Protein AF-A0A971RPJ4-F1 (afdb_monomer)

pLDDT: mean 82.2, std 15.7, range [26.08, 98.44]

Structure (mmCIF, N/CA/C/O backbone):
data_AF-A0A971RPJ4-F1
#
_entry.id   AF-A0A971RPJ4-F1
#
loop_
_atom_site.group_PDB
_atom_site.id
_atom_site.type_symbol
_atom_site.label_atom_id
_atom_site.label_alt_id
_atom_site.label_comp_id
_atom_site.label_asym_id
_atom_site.label_entity_id
_atom_site.label_seq_id
_atom_site.pdbx_PDB_ins_code
_atom_site.Cartn_x
_atom_site.Cartn_y
_atom_site.Cartn_z
_atom_site.occupancy
_atom_site.B_iso_or_equiv
_atom_site.auth_seq_id
_atom_site.auth_comp_id
_atom_site.auth_asym_id
_atom_site.auth_atom_id
_atom_site.pdbx_PDB_model_num
ATOM 1 N N . MET A 1 1 ? -0.907 33.207 23.573 1.00 28.44 1 MET A N 1
ATOM 2 C CA . MET A 1 1 ? -0.425 33.152 24.976 1.00 28.44 1 MET A CA 1
ATOM 3 C C . MET A 1 1 ? 1.087 32.955 24.969 1.00 28.44 1 MET A C 1
ATOM 5 O O . MET A 1 1 ? 1.552 32.089 24.244 1.00 28.44 1 MET A O 1
ATOM 9 N N . LYS A 1 2 ? 1.856 33.778 25.697 1.00 27.61 2 LYS A N 1
ATOM 10 C CA . LYS A 1 2 ? 3.325 33.663 25.813 1.00 27.61 2 LYS A CA 1
ATOM 11 C C . LYS A 1 2 ? 3.680 32.679 26.936 1.00 27.61 2 LYS A C 1
ATOM 13 O O . LYS A 1 2 ? 3.268 32.917 28.064 1.00 27.61 2 LYS A O 1
ATOM 18 N N . PHE A 1 3 ? 4.485 31.655 26.650 1.00 26.08 3 PHE A N 1
ATOM 19 C CA . PHE A 1 3 ? 5.166 30.840 27.664 1.00 26.08 3 PHE A CA 1
ATOM 20 C C . PHE A 1 3 ? 6.688 31.002 27.537 1.00 26.08 3 PHE A C 1
ATOM 22 O O . PHE A 1 3 ? 7.238 30.974 26.439 1.00 26.08 3 PHE A O 1
ATOM 29 N N . TYR A 1 4 ? 7.354 31.204 28.675 1.00 36.00 4 TYR A N 1
ATOM 30 C CA . TYR A 1 4 ? 8.811 31.255 28.823 1.00 36.00 4 TYR A CA 1
ATOM 31 C C . TYR A 1 4 ? 9.338 29.850 29.165 1.00 36.00 4 TYR A C 1
ATOM 33 O O . TYR A 1 4 ? 8.889 29.264 30.144 1.00 36.00 4 TYR A O 1
ATOM 41 N N . CYS A 1 5 ? 10.332 29.345 28.424 1.00 28.78 5 CYS A N 1
ATOM 42 C CA . CYS A 1 5 ? 11.109 28.150 28.790 1.00 28.78 5 CYS A CA 1
ATOM 43 C C . CYS A 1 5 ? 12.617 28.457 28.752 1.00 28.78 5 CYS A C 1
ATOM 45 O O . CYS A 1 5 ? 13.130 29.016 27.781 1.00 28.78 5 CYS A O 1
ATOM 47 N N . SER A 1 6 ? 13.329 28.095 29.823 1.00 36.81 6 SER A N 1
ATOM 48 C CA . SER A 1 6 ? 14.661 28.599 30.192 1.00 36.81 6 SER A CA 1
ATOM 49 C C . SER A 1 6 ? 15.807 27.588 30.030 1.00 36.81 6 SER A C 1
ATOM 51 O O . SER A 1 6 ? 16.725 27.581 30.848 1.00 36.81 6 SER A O 1
ATOM 53 N N . ASN A 1 7 ? 15.801 26.720 29.010 1.00 42.22 7 ASN A N 1
ATOM 54 C CA . ASN A 1 7 ? 16.909 25.769 28.830 1.00 42.22 7 ASN A CA 1
ATOM 55 C C . ASN A 1 7 ? 17.349 25.576 27.364 1.00 42.22 7 ASN A C 1
ATOM 57 O O . ASN A 1 7 ? 16.535 25.604 26.435 1.00 42.22 7 ASN A O 1
ATOM 61 N N . SER A 1 8 ? 18.656 25.400 27.142 1.00 38.03 8 SER A N 1
ATOM 62 C CA . SER A 1 8 ? 19.286 25.381 25.807 1.00 38.03 8 SER A CA 1
ATOM 63 C C . SER A 1 8 ? 18.983 24.108 25.006 1.00 38.03 8 SER A C 1
ATOM 65 O O . SER A 1 8 ? 18.953 24.156 23.777 1.00 38.03 8 SER A O 1
ATOM 67 N N . LYS A 1 9 ? 18.656 22.996 25.681 1.00 36.50 9 LYS A N 1
ATOM 68 C CA . LYS A 1 9 ? 18.198 21.750 25.037 1.00 36.50 9 LYS A CA 1
ATOM 69 C C . LYS A 1 9 ? 16.793 21.877 24.430 1.00 36.50 9 LYS A C 1
ATOM 71 O O . LYS A 1 9 ? 16.562 21.395 23.326 1.00 36.50 9 LYS A O 1
ATOM 76 N N . SER A 1 10 ? 15.892 22.620 25.074 1.00 38.56 10 SER A N 1
ATOM 77 C CA . SER A 1 10 ? 14.532 22.876 24.573 1.00 38.56 10 SER A CA 1
ATOM 78 C C . SER A 1 10 ? 14.490 23.797 23.346 1.00 38.56 10 SER A C 1
ATOM 80 O O . SER A 1 10 ? 13.602 23.644 22.518 1.00 38.56 10 SER A O 1
ATOM 82 N N . LYS A 1 11 ? 15.471 24.696 23.153 1.00 39.31 11 LYS A N 1
ATOM 83 C CA . LYS A 1 11 ? 15.557 25.530 21.935 1.00 39.31 11 LYS A CA 1
ATOM 84 C C . LYS A 1 11 ? 15.966 24.736 20.690 1.00 39.31 11 LYS A C 1
ATOM 86 O O . LYS A 1 11 ? 15.494 25.050 19.603 1.00 39.31 11 LYS A O 1
ATOM 91 N N . ARG A 1 12 ? 16.791 23.691 20.840 1.00 38.25 12 ARG A N 1
ATOM 92 C CA . ARG A 1 12 ? 17.130 22.782 19.731 1.00 38.25 12 ARG A CA 1
ATOM 93 C C . ARG A 1 12 ? 15.979 21.840 19.392 1.00 38.25 12 ARG A C 1
ATOM 95 O O . ARG A 1 12 ? 15.741 21.619 18.218 1.00 38.25 12 ARG A O 1
ATOM 102 N N . LEU A 1 13 ? 15.219 21.375 20.386 1.00 37.41 13 LEU A N 1
ATOM 103 C CA . LEU A 1 13 ? 14.046 20.527 20.146 1.00 37.41 13 LEU A CA 1
ATOM 104 C C . LEU A 1 13 ? 12.874 21.306 19.518 1.00 37.41 13 LEU A C 1
ATOM 106 O O . LEU A 1 13 ? 12.205 20.782 18.641 1.00 37.41 13 LEU A O 1
ATOM 110 N N . PHE A 1 14 ? 12.671 22.575 19.896 1.00 33.50 14 PHE A N 1
ATOM 111 C CA . PHE A 1 14 ? 11.627 23.431 19.312 1.00 33.50 14 PHE A CA 1
ATOM 112 C C . PHE A 1 14 ? 12.004 23.962 17.918 1.00 33.50 14 PHE A C 1
ATOM 114 O O . PHE A 1 14 ? 11.135 24.118 17.070 1.00 33.50 14 PHE A O 1
ATOM 121 N N . SER A 1 15 ? 13.299 24.179 17.649 1.00 37.91 15 SER A N 1
ATOM 122 C CA . SER A 1 15 ? 13.793 24.467 16.294 1.00 37.91 15 SER A CA 1
ATOM 123 C C . SER A 1 15 ? 13.778 23.230 15.394 1.00 37.91 15 SER A C 1
ATOM 125 O O . SER A 1 15 ? 13.659 23.391 14.191 1.00 37.91 15 SER A O 1
ATOM 127 N N . LEU A 1 16 ? 13.874 22.018 15.951 1.00 36.16 16 LEU A N 1
ATOM 128 C CA . LEU A 1 16 ? 13.724 20.772 15.196 1.00 36.16 16 LEU A CA 1
ATOM 129 C C . LEU A 1 16 ? 12.240 20.478 14.915 1.00 36.16 16 LEU A C 1
ATOM 131 O O . LEU A 1 16 ? 11.902 20.124 13.795 1.00 36.16 16 LEU A O 1
ATOM 135 N N . LEU A 1 17 ? 11.339 20.723 15.879 1.00 32.75 17 LEU A N 1
ATOM 136 C CA . LEU A 1 17 ? 9.891 20.570 15.680 1.00 32.75 17 LEU A CA 1
ATOM 137 C C . LEU A 1 17 ? 9.297 21.615 14.723 1.00 32.75 17 LEU A C 1
ATOM 139 O O . LEU A 1 17 ? 8.397 21.279 13.964 1.00 32.75 17 LEU A O 1
ATOM 143 N N . LEU A 1 18 ? 9.789 22.860 14.717 1.00 29.28 18 LEU A N 1
ATOM 144 C CA . LEU A 1 18 ? 9.293 23.888 13.791 1.00 29.28 18 LEU A CA 1
ATOM 145 C C . LEU A 1 18 ? 9.804 23.670 12.353 1.00 29.28 18 LEU A C 1
ATOM 147 O O . LEU A 1 18 ? 9.088 23.993 11.412 1.00 29.28 18 LEU A O 1
ATOM 151 N N . THR A 1 19 ? 10.979 23.052 12.178 1.00 34.75 19 THR A N 1
ATOM 152 C CA . THR A 1 19 ? 11.459 22.587 10.863 1.00 34.75 19 THR A CA 1
ATOM 153 C C . THR A 1 19 ? 10.729 21.321 10.407 1.00 34.75 19 THR A C 1
ATOM 155 O O . THR A 1 19 ? 10.500 21.158 9.220 1.00 34.75 19 THR A O 1
ATOM 158 N N . ILE A 1 20 ? 10.283 20.458 11.326 1.00 32.78 20 ILE A N 1
ATOM 159 C CA . ILE A 1 20 ? 9.470 19.279 10.986 1.00 32.78 20 ILE A CA 1
ATOM 160 C C . ILE A 1 20 ? 8.031 19.683 10.615 1.00 32.78 20 ILE A C 1
ATOM 162 O O . ILE A 1 20 ? 7.480 19.146 9.666 1.00 32.78 20 ILE A O 1
ATOM 166 N N . VAL A 1 21 ? 7.429 20.682 11.270 1.00 29.05 21 VAL A N 1
ATOM 167 C CA . VAL A 1 21 ? 6.036 21.098 10.990 1.00 29.05 21 VAL A CA 1
ATOM 168 C C . VAL A 1 21 ? 5.900 21.996 9.746 1.00 29.05 21 VAL A C 1
ATOM 170 O O . VAL A 1 21 ? 4.846 21.995 9.122 1.00 29.05 21 VAL A O 1
ATOM 173 N N . LEU A 1 22 ? 6.954 22.700 9.314 1.00 26.70 22 LEU A N 1
ATOM 174 C CA . LEU A 1 22 ? 6.957 23.450 8.041 1.00 26.70 22 LEU A CA 1
ATOM 175 C C . LEU A 1 22 ? 7.343 22.606 6.812 1.00 26.70 22 LEU A C 1
ATOM 177 O O . LEU A 1 22 ? 7.215 23.089 5.692 1.00 26.70 22 LEU A O 1
ATOM 181 N N . VAL A 1 23 ? 7.760 21.350 7.004 1.00 31.16 23 VAL A N 1
ATOM 182 C CA . VAL A 1 23 ? 8.054 20.396 5.915 1.00 31.16 23 VAL A CA 1
ATOM 183 C C . VAL A 1 23 ? 6.842 19.503 5.584 1.00 31.16 23 VAL A C 1
ATOM 185 O O . VAL A 1 23 ? 6.805 18.889 4.527 1.00 31.16 23 VAL A O 1
ATOM 188 N N . PHE A 1 24 ? 5.783 19.506 6.403 1.00 26.84 24 PHE A N 1
ATOM 189 C CA . PHE A 1 24 ? 4.575 18.686 6.196 1.00 26.84 24 PHE A CA 1
ATOM 190 C C . PHE A 1 24 ? 3.399 19.415 5.506 1.00 26.84 24 PHE A C 1
ATOM 192 O O . PHE A 1 24 ? 2.240 19.052 5.689 1.00 26.84 24 PHE A O 1
ATOM 199 N N . SER A 1 25 ? 3.656 20.447 4.693 1.00 27.52 25 SER A N 1
ATOM 200 C CA . SER A 1 25 ? 2.611 21.112 3.878 1.00 27.52 25 SER A CA 1
ATOM 201 C C . SER A 1 25 ? 2.931 21.221 2.383 1.00 27.52 25 SER A C 1
ATOM 203 O O . SER A 1 25 ? 2.268 21.965 1.671 1.00 27.52 25 SER A O 1
ATOM 205 N N . LEU A 1 26 ? 3.893 20.440 1.893 1.00 31.31 26 LEU A N 1
ATOM 206 C CA . LEU A 1 26 ? 4.139 20.209 0.468 1.00 31.31 26 LEU A CA 1
ATOM 207 C C . LEU A 1 26 ? 4.418 18.713 0.293 1.00 31.31 26 LEU A C 1
ATOM 209 O O . LEU A 1 26 ? 5.565 18.292 0.184 1.00 31.31 26 LEU A O 1
ATOM 213 N N . ILE A 1 27 ? 3.365 17.895 0.358 1.00 29.50 27 ILE A N 1
ATOM 214 C CA . ILE A 1 27 ? 3.454 16.506 -0.100 1.00 29.50 27 ILE A CA 1
ATOM 215 C C . ILE A 1 27 ? 3.278 16.567 -1.611 1.00 29.50 27 ILE A C 1
ATOM 217 O O . ILE A 1 27 ? 2.167 16.564 -2.136 1.00 29.50 27 ILE A O 1
ATOM 221 N N . SER A 1 28 ? 4.413 16.733 -2.280 1.00 27.02 28 SER A N 1
ATOM 222 C CA . SER A 1 28 ? 4.563 16.454 -3.695 1.00 27.02 28 SER A CA 1
ATOM 223 C C . SER A 1 28 ? 4.195 14.993 -3.945 1.00 27.02 28 SER A C 1
ATOM 225 O O . SER A 1 28 ? 4.639 14.094 -3.231 1.00 27.02 28 SER A O 1
ATOM 227 N N . ILE A 1 29 ? 3.369 14.789 -4.966 1.00 28.22 29 ILE A N 1
ATOM 228 C CA . ILE A 1 29 ? 3.177 13.522 -5.674 1.00 28.22 29 ILE A CA 1
ATOM 229 C C . ILE A 1 29 ? 4.575 12.935 -5.954 1.00 28.22 29 ILE A C 1
ATOM 231 O O . ILE A 1 29 ? 5.458 13.709 -6.336 1.00 28.22 29 ILE A O 1
ATOM 235 N N . PRO A 1 30 ? 4.826 11.631 -5.737 1.00 26.50 30 PRO A N 1
ATOM 236 C CA . PRO A 1 30 ? 6.131 11.056 -6.029 1.00 26.50 30 PRO A CA 1
ATOM 237 C C . PRO A 1 30 ? 6.413 11.230 -7.523 1.00 26.50 30 PRO A C 1
ATOM 239 O O . PRO A 1 30 ? 5.700 10.697 -8.371 1.00 26.50 30 PRO A O 1
ATOM 242 N N . THR A 1 31 ? 7.424 12.036 -7.839 1.00 28.83 31 THR A N 1
ATOM 243 C CA . THR A 1 31 ? 8.005 12.102 -9.175 1.00 28.83 31 THR A CA 1
ATOM 244 C C . THR A 1 31 ? 8.592 10.736 -9.495 1.00 28.83 31 THR A C 1
ATOM 246 O O . THR A 1 31 ? 9.262 10.131 -8.654 1.00 28.83 31 THR A O 1
ATOM 249 N N . SER A 1 32 ? 8.280 10.270 -10.698 1.00 32.38 32 SER A N 1
ATOM 250 C CA . SER A 1 32 ? 8.810 9.083 -11.352 1.00 32.38 32 SER A CA 1
ATOM 251 C C . SER A 1 32 ? 10.330 8.977 -11.226 1.00 32.38 32 SER A C 1
ATOM 253 O O . SER A 1 32 ? 11.019 9.966 -10.977 1.00 32.38 32 SER A O 1
ATOM 255 N N . ALA A 1 33 ? 10.837 7.761 -11.446 1.00 33.69 33 ALA A N 1
ATOM 256 C CA . ALA A 1 33 ? 12.207 7.504 -11.876 1.00 33.69 33 ALA A CA 1
ATOM 257 C C . ALA A 1 33 ? 12.752 8.654 -12.747 1.00 33.69 33 ALA A C 1
ATOM 259 O O . ALA A 1 33 ? 11.983 9.213 -13.528 1.00 33.69 33 ALA A O 1
ATOM 260 N N . ASP A 1 34 ? 14.039 8.996 -12.588 1.00 40.62 34 ASP A N 1
ATOM 261 C CA . ASP A 1 34 ? 14.761 9.998 -13.391 1.00 40.62 34 ASP A CA 1
ATOM 262 C C . ASP A 1 34 ? 14.646 9.659 -14.891 1.00 40.62 34 ASP A C 1
ATOM 264 O O . ASP A 1 34 ? 15.531 9.040 -15.478 1.00 40.62 34 ASP A O 1
ATOM 268 N N . THR A 1 35 ? 13.531 10.037 -15.509 1.00 48.69 35 THR A N 1
ATOM 269 C CA . THR A 1 35 ? 13.383 10.159 -16.953 1.00 48.69 35 THR A CA 1
ATOM 270 C C . THR A 1 35 ? 14.168 11.396 -17.367 1.00 48.69 35 THR A C 1
ATOM 272 O O . THR A 1 35 ? 14.151 12.406 -16.655 1.00 48.69 35 THR A O 1
ATOM 275 N N . ALA A 1 36 ? 14.839 11.389 -18.522 1.00 63.25 36 ALA A N 1
ATOM 276 C CA . ALA A 1 36 ? 15.576 12.578 -18.981 1.00 63.25 36 ALA A CA 1
ATOM 277 C C . ALA A 1 36 ? 14.676 13.800 -19.276 1.00 63.25 36 ALA A C 1
ATOM 279 O O . ALA A 1 36 ? 15.185 14.867 -19.619 1.00 63.25 36 ALA A O 1
ATOM 280 N N . TYR A 1 37 ? 13.351 13.669 -19.138 1.00 82.25 37 TYR A N 1
ATOM 281 C CA . TYR A 1 37 ? 12.351 14.718 -19.313 1.00 82.25 37 TYR A CA 1
ATOM 282 C C . TYR A 1 37 ? 11.333 14.785 -18.166 1.00 82.25 37 TYR A C 1
ATOM 284 O O . TYR A 1 37 ? 10.965 13.758 -17.596 1.00 82.25 37 TYR A O 1
ATOM 292 N N . PRO A 1 38 ? 10.782 15.981 -17.892 1.00 88.00 38 PRO A N 1
ATOM 293 C CA . PRO A 1 38 ? 9.597 16.143 -17.055 1.00 88.00 38 PRO A CA 1
ATOM 294 C C . PRO A 1 38 ? 8.331 15.565 -17.703 1.00 88.00 38 PRO A C 1
ATOM 296 O O . PRO A 1 38 ? 8.141 15.687 -18.916 1.00 88.00 38 PRO A O 1
ATOM 299 N N . ILE A 1 39 ? 7.431 15.025 -16.876 1.00 89.56 39 ILE A N 1
ATOM 300 C CA . ILE A 1 39 ? 6.096 14.565 -17.280 1.00 89.56 39 ILE A CA 1
ATOM 301 C C . ILE A 1 39 ? 5.025 15.429 -16.600 1.00 89.56 39 ILE A C 1
ATOM 303 O O . ILE A 1 39 ? 4.992 15.570 -15.376 1.00 89.56 39 ILE A O 1
ATOM 307 N N . TYR A 1 40 ? 4.119 15.988 -17.397 1.00 87.50 40 TYR A N 1
ATOM 308 C CA . TYR A 1 40 ? 3.056 16.896 -16.978 1.00 87.50 40 TYR A CA 1
ATOM 309 C C . TYR A 1 40 ? 1.700 16.175 -16.931 1.00 87.50 40 TYR A C 1
ATOM 311 O O . TYR A 1 40 ? 0.840 16.376 -17.786 1.00 87.50 40 TYR A O 1
ATOM 319 N N . ASN A 1 41 ? 1.483 15.361 -15.892 1.00 83.62 41 ASN A N 1
ATOM 320 C CA . ASN A 1 41 ? 0.316 14.468 -15.728 1.00 83.62 41 ASN A CA 1
ATOM 321 C C . ASN A 1 41 ? -1.055 15.156 -15.576 1.00 83.62 41 ASN A C 1
ATOM 323 O O . ASN A 1 41 ? -2.055 14.485 -15.340 1.00 83.62 41 ASN A O 1
ATOM 327 N N . GLN A 1 42 ? -1.132 16.482 -15.704 1.00 84.81 42 GLN A N 1
ATOM 328 C CA . GLN A 1 42 ? -2.379 17.233 -15.543 1.00 84.81 42 GLN A CA 1
ATOM 329 C C . GLN A 1 42 ? -3.487 16.772 -16.509 1.00 84.81 42 GLN A C 1
ATOM 331 O O . GLN A 1 42 ? -4.663 16.944 -16.193 1.00 84.81 42 GLN A O 1
ATOM 336 N N . TYR A 1 43 ? -3.122 16.194 -17.657 1.00 83.12 43 TYR A N 1
ATOM 337 C CA . TYR A 1 43 ? -4.055 15.856 -18.734 1.00 83.12 43 TYR A CA 1
ATOM 338 C C . TYR A 1 43 ? -4.122 14.358 -19.066 1.00 83.12 43 TYR A C 1
ATOM 340 O O . TYR A 1 43 ? -4.785 14.011 -20.036 1.00 83.12 43 TYR A O 1
ATOM 348 N N . ILE A 1 44 ? -3.495 13.484 -18.264 1.00 75.94 44 ILE A N 1
ATOM 349 C CA . ILE A 1 44 ? -3.240 12.071 -18.613 1.00 75.94 44 ILE A CA 1
ATOM 350 C C . ILE A 1 44 ? -4.498 11.276 -19.009 1.00 75.94 44 ILE A C 1
ATOM 352 O O . ILE A 1 44 ? -4.444 10.513 -19.965 1.00 75.94 44 ILE A O 1
ATOM 356 N N . ASP A 1 45 ? -5.640 11.551 -18.370 1.00 69.69 45 ASP A N 1
ATOM 357 C CA . ASP A 1 45 ? -6.936 10.900 -18.644 1.00 69.69 45 ASP A CA 1
ATOM 358 C C . ASP A 1 45 ? -7.924 11.820 -19.391 1.00 69.69 45 ASP A C 1
ATOM 360 O O . ASP A 1 45 ? -9.141 11.656 -19.317 1.00 69.69 45 ASP A O 1
ATOM 364 N N . SER A 1 46 ? -7.434 12.888 -20.026 1.00 76.62 46 SER A N 1
ATOM 365 C CA . SER A 1 46 ? -8.304 13.827 -20.740 1.00 76.62 46 SER A CA 1
ATOM 366 C C . SER A 1 46 ? -8.614 13.312 -22.146 1.00 76.62 46 SER A C 1
ATOM 368 O O . SER A 1 46 ? -7.708 13.227 -22.978 1.00 76.62 46 SER A O 1
ATOM 370 N N . ASP A 1 47 ? -9.899 13.068 -22.423 1.00 85.56 47 ASP A N 1
ATOM 371 C CA . ASP A 1 47 ? -10.448 12.691 -23.738 1.00 85.56 47 ASP A CA 1
ATOM 372 C C . ASP A 1 47 ? -10.416 13.869 -24.737 1.00 85.56 47 ASP A C 1
ATOM 374 O O . ASP A 1 47 ? -11.429 14.472 -25.119 1.00 85.56 47 ASP A O 1
ATOM 378 N N . ILE A 1 48 ? -9.205 14.283 -25.106 1.00 88.75 48 ILE A N 1
ATOM 379 C CA . ILE A 1 48 ? -8.957 15.383 -26.037 1.00 88.75 48 ILE A CA 1
ATOM 380 C C . ILE A 1 48 ? -8.808 14.799 -27.436 1.00 88.75 48 ILE A C 1
ATOM 382 O O . ILE A 1 48 ? -7.982 13.929 -27.679 1.00 88.75 48 ILE A O 1
ATOM 386 N N . THR A 1 49 ? -9.595 15.306 -28.375 1.00 90.62 49 THR A N 1
ATOM 387 C CA . THR A 1 49 ? -9.556 14.938 -29.797 1.00 90.62 49 THR A CA 1
ATOM 388 C C . THR A 1 49 ? -9.490 16.158 -30.710 1.00 90.62 49 THR A C 1
ATOM 390 O O . THR A 1 49 ? -9.122 16.022 -31.872 1.00 90.62 49 THR A O 1
ATOM 393 N N . ARG A 1 50 ? -9.809 17.365 -30.220 1.00 93.19 50 ARG A N 1
ATOM 394 C CA . ARG A 1 50 ? -9.800 18.612 -31.006 1.00 93.19 50 ARG A CA 1
ATOM 395 C C . ARG A 1 50 ? -8.847 19.641 -30.421 1.00 93.19 50 ARG A C 1
ATOM 397 O O . ARG A 1 50 ? -9.020 20.048 -29.272 1.00 93.19 50 ARG A O 1
ATOM 404 N N . ILE A 1 51 ? -7.898 20.120 -31.220 1.00 95.62 51 ILE A N 1
ATOM 405 C CA . ILE A 1 51 ? -6.928 21.136 -30.796 1.00 95.62 51 ILE A CA 1
ATOM 406 C C . ILE A 1 51 ? -6.805 22.276 -31.806 1.00 95.62 51 ILE A C 1
ATOM 408 O O . ILE A 1 51 ? -6.960 22.072 -33.010 1.00 95.62 51 ILE A O 1
ATOM 412 N N . SER A 1 52 ? -6.477 23.470 -31.318 1.00 95.31 52 SER A N 1
ATOM 413 C CA . SER A 1 52 ? -6.115 24.622 -32.154 1.00 95.31 52 SER A CA 1
ATOM 414 C C . SER A 1 52 ? -4.694 25.072 -31.855 1.00 95.31 52 SER A C 1
ATOM 416 O O . SER A 1 52 ? -4.294 25.153 -30.697 1.00 95.31 52 SER A O 1
ATOM 418 N N . VAL A 1 53 ? -3.932 25.398 -32.889 1.00 93.69 53 VAL A N 1
ATOM 419 C CA . VAL A 1 53 ? -2.504 25.694 -32.808 1.00 93.69 53 VAL A CA 1
ATOM 420 C C . VAL A 1 53 ? -2.199 26.974 -33.578 1.00 93.69 53 VAL A C 1
ATOM 422 O O . VAL A 1 53 ? -2.687 27.168 -34.691 1.00 93.69 53 VAL A O 1
ATOM 425 N N . CYS A 1 54 ? -1.386 27.854 -32.998 1.00 91.81 54 CYS A N 1
ATOM 426 C CA . CYS A 1 54 ? -0.743 28.946 -33.730 1.00 91.81 54 CYS A CA 1
ATOM 427 C C . CYS A 1 54 ? 0.586 29.334 -33.069 1.00 91.81 54 CYS A C 1
ATOM 429 O O . CYS A 1 54 ? 0.970 28.777 -32.044 1.00 91.81 54 CYS A O 1
ATOM 431 N N . SER A 1 55 ? 1.304 30.287 -33.648 1.00 91.44 55 SER A N 1
ATOM 432 C CA . SER A 1 55 ? 2.626 30.722 -33.196 1.00 91.44 55 SER A CA 1
ATOM 433 C C . SER A 1 55 ? 2.800 32.234 -33.351 1.00 91.44 55 SER A C 1
ATOM 435 O O . SER A 1 55 ? 1.933 32.908 -33.921 1.00 91.44 55 SER A O 1
ATOM 437 N N . ASP A 1 56 ? 3.917 32.770 -32.856 1.00 89.31 56 ASP A N 1
ATOM 438 C CA . ASP A 1 56 ? 4.425 34.108 -33.178 1.00 89.31 56 ASP A CA 1
ATOM 439 C C . ASP A 1 56 ? 3.346 35.183 -32.985 1.00 89.31 56 ASP A C 1
ATOM 441 O O . ASP A 1 56 ? 2.948 35.907 -33.910 1.00 89.31 56 ASP A O 1
ATOM 445 N N . LEU A 1 57 ? 2.820 35.244 -31.757 1.00 91.44 57 LEU A N 1
ATOM 446 C CA . LEU A 1 57 ? 1.772 36.194 -31.389 1.00 91.44 57 LEU A CA 1
ATOM 447 C C . LEU A 1 57 ? 2.294 37.625 -31.439 1.00 91.44 57 LEU A C 1
ATOM 449 O O . LEU A 1 57 ? 1.616 38.517 -31.956 1.00 91.44 57 LEU A O 1
ATOM 453 N N . HIS A 1 58 ? 3.498 37.824 -30.892 1.00 89.00 58 HIS A N 1
ATOM 454 C CA . HIS A 1 58 ? 4.208 39.100 -30.864 1.00 89.00 58 HIS A CA 1
ATOM 455 C C . HIS A 1 58 ? 3.283 40.241 -30.412 1.00 89.00 58 HIS A C 1
ATOM 457 O O . HIS A 1 58 ? 3.170 41.275 -31.079 1.00 89.00 58 HIS A O 1
ATOM 463 N N . LEU A 1 59 ? 2.544 40.030 -29.316 1.00 88.06 59 LEU A N 1
ATOM 464 C CA . LEU A 1 59 ? 1.444 40.921 -28.914 1.00 88.06 59 LEU A CA 1
ATOM 465 C C . LEU A 1 59 ? 1.911 42.357 -28.620 1.00 88.06 59 LEU A C 1
ATOM 467 O O . LEU A 1 59 ? 1.107 43.289 -28.661 1.00 88.06 59 LEU A O 1
ATOM 471 N N . ASP A 1 60 ? 3.198 42.538 -28.326 1.00 82.50 60 ASP A N 1
ATOM 472 C CA . ASP A 1 60 ? 3.863 43.813 -28.055 1.00 82.50 60 ASP A CA 1
ATOM 473 C C . ASP A 1 60 ? 4.457 44.496 -29.299 1.00 82.50 60 ASP A C 1
ATOM 475 O O . ASP A 1 60 ? 4.736 45.692 -29.234 1.00 82.50 60 ASP A O 1
ATOM 479 N N . GLU A 1 61 ? 4.644 43.784 -30.416 1.00 80.38 61 GLU A N 1
ATOM 480 C CA . GLU A 1 61 ? 5.379 44.313 -31.575 1.00 80.38 61 GLU A CA 1
ATOM 481 C C . GLU A 1 61 ? 4.591 45.409 -32.311 1.00 80.38 61 GLU A C 1
ATOM 483 O O . GLU A 1 61 ? 5.145 46.457 -32.645 1.00 80.38 61 GLU A O 1
ATOM 488 N N . VAL A 1 62 ? 3.285 45.205 -32.531 1.00 77.94 62 VAL A N 1
ATOM 489 C CA . VAL A 1 62 ? 2.377 46.219 -33.095 1.00 77.94 62 VAL A CA 1
ATOM 490 C C . VAL A 1 62 ? 0.986 46.145 -32.456 1.00 77.94 62 VAL A C 1
ATOM 492 O O . VAL A 1 62 ? 0.477 45.063 -32.164 1.00 77.94 62 VAL A O 1
ATOM 495 N N . ALA A 1 63 ? 0.328 47.299 -32.281 1.00 72.31 63 ALA A N 1
ATOM 496 C CA . ALA A 1 63 ? -0.967 47.411 -31.588 1.00 72.31 63 ALA A CA 1
ATOM 497 C C . ALA A 1 63 ? -2.087 46.546 -32.209 1.00 72.31 63 ALA A C 1
ATOM 499 O O . ALA A 1 63 ? -3.020 46.130 -31.530 1.00 72.31 63 ALA A O 1
ATOM 500 N N . GLN A 1 64 ? -1.988 46.234 -33.503 1.00 80.50 64 GLN A N 1
ATOM 501 C CA . GLN A 1 64 ? -2.970 45.429 -34.227 1.00 80.50 64 GLN A CA 1
ATOM 502 C C . GLN A 1 64 ? -2.930 43.933 -33.867 1.00 80.50 64 GLN A C 1
ATOM 504 O O . GLN A 1 64 ? -3.923 43.245 -34.100 1.00 80.50 64 GLN A O 1
ATOM 509 N N . ASN A 1 65 ? -1.832 43.408 -33.305 1.00 86.25 65 ASN A N 1
ATOM 510 C CA . ASN A 1 65 ? -1.661 41.961 -33.102 1.00 86.25 65 ASN A CA 1
ATOM 511 C C . ASN A 1 65 ? -2.654 41.370 -32.101 1.00 86.25 65 ASN A C 1
ATOM 513 O O . ASN A 1 65 ? -3.163 40.276 -32.318 1.00 86.25 65 ASN A O 1
ATOM 517 N N . ARG A 1 66 ? -3.026 42.124 -31.069 1.00 88.50 66 ARG A N 1
ATOM 518 C CA . ARG A 1 66 ? -4.089 41.738 -30.128 1.00 88.50 66 ARG A CA 1
ATOM 519 C C . ARG A 1 66 ? -5.463 41.646 -30.792 1.00 88.50 66 ARG A C 1
ATOM 521 O O . ARG A 1 66 ? -6.202 40.697 -30.550 1.00 88.50 66 ARG A O 1
ATOM 528 N N . GLY A 1 67 ? -5.769 42.565 -31.709 1.00 85.44 67 GLY A N 1
ATOM 529 C CA . GLY A 1 67 ? -6.996 42.519 -32.508 1.00 85.44 67 GLY A CA 1
ATOM 530 C C . GLY A 1 67 ? -7.015 41.347 -33.496 1.00 85.44 67 GLY A C 1
ATOM 531 O O . GLY A 1 67 ? -8.051 40.702 -33.685 1.00 85.44 67 GLY A O 1
ATOM 532 N N . LYS A 1 68 ? -5.861 41.013 -34.089 1.00 87.00 68 LYS A N 1
ATOM 533 C CA . LYS A 1 68 ? -5.699 39.799 -34.905 1.00 87.00 68 LYS A CA 1
ATOM 534 C C . LYS A 1 68 ? -5.872 38.539 -34.065 1.00 87.00 68 LYS A C 1
ATOM 536 O O . LYS A 1 68 ? -6.587 37.637 -34.481 1.00 87.00 68 LYS A O 1
ATOM 541 N N . PHE A 1 69 ? -5.284 38.503 -32.873 1.00 91.06 69 PHE A N 1
ATOM 542 C CA . PHE A 1 69 ? -5.406 37.379 -31.956 1.00 91.06 69 PHE A CA 1
ATOM 543 C C . PHE A 1 69 ? -6.855 37.179 -31.494 1.00 91.06 69 PHE A C 1
ATOM 545 O O . PHE A 1 69 ? -7.363 36.067 -31.552 1.00 91.06 69 PHE A O 1
ATOM 552 N N . ALA A 1 70 ? -7.577 38.254 -31.164 1.00 89.62 70 ALA A N 1
ATOM 553 C CA . ALA A 1 70 ? -9.015 38.199 -30.884 1.00 89.62 70 ALA A CA 1
ATOM 554 C C . ALA A 1 70 ? -9.824 37.632 -32.065 1.00 89.62 70 ALA A C 1
ATOM 556 O O . ALA A 1 70 ? -10.735 36.823 -31.883 1.00 89.62 70 ALA A O 1
ATOM 557 N N . SER A 1 71 ? -9.465 38.033 -33.289 1.00 87.06 71 SER A N 1
ATOM 558 C CA . SER A 1 71 ? -10.097 37.534 -34.515 1.00 87.06 71 SER A CA 1
ATOM 559 C C . SER A 1 71 ? -9.798 36.050 -34.751 1.00 87.06 71 SER A C 1
ATOM 561 O O . SER A 1 71 ? -10.694 35.312 -35.152 1.00 87.06 71 SER A O 1
ATOM 563 N N . TYR A 1 72 ? -8.570 35.607 -34.469 1.00 90.44 72 TYR A N 1
ATOM 564 C CA . TYR A 1 72 ? -8.183 34.197 -34.481 1.00 90.44 72 TYR A CA 1
ATOM 565 C C . TYR A 1 72 ? -8.979 33.395 -33.450 1.00 90.44 72 TYR A C 1
ATOM 567 O O . TYR A 1 72 ? -9.590 32.400 -33.819 1.00 90.44 72 TYR A O 1
ATOM 575 N N . LEU A 1 73 ? -9.052 33.857 -32.197 1.00 93.31 73 LEU A N 1
ATOM 576 C CA . LEU A 1 73 ? -9.796 33.181 -31.129 1.00 93.31 73 LEU A CA 1
ATOM 577 C C . LEU A 1 73 ? -11.286 33.033 -31.463 1.00 93.31 73 LEU A C 1
ATOM 579 O O . LEU A 1 73 ? -11.843 31.951 -31.325 1.00 93.31 73 LEU A O 1
ATOM 583 N N . THR A 1 74 ? -11.901 34.091 -31.998 1.00 90.06 74 THR A N 1
ATOM 584 C CA . THR A 1 74 ? -13.298 34.055 -32.472 1.00 90.06 74 THR A CA 1
ATOM 585 C C . THR A 1 74 ? -13.493 33.038 -33.600 1.00 90.06 74 THR A C 1
ATOM 587 O O . THR A 1 74 ? -14.540 32.407 -33.711 1.00 90.06 74 THR A O 1
ATOM 590 N N . ALA A 1 75 ? -12.493 32.880 -34.466 1.00 87.56 75 ALA A N 1
ATOM 591 C CA . ALA A 1 75 ? -12.544 31.925 -35.559 1.00 87.56 75 ALA A CA 1
ATOM 592 C C . ALA A 1 75 ? -12.339 30.477 -35.091 1.00 87.56 75 ALA A C 1
ATOM 594 O O . ALA A 1 75 ? -13.053 29.591 -35.562 1.00 87.56 75 ALA A O 1
ATOM 595 N N . VAL A 1 76 ? -11.395 30.215 -34.182 1.00 91.00 76 VAL A N 1
ATOM 596 C CA . VAL A 1 76 ? -11.160 28.851 -33.674 1.00 91.00 76 VAL A CA 1
ATOM 597 C C . VAL A 1 76 ? -12.281 28.356 -32.777 1.00 91.00 76 VAL A C 1
ATOM 599 O O . VAL A 1 76 ? -12.544 27.162 -32.800 1.00 91.00 76 VAL A O 1
ATOM 602 N N . ASP A 1 77 ? -13.001 29.239 -32.082 1.00 92.12 77 ASP A N 1
ATOM 603 C CA . ASP A 1 77 ? -14.187 28.870 -31.294 1.00 92.12 77 ASP A CA 1
ATOM 604 C C . ASP A 1 77 ? -15.222 28.084 -32.124 1.00 92.12 77 ASP A C 1
ATOM 606 O O . ASP A 1 77 ? -15.829 27.128 -31.649 1.00 92.12 77 ASP A O 1
ATOM 610 N N . THR A 1 78 ? -15.330 28.379 -33.426 1.00 89.44 78 THR A N 1
ATOM 611 C CA . THR A 1 78 ? -16.231 27.652 -34.341 1.00 89.44 78 THR A CA 1
ATOM 612 C C . THR A 1 78 ? -15.878 26.173 -34.547 1.00 89.44 78 THR A C 1
ATOM 614 O O . THR A 1 78 ? -16.715 25.416 -35.040 1.00 89.44 78 THR A O 1
ATOM 617 N N . TYR A 1 79 ? -14.669 25.754 -34.165 1.00 88.00 79 TYR A N 1
ATOM 618 C CA . TYR A 1 79 ? -14.202 24.366 -34.222 1.00 88.00 79 TYR A CA 1
ATOM 619 C C . TYR A 1 79 ? -14.322 23.639 -32.876 1.00 88.00 79 TYR A C 1
ATOM 621 O O . TYR A 1 79 ? -13.953 22.469 -32.804 1.00 88.00 79 TYR A O 1
ATOM 629 N N . ASP A 1 80 ? -14.822 24.312 -31.830 1.00 91.69 80 ASP A N 1
ATOM 630 C CA . ASP A 1 80 ? -14.900 23.803 -30.454 1.00 91.69 80 ASP A CA 1
ATOM 631 C C . ASP A 1 80 ? -13.622 23.050 -30.030 1.00 91.69 80 ASP A C 1
ATOM 633 O O . ASP A 1 80 ? -13.649 21.837 -29.772 1.00 91.69 80 ASP A O 1
ATOM 637 N N . PRO A 1 81 ? -12.464 23.735 -30.005 1.00 94.12 81 PRO A N 1
ATOM 638 C CA . PRO A 1 81 ? -11.237 23.107 -29.561 1.00 94.12 81 PRO A CA 1
ATOM 639 C C . PRO A 1 81 ? -11.363 22.717 -28.091 1.00 94.12 81 PRO A C 1
ATOM 641 O O . PRO A 1 81 ? -11.918 23.448 -27.266 1.00 94.12 81 PRO A O 1
ATOM 644 N N . GLN A 1 82 ? -10.828 21.552 -27.754 1.00 95.38 82 GLN A N 1
ATOM 645 C CA . GLN A 1 82 ? -10.704 21.076 -26.381 1.00 95.38 82 GLN A CA 1
ATOM 646 C C . GLN A 1 82 ? -9.378 21.508 -25.753 1.00 95.38 82 GLN A C 1
ATOM 648 O O . GLN A 1 82 ? -9.274 21.460 -24.538 1.00 95.38 82 GLN A O 1
ATOM 653 N N . MET A 1 83 ? -8.394 21.952 -26.545 1.00 95.88 83 MET A N 1
ATOM 654 C CA . MET A 1 83 ? -7.114 22.501 -26.083 1.00 95.88 83 MET A CA 1
ATOM 655 C C . MET A 1 83 ? -6.520 23.455 -27.129 1.00 95.88 83 MET A C 1
ATOM 657 O O . MET A 1 83 ? -6.699 23.259 -28.332 1.00 95.88 83 MET A O 1
ATOM 661 N N . LEU A 1 84 ? -5.798 24.484 -26.674 1.00 97.00 84 LEU A N 1
ATOM 662 C CA . LEU A 1 84 ? -5.028 25.379 -27.540 1.00 97.00 84 LEU A CA 1
ATOM 663 C C . LEU A 1 84 ? -3.524 25.240 -27.277 1.00 97.00 84 LEU A C 1
ATOM 665 O O . LEU A 1 84 ? -3.106 25.198 -26.121 1.00 97.00 84 LEU A O 1
ATOM 669 N N . ILE A 1 85 ? -2.714 25.215 -28.338 1.00 96.38 85 ILE A N 1
ATOM 670 C CA . ILE A 1 85 ? -1.249 25.125 -28.273 1.00 96.38 85 ILE A CA 1
ATOM 671 C C . ILE A 1 85 ? -0.624 26.347 -28.957 1.00 96.38 85 ILE A C 1
ATOM 673 O O . ILE A 1 85 ? -0.956 26.674 -30.095 1.00 96.38 85 ILE A O 1
ATOM 677 N N . PHE A 1 86 ? 0.306 27.016 -28.277 1.00 95.62 86 PHE A N 1
ATOM 678 C CA . PHE A 1 86 ? 1.037 28.163 -28.816 1.00 95.62 86 PHE A CA 1
ATOM 679 C C . PHE A 1 86 ? 2.521 27.833 -29.001 1.00 95.62 86 PHE A C 1
ATOM 681 O O . PHE A 1 86 ? 3.248 27.681 -28.019 1.00 95.62 86 PHE A O 1
ATOM 688 N N . CYS A 1 87 ? 2.975 27.753 -30.255 1.00 93.19 87 CYS A N 1
ATOM 689 C CA . CYS A 1 87 ? 4.324 27.335 -30.664 1.00 93.19 87 CYS A CA 1
ATOM 690 C C . CYS A 1 87 ? 5.412 28.424 -30.494 1.00 93.19 87 CYS A C 1
ATOM 692 O O . CYS A 1 87 ? 6.311 28.541 -31.322 1.00 93.19 87 CYS A O 1
ATOM 694 N N . GLY A 1 88 ? 5.363 29.208 -29.415 1.00 88.69 88 GLY A N 1
ATOM 695 C CA . GLY A 1 88 ? 6.408 30.175 -29.052 1.00 88.69 88 GLY A CA 1
ATOM 696 C C . GLY A 1 88 ? 6.224 31.601 -29.562 1.00 88.69 88 GLY A C 1
ATOM 697 O O . GLY A 1 88 ? 5.299 31.918 -30.312 1.00 88.69 88 GLY A O 1
ATOM 698 N N . ASP A 1 89 ? 7.107 32.467 -29.065 1.00 89.75 89 ASP A N 1
ATOM 699 C CA . ASP A 1 89 ? 7.159 33.915 -29.284 1.00 89.75 89 ASP A CA 1
ATOM 700 C C . ASP A 1 89 ? 5.822 34.645 -29.000 1.00 89.75 89 ASP A C 1
ATOM 702 O O . ASP A 1 89 ? 5.182 35.236 -29.879 1.00 89.75 89 ASP A O 1
ATOM 706 N N . PRO A 1 90 ? 5.357 34.652 -27.737 1.00 90.19 90 PRO A N 1
ATOM 707 C CA . PRO A 1 90 ? 4.173 35.413 -27.347 1.00 90.19 90 PRO A CA 1
ATOM 708 C C . PRO A 1 90 ? 4.396 36.942 -27.395 1.00 90.19 90 PRO A C 1
ATOM 710 O O . PRO A 1 90 ? 3.454 37.705 -27.637 1.00 90.19 90 PRO A O 1
ATOM 713 N N . CYS A 1 91 ? 5.633 37.403 -27.186 1.00 87.00 91 CYS A N 1
ATOM 714 C CA . CYS A 1 91 ? 6.085 38.800 -27.253 1.00 87.00 91 CYS A CA 1
ATOM 715 C C . CYS A 1 91 ? 7.527 38.880 -27.795 1.00 87.00 91 CYS A C 1
ATOM 717 O O . CYS A 1 91 ? 8.138 37.838 -27.980 1.00 87.00 91 CYS A O 1
ATOM 719 N N . THR A 1 92 ? 8.066 40.077 -28.068 1.00 81.81 92 THR A N 1
ATOM 720 C CA . THR A 1 92 ? 9.357 40.275 -28.774 1.00 81.81 92 THR A CA 1
ATOM 721 C C . THR A 1 92 ? 10.426 41.054 -28.019 1.00 81.81 92 THR A C 1
ATOM 723 O O . THR A 1 92 ? 11.612 40.818 -28.225 1.00 81.81 92 THR A O 1
ATOM 726 N N . SER A 1 93 ? 10.055 42.033 -27.193 1.00 68.06 93 SER A N 1
ATOM 727 C CA . SER A 1 93 ? 11.033 42.918 -26.529 1.00 68.06 93 SER A CA 1
ATOM 728 C C . SER A 1 93 ? 10.614 43.377 -25.130 1.00 68.06 93 SER A C 1
ATOM 730 O O . SER A 1 93 ? 11.401 44.006 -24.419 1.00 68.06 93 SER A O 1
ATOM 732 N N . GLY A 1 94 ? 9.399 43.025 -24.699 1.00 69.88 94 GLY A N 1
ATOM 733 C CA . GLY A 1 94 ? 8.903 43.247 -23.344 1.00 69.88 94 GLY A CA 1
ATOM 734 C C . GLY A 1 94 ? 7.379 43.212 -23.281 1.00 69.88 94 GLY A C 1
ATOM 735 O O . GLY A 1 94 ? 6.690 43.637 -24.202 1.00 69.88 94 GLY A O 1
ATOM 736 N N . TYR A 1 95 ? 6.821 42.730 -22.171 1.00 80.94 95 TYR A N 1
ATOM 737 C CA . TYR A 1 95 ? 5.372 42.729 -21.988 1.00 80.94 95 TYR A CA 1
ATOM 738 C C . TYR A 1 95 ? 4.857 44.117 -21.576 1.00 80.94 95 TYR A C 1
ATOM 740 O O . TYR A 1 95 ? 5.242 44.648 -20.534 1.00 80.94 95 TYR A O 1
ATOM 748 N N . ASN A 1 96 ? 3.935 44.668 -22.367 1.00 76.50 96 ASN A N 1
ATOM 749 C CA . ASN A 1 96 ? 3.159 45.857 -22.020 1.00 76.50 96 ASN A CA 1
ATOM 750 C C . ASN A 1 96 ? 1.684 45.488 -21.889 1.00 76.50 96 ASN A C 1
ATOM 752 O O . ASN A 1 96 ? 1.146 44.824 -22.773 1.00 76.50 96 ASN A O 1
ATOM 756 N N . ALA A 1 97 ? 1.028 45.961 -20.827 1.00 75.00 97 ALA A N 1
ATOM 757 C CA . ALA A 1 97 ? -0.390 45.700 -20.607 1.00 75.00 97 ALA A CA 1
ATOM 758 C C . ALA A 1 97 ? -1.269 46.253 -21.754 1.00 75.00 97 ALA A C 1
ATOM 760 O O . ALA A 1 97 ? -0.984 47.344 -22.270 1.00 75.00 97 ALA A O 1
ATOM 761 N N . PRO A 1 98 ? -2.339 45.527 -22.138 1.00 75.38 98 PRO A N 1
ATOM 762 C CA . PRO A 1 98 ? -3.179 45.881 -23.278 1.00 75.38 98 PRO A CA 1
ATOM 763 C C . PRO A 1 98 ? -3.862 47.239 -23.083 1.00 75.38 98 PRO A C 1
ATOM 765 O O . PRO A 1 98 ? -4.348 47.558 -21.995 1.00 75.38 98 PRO A O 1
ATOM 768 N N . GLN A 1 99 ? -3.922 48.041 -24.150 1.00 69.25 99 GLN A N 1
ATOM 769 C CA . GLN A 1 99 ? -4.639 49.318 -24.148 1.00 69.25 99 GLN A CA 1
ATOM 770 C C . GLN A 1 99 ? -6.124 49.110 -24.486 1.00 69.25 99 GLN A C 1
ATOM 772 O O . GLN A 1 99 ? -6.537 48.071 -25.004 1.00 69.25 99 GLN A O 1
ATOM 777 N N . THR A 1 100 ? -6.962 50.113 -24.206 1.00 66.44 100 THR A N 1
ATOM 778 C CA . THR A 1 100 ? -8.430 50.015 -24.334 1.00 66.44 100 THR A CA 1
ATOM 779 C C . THR A 1 100 ? -8.929 49.695 -25.750 1.00 66.44 100 THR A C 1
ATOM 781 O O . THR A 1 100 ? -10.060 49.242 -25.904 1.00 66.44 100 THR A O 1
ATOM 784 N N . THR A 1 101 ? -8.108 49.884 -26.783 1.00 66.31 101 THR A N 1
ATOM 785 C CA . THR A 1 101 ? -8.460 49.663 -28.194 1.00 66.31 101 THR A CA 1
ATOM 786 C C . THR A 1 101 ? -8.117 48.272 -28.731 1.00 66.31 101 THR A C 1
ATOM 788 O O . THR A 1 101 ? -8.594 47.918 -29.805 1.00 66.31 101 THR A O 1
ATOM 791 N N . ASP A 1 102 ? -7.342 47.470 -28.000 1.00 73.81 102 ASP A N 1
ATOM 792 C CA . ASP A 1 102 ? -6.642 46.307 -28.570 1.00 73.81 102 ASP A CA 1
ATOM 793 C C . ASP A 1 102 ? -7.488 45.016 -28.586 1.00 73.81 102 ASP A C 1
ATOM 795 O O . ASP A 1 102 ? -7.328 44.178 -29.469 1.00 73.81 102 ASP A O 1
ATOM 799 N N . TYR A 1 103 ? -8.440 44.892 -27.652 1.00 83.81 103 TYR A N 1
ATOM 800 C CA . TYR A 1 103 ? -9.453 43.819 -27.582 1.00 83.81 103 TYR A CA 1
ATOM 801 C C . TYR A 1 103 ? -10.877 44.394 -27.528 1.00 83.81 103 TYR A C 1
ATOM 803 O O . TYR A 1 103 ? -11.707 43.950 -26.737 1.00 83.81 103 TYR A O 1
ATOM 811 N N . GLY A 1 104 ? -11.147 45.479 -28.260 1.00 74.62 104 GLY A N 1
ATOM 812 C CA . GLY A 1 104 ? -12.472 46.121 -28.256 1.00 74.62 104 GLY A CA 1
ATOM 813 C C . GLY A 1 104 ? -12.939 46.621 -26.877 1.00 74.62 104 GLY A C 1
ATOM 814 O O . GLY A 1 104 ? -14.138 46.719 -26.633 1.00 74.62 104 GLY A O 1
ATOM 815 N N . GLY A 1 105 ? -12.010 46.910 -25.960 1.00 74.62 105 GLY A N 1
ATOM 816 C CA . GLY A 1 105 ? -12.298 47.360 -24.594 1.00 74.62 105 GLY A CA 1
ATOM 817 C C . GLY A 1 105 ? -12.510 46.254 -23.554 1.00 74.62 105 GLY A C 1
ATOM 818 O O . GLY A 1 105 ? -12.630 46.574 -22.376 1.00 74.62 105 GLY A O 1
ATOM 819 N N . ILE A 1 106 ? -12.494 44.969 -23.927 1.00 81.75 106 ILE A N 1
ATOM 820 C CA . ILE A 1 106 ? -12.820 43.845 -23.022 1.00 81.75 106 ILE A CA 1
ATOM 821 C C . ILE A 1 106 ? -11.905 43.778 -21.786 1.00 81.75 106 ILE A C 1
ATOM 823 O O . ILE A 1 106 ? -12.362 43.473 -20.683 1.00 81.75 106 ILE A O 1
ATOM 827 N N . PHE A 1 107 ? -10.624 44.119 -21.939 1.00 84.38 107 PHE A N 1
ATOM 828 C CA . PHE A 1 107 ? -9.641 44.096 -20.850 1.00 84.38 107 PHE A CA 1
ATOM 829 C C . PHE A 1 107 ? -9.255 45.488 -20.334 1.00 84.38 107 PHE A C 1
ATOM 831 O O . PHE A 1 107 ? -8.272 45.617 -19.612 1.00 84.38 107 PHE A O 1
ATOM 838 N N . SER A 1 108 ? -10.041 46.534 -20.624 1.00 70.19 108 SER A N 1
ATOM 839 C CA . SER A 1 108 ? -9.696 47.931 -20.296 1.00 70.19 108 SER A CA 1
ATOM 840 C C . SER A 1 108 ? -9.488 48.225 -18.803 1.00 70.19 108 SER A C 1
ATOM 842 O O . SER A 1 108 ? -8.933 49.265 -18.460 1.00 70.19 108 SER A O 1
ATOM 844 N N . SER A 1 109 ? -9.960 47.350 -17.909 1.00 71.12 109 SER A N 1
ATOM 845 C CA . SER A 1 109 ? -9.801 47.463 -16.452 1.00 71.12 109 SER A CA 1
ATOM 846 C C . SER A 1 109 ? -8.960 46.342 -15.829 1.00 71.12 109 SER A C 1
ATOM 848 O O . SER A 1 109 ? -8.873 46.270 -14.603 1.00 71.12 109 SER A O 1
ATOM 850 N N . ARG A 1 110 ? -8.398 45.429 -16.634 1.00 77.69 110 ARG A N 1
ATOM 851 C CA . ARG A 1 110 ? -7.571 44.313 -16.156 1.00 77.69 110 ARG A CA 1
ATOM 852 C C . ARG A 1 110 ? -6.104 44.592 -16.466 1.00 77.69 110 ARG A C 1
ATOM 854 O O . ARG A 1 110 ? -5.755 44.953 -17.581 1.00 77.69 110 ARG A O 1
ATOM 861 N N . SER A 1 111 ? -5.254 44.400 -15.465 1.00 79.56 111 SER A N 1
ATOM 862 C CA . SER A 1 111 ? -3.801 44.366 -15.625 1.00 79.56 111 SER A CA 1
ATOM 863 C C . SER A 1 111 ? -3.357 42.915 -15.489 1.00 79.56 111 SER A C 1
ATOM 865 O O . SER A 1 111 ? -3.760 42.259 -14.528 1.00 79.56 111 SER A O 1
ATOM 867 N N . PHE A 1 112 ? -2.545 42.422 -16.422 1.00 85.88 112 PHE A N 1
ATOM 868 C CA . PHE A 1 112 ? -1.936 41.092 -16.321 1.00 85.88 112 PHE A CA 1
ATOM 869 C C . PHE A 1 112 ? -0.481 41.216 -15.881 1.00 85.88 112 PHE A C 1
ATOM 871 O O . PHE A 1 112 ? 0.177 42.209 -16.193 1.00 85.88 112 PHE A O 1
ATOM 878 N N . ALA A 1 113 ? 0.009 40.225 -15.138 1.00 82.69 113 ALA A N 1
ATOM 879 C CA . ALA A 1 113 ? 1.378 40.222 -14.633 1.00 82.69 113 ALA A CA 1
ATOM 880 C C . ALA A 1 113 ? 2.406 39.915 -15.735 1.00 82.69 113 ALA A C 1
ATOM 882 O O . ALA A 1 113 ? 3.548 40.363 -15.655 1.00 82.69 113 ALA A O 1
ATOM 883 N N . ASN A 1 114 ? 1.999 39.165 -16.758 1.00 86.56 114 ASN A N 1
ATOM 884 C CA . ASN A 1 114 ? 2.822 38.747 -17.886 1.00 86.56 114 ASN A CA 1
ATOM 885 C C . ASN A 1 114 ? 1.930 38.450 -19.112 1.00 86.56 114 ASN A C 1
ATOM 887 O O . ASN A 1 114 ? 0.700 38.467 -19.025 1.00 86.56 114 ASN A O 1
ATOM 891 N N . VAL A 1 115 ? 2.567 38.159 -20.249 1.00 88.00 115 VAL A N 1
ATOM 892 C CA . VAL A 1 115 ? 1.888 37.889 -21.525 1.00 88.00 115 VAL A CA 1
ATOM 893 C C . VAL A 1 115 ? 1.090 36.576 -21.529 1.00 88.00 115 VAL A C 1
ATOM 895 O O . VAL A 1 115 ? 0.036 36.511 -22.153 1.00 88.00 115 VAL A O 1
ATOM 898 N N . TYR A 1 116 ? 1.528 35.551 -20.794 1.00 91.50 116 TYR A N 1
ATOM 899 C CA . TYR A 1 116 ? 0.843 34.255 -20.715 1.00 91.50 116 TYR A CA 1
ATOM 900 C C . TYR A 1 116 ? -0.511 34.371 -20.013 1.00 91.50 116 TYR A C 1
ATOM 902 O O . TYR A 1 116 ? -1.496 33.786 -20.464 1.00 91.50 116 TYR A O 1
ATOM 910 N N . ASP A 1 117 ? -0.586 35.175 -18.952 1.00 90.81 117 ASP A N 1
ATOM 911 C CA . ASP A 1 117 ? -1.839 35.476 -18.254 1.00 90.81 117 ASP A CA 1
ATOM 912 C C . ASP A 1 117 ? -2.816 36.255 -19.147 1.00 90.81 117 ASP A C 1
ATOM 914 O O . ASP A 1 117 ? -4.020 35.986 -19.118 1.00 90.81 117 ASP A O 1
ATOM 918 N N . GLU A 1 118 ? -2.311 37.192 -19.964 1.00 91.44 118 GLU A N 1
ATOM 919 C CA . GLU A 1 118 ? -3.122 37.886 -20.975 1.00 91.44 118 GLU A CA 1
ATOM 920 C C . GLU A 1 118 ? -3.698 36.879 -21.981 1.00 91.44 118 GLU A C 1
ATOM 922 O O . GLU A 1 118 ? -4.902 36.894 -22.244 1.00 91.44 118 GLU A O 1
ATOM 927 N N . ILE A 1 119 ? -2.865 35.970 -22.497 1.00 93.31 119 ILE A N 1
ATOM 928 C CA . ILE A 1 119 ? -3.277 34.956 -23.475 1.00 93.31 119 ILE A CA 1
ATOM 929 C C . ILE A 1 119 ? -4.334 34.022 -22.883 1.00 93.31 119 ILE A C 1
ATOM 931 O O . ILE A 1 119 ? -5.386 33.838 -23.494 1.00 93.31 119 ILE A O 1
ATOM 935 N N . ARG A 1 120 ? -4.118 33.481 -21.676 1.00 94.19 120 ARG A N 1
ATOM 936 C CA . ARG A 1 120 ? -5.115 32.629 -21.000 1.00 94.19 120 ARG A CA 1
ATOM 937 C C . ARG A 1 120 ? -6.428 33.372 -20.775 1.00 94.19 120 ARG A C 1
ATOM 939 O O . ARG A 1 120 ? -7.491 32.799 -20.986 1.00 94.19 120 ARG A O 1
ATOM 946 N N . ALA A 1 121 ? -6.380 34.646 -20.388 1.00 91.94 121 ALA A N 1
ATOM 947 C CA . ALA A 1 121 ? -7.584 35.450 -20.203 1.00 91.94 121 ALA A CA 1
ATOM 948 C C . ALA A 1 121 ? -8.320 35.736 -21.520 1.00 91.94 121 ALA A C 1
ATOM 950 O O . ALA A 1 121 ? -9.552 35.760 -21.531 1.00 91.94 121 ALA A O 1
ATOM 951 N N . ALA A 1 122 ? -7.589 35.932 -22.619 1.00 92.62 122 ALA A N 1
ATOM 952 C CA . ALA A 1 122 ? -8.166 36.064 -23.951 1.00 92.62 122 ALA A CA 1
ATOM 953 C C . ALA A 1 122 ? -8.834 34.754 -24.396 1.00 92.62 122 ALA A C 1
ATOM 955 O O . ALA A 1 122 ? -10.006 34.781 -24.769 1.00 92.62 122 ALA A O 1
ATOM 956 N N . VAL A 1 123 ? -8.158 33.607 -24.272 1.00 95.94 123 VAL A N 1
ATOM 957 C CA . VAL A 1 123 ? -8.743 32.283 -24.571 1.00 95.94 123 VAL A CA 1
ATOM 958 C C . VAL A 1 123 ? -9.991 32.033 -23.722 1.00 95.94 123 VAL A C 1
ATOM 960 O O . VAL A 1 123 ? -11.044 31.695 -24.259 1.00 95.94 123 VAL A O 1
ATOM 963 N N . ALA A 1 124 ? -9.914 32.306 -22.417 1.00 94.38 124 ALA A N 1
ATOM 964 C CA . ALA A 1 124 ? -11.036 32.149 -21.496 1.00 94.38 124 ALA A CA 1
ATOM 965 C C . ALA A 1 124 ? -12.263 32.989 -21.877 1.00 94.38 124 ALA A C 1
ATOM 967 O O . ALA A 1 124 ? -13.392 32.605 -21.578 1.00 94.38 124 ALA A O 1
ATOM 968 N N . HIS A 1 125 ? -12.047 34.146 -22.506 1.00 93.69 125 HIS A N 1
ATOM 969 C CA . HIS A 1 125 ? -13.119 35.034 -22.933 1.00 93.69 125 HIS A CA 1
ATOM 970 C C . HIS A 1 125 ? -13.729 34.635 -24.280 1.00 93.69 125 HIS A C 1
ATOM 972 O O . HIS A 1 125 ? -14.950 34.634 -24.406 1.00 93.69 125 HIS A O 1
ATOM 978 N N . TYR A 1 126 ? -12.888 34.358 -25.279 1.00 93.00 126 TYR A N 1
ATOM 979 C CA . TYR A 1 126 ? -13.328 34.164 -26.663 1.00 93.00 126 TYR A CA 1
ATOM 980 C C . TYR A 1 126 ? -13.649 32.710 -27.020 1.00 93.00 126 TYR A C 1
ATOM 982 O O . TYR A 1 126 ? -14.364 32.505 -27.990 1.00 93.00 126 TYR A O 1
ATOM 990 N N . VAL A 1 127 ? -13.122 31.734 -26.272 1.00 94.38 127 VAL A N 1
ATOM 991 C CA . VAL A 1 127 ? -13.284 30.295 -26.558 1.00 94.38 127 VAL A CA 1
ATOM 992 C C . VAL A 1 127 ? -13.897 29.551 -25.367 1.00 94.38 127 VAL A C 1
ATOM 994 O O . VAL A 1 127 ? -14.806 28.746 -25.524 1.00 94.38 127 VAL A O 1
ATOM 997 N N . GLY A 1 128 ? -13.433 29.822 -24.143 1.00 91.50 128 GLY A N 1
ATOM 998 C CA . GLY A 1 128 ? -14.011 29.227 -22.933 1.00 91.50 128 GLY A CA 1
ATOM 999 C C . GLY A 1 128 ? -13.026 29.135 -21.773 1.00 91.50 128 GLY A C 1
ATOM 1000 O O . GLY A 1 128 ? -11.841 28.872 -21.962 1.00 91.50 128 GLY A O 1
ATOM 1001 N N . ALA A 1 129 ? -13.510 29.378 -20.552 1.00 84.25 129 ALA A N 1
ATOM 1002 C CA . ALA A 1 129 ? -12.674 29.451 -19.349 1.00 84.25 129 ALA A CA 1
ATOM 1003 C C . ALA A 1 129 ? -12.112 28.095 -18.882 1.00 84.25 129 ALA A C 1
ATOM 1005 O O . ALA A 1 129 ? -11.186 28.066 -18.076 1.00 84.25 129 ALA A O 1
ATOM 1006 N N . ASP A 1 130 ? -12.682 26.998 -19.368 1.00 85.12 130 ASP A N 1
ATOM 1007 C CA . ASP A 1 130 ? -12.309 25.612 -19.093 1.00 85.12 130 ASP A CA 1
ATOM 1008 C C . ASP A 1 130 ? -11.316 25.036 -20.114 1.00 85.12 130 ASP A C 1
ATOM 1010 O O . ASP A 1 130 ? -10.817 23.932 -19.916 1.00 85.12 130 ASP A O 1
ATOM 1014 N N . LYS A 1 131 ? -11.001 25.774 -21.188 1.00 89.06 131 LYS A N 1
ATOM 1015 C CA . LYS A 1 131 ? -10.123 25.304 -22.264 1.00 89.06 131 LYS A CA 1
ATOM 1016 C C . LYS A 1 131 ? -8.642 25.383 -21.840 1.00 89.06 131 LYS A C 1
ATOM 1018 O O . LYS A 1 131 ? -8.143 26.487 -21.594 1.00 89.06 131 LYS A O 1
ATOM 1023 N N . PRO A 1 132 ? -7.908 24.255 -21.768 1.00 92.44 132 PRO A N 1
ATOM 1024 C CA . PRO A 1 132 ? -6.477 24.238 -21.488 1.00 92.44 132 PRO A CA 1
ATOM 1025 C C . PRO A 1 132 ? -5.657 24.977 -22.548 1.00 92.44 132 PRO A C 1
ATOM 1027 O O . PRO A 1 132 ? -5.962 24.931 -23.743 1.00 92.44 132 PRO A O 1
ATOM 1030 N N . VAL A 1 133 ? -4.575 25.615 -22.095 1.00 94.25 133 VAL A N 1
ATOM 1031 C CA . VAL A 1 133 ? -3.624 26.330 -22.952 1.00 94.25 133 VAL A CA 1
ATOM 1032 C C . VAL A 1 133 ? -2.209 25.832 -22.684 1.00 94.25 133 VAL A C 1
ATOM 1034 O O . VAL A 1 133 ? -1.681 26.023 -21.584 1.00 94.25 133 VAL A O 1
ATOM 1037 N N . VAL A 1 134 ? -1.601 25.235 -23.705 1.00 94.69 134 VAL A N 1
ATOM 1038 C CA . VAL A 1 134 ? -0.222 24.738 -23.709 1.00 94.69 134 VAL A CA 1
ATOM 1039 C C . VAL A 1 134 ? 0.666 25.743 -24.436 1.00 94.69 134 VAL A C 1
ATOM 1041 O O . VAL A 1 134 ? 0.321 26.246 -25.505 1.00 94.69 134 VAL A O 1
ATOM 1044 N N . PHE A 1 135 ? 1.824 26.035 -23.857 1.00 93.69 135 PHE A N 1
ATOM 1045 C CA . PHE A 1 135 ? 2.809 26.947 -24.424 1.00 93.69 135 PHE A CA 1
ATOM 1046 C C . PHE A 1 135 ? 4.080 26.177 -24.759 1.00 93.69 135 PHE A C 1
ATOM 1048 O O . PHE A 1 135 ? 4.455 25.261 -24.035 1.00 93.69 135 PHE A O 1
ATOM 1055 N N . VAL A 1 136 ? 4.737 26.575 -25.840 1.00 93.75 136 VAL A N 1
ATOM 1056 C CA . VAL A 1 136 ? 6.086 26.147 -26.213 1.00 93.75 136 VAL A CA 1
ATOM 1057 C C . VAL A 1 136 ? 6.988 27.370 -26.170 1.00 93.75 136 VAL A C 1
ATOM 1059 O O . VAL A 1 136 ? 6.553 28.452 -26.548 1.00 93.75 136 VAL A O 1
ATOM 1062 N N . ALA A 1 137 ? 8.222 27.224 -25.691 1.00 90.56 137 ALA A N 1
ATOM 1063 C CA . ALA A 1 137 ? 9.152 28.348 -25.614 1.00 90.56 137 ALA A CA 1
ATOM 1064 C C . ALA A 1 137 ? 9.622 28.752 -27.018 1.00 90.56 137 ALA A C 1
ATOM 1066 O O . ALA A 1 137 ? 10.053 27.891 -27.786 1.00 90.56 137 ALA A O 1
ATOM 1067 N N . GLY A 1 138 ? 9.582 30.039 -27.345 1.00 89.75 138 GLY A N 1
ATOM 1068 C CA . GLY A 1 138 ? 10.269 30.623 -28.495 1.00 89.75 138 GLY A CA 1
ATOM 1069 C C . GLY A 1 138 ? 11.541 31.370 -28.091 1.00 89.75 138 GLY A C 1
ATOM 1070 O O . GLY A 1 138 ? 11.870 31.482 -26.909 1.00 89.75 138 GLY A O 1
ATOM 1071 N N . ASN A 1 139 ? 12.322 31.851 -29.059 1.00 86.06 139 ASN A N 1
ATOM 1072 C CA . ASN A 1 139 ? 13.557 32.582 -28.743 1.00 86.06 139 ASN A CA 1
ATOM 1073 C C . ASN A 1 139 ? 13.275 33.913 -28.036 1.00 86.06 139 ASN A C 1
ATOM 1075 O O . ASN A 1 139 ? 14.044 34.301 -27.155 1.00 86.06 139 ASN A O 1
ATOM 1079 N N . HIS A 1 140 ? 12.185 34.603 -28.378 1.00 86.00 140 HIS A N 1
ATOM 1080 C CA . HIS A 1 140 ? 11.844 35.886 -27.768 1.00 86.00 140 HIS A CA 1
ATOM 1081 C C . HIS A 1 140 ? 11.401 35.743 -26.302 1.00 86.00 140 HIS A C 1
ATOM 1083 O O . HIS A 1 140 ? 11.507 36.701 -25.532 1.00 86.00 140 HIS A O 1
ATOM 1089 N N . ASP A 1 141 ? 11.031 34.535 -25.861 1.00 85.94 141 ASP A N 1
ATOM 1090 C CA . ASP A 1 141 ? 10.813 34.240 -24.441 1.00 85.94 141 ASP A CA 1
ATOM 1091 C C . ASP A 1 141 ? 12.081 34.409 -23.590 1.00 85.94 141 ASP A C 1
ATOM 1093 O O . ASP A 1 141 ? 11.981 34.531 -22.371 1.00 85.94 141 ASP A O 1
ATOM 1097 N N . TYR A 1 142 ? 13.263 34.475 -24.213 1.00 81.88 142 TYR A N 1
ATOM 1098 C CA . TYR A 1 142 ? 14.554 34.670 -23.546 1.00 81.88 142 TYR A CA 1
ATOM 1099 C C . TYR A 1 142 ? 15.157 36.074 -23.751 1.00 81.88 142 TYR A C 1
ATOM 1101 O O . TYR A 1 142 ? 16.199 36.376 -23.166 1.00 81.88 142 TYR A O 1
ATOM 1109 N N . ASP A 1 143 ? 14.508 36.961 -24.519 1.00 74.62 143 ASP A N 1
ATOM 1110 C CA . ASP A 1 143 ? 15.033 38.302 -24.842 1.00 74.62 143 ASP A CA 1
ATOM 1111 C C . ASP A 1 143 ? 14.867 39.328 -23.712 1.00 74.62 143 ASP A C 1
ATOM 1113 O O . ASP A 1 143 ? 15.642 40.280 -23.606 1.00 74.62 143 ASP A O 1
ATOM 1117 N N . VAL A 1 144 ? 13.878 39.134 -22.835 1.00 61.00 144 VAL A N 1
ATOM 1118 C CA . VAL A 1 144 ? 13.544 40.081 -21.753 1.00 61.00 144 VAL A CA 1
ATOM 1119 C C . VAL A 1 144 ? 14.289 39.736 -20.448 1.00 61.00 144 VAL A C 1
ATOM 1121 O O . VAL A 1 144 ? 14.582 40.622 -19.644 1.00 61.00 144 VAL A O 1
ATOM 1124 N N . ASN A 1 145 ? 14.610 38.451 -20.239 1.00 62.34 145 ASN A N 1
ATOM 1125 C CA . ASN A 1 145 ? 15.398 37.840 -19.149 1.00 62.34 145 ASN A CA 1
ATOM 1126 C C . ASN A 1 145 ? 15.541 36.333 -19.496 1.00 62.34 145 ASN A C 1
ATOM 1128 O O . ASN A 1 145 ? 14.605 35.818 -20.085 1.00 62.34 145 ASN A O 1
ATOM 1132 N N . PRO A 1 146 ? 16.611 35.587 -19.162 1.00 57.22 146 PRO A N 1
ATOM 1133 C CA . PRO A 1 146 ? 16.711 34.142 -19.448 1.00 57.22 146 PRO A CA 1
ATOM 1134 C C . PRO A 1 146 ? 15.777 33.195 -18.651 1.00 57.22 146 PRO A C 1
ATOM 1136 O O . PRO A 1 146 ? 15.802 31.993 -18.899 1.00 57.22 146 PRO A O 1
ATOM 1139 N N . SER A 1 147 ? 14.959 33.688 -17.706 1.00 59.16 147 SER A N 1
ATOM 1140 C CA . SER A 1 147 ? 14.083 32.859 -16.844 1.00 59.16 147 SER A CA 1
ATOM 1141 C C . SER A 1 147 ? 12.535 32.965 -17.000 1.00 59.16 147 SER A C 1
ATOM 1143 O O . SER A 1 147 ? 11.839 32.471 -16.105 1.00 59.16 147 SER A O 1
ATOM 1145 N N . PRO A 1 148 ? 11.901 33.587 -18.019 1.00 62.41 148 PRO A N 1
ATOM 1146 C CA . PRO A 1 148 ? 10.487 33.960 -17.945 1.00 62.41 148 PRO A CA 1
ATOM 1147 C C . PRO A 1 148 ? 9.581 32.785 -18.318 1.00 62.41 148 PRO A C 1
ATOM 1149 O O . PRO A 1 148 ? 8.527 32.627 -17.709 1.00 62.41 148 PRO A O 1
ATOM 1152 N N . TYR A 1 149 ? 10.009 31.939 -19.261 1.00 78.75 149 TYR A N 1
ATOM 1153 C CA . TYR A 1 149 ? 9.214 30.821 -19.751 1.00 78.75 149 TYR A CA 1
ATOM 1154 C C . TYR A 1 149 ? 8.848 29.836 -18.629 1.00 78.75 149 TYR A C 1
ATOM 1156 O O . TYR A 1 149 ? 7.649 29.691 -18.380 1.00 78.75 149 TYR A O 1
ATOM 1164 N N . PRO A 1 150 ? 9.788 29.241 -17.856 1.00 77.44 150 PRO A N 1
ATOM 1165 C CA . PRO A 1 150 ? 9.388 28.303 -16.806 1.00 77.44 150 PRO A CA 1
ATOM 1166 C C . PRO A 1 150 ? 8.555 28.948 -15.692 1.00 77.44 150 PRO A C 1
ATOM 1168 O O . PRO A 1 150 ? 7.731 28.311 -15.052 1.00 77.44 150 PRO A O 1
ATOM 1171 N N . THR A 1 151 ? 8.737 30.254 -15.479 1.00 80.94 151 THR A N 1
ATOM 1172 C CA . THR A 1 151 ? 8.063 30.984 -14.399 1.00 80.94 151 THR A CA 1
ATOM 1173 C C . THR A 1 151 ? 6.579 31.239 -14.696 1.00 80.94 151 THR A C 1
ATOM 1175 O O . THR A 1 151 ? 5.773 31.274 -13.769 1.00 80.94 151 THR A O 1
ATOM 1178 N N . TYR A 1 152 ? 6.205 31.448 -15.965 1.00 81.25 152 TYR A N 1
ATOM 1179 C CA . TYR A 1 152 ? 4.868 31.946 -16.337 1.00 81.25 152 TYR A CA 1
ATOM 1180 C C . TYR A 1 152 ? 4.098 31.048 -17.320 1.00 81.25 152 TYR A C 1
ATOM 1182 O O . TYR A 1 152 ? 2.870 31.150 -17.417 1.00 81.25 152 TYR A O 1
ATOM 1190 N N . SER A 1 153 ? 4.780 30.140 -18.027 1.00 83.25 153 SER A N 1
ATOM 1191 C CA . SER A 1 153 ? 4.149 29.214 -18.981 1.00 83.25 153 SER A CA 1
ATOM 1192 C C . SER A 1 153 ? 3.289 28.143 -18.300 1.00 83.25 153 SER A C 1
ATOM 1194 O O . SER A 1 153 ? 2.353 27.632 -18.917 1.00 83.25 153 SER A O 1
ATOM 1196 N N . GLY A 1 154 ? 3.532 27.865 -17.015 1.00 82.31 154 GLY A N 1
ATOM 1197 C CA . GLY A 1 154 ? 2.922 26.748 -16.286 1.00 82.31 154 GLY A CA 1
ATOM 1198 C C . GLY A 1 154 ? 3.674 25.422 -16.454 1.00 82.31 154 GLY A C 1
ATOM 1199 O O . GLY A 1 154 ? 3.195 24.406 -15.964 1.00 82.31 154 GLY A O 1
ATOM 1200 N N . PHE A 1 155 ? 4.834 25.439 -17.119 1.00 86.06 155 PHE A N 1
ATOM 1201 C CA . PHE A 1 155 ? 5.722 24.293 -17.301 1.00 86.06 155 PHE A CA 1
ATOM 1202 C C . PHE A 1 155 ? 7.087 24.591 -16.684 1.00 86.06 155 PHE A C 1
ATOM 1204 O O . PHE A 1 155 ? 7.670 25.629 -16.966 1.00 86.06 155 PHE A O 1
ATOM 1211 N N . ASP A 1 156 ? 7.643 23.663 -15.907 1.00 86.50 156 ASP A N 1
ATOM 1212 C CA . ASP A 1 156 ? 8.946 23.863 -15.250 1.00 86.50 156 ASP A CA 1
ATOM 1213 C C . ASP A 1 156 ? 10.157 23.711 -16.199 1.00 86.50 156 ASP A C 1
ATOM 1215 O O . ASP A 1 156 ? 11.303 23.924 -15.801 1.00 86.50 156 ASP A O 1
ATOM 1219 N N . SER A 1 157 ? 9.924 23.349 -17.466 1.00 88.88 157 SER A N 1
ATOM 1220 C CA . SER A 1 157 ? 10.952 23.112 -18.482 1.00 88.88 157 SER A CA 1
ATOM 1221 C C . SER A 1 157 ? 10.455 23.499 -19.874 1.00 88.88 157 SER A C 1
ATOM 1223 O O . SER A 1 157 ? 9.264 23.427 -20.168 1.00 88.88 157 SER A O 1
ATOM 1225 N N . TYR A 1 158 ? 11.384 23.878 -20.755 1.00 87.94 158 TYR A N 1
ATOM 1226 C CA . TYR A 1 158 ? 11.132 24.167 -22.175 1.00 87.94 158 TYR A CA 1
ATOM 1227 C C . TYR A 1 158 ? 10.941 22.898 -23.029 1.00 87.94 158 TYR A C 1
ATOM 1229 O O . TYR A 1 158 ? 10.716 22.991 -24.234 1.00 87.94 158 TYR A O 1
ATOM 1237 N N . TYR A 1 159 ? 11.021 21.716 -22.415 1.00 93.19 159 TYR A N 1
ATOM 1238 C CA . TYR A 1 159 ? 10.705 20.424 -23.017 1.00 93.19 159 TYR A CA 1
ATOM 1239 C C . TYR A 1 159 ? 10.122 19.465 -21.980 1.00 93.19 159 TYR A C 1
ATOM 1241 O O . TYR A 1 159 ? 10.401 19.603 -20.787 1.00 93.19 159 TYR A O 1
ATOM 1249 N N . GLY A 1 160 ? 9.345 18.489 -22.439 1.00 92.75 160 GLY A N 1
ATOM 1250 C CA . GLY A 1 160 ? 8.744 17.464 -21.590 1.00 92.75 160 GLY A CA 1
ATOM 1251 C C . GLY A 1 160 ? 7.470 16.875 -22.186 1.00 92.75 160 GLY A C 1
ATOM 1252 O O . GLY A 1 160 ? 6.961 17.367 -23.196 1.00 92.75 160 GLY A O 1
ATOM 1253 N N . LEU A 1 161 ? 6.968 15.822 -21.548 1.00 94.25 161 LEU A N 1
ATOM 1254 C CA . LEU A 1 161 ? 5.803 15.063 -21.993 1.00 94.25 161 LEU A CA 1
ATOM 1255 C C . LEU A 1 161 ? 4.523 15.611 -21.359 1.00 94.25 161 LEU A C 1
ATOM 1257 O O . LEU A 1 161 ? 4.433 15.742 -20.141 1.00 94.25 161 LEU A O 1
ATOM 1261 N N . VAL A 1 162 ? 3.509 15.875 -22.173 1.00 94.06 162 VAL A N 1
ATOM 1262 C CA . VAL A 1 162 ? 2.139 16.171 -21.749 1.00 94.06 162 VAL A CA 1
ATOM 1263 C C . VAL A 1 162 ? 1.247 15.035 -22.276 1.00 94.06 162 VAL A C 1
ATOM 1265 O O . VAL A 1 162 ? 0.843 15.076 -23.442 1.00 94.06 162 VAL A O 1
ATOM 1268 N N . PRO A 1 163 ? 0.985 13.992 -21.469 1.00 89.94 163 PRO A N 1
ATOM 1269 C CA . PRO A 1 163 ? 0.174 12.860 -21.904 1.00 89.94 163 PRO A CA 1
ATOM 1270 C C . PRO A 1 163 ? -1.319 13.221 -21.914 1.00 89.94 163 PRO A C 1
ATOM 1272 O O . PRO A 1 163 ? -1.777 13.973 -21.049 1.00 89.94 163 PRO A O 1
ATOM 1275 N N . THR A 1 164 ? -2.074 12.672 -22.870 1.00 87.38 164 THR A N 1
ATOM 1276 C CA . THR A 1 164 ? -3.555 12.703 -22.897 1.00 87.38 164 THR A CA 1
ATOM 1277 C C . THR A 1 164 ? -4.115 11.314 -23.192 1.00 87.38 164 THR A C 1
ATOM 1279 O O . THR A 1 164 ? -3.337 10.407 -23.466 1.00 87.38 164 THR A O 1
ATOM 1282 N N . GLU A 1 165 ? -5.433 11.110 -23.182 1.00 83.81 165 GLU A N 1
ATOM 1283 C CA . GLU A 1 165 ? -6.004 9.788 -23.483 1.00 83.81 165 GLU A CA 1
ATOM 1284 C C . GLU A 1 165 ? -5.730 9.358 -24.939 1.00 83.81 165 GLU A C 1
ATOM 1286 O O . GLU A 1 165 ? -5.279 8.241 -25.185 1.00 83.81 165 GLU A O 1
ATOM 1291 N N . ASN A 1 166 ? -5.917 10.261 -25.910 1.00 84.06 166 ASN A N 1
ATOM 1292 C CA . ASN A 1 166 ? -5.957 9.898 -27.337 1.00 84.06 166 ASN A CA 1
ATOM 1293 C C . ASN A 1 166 ? -4.658 10.166 -28.111 1.00 84.06 166 ASN A C 1
ATOM 1295 O O . ASN A 1 166 ? -4.433 9.589 -29.175 1.00 84.06 166 ASN A O 1
ATOM 1299 N N . PHE A 1 167 ? -3.810 11.065 -27.617 1.00 89.69 167 PHE A N 1
ATOM 1300 C CA . PHE A 1 167 ? -2.510 11.383 -28.208 1.00 89.69 167 PHE A CA 1
ATOM 1301 C C . PHE A 1 167 ? -1.552 11.901 -27.136 1.00 89.69 167 PHE A C 1
ATOM 1303 O O . PHE A 1 167 ? -1.979 12.390 -26.093 1.00 89.69 167 PHE A O 1
ATOM 1310 N N . ASP A 1 168 ? -0.256 11.836 -27.394 1.00 92.19 168 ASP A N 1
ATOM 1311 C CA . ASP A 1 168 ? 0.740 12.442 -26.514 1.00 92.19 168 ASP A CA 1
ATOM 1312 C C . ASP A 1 168 ? 1.290 13.722 -27.141 1.00 92.19 168 ASP A C 1
ATOM 1314 O O . ASP A 1 168 ? 1.383 13.839 -28.364 1.00 92.19 168 ASP A O 1
ATOM 1318 N N . ILE A 1 169 ? 1.644 14.703 -26.310 1.00 95.50 169 ILE A N 1
ATOM 1319 C CA . ILE A 1 169 ? 2.333 15.918 -26.746 1.00 95.50 169 ILE A CA 1
ATOM 1320 C C . ILE A 1 169 ? 3.735 15.924 -26.138 1.00 95.50 169 ILE A C 1
ATOM 1322 O O . ILE A 1 169 ? 3.877 15.901 -24.918 1.00 95.50 169 ILE A O 1
ATOM 1326 N N . PHE A 1 170 ? 4.772 16.046 -26.962 1.00 96.06 170 PHE A N 1
ATOM 1327 C CA . PHE A 1 170 ? 6.144 16.237 -26.493 1.00 96.06 170 PHE A CA 1
ATOM 1328 C C . PHE A 1 170 ? 6.641 17.639 -26.847 1.00 96.06 170 PHE A C 1
ATOM 1330 O O . PHE A 1 170 ? 6.848 17.970 -28.015 1.00 96.06 170 PHE A O 1
ATOM 1337 N N . LEU A 1 171 ? 6.819 18.488 -25.835 1.00 95.38 171 LEU A N 1
ATOM 1338 C CA . LEU A 1 171 ? 7.202 19.887 -26.022 1.00 95.38 171 LEU A CA 1
ATOM 1339 C C . LEU A 1 171 ? 8.665 19.992 -26.469 1.00 95.38 171 LEU A C 1
ATOM 1341 O O . LEU A 1 171 ? 9.559 19.457 -25.813 1.00 95.38 171 LEU A O 1
ATOM 1345 N N . MET A 1 172 ? 8.924 20.746 -27.539 1.00 93.56 172 MET A N 1
ATOM 1346 C CA . MET A 1 172 ? 10.277 21.066 -28.006 1.00 93.56 172 MET A CA 1
ATOM 1347 C C . MET A 1 172 ? 10.470 22.580 -28.159 1.00 93.56 172 MET A C 1
ATOM 1349 O O . MET A 1 172 ? 10.532 23.124 -29.261 1.00 93.56 172 MET A O 1
ATOM 1353 N N . GLY A 1 173 ? 10.562 23.288 -27.035 1.00 90.25 173 GLY A N 1
ATOM 1354 C CA . GLY A 1 173 ? 10.782 24.733 -27.013 1.00 90.25 173 GLY A CA 1
ATOM 1355 C C . GLY A 1 173 ? 12.219 25.158 -27.311 1.00 90.25 173 GLY A C 1
ATOM 1356 O O . GLY A 1 173 ? 13.166 24.383 -27.179 1.00 90.25 173 GLY A O 1
ATOM 1357 N N . ALA A 1 174 ? 12.396 26.420 -27.686 1.00 88.56 174 ALA A N 1
ATOM 1358 C CA . ALA A 1 174 ? 13.695 27.072 -27.701 1.00 88.56 174 ALA A CA 1
ATOM 1359 C C . ALA A 1 174 ? 14.311 27.041 -26.296 1.00 88.56 174 ALA A C 1
ATOM 1361 O O . ALA A 1 174 ? 13.616 27.201 -25.300 1.00 88.56 174 ALA A O 1
ATOM 1362 N N . HIS A 1 175 ? 15.624 26.847 -26.216 1.00 85.88 175 HIS A N 1
ATOM 1363 C CA . HIS A 1 175 ? 16.345 26.775 -24.942 1.00 85.88 175 HIS A CA 1
ATOM 1364 C C . HIS A 1 175 ? 17.171 28.040 -24.649 1.00 85.88 175 HIS A C 1
ATOM 1366 O O . HIS A 1 175 ? 17.755 28.166 -23.573 1.00 85.88 175 HIS A O 1
ATOM 1372 N N . ASN A 1 176 ? 17.262 28.955 -25.621 1.00 81.88 176 ASN A N 1
ATOM 1373 C CA . ASN A 1 176 ? 17.894 30.271 -25.524 1.00 81.88 176 ASN A CA 1
ATOM 1374 C C . ASN A 1 176 ? 17.488 31.157 -26.725 1.00 81.88 176 ASN A C 1
ATOM 1376 O O . ASN A 1 176 ? 16.741 30.721 -27.602 1.00 81.88 176 ASN A O 1
ATOM 1380 N N . ASN A 1 177 ? 18.021 32.384 -26.776 1.00 76.56 177 ASN A N 1
ATOM 1381 C CA . ASN A 1 177 ? 17.808 33.353 -27.859 1.00 76.56 177 ASN A CA 1
ATOM 1382 C C . ASN A 1 177 ? 18.968 33.490 -28.867 1.00 76.56 177 ASN A C 1
ATOM 1384 O O . ASN A 1 177 ? 18.875 34.299 -29.789 1.00 76.56 177 ASN A O 1
ATOM 1388 N N . THR A 1 178 ? 20.073 32.754 -28.712 1.00 69.69 178 THR A N 1
ATOM 1389 C CA . THR A 1 178 ? 21.295 32.942 -29.524 1.00 69.69 178 THR A CA 1
ATOM 1390 C C . THR A 1 178 ? 21.581 31.805 -30.501 1.00 69.69 178 THR A C 1
ATOM 1392 O O . THR A 1 178 ? 22.242 32.039 -31.512 1.00 69.69 178 THR A O 1
ATOM 1395 N N . ASN A 1 179 ? 21.066 30.603 -30.238 1.00 69.56 179 ASN A N 1
ATOM 1396 C CA . ASN A 1 179 ? 21.271 29.399 -31.034 1.00 69.56 179 ASN A CA 1
ATOM 1397 C C . ASN A 1 179 ? 19.912 28.832 -31.452 1.00 69.56 179 ASN A C 1
ATOM 1399 O O . ASN A 1 179 ? 19.190 28.268 -30.632 1.00 69.56 179 ASN A O 1
ATOM 1403 N N . TRP A 1 180 ? 19.570 28.956 -32.736 1.00 84.44 180 TRP A N 1
ATOM 1404 C CA . TRP A 1 180 ? 18.370 28.344 -33.317 1.00 84.44 180 TRP A CA 1
ATOM 1405 C C . TRP A 1 180 ? 18.574 26.829 -33.412 1.00 84.44 180 TRP A C 1
ATOM 1407 O O . TRP A 1 180 ? 18.943 26.307 -34.460 1.00 84.44 180 TRP A O 1
ATOM 1417 N N . SER A 1 181 ? 18.480 26.123 -32.287 1.00 88.12 181 SER A N 1
ATOM 1418 C CA . SER A 1 181 ? 18.724 24.682 -32.184 1.00 88.12 181 SER A CA 1
ATOM 1419 C C . SER A 1 181 ? 17.969 24.069 -31.007 1.00 88.12 181 SER A C 1
ATOM 1421 O O . SER A 1 181 ? 17.585 24.764 -30.061 1.00 88.12 181 SER A O 1
ATOM 1423 N N . PHE A 1 182 ? 17.819 22.748 -31.036 1.00 91.38 182 PHE A N 1
ATOM 1424 C CA . PHE A 1 182 ? 17.369 21.964 -29.884 1.00 91.38 182 PHE A CA 1
ATOM 1425 C C . PHE A 1 182 ? 18.574 21.515 -29.058 1.00 91.38 182 PHE A C 1
ATOM 1427 O O . PHE A 1 182 ? 19.624 21.190 -29.619 1.00 91.38 182 PHE A O 1
ATOM 1434 N N . SER A 1 183 ? 18.469 21.546 -27.731 1.00 90.69 183 SER A N 1
ATOM 1435 C CA . SER A 1 183 ? 19.575 21.159 -26.851 1.00 90.69 183 SER A CA 1
ATOM 1436 C C . SER A 1 183 ? 19.781 19.635 -26.860 1.00 90.69 183 SER A C 1
ATOM 1438 O O . SER A 1 183 ? 18.825 18.895 -27.098 1.00 90.69 183 SER A O 1
ATOM 1440 N N . PRO A 1 184 ? 20.992 19.126 -26.557 1.00 88.25 184 PRO A N 1
ATOM 1441 C CA . PRO A 1 184 ? 21.220 17.684 -26.445 1.00 88.25 184 PRO A CA 1
ATOM 1442 C C . PRO A 1 184 ? 20.267 17.000 -25.459 1.00 88.25 184 PRO A C 1
ATOM 1444 O O . PRO A 1 184 ? 19.801 15.905 -25.735 1.00 88.25 184 PRO A O 1
ATOM 1447 N N . ALA A 1 185 ? 19.912 17.675 -24.359 1.00 86.88 185 ALA A N 1
ATOM 1448 C CA . ALA A 1 185 ? 18.960 17.150 -23.384 1.00 86.88 185 ALA A CA 1
ATOM 1449 C C . ALA A 1 185 ? 17.558 16.959 -23.984 1.00 86.88 185 ALA A C 1
ATOM 1451 O O . ALA A 1 185 ? 16.939 15.936 -23.733 1.00 86.88 185 ALA A O 1
ATOM 1452 N N . GLN A 1 186 ? 17.082 17.887 -24.825 1.00 92.62 186 GLN A N 1
ATOM 1453 C CA . GLN A 1 186 ? 15.798 17.729 -25.526 1.00 92.62 186 GLN A CA 1
ATOM 1454 C C . GLN A 1 186 ? 15.822 16.559 -26.504 1.00 92.62 186 GLN A C 1
ATOM 1456 O O . GLN A 1 186 ? 14.844 15.828 -26.607 1.00 92.62 186 GLN A O 1
ATOM 1461 N N . MET A 1 187 ? 16.935 16.407 -27.225 1.00 92.94 187 MET A N 1
ATOM 1462 C CA . MET A 1 187 ? 17.116 15.343 -28.209 1.00 92.94 187 MET A CA 1
ATOM 1463 C C . MET A 1 187 ? 17.138 13.970 -27.532 1.00 92.94 187 MET A C 1
ATOM 1465 O O . MET A 1 187 ? 16.362 13.104 -27.916 1.00 92.94 187 MET A O 1
ATOM 1469 N N . THR A 1 188 ? 17.952 13.809 -26.483 1.00 91.00 188 THR A N 1
ATOM 1470 C CA . THR A 1 188 ? 18.019 12.577 -25.682 1.00 91.00 188 THR A CA 1
ATOM 1471 C C . THR A 1 188 ? 16.690 12.270 -25.012 1.00 91.00 188 THR A C 1
ATOM 1473 O O . THR A 1 188 ? 16.265 11.127 -24.997 1.00 91.00 188 THR A O 1
ATOM 1476 N N . ALA A 1 189 ? 16.008 13.283 -24.487 1.00 91.69 189 ALA A N 1
ATOM 1477 C CA . ALA A 1 189 ? 14.727 13.085 -23.839 1.00 91.69 189 ALA A CA 1
ATOM 1478 C C . ALA A 1 189 ? 13.625 12.627 -24.803 1.00 91.69 189 ALA A C 1
ATOM 1480 O O . ALA A 1 189 ? 12.828 11.760 -24.455 1.00 91.69 189 ALA A O 1
ATOM 1481 N N . LEU A 1 190 ? 13.569 13.207 -26.006 1.00 93.69 190 LEU A N 1
ATOM 1482 C CA . LEU A 1 190 ? 12.630 12.766 -27.033 1.00 93.69 190 LEU A CA 1
ATOM 1483 C C . LEU A 1 190 ? 12.957 11.342 -27.497 1.00 93.69 190 LEU A C 1
ATOM 1485 O O . LEU A 1 190 ? 12.045 10.540 -27.642 1.00 93.69 190 LEU A O 1
ATOM 1489 N N . GLU A 1 191 ? 14.236 11.024 -27.700 1.00 92.75 191 GLU A N 1
ATOM 1490 C CA . GLU A 1 191 ? 14.700 9.674 -28.044 1.00 92.75 191 GLU A CA 1
ATOM 1491 C C . GLU A 1 191 ? 14.320 8.654 -26.962 1.00 92.75 191 GLU A C 1
ATOM 1493 O O . GLU A 1 191 ? 13.661 7.667 -27.260 1.00 92.75 191 GLU A O 1
ATOM 1498 N N . GLU A 1 192 ? 14.606 8.947 -25.692 1.00 88.56 192 GLU A N 1
ATOM 1499 C CA . GLU A 1 192 ? 14.248 8.094 -24.555 1.00 88.56 192 GLU A CA 1
ATOM 1500 C C . GLU A 1 192 ? 12.735 7.871 -24.454 1.00 88.56 192 GLU A C 1
ATOM 1502 O O . GLU A 1 192 ? 12.288 6.759 -24.179 1.00 88.56 192 GLU A O 1
ATOM 1507 N N . TYR A 1 193 ? 11.922 8.902 -24.696 1.00 90.81 193 TYR A N 1
ATOM 1508 C CA . TYR A 1 193 ? 10.469 8.750 -24.751 1.00 90.81 193 TYR A CA 1
ATOM 1509 C C . TYR A 1 193 ? 10.019 7.877 -25.933 1.00 90.81 193 TYR A C 1
ATOM 1511 O O . TYR A 1 193 ? 9.172 7.003 -25.757 1.00 90.81 193 TYR A O 1
ATOM 1519 N N . LEU A 1 194 ? 10.587 8.081 -27.125 1.00 86.69 194 LEU A N 1
ATOM 1520 C CA . LEU A 1 194 ? 10.267 7.283 -28.311 1.00 86.69 194 LEU A CA 1
ATOM 1521 C C . LEU A 1 194 ? 10.659 5.804 -28.143 1.00 86.69 194 LEU A C 1
ATOM 1523 O O . LEU A 1 194 ? 9.919 4.945 -28.617 1.00 86.69 194 LEU A O 1
ATOM 1527 N N . ASP A 1 195 ? 11.747 5.511 -27.427 1.00 81.94 195 ASP A N 1
ATOM 1528 C CA . ASP A 1 195 ? 12.198 4.149 -27.107 1.00 81.94 195 ASP A CA 1
ATOM 1529 C C . ASP A 1 195 ? 11.356 3.463 -26.018 1.00 81.94 195 ASP A C 1
ATOM 1531 O O . ASP A 1 195 ? 11.138 2.252 -26.060 1.00 81.94 195 ASP A O 1
ATOM 1535 N N . SER A 1 196 ? 10.910 4.219 -25.008 1.00 70.75 196 SER A N 1
ATOM 1536 C CA . SER A 1 196 ? 10.285 3.671 -23.790 1.00 70.75 196 SER A CA 1
ATOM 1537 C C . SER A 1 196 ? 8.756 3.698 -23.777 1.00 70.75 196 SER A C 1
ATOM 1539 O O . SER A 1 196 ? 8.141 3.107 -22.884 1.00 70.75 196 SER A O 1
ATOM 1541 N N . ARG A 1 197 ? 8.117 4.382 -24.732 1.00 71.94 197 ARG A N 1
ATOM 1542 C CA . ARG A 1 197 ? 6.654 4.500 -24.781 1.00 71.94 197 ARG A CA 1
ATOM 1543 C C . ARG A 1 197 ? 5.975 3.137 -24.964 1.00 71.94 197 ARG A C 1
ATOM 1545 O O . ARG A 1 197 ? 6.273 2.395 -25.894 1.00 71.94 197 ARG A O 1
ATOM 1552 N N . ALA A 1 198 ? 5.010 2.843 -24.093 1.00 56.38 198 ALA A N 1
ATOM 1553 C CA . ALA A 1 198 ? 4.251 1.590 -24.115 1.00 56.38 198 ALA A CA 1
ATOM 1554 C C . ALA A 1 198 ? 3.245 1.509 -25.283 1.00 56.38 198 ALA A C 1
ATOM 1556 O O . ALA A 1 198 ? 2.993 0.424 -25.802 1.00 56.38 198 ALA A O 1
ATOM 1557 N N . ASP A 1 199 ? 2.714 2.658 -25.717 1.00 66.81 199 ASP A N 1
ATOM 1558 C CA . ASP A 1 199 ? 1.710 2.764 -26.781 1.00 66.81 199 ASP A CA 1
ATOM 1559 C C . ASP A 1 199 ? 2.363 3.260 -28.079 1.00 66.81 199 ASP A C 1
ATOM 1561 O O . ASP A 1 199 ? 2.263 4.444 -28.420 1.00 66.81 199 ASP A O 1
ATOM 1565 N N . SER A 1 200 ? 3.073 2.390 -28.802 1.00 63.50 200 SER A N 1
ATOM 1566 C CA . SER A 1 200 ? 3.769 2.755 -30.051 1.00 63.50 200 SER A CA 1
ATOM 1567 C C . SER A 1 200 ? 2.833 3.396 -31.088 1.00 63.50 200 SER A C 1
ATOM 1569 O O . SER A 1 200 ? 3.196 4.355 -31.765 1.00 63.50 200 SER A O 1
ATOM 1571 N N . ASP A 1 201 ? 1.582 2.948 -31.147 1.00 67.88 201 ASP A N 1
ATOM 1572 C CA . ASP A 1 201 ? 0.645 3.340 -32.207 1.00 67.88 201 ASP A CA 1
ATOM 1573 C C . ASP A 1 201 ? -0.133 4.627 -31.886 1.00 67.88 201 ASP A C 1
ATOM 1575 O O . ASP A 1 201 ? -0.859 5.158 -32.729 1.00 67.88 201 ASP A O 1
ATOM 1579 N N . LYS A 1 202 ? 0.014 5.158 -30.667 1.00 81.88 202 LYS A N 1
ATOM 1580 C CA . LYS A 1 202 ? -0.654 6.391 -30.244 1.00 81.88 202 LYS A CA 1
ATOM 1581 C C . LYS A 1 202 ? -0.056 7.597 -30.977 1.00 81.88 202 LYS A C 1
ATOM 1583 O O . LYS A 1 202 ? 1.162 7.727 -31.103 1.00 81.88 202 LYS A O 1
ATOM 1588 N N . LEU A 1 203 ? -0.899 8.510 -31.454 1.00 86.56 203 LEU A N 1
ATOM 1589 C CA . LEU A 1 203 ? -0.443 9.722 -32.141 1.00 86.56 203 LEU A CA 1
ATOM 1590 C C . LEU A 1 203 ? 0.477 10.549 -31.228 1.00 86.56 203 LEU A C 1
ATOM 1592 O O . LEU A 1 203 ? 0.120 10.837 -30.087 1.00 86.56 203 LEU A O 1
ATOM 1596 N N . LEU A 1 204 ? 1.637 10.959 -31.744 1.00 91.94 204 LEU A N 1
ATOM 1597 C CA . LEU A 1 204 ? 2.550 11.875 -31.064 1.00 91.94 204 LEU A CA 1
ATOM 1598 C C . LEU A 1 204 ? 2.556 13.240 -31.748 1.00 91.94 204 LEU A C 1
ATOM 1600 O O . LEU A 1 204 ? 2.924 13.376 -32.914 1.00 91.94 204 LEU A O 1
ATOM 1604 N N . LEU A 1 205 ? 2.211 14.271 -30.991 1.00 94.06 205 LEU A N 1
ATOM 1605 C CA . LEU A 1 205 ? 2.309 15.665 -31.386 1.00 94.06 205 LEU A CA 1
ATOM 1606 C C . LEU A 1 205 ? 3.598 16.269 -30.827 1.00 94.06 205 LEU A C 1
ATOM 1608 O O . LEU A 1 205 ? 3.827 16.258 -29.623 1.00 94.06 205 LEU A O 1
ATOM 1612 N N . VAL A 1 206 ? 4.428 16.853 -31.684 1.00 96.06 206 VAL A N 1
ATOM 1613 C CA . VAL A 1 206 ? 5.699 17.476 -31.288 1.00 96.06 206 VAL A CA 1
ATOM 1614 C C . VAL A 1 206 ? 5.653 18.965 -31.633 1.00 96.06 206 VAL A C 1
ATOM 1616 O O . VAL A 1 206 ? 6.135 19.369 -32.695 1.00 96.06 206 VAL A O 1
ATOM 1619 N N . PRO A 1 207 ? 5.007 19.807 -30.802 1.00 95.62 207 PRO A N 1
ATOM 1620 C CA . PRO A 1 207 ? 5.011 21.244 -31.008 1.00 95.62 207 PRO A CA 1
ATOM 1621 C C . PRO A 1 207 ? 6.376 21.830 -30.634 1.00 95.62 207 PRO A C 1
ATOM 1623 O O . PRO A 1 207 ? 6.913 21.614 -29.543 1.00 95.62 207 PRO A O 1
ATOM 1626 N N . ALA A 1 208 ? 6.917 22.613 -31.554 1.00 94.38 208 ALA A N 1
ATOM 1627 C CA . ALA A 1 208 ? 8.212 23.251 -31.470 1.00 94.38 208 ALA A CA 1
ATOM 1628 C C . ALA A 1 208 ? 8.141 24.694 -31.969 1.00 94.38 208 ALA A C 1
ATOM 1630 O O . ALA A 1 208 ? 7.226 25.070 -32.702 1.00 94.38 208 ALA A O 1
ATOM 1631 N N . HIS A 1 209 ? 9.124 25.510 -31.595 1.00 90.81 209 HIS A N 1
ATOM 1632 C CA . HIS A 1 209 ? 9.219 26.861 -32.143 1.00 90.81 209 HIS A CA 1
ATOM 1633 C C . HIS A 1 209 ? 9.992 26.892 -33.469 1.00 90.81 209 HIS A C 1
ATOM 1635 O O . HIS A 1 209 ? 9.504 27.449 -34.449 1.00 90.81 209 HIS A O 1
ATOM 1641 N N . PHE A 1 210 ? 11.167 26.257 -33.539 1.00 90.31 210 PHE A N 1
ATOM 1642 C CA . PHE A 1 210 ? 12.022 26.334 -34.725 1.00 90.31 210 PHE A CA 1
ATOM 1643 C C . PHE A 1 210 ? 11.559 25.407 -35.862 1.00 90.31 210 PHE A C 1
ATOM 1645 O O . PHE A 1 210 ? 11.196 24.261 -35.598 1.00 90.31 210 PHE A O 1
ATOM 1652 N N . PRO A 1 211 ? 11.624 25.844 -37.134 1.00 89.25 211 PRO A N 1
ATOM 1653 C CA . PRO A 1 211 ? 11.349 24.979 -38.271 1.00 89.25 211 PRO A CA 1
ATOM 1654 C C . PRO A 1 211 ? 12.441 23.923 -38.432 1.00 89.25 211 PRO A C 1
ATOM 1656 O O . PRO A 1 211 ? 13.613 24.190 -38.169 1.00 89.25 211 PRO A O 1
ATOM 1659 N N . ILE A 1 212 ? 12.074 22.752 -38.948 1.00 87.88 212 ILE A N 1
ATOM 1660 C CA . ILE A 1 212 ? 13.049 21.778 -39.454 1.00 87.88 212 ILE A CA 1
ATOM 1661 C C . ILE A 1 212 ? 12.986 21.619 -40.968 1.00 87.88 212 ILE A C 1
ATOM 1663 O O . ILE A 1 212 ? 13.897 21.026 -41.514 1.00 87.88 212 ILE A O 1
ATOM 1667 N N . ASP A 1 213 ? 11.959 22.123 -41.655 1.00 77.94 213 ASP A N 1
ATOM 1668 C CA . ASP A 1 213 ? 11.772 21.955 -43.105 1.00 77.94 213 ASP A CA 1
ATOM 1669 C C . ASP A 1 213 ? 11.143 23.184 -43.778 1.00 77.94 213 ASP A C 1
ATOM 1671 O O . ASP A 1 213 ? 10.195 23.086 -44.564 1.00 77.94 213 ASP A O 1
ATOM 1675 N N . ASP A 1 214 ? 11.662 24.368 -43.475 1.00 72.75 214 ASP A N 1
ATOM 1676 C CA . ASP A 1 214 ? 11.186 25.617 -44.054 1.00 72.75 214 ASP A CA 1
ATOM 1677 C C . ASP A 1 214 ? 11.832 25.902 -45.421 1.00 72.75 214 ASP A C 1
ATOM 1679 O O . ASP A 1 214 ? 12.964 26.373 -45.539 1.00 72.75 214 ASP A O 1
ATOM 1683 N N . ALA A 1 215 ? 11.070 25.693 -46.497 1.00 57.62 215 ALA A N 1
ATOM 1684 C CA . ALA A 1 215 ? 11.485 26.047 -47.858 1.00 57.62 215 ALA A CA 1
ATOM 1685 C C . ALA A 1 215 ? 11.515 27.577 -48.128 1.00 57.62 215 ALA A C 1
ATOM 1687 O O . ALA A 1 215 ? 11.871 27.990 -49.237 1.00 57.62 215 ALA A O 1
ATOM 1688 N N . GLY A 1 216 ? 11.117 28.413 -47.155 1.00 53.47 216 GLY A N 1
ATOM 1689 C CA . GLY A 1 216 ? 10.838 29.849 -47.297 1.00 53.47 216 GLY A CA 1
ATOM 1690 C C . GLY A 1 216 ? 11.982 30.827 -46.993 1.00 53.47 216 GLY A C 1
ATOM 1691 O O . GLY A 1 216 ? 11.879 31.991 -47.363 1.00 53.47 216 GLY A O 1
ATOM 1692 N N . GLY A 1 217 ? 13.109 30.399 -46.415 1.00 54.12 217 GLY A N 1
ATOM 1693 C CA . GLY A 1 217 ? 14.353 31.190 -46.457 1.00 54.12 217 GLY A CA 1
ATOM 1694 C C . GLY A 1 217 ? 14.765 31.993 -45.214 1.00 54.12 217 GLY A C 1
ATOM 1695 O O . GLY A 1 217 ? 15.645 32.845 -45.354 1.00 54.12 217 GLY A O 1
ATOM 1696 N N . ARG A 1 218 ? 14.236 31.719 -44.006 1.00 57.34 218 ARG A N 1
ATOM 1697 C CA . ARG A 1 218 ? 14.929 32.109 -42.750 1.00 57.34 218 ARG A CA 1
ATOM 1698 C C . ARG A 1 218 ? 15.841 31.021 -42.170 1.00 57.34 218 ARG A C 1
ATOM 1700 O O . ARG A 1 218 ? 16.727 31.365 -41.402 1.00 57.34 218 ARG A O 1
ATOM 1707 N N . GLY A 1 219 ? 15.742 29.785 -42.657 1.00 67.00 219 GLY A N 1
ATOM 1708 C CA . GLY A 1 219 ? 16.641 28.681 -42.311 1.00 67.00 219 GLY A CA 1
ATOM 1709 C C . GLY A 1 219 ? 16.107 27.828 -41.161 1.00 67.00 219 GLY A C 1
ATOM 1710 O O . GLY A 1 219 ? 15.518 28.349 -40.218 1.00 67.00 219 GLY A O 1
ATOM 1711 N N . ASP A 1 220 ? 16.304 26.517 -41.277 1.00 82.75 220 ASP A N 1
ATOM 1712 C CA . ASP A 1 220 ? 15.910 25.527 -40.273 1.00 82.75 220 ASP A CA 1
ATOM 1713 C C . ASP A 1 220 ? 16.732 25.667 -38.982 1.00 82.75 220 ASP A C 1
ATOM 1715 O O . ASP A 1 220 ? 17.800 26.293 -38.962 1.00 82.75 220 ASP A O 1
ATOM 1719 N N . ALA A 1 221 ? 16.278 25.010 -37.911 1.00 87.38 221 ALA A N 1
ATOM 1720 C CA . ALA A 1 221 ? 17.103 24.751 -36.742 1.00 87.38 221 ALA A CA 1
ATOM 1721 C C . ALA A 1 221 ? 18.468 24.187 -37.179 1.00 87.38 221 ALA A C 1
ATOM 1723 O O . ALA A 1 221 ? 18.567 23.326 -38.054 1.00 87.38 221 ALA A O 1
ATOM 1724 N N . THR A 1 222 ? 19.547 24.650 -36.558 1.00 87.62 222 THR A N 1
ATOM 1725 C CA . THR A 1 222 ? 20.920 24.305 -36.957 1.00 87.62 222 THR A CA 1
ATOM 1726 C C . THR A 1 222 ? 21.220 22.807 -36.834 1.00 87.62 222 THR A C 1
ATOM 1728 O O . THR A 1 222 ? 22.064 22.303 -37.570 1.00 87.62 222 THR A O 1
ATOM 1731 N N . ASN A 1 223 ? 20.490 22.086 -35.974 1.00 89.94 223 ASN A N 1
ATOM 1732 C CA . ASN A 1 223 ? 20.507 20.626 -35.841 1.00 89.94 223 ASN A CA 1
ATOM 1733 C C . ASN A 1 223 ? 19.234 19.940 -36.381 1.00 89.94 223 ASN A C 1
ATOM 1735 O O . ASN A 1 223 ? 18.889 18.838 -35.960 1.00 89.94 223 ASN A O 1
ATOM 1739 N N . ALA A 1 224 ? 18.532 20.556 -37.338 1.00 88.81 224 ALA A N 1
ATOM 1740 C CA . ALA A 1 224 ? 17.341 19.973 -37.962 1.00 88.81 224 ALA A CA 1
ATOM 1741 C C . ALA A 1 224 ? 17.614 18.622 -38.638 1.00 88.81 224 ALA A C 1
ATOM 1743 O O . ALA A 1 224 ? 16.729 17.774 -38.680 1.00 88.81 224 ALA A O 1
ATOM 1744 N N . ALA A 1 225 ? 18.827 18.398 -39.156 1.00 88.31 225 ALA A N 1
ATOM 1745 C CA . ALA A 1 225 ? 19.209 17.111 -39.737 1.00 88.31 225 ALA A CA 1
ATOM 1746 C C . ALA A 1 225 ? 19.180 15.977 -38.697 1.00 88.31 225 ALA A C 1
ATOM 1748 O O . ALA A 1 225 ? 18.669 14.899 -38.995 1.00 88.31 225 ALA A O 1
ATOM 1749 N N . ASP A 1 226 ? 19.654 16.246 -37.477 1.00 90.25 226 ASP A N 1
ATOM 1750 C CA . ASP A 1 226 ? 19.680 15.269 -36.387 1.00 90.25 226 ASP A CA 1
ATOM 1751 C C . ASP A 1 226 ? 18.258 14.946 -35.919 1.00 90.25 226 ASP A C 1
ATOM 1753 O O . ASP A 1 226 ? 17.910 13.780 -35.755 1.00 90.25 226 ASP A O 1
ATOM 1757 N N . LEU A 1 227 ? 17.396 15.964 -35.794 1.00 91.62 227 LEU A N 1
ATOM 1758 C CA . LEU A 1 227 ? 15.992 15.761 -35.431 1.00 91.62 227 LEU A CA 1
ATOM 1759 C C . LEU A 1 227 ? 15.204 15.031 -36.516 1.00 91.62 227 LEU A C 1
ATOM 1761 O O . LEU A 1 227 ? 14.459 14.113 -36.196 1.00 91.62 227 LEU A O 1
ATOM 1765 N N . LYS A 1 228 ? 15.408 15.343 -37.799 1.00 89.44 228 LYS A N 1
ATOM 1766 C CA . LYS A 1 228 ? 14.808 14.553 -38.887 1.00 89.44 228 LYS A CA 1
ATOM 1767 C C . LYS A 1 228 ? 15.260 13.104 -38.844 1.00 89.44 228 LYS A C 1
ATOM 1769 O O . LYS A 1 228 ? 14.431 12.222 -39.030 1.00 89.44 228 LYS A O 1
ATOM 1774 N N . SER A 1 229 ? 16.553 12.868 -38.609 1.00 88.69 229 SER A N 1
ATOM 1775 C CA . SER A 1 229 ? 17.099 11.517 -38.498 1.00 88.69 229 SER A CA 1
ATOM 1776 C C . SER A 1 229 ? 16.447 10.764 -37.342 1.00 88.69 229 SER A C 1
ATOM 1778 O O . SER A 1 229 ? 16.002 9.639 -37.551 1.00 88.69 229 SER A O 1
ATOM 1780 N N . LEU A 1 230 ? 16.330 11.402 -36.172 1.00 90.00 230 LEU A N 1
ATOM 1781 C CA . LEU A 1 230 ? 15.672 10.837 -34.997 1.00 90.00 230 LEU A CA 1
ATOM 1782 C C . LEU A 1 230 ? 14.205 10.507 -35.287 1.00 90.00 230 LEU A C 1
ATOM 1784 O O . LEU A 1 230 ? 13.811 9.361 -35.142 1.00 90.00 230 LEU A O 1
ATOM 1788 N N . LEU A 1 231 ? 13.413 11.467 -35.773 1.00 89.12 231 LEU A N 1
ATOM 1789 C CA . LEU A 1 231 ? 11.991 11.248 -36.069 1.00 89.12 231 LEU A CA 1
ATOM 1790 C C . LEU A 1 231 ? 11.775 10.171 -37.141 1.00 89.12 231 LEU A C 1
ATOM 1792 O O . LEU A 1 231 ? 10.826 9.402 -37.058 1.00 89.12 231 LEU A O 1
ATOM 1796 N N . SER A 1 232 ? 12.668 10.085 -38.130 1.00 85.00 232 SER A N 1
ATOM 1797 C CA . SER A 1 232 ? 12.605 9.068 -39.186 1.00 85.00 232 SER A CA 1
ATOM 1798 C C . SER A 1 232 ? 13.062 7.673 -38.755 1.00 85.00 232 SER A C 1
ATOM 1800 O O . SER A 1 232 ? 12.892 6.730 -39.520 1.00 85.00 232 SER A O 1
ATOM 1802 N N . ALA A 1 233 ? 13.677 7.524 -37.580 1.00 83.25 233 ALA A N 1
ATOM 1803 C CA . ALA A 1 233 ? 14.130 6.222 -37.092 1.00 83.25 233 ALA A CA 1
ATOM 1804 C C . ALA A 1 233 ? 12.976 5.361 -36.551 1.00 83.25 233 ALA A C 1
ATOM 1806 O O . ALA A 1 233 ? 13.138 4.150 -36.410 1.00 83.25 233 ALA A O 1
ATOM 1807 N N . TYR A 1 234 ? 11.818 5.974 -36.288 1.00 79.31 234 TYR A N 1
ATOM 1808 C CA . TYR A 1 234 ? 10.669 5.331 -35.666 1.00 79.31 234 TYR A CA 1
ATOM 1809 C C . TYR A 1 234 ? 9.492 5.252 -36.639 1.00 79.31 234 TYR A C 1
ATOM 1811 O O . TYR A 1 234 ? 9.083 6.252 -37.230 1.00 79.31 234 TYR A O 1
ATOM 1819 N N . ASP A 1 235 ? 8.915 4.059 -36.774 1.00 77.00 235 ASP A N 1
ATOM 1820 C CA . ASP A 1 235 ? 7.712 3.817 -37.575 1.00 77.00 235 ASP A CA 1
ATOM 1821 C C . ASP A 1 235 ? 6.442 4.129 -36.758 1.00 77.00 235 ASP A C 1
ATOM 1823 O O . ASP A 1 235 ? 5.655 3.245 -36.439 1.00 77.00 235 ASP A O 1
ATOM 1827 N N . LEU A 1 236 ? 6.290 5.389 -36.333 1.00 75.50 236 LEU A N 1
ATOM 1828 C CA . LEU A 1 236 ? 5.218 5.844 -35.434 1.00 75.50 236 LEU A CA 1
ATOM 1829 C C . LEU A 1 236 ? 4.477 7.047 -36.033 1.00 75.50 236 LEU A C 1
ATOM 1831 O O . LEU A 1 236 ? 5.109 7.841 -36.729 1.00 75.50 236 LEU A O 1
ATOM 1835 N N . PRO A 1 237 ? 3.179 7.255 -35.733 1.00 80.06 237 PRO A N 1
ATOM 1836 C CA . PRO A 1 237 ? 2.437 8.422 -36.206 1.00 80.06 237 PRO A CA 1
ATOM 1837 C C . PRO A 1 237 ? 2.884 9.692 -35.469 1.00 80.06 237 PRO A C 1
ATOM 1839 O O . PRO A 1 237 ? 2.422 9.976 -34.362 1.00 80.06 237 PRO A O 1
ATOM 1842 N N . ILE A 1 238 ? 3.783 10.468 -36.083 1.00 89.69 238 ILE A N 1
ATOM 1843 C CA . ILE A 1 238 ? 4.356 11.684 -35.481 1.00 89.69 238 ILE A CA 1
ATOM 1844 C C . ILE A 1 238 ? 3.972 12.932 -36.285 1.00 89.69 238 ILE A C 1
ATOM 1846 O O . ILE A 1 238 ? 4.145 12.985 -37.502 1.00 89.69 238 ILE A O 1
ATOM 1850 N N . VAL A 1 239 ? 3.520 13.987 -35.604 1.00 91.06 239 VAL A N 1
ATOM 1851 C CA . VAL A 1 239 ? 3.223 15.294 -36.209 1.00 91.06 239 VAL A CA 1
ATOM 1852 C C . VAL A 1 239 ? 4.058 16.380 -35.547 1.00 91.06 239 VAL A C 1
ATOM 1854 O O . VAL A 1 239 ? 3.803 16.789 -34.416 1.00 91.06 239 VAL A O 1
ATOM 1857 N N . TYR A 1 240 ? 5.045 16.884 -36.279 1.00 93.06 240 TYR A N 1
ATOM 1858 C CA . TYR A 1 240 ? 5.921 17.966 -35.854 1.00 93.06 240 TYR A CA 1
ATOM 1859 C C . TYR A 1 240 ? 5.354 19.327 -36.276 1.00 93.06 240 TYR A C 1
ATOM 1861 O O . TYR A 1 240 ? 5.261 19.631 -37.470 1.00 93.06 240 TYR A O 1
ATOM 1869 N N . MET A 1 241 ? 4.979 20.157 -35.302 1.00 92.00 241 MET A N 1
ATOM 1870 C CA . MET A 1 241 ? 4.327 21.453 -35.529 1.00 92.00 241 MET A CA 1
ATOM 1871 C C . MET A 1 241 ? 5.284 22.589 -35.196 1.00 92.00 241 MET A C 1
ATOM 1873 O O . MET A 1 241 ? 5.797 22.627 -34.084 1.00 92.00 241 MET A O 1
ATOM 1877 N N . TRP A 1 242 ? 5.505 23.528 -36.114 1.00 90.44 242 TRP A N 1
ATOM 1878 C CA . TRP A 1 242 ? 6.547 24.549 -35.945 1.00 90.44 242 TRP A CA 1
ATOM 1879 C C . TRP A 1 242 ? 6.097 25.982 -36.253 1.00 90.44 242 TRP A C 1
ATOM 1881 O O . TRP A 1 242 ? 5.141 26.201 -37.002 1.00 90.44 242 TRP A O 1
ATOM 1891 N N . GLY A 1 243 ? 6.802 26.952 -35.659 1.00 85.69 243 GLY A N 1
ATOM 1892 C CA . GLY A 1 243 ? 6.565 28.397 -35.743 1.00 85.69 243 GLY A CA 1
ATOM 1893 C C . GLY A 1 243 ? 7.751 29.180 -36.324 1.00 85.69 243 GLY A C 1
ATOM 1894 O O . GLY A 1 243 ? 8.367 28.747 -37.297 1.00 85.69 243 GLY A O 1
ATOM 1895 N N . HIS A 1 244 ? 8.069 30.344 -35.748 1.00 85.19 244 HIS A N 1
ATOM 1896 C CA . HIS A 1 244 ? 9.237 31.207 -36.008 1.00 85.19 244 HIS A CA 1
ATOM 1897 C C . HIS A 1 244 ? 9.280 31.893 -37.390 1.00 85.19 244 HIS A C 1
ATOM 1899 O O . HIS A 1 244 ? 9.705 33.047 -37.531 1.00 85.19 244 HIS A O 1
ATOM 1905 N N . ASN A 1 245 ? 8.828 31.227 -38.459 1.00 78.44 245 ASN A N 1
ATOM 1906 C CA . ASN A 1 245 ? 8.754 31.838 -39.784 1.00 78.44 245 ASN A CA 1
ATOM 1907 C C . ASN A 1 245 ? 7.448 32.619 -39.985 1.00 78.44 245 ASN A C 1
ATOM 1909 O O . ASN A 1 245 ? 6.465 32.149 -40.560 1.00 78.44 245 ASN A O 1
ATOM 1913 N N . HIS A 1 246 ? 7.505 33.885 -39.596 1.00 77.56 246 HIS A N 1
ATOM 1914 C CA . HIS A 1 246 ? 6.452 34.875 -39.797 1.00 77.56 246 HIS A CA 1
ATOM 1915 C C . HIS A 1 246 ? 6.752 35.878 -40.942 1.00 77.56 246 HIS A C 1
ATOM 1917 O O . HIS A 1 246 ? 6.270 37.009 -40.941 1.00 77.56 246 HIS A O 1
ATOM 1923 N N . SER A 1 247 ? 7.605 35.545 -41.921 1.00 63.81 247 SER A N 1
ATOM 1924 C CA . SER A 1 247 ? 8.120 36.540 -42.893 1.00 63.81 247 SER A CA 1
ATOM 1925 C C . SER A 1 247 ? 7.275 36.744 -44.148 1.00 63.81 247 SER A C 1
ATOM 1927 O O . SER A 1 247 ? 7.566 37.658 -44.913 1.00 63.81 247 SER A O 1
ATOM 1929 N N . GLU A 1 248 ? 6.275 35.898 -44.404 1.00 57.38 248 GLU A N 1
ATOM 1930 C CA . GLU A 1 248 ? 5.776 35.705 -45.775 1.00 57.38 248 GLU A CA 1
ATOM 1931 C C . GLU A 1 248 ? 4.240 35.688 -45.899 1.00 57.38 248 GLU A C 1
ATOM 1933 O O . GLU A 1 248 ? 3.661 34.770 -46.479 1.00 57.38 248 GLU A O 1
ATOM 1938 N N . ALA A 1 249 ? 3.553 36.710 -45.374 1.00 52.12 249 ALA A N 1
ATOM 1939 C CA . ALA A 1 249 ? 2.092 36.835 -45.519 1.00 52.12 249 ALA A CA 1
ATOM 1940 C C . ALA A 1 249 ? 1.606 37.017 -46.973 1.00 52.12 249 ALA A C 1
ATOM 1942 O O . ALA A 1 249 ? 0.454 36.703 -47.270 1.00 52.12 249 ALA A O 1
ATOM 1943 N N . ASP A 1 250 ? 2.455 37.527 -47.868 1.00 48.44 250 ASP A N 1
ATOM 1944 C CA . ASP A 1 250 ? 2.130 37.973 -49.230 1.00 48.44 250 ASP A CA 1
ATOM 1945 C C . ASP A 1 250 ? 2.500 36.970 -50.340 1.00 48.44 250 ASP A C 1
ATOM 1947 O O . ASP A 1 250 ? 2.120 37.156 -51.499 1.00 48.44 250 ASP A O 1
ATOM 1951 N N . LYS A 1 251 ? 3.199 35.875 -50.013 1.00 53.16 251 LYS A N 1
ATOM 1952 C CA . LYS A 1 251 ? 3.452 34.770 -50.953 1.00 53.16 251 LYS A CA 1
ATOM 1953 C C . LYS A 1 251 ? 2.300 33.754 -50.921 1.00 53.16 251 LYS A C 1
ATOM 1955 O O . LYS A 1 251 ? 1.653 33.590 -49.886 1.00 53.16 251 LYS A O 1
ATOM 1960 N N . PRO A 1 252 ? 2.028 33.018 -52.019 1.00 52.25 252 PRO A N 1
ATOM 1961 C CA . PRO A 1 252 ? 0.971 32.010 -52.059 1.00 52.25 252 PRO A CA 1
ATOM 1962 C C . PRO A 1 252 ? 1.349 30.778 -51.214 1.00 52.25 252 PRO A C 1
ATOM 1964 O O . PRO A 1 252 ? 1.777 29.748 -51.732 1.00 52.25 252 PRO A O 1
ATOM 1967 N N . TYR A 1 253 ? 1.170 30.898 -49.897 1.00 53.50 253 TYR A N 1
ATOM 1968 C CA . TYR A 1 253 ? 1.000 29.796 -48.943 1.00 53.50 253 TYR A CA 1
ATOM 1969 C C . TYR A 1 253 ? -0.482 29.427 -48.805 1.00 53.50 253 TYR A C 1
ATOM 1971 O O . TYR A 1 253 ? -0.902 28.841 -47.820 1.00 53.50 253 TYR A O 1
ATOM 1979 N N . SER A 1 254 ? -1.332 29.814 -49.757 1.00 54.84 254 SER A N 1
ATOM 1980 C CA . SER A 1 254 ? -2.682 29.248 -49.890 1.00 54.84 254 SER A CA 1
ATOM 1981 C C . SER A 1 254 ? -2.661 27.763 -50.270 1.00 54.84 254 SER A C 1
ATOM 1983 O O . SER A 1 254 ? -3.704 27.127 -50.314 1.00 54.84 254 SER A O 1
ATOM 1985 N N . ASP A 1 255 ? -1.482 27.234 -50.588 1.00 62.78 255 ASP A N 1
ATOM 1986 C CA . ASP A 1 255 ? -1.268 25.849 -50.961 1.00 62.78 255 ASP A CA 1
ATOM 1987 C C . ASP A 1 255 ? -0.899 25.020 -49.724 1.00 62.78 255 ASP A C 1
ATOM 1989 O O . ASP A 1 255 ? 0.203 25.148 -49.182 1.00 62.78 255 ASP A O 1
ATOM 1993 N N . MET A 1 256 ? -1.837 24.178 -49.282 1.00 70.44 256 MET A N 1
ATOM 1994 C CA . MET A 1 256 ? -1.660 23.262 -48.152 1.00 70.44 256 MET A CA 1
ATOM 1995 C C . MET A 1 256 ? -0.409 22.384 -48.314 1.00 70.44 256 MET A C 1
ATOM 1997 O O . MET A 1 256 ? 0.272 22.124 -47.328 1.00 70.44 256 MET A O 1
ATOM 2001 N N . ALA A 1 257 ? -0.034 22.018 -49.546 1.00 66.81 257 ALA A N 1
ATOM 2002 C CA . ALA A 1 257 ? 1.140 21.184 -49.823 1.00 66.81 257 ALA A CA 1
ATOM 2003 C C . ALA A 1 257 ? 2.486 21.874 -49.524 1.00 66.81 257 ALA A C 1
ATOM 2005 O O . ALA A 1 257 ? 3.531 21.229 -49.513 1.00 66.81 257 ALA A O 1
ATOM 2006 N N . ARG A 1 258 ? 2.487 23.197 -49.309 1.00 68.94 258 ARG A N 1
ATOM 2007 C CA . ARG A 1 258 ? 3.669 23.955 -48.862 1.00 68.94 258 ARG A CA 1
ATOM 2008 C C . ARG A 1 258 ? 3.734 24.120 -47.346 1.00 68.94 258 ARG A C 1
ATOM 2010 O O . ARG A 1 258 ? 4.794 24.456 -46.832 1.00 68.94 258 ARG A O 1
ATOM 2017 N N . ILE A 1 259 ? 2.603 23.949 -46.664 1.00 74.62 259 ILE A N 1
ATOM 2018 C CA . ILE A 1 259 ? 2.454 24.099 -45.209 1.00 74.62 259 ILE A CA 1
ATOM 2019 C C . ILE A 1 259 ? 2.648 22.756 -44.516 1.00 74.62 259 ILE A C 1
ATOM 2021 O O . ILE A 1 259 ? 3.252 22.712 -43.448 1.00 74.62 259 ILE A O 1
ATOM 2025 N N . LEU A 1 260 ? 2.129 21.694 -45.129 1.00 80.31 260 LEU A N 1
ATOM 2026 C CA . LEU A 1 260 ? 2.201 20.323 -44.660 1.00 80.31 260 LEU A CA 1
ATOM 2027 C C . LEU A 1 260 ? 3.116 19.525 -45.585 1.00 80.31 260 LEU A C 1
ATOM 2029 O O . LEU A 1 260 ? 2.939 19.535 -46.805 1.00 80.31 260 LEU A O 1
ATOM 2033 N N . LYS A 1 261 ? 4.081 18.821 -44.997 1.00 82.69 261 LYS A N 1
ATOM 2034 C CA . LYS A 1 261 ? 4.997 17.936 -45.712 1.00 82.69 261 LYS A CA 1
ATOM 2035 C C . LYS A 1 261 ? 4.974 16.556 -45.074 1.00 82.69 261 LYS A C 1
ATOM 2037 O O . LYS A 1 261 ? 5.302 16.395 -43.901 1.00 82.69 261 LYS A O 1
ATOM 2042 N N . GLU A 1 262 ? 4.592 15.571 -45.874 1.00 79.69 262 GLU A N 1
ATOM 2043 C CA . GLU A 1 262 ? 4.607 14.163 -45.486 1.00 79.69 262 GLU A CA 1
ATOM 2044 C C . GLU A 1 262 ? 5.929 13.528 -45.904 1.00 79.69 262 GLU A C 1
ATOM 2046 O O . GLU A 1 262 ? 6.441 13.788 -47.002 1.00 79.69 262 GLU A O 1
ATOM 2051 N N . TYR A 1 263 ? 6.470 12.681 -45.036 1.00 77.25 263 TYR A N 1
ATOM 2052 C CA . TYR A 1 263 ? 7.667 11.910 -45.324 1.00 77.25 263 TYR A CA 1
ATOM 2053 C C . TYR A 1 263 ? 7.346 10.426 -45.512 1.00 77.25 263 TYR A C 1
ATOM 2055 O O . TYR A 1 263 ? 6.408 9.920 -44.905 1.00 77.25 263 TYR A O 1
ATOM 2063 N N . PRO A 1 264 ? 8.138 9.696 -46.326 1.00 55.16 264 PRO A N 1
ATOM 2064 C CA . PRO A 1 264 ? 7.950 8.258 -46.547 1.00 55.16 264 PRO A CA 1
ATOM 2065 C C . PRO A 1 264 ? 8.119 7.388 -45.292 1.00 55.16 264 PRO A C 1
ATOM 2067 O O . PRO A 1 264 ? 7.868 6.191 -45.361 1.00 55.16 264 PRO A O 1
ATOM 2070 N N . ILE A 1 265 ? 8.593 7.978 -44.192 1.00 54.09 265 ILE A N 1
ATOM 2071 C CA . ILE A 1 265 ? 8.856 7.332 -42.912 1.00 54.09 265 ILE A CA 1
ATOM 2072 C C . ILE A 1 265 ? 8.080 8.143 -41.868 1.00 54.09 265 ILE A C 1
ATOM 2074 O O . ILE A 1 265 ? 8.549 9.192 -41.449 1.00 54.09 265 ILE A O 1
ATOM 2078 N N . SER A 1 266 ? 6.842 7.721 -41.625 1.00 68.19 266 SER A N 1
ATOM 2079 C CA . SER A 1 266 ? 5.932 7.869 -40.465 1.00 68.19 266 SER A CA 1
ATOM 2080 C C . SER A 1 266 ? 5.721 9.226 -39.756 1.00 68.19 266 SER A C 1
ATOM 2082 O O . SER A 1 266 ? 4.746 9.365 -39.019 1.00 68.19 266 SER A O 1
ATOM 2084 N N . TYR A 1 267 ? 6.497 10.279 -40.042 1.00 85.69 267 TYR A N 1
ATOM 2085 C CA . TYR A 1 267 ? 6.290 11.625 -39.497 1.00 85.69 267 TYR A CA 1
ATOM 2086 C C . TYR A 1 267 ? 5.837 12.657 -40.542 1.00 85.69 267 TYR A C 1
ATOM 2088 O O . TYR A 1 267 ? 6.168 12.605 -41.730 1.00 85.69 267 TYR A O 1
ATOM 2096 N N . THR A 1 268 ? 5.075 13.641 -40.069 1.00 87.19 268 THR A N 1
ATOM 2097 C CA . THR A 1 268 ? 4.547 14.773 -40.842 1.00 87.19 268 THR A CA 1
ATOM 2098 C C . THR A 1 268 ? 5.016 16.072 -40.216 1.00 87.19 268 THR A C 1
ATOM 2100 O O . THR A 1 268 ? 4.985 16.214 -38.995 1.00 87.19 268 THR A O 1
ATOM 2103 N N . THR A 1 269 ? 5.432 17.041 -41.028 1.00 88.56 269 THR A N 1
ATOM 2104 C CA . THR A 1 269 ? 5.753 18.387 -40.540 1.00 88.56 269 THR A CA 1
ATOM 2105 C C . THR A 1 269 ? 4.694 19.380 -41.000 1.00 88.56 269 THR A C 1
ATOM 2107 O O . THR A 1 269 ? 4.230 19.322 -42.141 1.00 88.56 269 THR A O 1
ATOM 2110 N N . VAL A 1 270 ? 4.286 20.288 -40.111 1.00 87.50 270 VAL A N 1
ATOM 2111 C CA . VAL A 1 270 ? 3.260 21.295 -40.405 1.00 87.50 270 VAL A CA 1
ATOM 2112 C C . VAL A 1 270 ? 3.583 22.639 -39.752 1.00 87.50 270 VAL A C 1
ATOM 2114 O O . VAL A 1 270 ? 3.964 22.710 -38.585 1.00 87.50 270 VAL A O 1
ATOM 2117 N N . ASN A 1 271 ? 3.427 23.730 -40.501 1.00 86.19 271 ASN A N 1
ATOM 2118 C CA . ASN A 1 271 ? 3.548 25.080 -39.946 1.00 86.19 271 ASN A CA 1
ATOM 2119 C C . ASN A 1 271 ? 2.277 25.439 -39.152 1.00 86.19 271 ASN A C 1
ATOM 2121 O O . ASN A 1 271 ? 1.165 25.370 -39.682 1.00 86.19 271 ASN A O 1
ATOM 2125 N N . ALA A 1 272 ? 2.448 25.851 -37.895 1.00 87.88 272 ALA A N 1
ATOM 2126 C CA . ALA A 1 272 ? 1.366 26.212 -36.976 1.00 87.88 272 ALA A CA 1
ATOM 2127 C C . ALA A 1 272 ? 0.600 27.487 -37.387 1.00 87.88 272 ALA A C 1
ATOM 2129 O O . ALA A 1 272 ? -0.516 27.718 -36.931 1.00 87.88 272 ALA A O 1
ATOM 2130 N N . GLY A 1 273 ? 1.172 28.316 -38.260 1.00 84.00 273 GLY A N 1
ATOM 2131 C CA . GLY A 1 273 ? 0.672 29.641 -38.612 1.00 84.00 273 GLY A CA 1
ATOM 2132 C C . GLY A 1 273 ? 1.098 30.708 -37.602 1.00 84.00 273 GLY A C 1
ATOM 2133 O O . GLY A 1 273 ? 1.364 30.411 -36.441 1.00 84.00 273 GLY A O 1
ATOM 2134 N N . ALA A 1 274 ? 1.159 31.964 -38.050 1.00 86.56 274 ALA A N 1
ATOM 2135 C CA . ALA A 1 274 ? 1.538 33.100 -37.214 1.00 86.56 274 ALA A CA 1
ATOM 2136 C C . ALA A 1 274 ? 0.415 34.139 -37.100 1.00 86.56 274 ALA A C 1
ATOM 2138 O O . ALA A 1 274 ? -0.337 34.377 -38.055 1.00 86.56 274 ALA A O 1
ATOM 2139 N N . ILE A 1 275 ? 0.340 34.825 -35.959 1.00 87.12 275 ILE A N 1
ATOM 2140 C CA . ILE A 1 275 ? -0.510 36.019 -35.821 1.00 87.12 275 ILE A CA 1
ATOM 2141 C C . ILE A 1 275 ? 0.207 37.262 -36.361 1.00 87.12 275 ILE A C 1
ATOM 2143 O O . ILE A 1 275 ? -0.423 38.110 -37.000 1.00 87.12 275 ILE A O 1
ATOM 2147 N N . ASN A 1 276 ? 1.521 37.375 -36.158 1.00 82.56 276 ASN A N 1
ATOM 2148 C CA . ASN A 1 276 ? 2.287 38.552 -36.556 1.00 82.56 276 ASN A CA 1
ATOM 2149 C C . ASN A 1 276 ? 3.211 38.327 -37.763 1.00 82.56 276 ASN A C 1
ATOM 2151 O O . ASN A 1 276 ? 4.422 38.195 -37.613 1.00 82.56 276 ASN A O 1
ATOM 2155 N N . TYR A 1 277 ? 2.665 38.364 -38.979 1.00 75.00 277 TYR A N 1
ATOM 2156 C CA . TYR A 1 277 ? 3.493 38.353 -40.189 1.00 75.00 277 TYR A CA 1
ATOM 2157 C C . TYR A 1 277 ? 4.160 39.721 -40.484 1.00 75.00 277 TYR A C 1
ATOM 2159 O O . TYR A 1 277 ? 3.490 40.753 -40.460 1.00 75.00 277 TYR A O 1
ATOM 2167 N N . ARG A 1 278 ? 5.465 39.735 -40.819 1.00 61.62 278 ARG A N 1
ATOM 2168 C CA . ARG A 1 278 ? 6.325 40.945 -40.918 1.00 61.62 278 ARG A CA 1
ATOM 2169 C C . ARG A 1 278 ? 6.398 41.668 -42.291 1.00 61.62 278 ARG A C 1
ATOM 2171 O O . ARG A 1 278 ? 7.089 42.680 -42.380 1.00 61.62 278 ARG A O 1
ATOM 2178 N N . ALA A 1 279 ? 5.724 41.218 -43.360 1.00 56.31 279 ALA A N 1
ATOM 2179 C CA . ALA A 1 279 ? 5.826 41.822 -44.713 1.00 56.31 279 ALA A CA 1
ATOM 2180 C C . ALA A 1 279 ? 4.693 42.838 -45.066 1.00 56.31 279 ALA A C 1
ATOM 2182 O O . ALA A 1 279 ? 3.555 42.656 -44.636 1.00 56.31 279 ALA A O 1
ATOM 2183 N N . PRO A 1 280 ? 4.952 43.912 -45.855 1.00 47.28 280 PRO A N 1
ATOM 2184 C CA . PRO A 1 280 ? 4.312 45.230 -45.672 1.00 47.28 280 PRO A CA 1
ATOM 2185 C C . PRO A 1 280 ? 3.049 45.563 -46.505 1.00 47.28 280 PRO A C 1
ATOM 2187 O O . PRO A 1 280 ? 2.760 46.744 -46.693 1.00 47.28 280 PRO A O 1
ATOM 2190 N N . ALA A 1 281 ? 2.268 44.595 -46.997 1.00 51.88 281 ALA A N 1
ATOM 2191 C CA . ALA A 1 281 ? 1.033 44.900 -47.751 1.00 51.88 281 ALA A CA 1
ATOM 2192 C C . ALA A 1 281 ? -0.274 44.658 -46.971 1.00 51.88 281 ALA A C 1
ATOM 2194 O O . ALA A 1 281 ? -1.278 45.308 -47.260 1.00 51.88 281 ALA A O 1
ATOM 2195 N N . ASP A 1 282 ? -0.270 43.769 -45.973 1.00 60.00 282 ASP A N 1
ATOM 2196 C CA . ASP A 1 282 ? -1.489 43.341 -45.281 1.00 60.00 282 ASP A CA 1
ATOM 2197 C C . ASP A 1 282 ? -1.303 43.309 -43.761 1.00 60.00 282 ASP A C 1
ATOM 2199 O O . ASP A 1 282 ? -0.828 42.341 -43.169 1.00 60.00 282 ASP A O 1
ATOM 2203 N N . THR A 1 283 ? -1.716 44.391 -43.109 1.00 63.75 283 THR A N 1
ATOM 2204 C CA . THR A 1 283 ? -1.630 44.550 -41.653 1.00 63.75 283 THR A CA 1
ATOM 2205 C C . THR A 1 283 ? -2.719 43.788 -40.892 1.00 63.75 283 THR A C 1
ATOM 2207 O O . THR A 1 283 ? -2.778 43.900 -39.668 1.00 63.75 283 THR A O 1
ATOM 2210 N N . THR A 1 284 ? -3.569 43.011 -41.575 1.00 69.81 284 THR A N 1
ATOM 2211 C CA . THR A 1 284 ? -4.719 42.296 -40.989 1.00 69.81 284 THR A CA 1
ATOM 2212 C C . THR A 1 284 ? -4.608 40.772 -41.052 1.00 69.81 284 THR A C 1
ATOM 2214 O O . THR A 1 284 ? -5.393 40.080 -40.400 1.00 69.81 284 THR A O 1
ATOM 2217 N N . ALA A 1 285 ? -3.620 40.249 -41.782 1.00 76.62 285 ALA A N 1
ATOM 2218 C CA . ALA A 1 285 ? -3.420 38.818 -41.958 1.00 76.62 285 ALA A CA 1
ATOM 2219 C C . ALA A 1 285 ? -2.954 38.114 -40.673 1.00 76.62 285 ALA A C 1
ATOM 2221 O O . ALA A 1 285 ? -2.085 38.609 -39.951 1.00 76.62 285 ALA A O 1
ATOM 2222 N N . TRP A 1 286 ? -3.521 36.932 -40.439 1.00 82.88 286 TRP A N 1
ATOM 2223 C CA . TRP A 1 286 ? -3.129 35.962 -39.415 1.00 82.88 286 TRP A CA 1
ATOM 2224 C C . TRP A 1 286 ? -3.479 34.553 -39.900 1.00 82.88 286 TRP A C 1
ATOM 2226 O O . TRP A 1 286 ? -4.350 34.392 -40.765 1.00 82.88 286 TRP A O 1
ATOM 2236 N N . ARG A 1 287 ? -2.809 33.536 -39.355 1.00 82.88 287 ARG A N 1
ATOM 2237 C CA . ARG A 1 287 ? -3.085 32.122 -39.633 1.00 82.88 287 ARG A CA 1
ATOM 2238 C C . ARG A 1 287 ? -3.053 31.283 -38.365 1.00 82.88 287 ARG A C 1
ATOM 2240 O O . ARG A 1 287 ? -2.385 31.643 -37.402 1.00 82.88 287 ARG A O 1
ATOM 2247 N N . GLY A 1 288 ? -3.742 30.154 -38.420 1.00 85.81 288 GLY A N 1
ATOM 2248 C CA . GLY A 1 288 ? -3.642 29.096 -37.428 1.00 85.81 288 GLY A CA 1
ATOM 2249 C C . GLY A 1 288 ? -4.080 27.755 -37.999 1.00 85.81 288 GLY A C 1
ATOM 2250 O O . GLY A 1 288 ? -4.538 27.663 -39.144 1.00 85.81 288 GLY A O 1
ATOM 2251 N N . LEU A 1 289 ? -3.939 26.721 -37.190 1.00 88.12 289 LEU A N 1
ATOM 2252 C CA . LEU A 1 289 ? -4.188 25.334 -37.541 1.00 88.12 289 LEU A CA 1
ATOM 2253 C C . LEU A 1 289 ? -5.180 24.728 -36.548 1.00 88.12 289 LEU A C 1
ATOM 2255 O O . LEU A 1 289 ? -4.987 24.831 -35.346 1.00 88.12 289 LEU A O 1
ATOM 2259 N N . ASN A 1 290 ? -6.219 24.060 -37.036 1.00 90.38 290 ASN A N 1
ATOM 2260 C CA . ASN A 1 290 ? -7.083 23.215 -36.214 1.00 90.38 290 ASN A CA 1
ATOM 2261 C C . ASN A 1 290 ? -6.835 21.755 -36.565 1.00 90.38 290 ASN A C 1
ATOM 2263 O O . ASN A 1 290 ? -6.800 21.415 -37.748 1.00 90.38 290 ASN A O 1
ATOM 2267 N N . LEU A 1 291 ? -6.694 20.904 -35.554 1.00 90.69 291 LEU A N 1
ATOM 2268 C CA . LEU A 1 291 ? -6.559 19.466 -35.721 1.00 90.69 291 LEU A CA 1
ATOM 2269 C C . LEU A 1 291 ? -7.716 18.741 -35.036 1.00 90.69 291 LEU A C 1
ATOM 2271 O O . LEU A 1 291 ? -8.154 19.120 -33.949 1.00 90.69 291 LEU A O 1
ATOM 2275 N N . THR A 1 292 ? -8.218 17.690 -35.674 1.00 90.75 292 THR A N 1
ATOM 2276 C CA . THR A 1 292 ? -9.215 16.786 -35.096 1.00 90.75 292 THR A CA 1
ATOM 2277 C C . THR A 1 292 ? -8.796 15.342 -35.317 1.00 90.75 292 THR A C 1
ATOM 2279 O O . THR A 1 292 ? -8.674 14.905 -36.462 1.00 90.75 292 THR A O 1
ATOM 2282 N N . VAL A 1 293 ? -8.602 14.618 -34.219 1.00 86.12 293 VAL A N 1
ATOM 2283 C CA . VAL A 1 293 ? -8.406 13.170 -34.177 1.00 86.12 293 VAL A CA 1
ATOM 2284 C C . VAL A 1 293 ? -9.782 12.514 -34.288 1.00 86.12 293 VAL A C 1
ATOM 2286 O O . VAL A 1 293 ? -10.570 12.508 -33.345 1.00 86.12 293 VAL A O 1
ATOM 2289 N N . ASP A 1 294 ? -10.099 12.005 -35.470 1.00 82.31 294 ASP A N 1
ATOM 2290 C CA . ASP A 1 294 ? -11.301 11.228 -35.742 1.00 82.31 294 ASP A CA 1
ATOM 2291 C C . ASP A 1 294 ? -11.005 9.748 -35.484 1.00 82.31 294 ASP A C 1
ATOM 2293 O O . ASP A 1 294 ? -10.578 9.006 -36.370 1.00 82.31 294 ASP A O 1
ATOM 2297 N N . LEU A 1 295 ? -11.234 9.333 -34.239 1.00 73.44 295 LEU A N 1
ATOM 2298 C CA . LEU A 1 295 ? -11.049 7.952 -33.793 1.00 73.44 295 LEU A CA 1
ATOM 2299 C C . LEU A 1 295 ? -12.005 6.975 -34.496 1.00 73.44 295 LEU A C 1
ATOM 2301 O O . LEU A 1 295 ? -11.699 5.793 -34.609 1.00 73.44 295 LEU A O 1
ATOM 2305 N N . VAL A 1 296 ? -13.153 7.450 -35.000 1.00 75.25 296 VAL A N 1
ATOM 2306 C CA . VAL A 1 296 ? -14.155 6.603 -35.669 1.00 75.25 296 VAL A CA 1
ATOM 2307 C C . VAL A 1 296 ? -13.670 6.183 -37.051 1.00 75.25 296 VAL A C 1
ATOM 2309 O O . VAL A 1 296 ? -13.851 5.034 -37.449 1.00 75.25 296 VAL A O 1
ATOM 2312 N N . ASN A 1 297 ? -13.055 7.109 -37.785 1.00 75.62 297 ASN A N 1
ATOM 2313 C CA . ASN A 1 297 ? -12.540 6.856 -39.131 1.00 75.62 297 ASN A CA 1
ATOM 2314 C C . ASN A 1 297 ? -11.023 6.615 -39.164 1.00 75.62 297 ASN A C 1
ATOM 2316 O O . ASN A 1 297 ? -10.467 6.447 -40.249 1.00 75.62 297 ASN A O 1
ATOM 2320 N N . ASN A 1 298 ? -10.374 6.589 -37.995 1.00 75.25 298 ASN A N 1
ATOM 2321 C CA . ASN A 1 298 ? -8.926 6.494 -37.809 1.00 75.25 298 ASN A CA 1
ATOM 2322 C C . ASN A 1 298 ? -8.159 7.539 -38.633 1.00 75.25 298 ASN A C 1
ATOM 2324 O O . ASN A 1 298 ? -7.287 7.227 -39.447 1.00 75.25 298 ASN A O 1
ATOM 2328 N N . GLN A 1 299 ? -8.559 8.798 -38.483 1.00 85.44 299 GLN A N 1
ATOM 2329 C CA . GLN A 1 299 ? -8.092 9.906 -39.307 1.00 85.44 299 GLN A CA 1
ATOM 2330 C C . GLN A 1 299 ? -7.656 11.092 -38.458 1.00 85.44 299 GLN A C 1
ATOM 2332 O O . GLN A 1 299 ? -8.262 11.411 -37.442 1.00 85.44 299 GLN A O 1
ATOM 2337 N N . LEU A 1 300 ? -6.641 11.804 -38.930 1.00 86.88 300 LEU A N 1
ATOM 2338 C CA . LEU A 1 300 ? -6.261 13.112 -38.428 1.00 86.88 300 LEU A CA 1
ATOM 2339 C C . LEU A 1 300 ? -6.615 14.171 -39.469 1.00 86.88 300 LEU A C 1
ATOM 2341 O O . LEU A 1 300 ? -6.110 14.162 -40.593 1.00 86.88 300 LEU A O 1
ATOM 2345 N N . ASN A 1 301 ? -7.510 15.077 -39.090 1.00 88.56 301 ASN A N 1
ATOM 2346 C CA . ASN A 1 301 ? -7.996 16.150 -39.945 1.00 88.56 301 ASN A CA 1
ATOM 2347 C C . ASN A 1 301 ? -7.315 17.466 -39.580 1.00 88.56 301 ASN A C 1
ATOM 2349 O O . ASN A 1 301 ? -7.438 17.932 -38.452 1.00 88.56 301 ASN A O 1
ATOM 2353 N N . TYR A 1 302 ? -6.657 18.087 -40.551 1.00 86.81 302 TYR A N 1
ATOM 2354 C CA . TYR A 1 302 ? -5.978 19.371 -40.434 1.00 86.81 302 TYR A CA 1
ATOM 2355 C C . TYR A 1 302 ? -6.781 20.429 -41.174 1.00 86.81 302 TYR A C 1
ATOM 2357 O O . TYR A 1 302 ? -7.032 20.293 -42.369 1.00 86.81 302 TYR A O 1
ATOM 2365 N N . THR A 1 303 ? -7.146 21.513 -40.502 1.00 87.38 303 THR A N 1
ATOM 2366 C CA . THR A 1 303 ? -7.785 22.670 -41.129 1.00 87.38 303 THR A CA 1
ATOM 2367 C C . THR A 1 303 ? -6.924 23.895 -40.903 1.00 87.38 303 THR A C 1
ATOM 2369 O O . THR A 1 303 ? -6.837 24.407 -39.788 1.00 87.38 303 THR A O 1
ATOM 2372 N N . VAL A 1 304 ? -6.296 24.389 -41.968 1.00 84.31 304 VAL A N 1
ATOM 2373 C CA . VAL A 1 304 ? -5.557 25.652 -41.907 1.00 84.31 304 VAL A CA 1
ATOM 2374 C C . VAL A 1 304 ? -6.546 26.782 -42.121 1.00 84.31 304 VAL A C 1
ATOM 2376 O O . VAL A 1 304 ? -7.251 26.842 -43.134 1.00 84.31 304 VAL A O 1
ATOM 2379 N N . ILE A 1 305 ? -6.577 27.698 -41.166 1.00 84.50 305 ILE A N 1
ATOM 2380 C CA . ILE A 1 305 ? -7.454 28.858 -41.168 1.00 84.50 305 ILE A CA 1
ATOM 2381 C C . ILE A 1 305 ? -6.639 30.138 -41.230 1.00 84.50 305 ILE A C 1
ATOM 2383 O O . ILE A 1 305 ? -5.494 30.205 -40.782 1.00 84.50 305 ILE A O 1
ATOM 2387 N N . GLY A 1 306 ? -7.237 31.188 -41.774 1.00 79.94 306 GLY A N 1
ATOM 2388 C CA . GLY A 1 306 ? -6.617 32.495 -41.709 1.00 79.94 306 GLY A CA 1
ATOM 2389 C C . GLY A 1 306 ? -7.450 33.596 -42.321 1.00 79.94 306 GLY A C 1
ATOM 2390 O O . GLY A 1 306 ? -8.524 33.379 -42.890 1.00 79.94 306 GLY A O 1
ATOM 2391 N N . ASN A 1 307 ? -6.911 34.798 -42.197 1.00 74.75 307 ASN A N 1
ATOM 2392 C CA . ASN A 1 307 ? -7.484 36.014 -42.739 1.00 74.75 307 ASN A CA 1
ATOM 2393 C C . ASN A 1 307 ? -6.501 36.685 -43.711 1.00 74.75 307 ASN A C 1
ATOM 2395 O O . ASN A 1 307 ? -5.286 36.549 -43.559 1.00 74.75 307 ASN A O 1
ATOM 2399 N N . SER A 1 308 ? -7.022 37.404 -44.705 1.00 63.44 308 SER A N 1
ATOM 2400 C CA . SER A 1 308 ? -6.238 38.244 -45.621 1.00 63.44 308 SER A CA 1
ATOM 2401 C C . SER A 1 308 ? -7.048 39.468 -46.049 1.00 63.44 308 SER A C 1
ATOM 2403 O O . SER A 1 308 ? -8.270 39.479 -45.920 1.00 63.44 308 SER A O 1
ATOM 2405 N N . SER A 1 309 ? -6.387 40.435 -46.671 1.00 53.94 309 SER A N 1
ATOM 2406 C CA . SER A 1 309 ? -6.927 41.677 -47.241 1.00 53.94 309 SER A CA 1
ATOM 2407 C C . SER A 1 309 ? -8.103 41.513 -48.223 1.00 53.94 309 SER A C 1
ATOM 2409 O O . SER A 1 309 ? -8.734 42.509 -48.572 1.00 53.94 309 SER A O 1
ATOM 2411 N N . GLU A 1 310 ? -8.447 40.288 -48.638 1.00 43.47 310 GLU A N 1
ATOM 2412 C CA . GLU A 1 310 ? -9.549 39.979 -49.562 1.00 43.47 310 GLU A CA 1
ATOM 2413 C C . GLU A 1 310 ? -10.916 39.653 -48.907 1.00 43.47 310 GLU A C 1
ATOM 2415 O O . GLU A 1 310 ? -11.895 39.484 -49.634 1.00 43.47 310 GLU A O 1
ATOM 2420 N N . GLY A 1 311 ? -11.051 39.576 -47.573 1.00 52.72 311 GLY A N 1
ATOM 2421 C CA . GLY A 1 311 ? -12.355 39.353 -46.909 1.00 52.72 311 GLY A CA 1
ATOM 2422 C C . GLY A 1 311 ? -12.268 38.642 -45.550 1.00 52.72 311 GLY A C 1
ATOM 2423 O O . GLY A 1 311 ? -11.176 38.237 -45.176 1.00 52.72 311 GLY A O 1
ATOM 2424 N N . PRO A 1 312 ? -13.384 38.490 -44.796 1.00 61.00 312 PRO A N 1
ATOM 2425 C CA . PRO A 1 312 ? -13.377 37.875 -43.461 1.00 61.00 312 PRO A CA 1
ATOM 2426 C C . PRO A 1 312 ? -12.944 36.397 -43.492 1.00 61.00 312 PRO A C 1
ATOM 2428 O O . PRO A 1 312 ? -12.908 35.789 -44.559 1.00 61.00 312 PRO A O 1
ATOM 2431 N N . PHE A 1 313 ? -12.634 35.852 -42.305 1.00 66.19 313 PHE A N 1
ATOM 2432 C CA . PHE A 1 313 ? -12.251 34.459 -42.010 1.00 66.19 313 PHE A CA 1
ATOM 2433 C C . PHE A 1 313 ? -12.555 33.438 -43.125 1.00 66.19 313 PHE A C 1
ATOM 2435 O O . PHE A 1 313 ? -13.713 33.249 -43.504 1.00 66.19 313 PHE A O 1
ATOM 2442 N N . ARG A 1 314 ? -11.521 32.721 -43.591 1.00 70.56 314 ARG A N 1
ATOM 2443 C CA . ARG A 1 314 ? -11.668 31.624 -44.558 1.00 70.56 314 ARG A CA 1
ATOM 2444 C C . ARG A 1 314 ? -10.854 30.390 -44.173 1.00 70.56 314 ARG A C 1
ATOM 2446 O O . ARG A 1 314 ? -9.760 30.495 -43.617 1.00 70.56 314 ARG A O 1
ATOM 2453 N N . VAL A 1 315 ? -11.368 29.221 -44.550 1.00 77.19 315 VAL A N 1
ATOM 2454 C CA . VAL A 1 315 ? -10.600 27.971 -44.591 1.00 77.19 315 VAL A CA 1
ATOM 2455 C C . VAL A 1 315 ? -9.635 28.055 -45.771 1.00 77.19 315 VAL A C 1
ATOM 2457 O O . VAL A 1 315 ? -10.059 28.239 -46.911 1.00 77.19 315 VAL A O 1
ATOM 2460 N N . ILE A 1 316 ? -8.336 27.976 -45.491 1.00 71.06 316 ILE A N 1
ATOM 2461 C CA . ILE A 1 316 ? -7.268 28.034 -46.499 1.00 71.06 316 ILE A CA 1
ATOM 2462 C C . ILE A 1 316 ? -7.086 26.654 -47.144 1.00 71.06 316 ILE A C 1
ATOM 2464 O O . ILE A 1 316 ? -6.838 26.567 -48.343 1.00 71.06 316 ILE A O 1
ATOM 2468 N N . GLY A 1 317 ? -7.284 25.585 -46.373 1.00 73.88 317 GLY A N 1
ATOM 2469 C CA . GLY A 1 317 ? -7.388 24.223 -46.881 1.00 73.88 317 GLY A CA 1
ATOM 2470 C C . GLY A 1 317 ? -7.687 23.223 -45.769 1.00 73.88 317 GLY A C 1
ATOM 2471 O O . GLY A 1 317 ? -7.560 23.542 -44.584 1.00 73.88 317 GLY A O 1
ATOM 2472 N N . THR A 1 318 ? -8.042 22.008 -46.173 1.00 81.06 318 THR A N 1
ATOM 2473 C CA . THR A 1 318 ? -8.225 20.855 -45.288 1.00 81.06 318 THR A CA 1
ATOM 2474 C C . THR A 1 318 ? -7.402 19.684 -45.798 1.00 81.06 318 THR A C 1
ATOM 2476 O O . THR A 1 318 ? -7.403 19.421 -47.001 1.00 81.06 318 THR A O 1
ATOM 2479 N N . HIS A 1 319 ? -6.733 18.978 -44.897 1.00 82.62 319 HIS A N 1
ATOM 2480 C CA . HIS A 1 319 ? -6.033 17.732 -45.190 1.00 82.62 319 HIS A CA 1
ATOM 2481 C C . HIS A 1 319 ? -6.527 16.644 -44.248 1.00 82.62 319 HIS A C 1
ATOM 2483 O O . HIS A 1 319 ? -6.795 16.921 -43.082 1.00 82.62 319 HIS A O 1
ATOM 2489 N N . THR A 1 320 ? -6.625 15.419 -44.746 1.00 84.38 320 THR A N 1
ATOM 2490 C CA . THR A 1 320 ? -6.992 14.254 -43.945 1.00 84.38 320 THR A CA 1
ATOM 2491 C C . THR A 1 320 ? -5.899 13.220 -44.115 1.00 84.38 320 THR A C 1
ATOM 2493 O O . THR A 1 320 ? -5.638 12.768 -45.229 1.00 84.38 320 THR A O 1
ATOM 2496 N N . GLN A 1 321 ? -5.279 12.844 -43.007 1.00 78.12 321 GLN A N 1
ATOM 2497 C CA . GLN A 1 321 ? -4.277 11.793 -42.952 1.00 78.12 321 GLN A CA 1
ATOM 2498 C C . GLN A 1 321 ? -4.886 10.565 -42.286 1.00 78.12 321 GLN A C 1
ATOM 2500 O O . GLN A 1 321 ? -5.501 10.677 -41.229 1.00 78.12 321 GLN A O 1
ATOM 2505 N N . ALA A 1 322 ? -4.725 9.394 -42.899 1.00 75.69 322 ALA A N 1
ATOM 2506 C CA . ALA A 1 322 ? -5.044 8.142 -42.227 1.00 75.69 322 ALA A CA 1
ATOM 2507 C C . ALA A 1 322 ? -4.019 7.904 -41.114 1.00 75.69 322 ALA A C 1
ATOM 2509 O O . ALA A 1 322 ? -2.815 7.996 -41.356 1.00 75.69 322 ALA A O 1
ATOM 2510 N N . LEU A 1 323 ? -4.495 7.603 -39.912 1.00 71.75 323 LEU A N 1
ATOM 2511 C CA . LEU A 1 323 ? -3.645 7.090 -38.848 1.00 71.75 323 LEU A CA 1
ATOM 2512 C C . LEU A 1 323 ? -3.368 5.595 -39.119 1.00 71.75 323 LEU A C 1
ATOM 2514 O O . LEU A 1 323 ? -4.172 4.937 -39.793 1.00 71.75 323 LEU A O 1
ATOM 2518 N N . PRO A 1 324 ? -2.231 5.043 -38.661 1.00 60.53 324 PRO A N 1
ATOM 2519 C CA . PRO A 1 324 ? -1.949 3.613 -38.770 1.00 60.53 324 PRO A CA 1
ATOM 2520 C C . PRO A 1 324 ? -3.106 2.789 -38.188 1.00 60.53 324 PRO A C 1
ATOM 2522 O O . PRO A 1 324 ? -3.662 3.144 -37.151 1.00 60.53 324 PRO A O 1
ATOM 2525 N N . THR A 1 325 ? -3.524 1.718 -38.866 1.00 49.75 325 THR A N 1
ATOM 2526 C CA . THR A 1 325 ? -4.594 0.839 -38.372 1.00 49.75 325 THR A CA 1
ATOM 2527 C C . THR A 1 325 ? -4.035 -0.135 -37.340 1.00 49.75 325 THR A C 1
ATOM 2529 O O . THR A 1 325 ? -3.437 -1.140 -37.726 1.00 49.75 325 THR A O 1
ATOM 2532 N N . SER A 1 326 ? -4.269 0.122 -36.057 1.00 45.12 326 SER A N 1
ATOM 2533 C CA . SER A 1 326 ? -4.321 -0.926 -35.038 1.00 45.12 326 SER A CA 1
ATOM 2534 C C . SER A 1 326 ? -5.784 -1.337 -34.816 1.00 45.12 326 SER A C 1
ATOM 2536 O O . SER A 1 326 ? -6.706 -0.542 -35.015 1.00 45.12 326 SER A O 1
ATOM 2538 N N . GLU A 1 327 ? -6.018 -2.616 -34.501 1.00 42.78 327 GLU A N 1
ATOM 2539 C CA . GLU A 1 327 ? -7.330 -3.110 -34.051 1.00 42.78 327 GLU A CA 1
ATOM 2540 C C . GLU A 1 327 ? -7.857 -2.206 -32.918 1.00 42.78 327 GLU A C 1
ATOM 2542 O O . GLU A 1 327 ? -7.051 -1.755 -32.099 1.00 42.78 327 GLU A O 1
ATOM 2547 N N . PRO A 1 328 ? -9.170 -1.908 -32.849 1.00 42.75 328 PRO A N 1
ATOM 2548 C CA . PRO A 1 328 ? -9.691 -0.954 -31.878 1.00 42.75 328 PRO A CA 1
ATOM 2549 C C . PRO A 1 328 ? -9.321 -1.393 -30.463 1.00 42.75 328 PRO A C 1
ATOM 2551 O O . PRO A 1 328 ? -9.618 -2.514 -30.049 1.00 42.75 328 PRO A O 1
ATOM 2554 N N . PHE A 1 329 ? -8.673 -0.492 -29.728 1.00 46.19 329 PHE A N 1
ATOM 2555 C CA . PHE A 1 329 ? -8.322 -0.732 -28.343 1.00 46.19 329 PHE A CA 1
ATOM 2556 C C . PHE A 1 329 ? -9.599 -0.869 -27.502 1.00 46.19 329 PHE A C 1
ATOM 2558 O O . PHE A 1 329 ? -10.365 0.082 -27.358 1.00 46.19 329 PHE A O 1
ATOM 2565 N N . GLU A 1 330 ? -9.839 -2.044 -26.928 1.00 55.97 330 GLU A N 1
ATOM 2566 C CA . GLU A 1 330 ? -10.858 -2.235 -25.902 1.00 55.97 330 GLU A CA 1
ATOM 2567 C C . GLU A 1 330 ? -10.175 -2.389 -24.544 1.00 55.97 330 GLU A C 1
ATOM 2569 O O . GLU A 1 330 ? -9.546 -3.409 -24.266 1.00 55.97 330 GLU A O 1
ATOM 2574 N N . ASN A 1 331 ? -10.321 -1.375 -23.689 1.00 72.88 331 ASN A N 1
ATOM 2575 C CA . ASN A 1 331 ? -10.014 -1.473 -22.264 1.00 72.88 331 ASN A CA 1
ATOM 2576 C C . ASN A 1 331 ? -11.085 -2.315 -21.551 1.00 72.88 331 ASN A C 1
ATOM 2578 O O . ASN A 1 331 ? -12.251 -2.351 -21.954 1.00 72.88 331 ASN A O 1
ATOM 2582 N N . ALA A 1 332 ? -10.712 -2.944 -20.440 1.00 77.56 332 ALA A N 1
ATOM 2583 C CA . ALA A 1 332 ? -11.656 -3.555 -19.522 1.00 77.56 332 ALA A CA 1
ATOM 2584 C C . ALA A 1 332 ? -12.673 -2.505 -19.058 1.00 77.56 332 ALA A C 1
ATOM 2586 O O . ALA A 1 332 ? -12.322 -1.403 -18.639 1.00 77.56 332 ALA A O 1
ATOM 2587 N N . GLN A 1 333 ? -13.957 -2.847 -19.122 1.00 84.06 333 GLN A N 1
ATOM 2588 C CA . GLN A 1 333 ? -15.016 -1.936 -18.704 1.00 84.06 333 GLN A CA 1
ATOM 2589 C C . GLN A 1 333 ? -14.951 -1.705 -17.186 1.00 84.06 333 GLN A C 1
ATOM 2591 O O . GLN A 1 333 ? -14.955 -2.670 -16.416 1.00 84.06 333 GLN A O 1
ATOM 2596 N N . THR A 1 334 ? -14.978 -0.441 -16.749 1.00 88.06 334 THR A N 1
ATOM 2597 C CA . THR A 1 334 ? -15.138 -0.088 -15.330 1.00 88.06 334 THR A CA 1
ATOM 2598 C C . THR A 1 334 ? -16.426 -0.705 -14.774 1.00 88.06 334 THR A C 1
ATOM 2600 O O . THR A 1 334 ? -17.499 -0.489 -15.352 1.00 88.06 334 THR A O 1
ATOM 2603 N N . PRO A 1 335 ? -16.368 -1.467 -13.662 1.00 93.00 335 PRO A N 1
ATOM 2604 C CA . PRO A 1 335 ? -17.564 -2.033 -13.052 1.00 93.00 335 PRO A CA 1
ATOM 2605 C C . PRO A 1 335 ? -18.595 -0.956 -12.701 1.00 93.00 335 PRO A C 1
ATOM 2607 O O . PRO A 1 335 ? -18.257 0.141 -12.262 1.00 93.00 335 PRO A O 1
ATOM 2610 N N . VAL A 1 336 ? -19.879 -1.293 -12.807 1.00 93.00 336 VAL A N 1
ATOM 2611 C CA . VAL A 1 336 ? -20.976 -0.436 -12.343 1.00 93.00 336 VAL A CA 1
ATOM 2612 C C . VAL A 1 336 ? -21.484 -0.966 -11.009 1.00 93.00 336 VAL A C 1
ATOM 2614 O O . VAL A 1 336 ? -22.047 -2.060 -10.952 1.00 93.00 336 VAL A O 1
ATOM 2617 N N . ILE A 1 337 ? -21.316 -0.195 -9.932 1.00 95.38 337 ILE A N 1
ATOM 2618 C CA . ILE A 1 337 ? -21.862 -0.545 -8.614 1.00 95.38 337 ILE A CA 1
ATOM 2619 C C . ILE A 1 337 ? -23.375 -0.296 -8.606 1.00 95.38 337 ILE A C 1
ATOM 2621 O O . ILE A 1 337 ? -23.836 0.840 -8.683 1.00 95.38 337 ILE A O 1
ATOM 2625 N N . GLN A 1 338 ? -24.150 -1.371 -8.476 1.00 94.62 338 GLN A N 1
ATOM 2626 C CA . GLN A 1 338 ? -25.611 -1.355 -8.390 1.00 94.62 338 GLN A CA 1
ATOM 2627 C C . GLN A 1 338 ? -26.120 -1.182 -6.956 1.00 94.62 338 GLN A C 1
ATOM 2629 O O . GLN A 1 338 ? -27.201 -0.640 -6.736 1.00 94.62 338 GLN A O 1
ATOM 2634 N N . THR A 1 339 ? -25.376 -1.671 -5.962 1.00 95.38 339 THR A N 1
ATOM 2635 C CA . THR A 1 339 ? -25.746 -1.561 -4.544 1.00 95.38 339 THR A CA 1
ATOM 2636 C C . THR A 1 339 ? -24.524 -1.193 -3.723 1.00 95.38 339 THR A C 1
ATOM 2638 O O . THR A 1 339 ? -23.518 -1.898 -3.755 1.00 95.38 339 THR A O 1
ATOM 2641 N N . GLN A 1 340 ? -24.636 -0.079 -3.001 1.00 96.75 340 GLN A N 1
ATOM 2642 C CA . GLN A 1 340 ? -23.611 0.440 -2.099 1.00 96.75 340 GLN A CA 1
ATOM 2643 C C . GLN A 1 340 ? -23.730 -0.209 -0.710 1.00 96.75 340 GLN A C 1
ATOM 2645 O O . GLN A 1 340 ? -24.842 -0.577 -0.312 1.00 96.75 340 GLN A O 1
ATOM 2650 N N . PRO A 1 341 ? -22.630 -0.313 0.057 1.00 96.25 341 PRO A N 1
ATOM 2651 C CA . PRO A 1 341 ? -22.704 -0.789 1.430 1.00 96.25 341 PRO A CA 1
ATOM 2652 C C . PRO A 1 341 ? -23.386 0.260 2.322 1.00 96.25 341 PRO A C 1
ATOM 2654 O O . PRO A 1 341 ? -23.221 1.464 2.132 1.00 96.25 341 PRO A O 1
ATOM 2657 N N . GLY A 1 342 ? -24.183 -0.190 3.293 1.00 87.88 342 GLY A N 1
ATOM 2658 C CA . GLY A 1 342 ? -24.981 0.690 4.150 1.00 87.88 342 GLY A CA 1
ATOM 2659 C C . GLY A 1 342 ? -24.314 1.022 5.486 1.00 87.88 342 GLY A C 1
ATOM 2660 O O . GLY A 1 342 ? -23.701 0.158 6.109 1.00 87.88 342 GLY A O 1
ATOM 2661 N N . ASN A 1 343 ? -24.500 2.257 5.962 1.00 94.12 343 ASN A N 1
ATOM 2662 C CA . ASN A 1 343 ? -24.158 2.651 7.332 1.00 94.12 343 ASN A CA 1
ATOM 2663 C C . ASN A 1 343 ? -24.930 1.808 8.359 1.00 94.12 343 ASN A C 1
ATOM 2665 O O . ASN A 1 343 ? -26.116 1.533 8.168 1.00 94.12 343 ASN A O 1
ATOM 2669 N N . THR A 1 344 ? -24.296 1.471 9.482 1.00 88.00 344 THR A N 1
ATOM 2670 C CA . THR A 1 344 ? -24.933 0.723 10.566 1.00 88.00 344 THR A CA 1
ATOM 2671 C C . THR A 1 344 ? -24.456 1.167 11.948 1.00 88.00 344 THR A C 1
ATOM 2673 O O . THR A 1 344 ? -23.316 1.598 12.141 1.00 88.00 344 THR A O 1
ATOM 2676 N N . THR A 1 345 ? -25.330 1.011 12.940 1.00 86.81 345 THR A N 1
ATOM 2677 C CA . THR A 1 345 ? -25.016 1.206 14.359 1.00 86.81 345 THR A CA 1
ATOM 2678 C C . THR A 1 345 ? -25.401 -0.052 15.121 1.00 86.81 345 THR A C 1
ATOM 2680 O O . THR A 1 345 ? -26.538 -0.509 15.026 1.00 86.81 345 THR A O 1
ATOM 2683 N N . VAL A 1 346 ? -24.461 -0.611 15.878 1.00 80.94 346 VAL A N 1
ATOM 2684 C CA . VAL A 1 346 ? -24.632 -1.868 16.613 1.00 80.94 346 VAL A CA 1
ATOM 2685 C C . VAL A 1 346 ? -24.029 -1.791 18.011 1.00 80.94 346 VAL A C 1
ATOM 2687 O O . VAL A 1 346 ? -23.190 -0.940 18.299 1.00 80.94 346 VAL A O 1
ATOM 2690 N N . THR A 1 347 ? -24.451 -2.688 18.898 1.00 77.69 347 THR A N 1
ATOM 2691 C CA . THR A 1 347 ? -23.832 -2.857 20.217 1.00 77.69 347 THR A CA 1
ATOM 2692 C C . THR A 1 347 ? -22.578 -3.726 20.132 1.00 77.69 347 THR A C 1
ATOM 2694 O O . THR A 1 347 ? -22.460 -4.548 19.221 1.00 77.69 347 THR A O 1
ATOM 2697 N N . VAL A 1 348 ? -21.667 -3.593 21.102 1.00 72.19 348 VAL A N 1
ATOM 2698 C CA . VAL A 1 348 ? -20.465 -4.445 21.200 1.00 72.19 348 VAL A CA 1
ATOM 2699 C C . VAL A 1 348 ? -20.829 -5.932 21.063 1.00 72.19 348 VAL A C 1
ATOM 2701 O O . VAL A 1 348 ? -21.682 -6.439 21.790 1.00 72.19 348 VAL A O 1
ATOM 2704 N N . GLY A 1 349 ? -20.179 -6.618 20.122 1.00 72.69 349 GLY A N 1
ATOM 2705 C CA . GLY A 1 349 ? -20.333 -8.046 19.837 1.00 72.69 349 GLY A CA 1
ATOM 2706 C C . GLY A 1 349 ? -21.504 -8.429 18.923 1.00 72.69 349 GLY A C 1
ATOM 2707 O O . GLY A 1 349 ? -21.641 -9.607 18.599 1.00 72.69 349 GLY A O 1
ATOM 2708 N N . ALA A 1 350 ? -22.353 -7.489 18.489 1.00 73.44 350 ALA A N 1
ATOM 2709 C CA . ALA A 1 350 ? -23.444 -7.799 17.560 1.00 73.44 350 ALA A CA 1
ATOM 2710 C C . ALA A 1 350 ? -22.920 -8.009 16.122 1.00 73.44 350 ALA A C 1
ATOM 2712 O O . ALA A 1 350 ? -22.021 -7.282 15.694 1.00 73.44 350 ALA A O 1
ATOM 2713 N N . PRO A 1 351 ? -23.456 -8.980 15.356 1.00 78.12 351 PRO A N 1
ATOM 2714 C CA . PRO A 1 351 ? -22.991 -9.251 13.999 1.00 78.12 351 PRO A CA 1
ATOM 2715 C C . PRO A 1 351 ? -23.393 -8.131 13.030 1.00 78.12 351 PRO A C 1
ATOM 2717 O O . PRO A 1 351 ? -24.513 -7.623 13.079 1.00 78.12 351 PRO A O 1
ATOM 2720 N N . VAL A 1 352 ? -22.489 -7.789 12.111 1.00 87.44 352 VAL A N 1
ATOM 2721 C CA . VAL A 1 352 ? -22.721 -6.851 11.002 1.00 87.44 352 VAL A CA 1
ATOM 2722 C C . VAL A 1 352 ? -22.335 -7.525 9.690 1.00 87.44 352 VAL A C 1
ATOM 2724 O O . VAL A 1 352 ? -21.394 -8.318 9.642 1.00 87.44 352 VAL A O 1
ATOM 2727 N N . SER A 1 353 ? -23.057 -7.204 8.618 1.00 92.06 353 SER A N 1
ATOM 2728 C CA . SER A 1 353 ? -22.679 -7.562 7.253 1.00 92.06 353 SER A CA 1
ATOM 2729 C C . SER A 1 353 ? -22.838 -6.345 6.347 1.00 92.06 353 SER A C 1
ATOM 2731 O O . SER A 1 353 ? -23.880 -5.690 6.353 1.00 92.06 353 SER A O 1
ATOM 2733 N N . LEU A 1 354 ? -21.782 -6.032 5.606 1.00 94.12 354 LEU A N 1
ATOM 2734 C CA . LEU A 1 354 ? -21.746 -5.046 4.535 1.00 94.12 354 LEU A CA 1
ATOM 2735 C C . LEU A 1 354 ? -21.714 -5.796 3.203 1.00 94.12 354 LEU A C 1
ATOM 2737 O O . LEU A 1 354 ? -21.117 -6.868 3.123 1.00 94.12 354 LEU A O 1
ATOM 2741 N N . SER A 1 355 ? -22.328 -5.248 2.157 1.00 95.75 355 SER A N 1
ATOM 2742 C CA . SER A 1 355 ? -22.371 -5.886 0.838 1.00 95.75 355 SER A CA 1
ATOM 2743 C C . SER A 1 355 ? -22.305 -4.871 -0.293 1.00 95.75 355 SER A C 1
ATOM 2745 O O . SER A 1 355 ? -22.905 -3.801 -0.190 1.00 95.75 355 SER A O 1
ATOM 2747 N N . VAL A 1 356 ? -21.653 -5.254 -1.386 1.00 97.19 356 VAL A N 1
ATOM 2748 C CA . VAL A 1 356 ? -21.619 -4.530 -2.657 1.00 97.19 356 VAL A CA 1
ATOM 2749 C C . VAL A 1 356 ? -22.163 -5.432 -3.756 1.00 97.19 356 VAL A C 1
ATOM 2751 O O . VAL A 1 356 ? -21.813 -6.606 -3.839 1.00 97.19 356 VAL A O 1
ATOM 2754 N N . VAL A 1 357 ? -23.012 -4.881 -4.622 1.00 96.31 357 VAL A N 1
ATOM 2755 C CA . VAL A 1 357 ? -23.424 -5.542 -5.870 1.00 96.31 357 VAL A CA 1
ATOM 2756 C C . VAL A 1 357 ? -22.889 -4.708 -7.018 1.00 96.31 357 VAL A C 1
ATOM 2758 O O . VAL A 1 357 ? -23.167 -3.512 -7.079 1.00 96.31 357 VAL A O 1
ATOM 2761 N N . ALA A 1 358 ? -22.132 -5.326 -7.917 1.00 95.31 358 ALA A N 1
ATOM 2762 C CA . ALA A 1 358 ? -21.557 -4.675 -9.085 1.00 95.31 358 ALA A CA 1
ATOM 2763 C C . ALA A 1 358 ? -21.767 -5.538 -10.331 1.00 95.31 358 ALA A C 1
ATOM 2765 O O . ALA A 1 358 ? -21.894 -6.758 -10.232 1.00 95.31 358 ALA A O 1
ATOM 2766 N N . THR A 1 359 ? -21.825 -4.896 -11.493 1.00 94.19 359 THR A N 1
ATOM 2767 C CA . THR A 1 359 ? -22.015 -5.559 -12.788 1.00 94.19 359 THR A CA 1
ATOM 2768 C C . THR A 1 359 ? -21.052 -5.026 -13.827 1.00 94.19 359 THR A C 1
ATOM 2770 O O . THR A 1 359 ? -20.702 -3.847 -13.801 1.00 94.19 359 THR A O 1
ATOM 2773 N N . VAL A 1 360 ? -20.699 -5.880 -14.781 1.00 94.06 360 VAL A N 1
ATOM 2774 C CA . VAL A 1 360 ? -19.919 -5.515 -15.959 1.00 94.06 360 VAL A CA 1
ATOM 2775 C C . VAL A 1 360 ? -20.441 -6.278 -17.174 1.00 94.06 360 VAL A C 1
ATOM 2777 O O . VAL A 1 360 ? -20.994 -7.367 -17.023 1.00 94.06 360 VAL A O 1
ATOM 2780 N N . GLY A 1 361 ? -20.343 -5.687 -18.365 1.00 82.69 361 GLY A N 1
ATOM 2781 C CA . GLY A 1 361 ? -20.798 -6.315 -19.607 1.00 82.69 361 GLY A CA 1
ATOM 2782 C C . GLY A 1 361 ? -19.873 -7.438 -20.081 1.00 82.69 361 GLY A C 1
ATOM 2783 O O . GLY A 1 361 ? -20.344 -8.388 -20.706 1.00 82.69 361 GLY A O 1
ATOM 2784 N N . ARG A 1 362 ? -18.577 -7.348 -19.753 1.00 81.50 362 ARG A N 1
ATOM 2785 C CA . ARG A 1 362 ? -17.536 -8.326 -20.093 1.00 81.50 362 ARG A CA 1
ATOM 2786 C C . ARG A 1 362 ? -16.414 -8.326 -19.047 1.00 81.50 362 ARG A C 1
ATOM 2788 O O . ARG A 1 362 ? -16.076 -7.271 -18.517 1.00 81.50 362 ARG A O 1
ATOM 2795 N N . GLY A 1 363 ? -15.848 -9.503 -18.784 1.00 85.94 363 GLY A N 1
ATOM 2796 C CA . GLY A 1 363 ? -14.817 -9.731 -17.767 1.00 85.94 363 GLY A CA 1
ATOM 2797 C C . GLY A 1 363 ? -15.362 -10.337 -16.467 1.00 85.94 363 GLY A C 1
ATOM 2798 O O . GLY A 1 363 ? -16.548 -10.668 -16.361 1.00 85.94 363 GLY A O 1
ATOM 2799 N N . ALA A 1 364 ? -14.477 -10.550 -15.498 1.00 89.44 364 ALA A N 1
ATOM 2800 C CA . ALA A 1 364 ? -14.767 -11.142 -14.197 1.00 89.44 364 ALA A CA 1
ATOM 2801 C C . ALA A 1 364 ? -14.545 -10.123 -13.073 1.00 89.44 364 ALA A C 1
ATOM 2803 O O . ALA A 1 364 ? -13.534 -9.428 -13.052 1.00 89.44 364 ALA A O 1
ATOM 2804 N N . LEU A 1 365 ? -15.478 -10.056 -12.118 1.00 91.56 365 LEU A N 1
ATOM 2805 C CA . LEU A 1 365 ? -15.374 -9.150 -10.975 1.00 91.56 365 LEU A CA 1
ATOM 2806 C C . LEU A 1 365 ? -14.668 -9.810 -9.786 1.00 91.56 365 LEU A C 1
ATOM 2808 O O . LEU A 1 365 ? -15.051 -10.902 -9.360 1.00 91.56 365 LEU A O 1
ATOM 2812 N N . SER A 1 366 ? -13.713 -9.099 -9.197 1.00 91.56 366 SER A N 1
ATOM 2813 C CA . SER A 1 366 ? -13.131 -9.384 -7.885 1.00 91.56 366 SER A CA 1
ATOM 2814 C C . SER A 1 366 ? -13.360 -8.218 -6.924 1.00 91.56 366 SER A C 1
ATOM 2816 O O . SER A 1 366 ? -13.596 -7.086 -7.345 1.00 91.56 366 SER A O 1
ATOM 2818 N N . TYR A 1 367 ? -13.297 -8.500 -5.624 1.00 95.81 367 TYR A N 1
ATOM 2819 C CA . TYR A 1 367 ? -13.605 -7.546 -4.559 1.00 95.81 367 TYR A CA 1
ATOM 2820 C C . TYR A 1 367 ? -12.443 -7.485 -3.575 1.00 95.81 367 TYR A C 1
ATOM 2822 O O . TYR A 1 367 ? -11.789 -8.498 -3.338 1.00 95.81 367 TYR A O 1
ATOM 2830 N N . GLN A 1 368 ? -12.226 -6.326 -2.965 1.00 96.25 368 GLN A N 1
ATOM 2831 C CA . GLN A 1 368 ? -11.332 -6.167 -1.821 1.00 96.25 368 GLN A CA 1
ATOM 2832 C C . GLN A 1 368 ? -11.900 -5.104 -0.881 1.00 96.25 368 GLN A C 1
ATOM 2834 O O . GLN A 1 368 ? -12.219 -3.996 -1.308 1.00 96.25 368 GLN A O 1
ATOM 2839 N N . TRP A 1 369 ? -12.062 -5.431 0.401 1.00 96.44 369 TRP A N 1
ATOM 2840 C CA . TRP A 1 369 ? -12.538 -4.476 1.407 1.00 96.44 369 TRP A CA 1
ATOM 2841 C C . TRP A 1 369 ? -11.395 -3.723 2.086 1.00 96.44 369 TRP A C 1
ATOM 2843 O O . TRP A 1 369 ? -10.314 -4.269 2.318 1.00 96.44 369 TRP A O 1
ATOM 2853 N N . PHE A 1 370 ? -11.686 -2.480 2.456 1.00 94.88 370 PHE A N 1
ATOM 2854 C CA . PHE A 1 370 ? -10.791 -1.543 3.122 1.00 94.88 370 PHE A CA 1
ATOM 2855 C C . PHE A 1 370 ? -11.478 -0.933 4.345 1.00 94.88 370 PHE A C 1
ATOM 2857 O O . PHE A 1 370 ? -12.705 -0.795 4.381 1.00 94.88 370 PHE A O 1
ATOM 2864 N N . VAL A 1 371 ? -10.685 -0.551 5.346 1.00 93.88 371 VAL A N 1
ATOM 2865 C CA . VAL A 1 371 ? -11.127 0.157 6.553 1.00 93.88 371 VAL A CA 1
ATOM 2866 C C . VAL A 1 371 ? -10.433 1.508 6.669 1.00 93.88 371 VAL A C 1
ATOM 2868 O O . VAL A 1 371 ? -9.242 1.647 6.411 1.00 93.88 371 VAL A O 1
ATOM 2871 N N . ASN A 1 372 ? -11.177 2.518 7.093 1.00 87.56 372 ASN A N 1
ATOM 2872 C CA . ASN A 1 372 ? -10.705 3.875 7.279 1.00 87.56 372 ASN A CA 1
ATOM 2873 C C . ASN A 1 372 ? -11.197 4.429 8.625 1.00 87.56 372 ASN A C 1
ATOM 2875 O O . ASN A 1 372 ? -12.278 4.082 9.108 1.00 87.56 372 ASN A O 1
ATOM 2879 N N . THR A 1 373 ? -10.402 5.304 9.239 1.00 84.50 373 THR A N 1
ATOM 2880 C CA . THR A 1 373 ? -10.792 6.038 10.458 1.00 84.50 373 THR A CA 1
ATOM 2881 C C . THR A 1 373 ? -11.549 7.326 10.132 1.00 84.50 373 THR A C 1
ATOM 2883 O O . THR A 1 373 ? -12.205 7.904 10.999 1.00 84.50 373 THR A O 1
ATOM 2886 N N . VAL A 1 374 ? -11.506 7.756 8.869 1.00 76.75 374 VAL A N 1
ATOM 2887 C CA . VAL A 1 374 ? -12.244 8.904 8.340 1.00 76.75 374 VAL A CA 1
ATOM 2888 C C . VAL A 1 374 ? -13.211 8.470 7.242 1.00 76.75 374 VAL A C 1
ATOM 2890 O O . VAL A 1 374 ? -13.072 7.402 6.651 1.00 76.75 374 VAL A O 1
ATOM 2893 N N . ASN A 1 375 ? -14.208 9.308 6.964 1.00 93.00 375 ASN A N 1
ATOM 2894 C CA . ASN A 1 375 ? -15.195 9.061 5.919 1.00 93.00 375 ASN A CA 1
ATOM 2895 C C . ASN A 1 375 ? -14.604 9.295 4.514 1.00 93.00 375 ASN A C 1
ATOM 2897 O O . ASN A 1 375 ? -14.898 10.308 3.881 1.00 93.00 375 ASN A O 1
ATOM 2901 N N . ALA A 1 376 ? -13.744 8.387 4.055 1.00 82.31 376 ALA A N 1
ATOM 2902 C CA . ALA A 1 376 ? -13.148 8.417 2.723 1.00 82.31 376 ALA A CA 1
ATOM 2903 C C . ALA A 1 376 ? -13.069 7.008 2.120 1.00 82.31 376 ALA A C 1
ATOM 2905 O O . ALA A 1 376 ? -12.756 6.039 2.816 1.00 82.31 376 ALA A O 1
ATOM 2906 N N . ASN A 1 377 ? -13.347 6.913 0.819 1.00 90.31 377 ASN A N 1
ATOM 2907 C CA . ASN A 1 377 ? -13.255 5.692 0.013 1.00 90.31 377 ASN A CA 1
ATOM 2908 C C . ASN A 1 377 ? -11.897 5.553 -0.699 1.00 90.31 377 ASN A C 1
ATOM 2910 O O . ASN A 1 377 ? -11.796 4.911 -1.738 1.00 90.31 377 ASN A O 1
ATOM 2914 N N . SER A 1 378 ? -10.869 6.190 -0.145 1.00 81.12 378 SER A N 1
ATOM 2915 C CA . SER A 1 378 ? -9.478 6.107 -0.576 1.00 81.12 378 SER A CA 1
ATOM 2916 C C . SER A 1 378 ? -8.560 6.229 0.642 1.00 81.12 378 SER A C 1
ATOM 2918 O O . SER A 1 378 ? -8.964 6.746 1.692 1.00 81.12 378 SER A O 1
ATOM 2920 N N . GLY A 1 379 ? -7.335 5.709 0.527 1.00 75.44 379 GLY A N 1
ATOM 2921 C CA . GLY A 1 379 ? -6.348 5.722 1.612 1.00 75.44 379 GLY A CA 1
ATOM 2922 C C . GLY A 1 379 ? -6.722 4.863 2.828 1.00 75.44 379 GLY A C 1
ATOM 2923 O O . GLY A 1 379 ? -6.153 5.054 3.902 1.00 75.44 379 GLY A O 1
ATOM 2924 N N . GLY A 1 380 ? -7.696 3.954 2.694 1.00 75.00 380 GLY A N 1
ATOM 2925 C CA . GLY A 1 380 ? -8.029 2.984 3.734 1.00 75.00 380 GLY A CA 1
ATOM 2926 C C . GLY A 1 380 ? -6.981 1.878 3.839 1.00 75.00 380 GLY A C 1
ATOM 2927 O O . GLY A 1 380 ? -6.311 1.539 2.867 1.00 75.00 380 GLY A O 1
ATOM 2928 N N . ALA A 1 381 ? -6.862 1.278 5.020 1.00 76.50 381 ALA A N 1
ATOM 2929 C CA . ALA A 1 381 ? -6.073 0.071 5.210 1.00 76.50 381 ALA A CA 1
ATOM 2930 C C . ALA A 1 381 ? -6.808 -1.129 4.599 1.00 76.50 381 ALA A C 1
ATOM 2932 O O . ALA A 1 381 ? -8.004 -1.318 4.839 1.00 76.50 381 ALA A O 1
ATOM 2933 N N . ILE A 1 382 ? -6.095 -1.947 3.827 1.00 82.75 382 ILE A N 1
ATOM 2934 C CA . ILE A 1 382 ? -6.630 -3.197 3.281 1.00 82.75 382 ILE A CA 1
ATOM 2935 C C . ILE A 1 382 ? -7.076 -4.130 4.413 1.00 82.75 382 ILE A C 1
ATOM 2937 O O . ILE A 1 382 ? -6.439 -4.191 5.466 1.00 82.75 382 ILE A O 1
ATOM 2941 N N . ILE A 1 383 ? -8.166 -4.865 4.198 1.00 82.25 383 ILE A N 1
ATOM 2942 C CA . ILE A 1 383 ? -8.627 -5.927 5.096 1.00 82.25 383 ILE A CA 1
ATOM 2943 C C . ILE A 1 383 ? -8.259 -7.275 4.460 1.00 82.25 383 ILE A C 1
ATOM 2945 O O . ILE A 1 383 ? -8.957 -7.731 3.547 1.00 82.25 383 ILE A O 1
ATOM 2949 N N . PRO A 1 384 ? -7.170 -7.930 4.895 1.00 66.81 384 PRO A N 1
ATOM 2950 C CA . PRO A 1 384 ? -6.683 -9.145 4.250 1.00 66.81 384 PRO A CA 1
ATOM 2951 C C . PRO A 1 384 ? -7.742 -10.253 4.214 1.00 66.81 384 PRO A C 1
ATOM 2953 O O . PRO A 1 384 ? -8.435 -10.505 5.199 1.00 66.81 384 PRO A O 1
ATOM 2956 N N . GLY A 1 385 ? -7.882 -10.914 3.063 1.00 77.44 385 GLY A N 1
ATOM 2957 C CA . GLY A 1 385 ? -8.827 -12.020 2.868 1.00 77.44 385 GLY A CA 1
ATOM 2958 C C . GLY A 1 385 ? -10.299 -11.612 2.725 1.00 77.44 385 GLY A C 1
ATOM 2959 O O . GLY A 1 385 ? -11.132 -12.458 2.399 1.00 77.44 385 GLY A O 1
ATOM 2960 N N . ALA A 1 386 ? -10.643 -10.332 2.898 1.00 86.31 386 ALA A N 1
ATOM 2961 C CA . ALA A 1 386 ? -11.982 -9.817 2.630 1.00 86.31 386 ALA A CA 1
ATOM 2962 C C . ALA A 1 386 ? -12.180 -9.583 1.121 1.00 86.31 386 ALA A C 1
ATOM 2964 O O . ALA A 1 386 ? -12.272 -8.447 0.663 1.00 86.31 386 ALA A O 1
ATOM 2965 N N . VAL A 1 387 ? -12.233 -10.679 0.358 1.00 92.56 387 VAL A N 1
ATOM 2966 C CA . VAL A 1 387 ? -12.298 -10.674 -1.119 1.00 92.56 387 VAL A CA 1
ATOM 2967 C C . VAL A 1 387 ? -13.670 -11.042 -1.693 1.00 92.56 387 VAL A C 1
ATOM 2969 O O . VAL A 1 387 ? -13.846 -11.227 -2.896 1.00 92.56 387 VAL A O 1
ATOM 2972 N N . ALA A 1 388 ? -14.665 -11.194 -0.822 1.00 92.50 388 ALA A N 1
ATOM 2973 C CA . ALA A 1 388 ? -16.037 -11.463 -1.217 1.00 92.50 388 ALA A CA 1
ATOM 2974 C C . ALA A 1 388 ? -16.818 -10.156 -1.420 1.00 92.50 388 ALA A C 1
ATOM 2976 O O . ALA A 1 388 ? -16.528 -9.131 -0.804 1.00 92.50 388 ALA A O 1
ATOM 2977 N N . ALA A 1 389 ? -17.898 -10.225 -2.201 1.00 92.62 389 ALA A N 1
ATOM 2978 C CA . ALA A 1 389 ? -18.852 -9.126 -2.375 1.00 92.62 389 ALA A CA 1
ATOM 2979 C C . ALA A 1 389 ? -19.525 -8.675 -1.056 1.00 92.62 389 ALA A C 1
ATOM 2981 O O . ALA A 1 389 ? -20.173 -7.632 -1.009 1.00 92.62 389 ALA A O 1
ATOM 2982 N N . SER A 1 390 ? -19.372 -9.445 0.027 1.00 93.56 390 SER A N 1
ATOM 2983 C CA . SER A 1 390 ? -19.819 -9.105 1.377 1.00 93.56 390 SER A CA 1
ATOM 2984 C C . SER A 1 390 ? -18.697 -9.234 2.403 1.00 93.56 390 SER A C 1
ATOM 2986 O O . SER A 1 390 ? -17.868 -10.136 2.296 1.00 93.56 390 SER A O 1
ATOM 2988 N N . TYR A 1 391 ? -18.737 -8.412 3.448 1.00 95.25 391 TYR A N 1
ATOM 2989 C CA . TYR A 1 391 ? -17.781 -8.426 4.554 1.00 95.25 391 TYR A CA 1
ATOM 2990 C C . TYR A 1 391 ? -18.484 -8.290 5.909 1.00 95.25 391 TYR A C 1
ATOM 2992 O O . TYR A 1 391 ? -19.515 -7.626 6.010 1.00 95.25 391 TYR A O 1
ATOM 3000 N N . SER A 1 392 ? -17.925 -8.905 6.955 1.00 92.69 392 SER A N 1
ATOM 3001 C CA . SER A 1 392 ? -18.421 -8.821 8.334 1.00 92.69 392 SER A CA 1
ATOM 3002 C C . SER A 1 392 ? -17.412 -8.099 9.235 1.00 92.69 392 SER A C 1
ATOM 3004 O O . SER A 1 392 ? -16.480 -8.729 9.732 1.00 92.69 392 SER A O 1
ATOM 3006 N N . PRO A 1 393 ? -17.585 -6.781 9.451 1.00 89.94 393 PRO A N 1
ATOM 3007 C CA . PRO A 1 393 ? -16.710 -5.971 10.294 1.00 89.94 393 PRO A CA 1
ATOM 3008 C C . PRO A 1 393 ? -16.655 -6.443 11.756 1.00 89.94 393 PRO A C 1
ATOM 3010 O O . PRO A 1 393 ? -17.681 -6.878 12.290 1.00 89.94 393 PRO A O 1
ATOM 3013 N N . PRO A 1 394 ? -15.503 -6.303 12.444 1.00 82.19 394 PRO A N 1
ATOM 3014 C CA . PRO A 1 394 ? -15.398 -6.610 13.865 1.00 82.19 394 PRO A CA 1
ATOM 3015 C C . PRO A 1 394 ? -16.195 -5.605 14.703 1.00 82.19 394 PRO A C 1
ATOM 3017 O O . PRO A 1 394 ? -16.136 -4.397 14.481 1.00 82.19 394 PRO A O 1
ATOM 3020 N N . THR A 1 395 ? -16.913 -6.105 15.709 1.00 83.81 395 THR A N 1
ATOM 3021 C CA . THR A 1 395 ? -17.743 -5.289 16.613 1.00 83.81 395 THR A CA 1
ATOM 3022 C C . THR A 1 395 ? -17.353 -5.452 18.083 1.00 83.81 395 THR A C 1
ATOM 3024 O O . THR A 1 395 ? -18.114 -5.105 18.981 1.00 83.81 395 THR A O 1
ATOM 3027 N N . SER A 1 396 ? -16.160 -5.983 18.363 1.00 73.62 396 SER A N 1
ATOM 3028 C CA . SER A 1 396 ? -15.667 -6.279 19.718 1.00 73.62 396 SER A CA 1
ATOM 3029 C C . SER A 1 396 ? -15.225 -5.047 20.519 1.00 73.62 396 SER A C 1
ATOM 3031 O O . SER A 1 396 ? -15.073 -5.145 21.737 1.00 73.62 396 SER A O 1
ATOM 3033 N N . ALA A 1 397 ? -15.044 -3.891 19.875 1.00 65.69 397 ALA A N 1
ATOM 3034 C CA . ALA A 1 397 ? -14.572 -2.658 20.501 1.00 65.69 397 ALA A CA 1
ATOM 3035 C C . ALA A 1 397 ? -15.483 -1.470 20.174 1.00 65.69 397 ALA A C 1
ATOM 3037 O O . ALA A 1 397 ? -16.015 -1.374 19.072 1.00 65.69 397 ALA A O 1
ATOM 3038 N N . LEU A 1 398 ? -15.643 -0.557 21.136 1.00 66.69 398 LEU A N 1
ATOM 3039 C CA . LEU A 1 398 ? -16.371 0.699 20.945 1.00 66.69 398 LEU A CA 1
ATOM 3040 C C . LEU A 1 398 ? -15.667 1.591 19.926 1.00 66.69 398 LEU A C 1
ATOM 3042 O O . LEU A 1 398 ? -14.443 1.698 19.943 1.00 66.69 398 LEU A O 1
ATOM 3046 N N . GLY A 1 399 ? -16.441 2.305 19.115 1.00 74.69 399 GLY A N 1
ATOM 3047 C CA . GLY A 1 399 ? -15.894 3.277 18.178 1.00 74.69 399 GLY A CA 1
ATOM 3048 C C . GLY A 1 399 ? -16.691 3.368 16.891 1.00 74.69 399 GLY A C 1
ATOM 3049 O O . GLY A 1 399 ? -17.782 2.815 16.766 1.00 74.69 399 GLY A O 1
ATOM 3050 N N . GLN A 1 400 ? -16.143 4.096 15.930 1.00 86.81 400 GLN A N 1
ATOM 3051 C CA . GLN A 1 400 ? -16.688 4.199 14.588 1.00 86.81 400 GLN A CA 1
ATOM 3052 C C . GLN A 1 400 ? -15.549 4.020 13.597 1.00 86.81 400 GLN A C 1
ATOM 3054 O O . GLN A 1 400 ? -14.549 4.724 13.694 1.00 86.81 400 GLN A O 1
ATOM 3059 N N . ASN A 1 401 ? -15.737 3.115 12.644 1.00 90.06 401 ASN A N 1
ATOM 3060 C CA . ASN A 1 401 ? -14.868 2.963 11.482 1.00 90.06 401 ASN A CA 1
ATOM 3061 C C . ASN A 1 401 ? -15.705 3.085 10.210 1.00 90.06 401 ASN A C 1
ATOM 3063 O O . ASN A 1 401 ? -16.919 2.864 10.229 1.00 90.06 401 ASN A O 1
ATOM 3067 N N . TRP A 1 402 ? -15.048 3.422 9.111 1.00 93.88 402 TRP A N 1
ATOM 3068 C CA . TRP A 1 402 ? -15.632 3.509 7.780 1.00 93.88 402 TRP A CA 1
ATOM 3069 C C . TRP A 1 402 ? -15.066 2.394 6.914 1.00 93.88 402 TRP A C 1
ATOM 3071 O O . TRP A 1 402 ? -13.878 2.105 6.977 1.00 93.88 402 TRP A O 1
ATOM 3081 N N . TYR A 1 403 ? -15.908 1.759 6.115 1.00 96.75 403 TYR A N 1
ATOM 3082 C CA . TYR A 1 403 ? -15.533 0.638 5.263 1.00 96.75 403 TYR A CA 1
ATOM 3083 C C . TYR A 1 403 ? -15.931 0.936 3.827 1.00 96.75 403 TYR A C 1
ATOM 3085 O O . TYR A 1 403 ? -17.008 1.476 3.590 1.00 96.75 403 TYR A O 1
ATOM 3093 N N . TYR A 1 404 ? -15.095 0.563 2.870 1.00 97.88 404 TYR A N 1
ATOM 3094 C CA . TYR A 1 404 ? -15.435 0.595 1.449 1.00 97.88 404 TYR A CA 1
ATOM 3095 C C . TYR A 1 404 ? -14.862 -0.644 0.762 1.00 97.88 404 TYR A C 1
ATOM 3097 O O . TYR A 1 404 ? -14.017 -1.339 1.327 1.00 97.88 404 TYR A O 1
ATOM 3105 N N . CYS A 1 405 ? -15.354 -0.948 -0.431 1.00 97.25 405 CYS A N 1
ATOM 3106 C CA . CYS A 1 405 ? -14.889 -2.067 -1.233 1.00 97.25 405 CYS A CA 1
ATOM 3107 C C . CYS A 1 405 ? -14.430 -1.557 -2.594 1.00 97.25 405 CYS A C 1
ATOM 3109 O O . CYS A 1 405 ? -15.174 -0.833 -3.257 1.00 97.25 405 CYS A O 1
ATOM 3111 N N . GLU A 1 406 ? -13.228 -1.933 -3.011 1.00 97.06 406 GLU A N 1
ATOM 3112 C CA . GLU A 1 406 ? -12.806 -1.791 -4.400 1.00 97.06 406 GLU A CA 1
ATOM 3113 C C . GLU A 1 406 ? -13.269 -3.014 -5.179 1.00 97.06 406 GLU A C 1
ATOM 3115 O O . GLU A 1 406 ? -13.081 -4.159 -4.756 1.00 97.06 406 GLU A O 1
ATOM 3120 N N . VAL A 1 407 ? -13.916 -2.751 -6.308 1.00 95.38 407 VAL A N 1
ATOM 3121 C CA . VAL A 1 407 ? -14.360 -3.764 -7.253 1.00 95.38 407 VAL A CA 1
ATOM 3122 C C . VAL A 1 407 ? -13.495 -3.636 -8.493 1.00 95.38 407 VAL A C 1
ATOM 3124 O O . VAL A 1 407 ? -13.455 -2.572 -9.110 1.00 95.38 407 VAL A O 1
ATOM 3127 N N . THR A 1 408 ? -12.838 -4.724 -8.871 1.00 92.69 408 THR A N 1
ATOM 3128 C CA . THR A 1 408 ? -11.997 -4.802 -10.066 1.00 92.69 408 THR A CA 1
ATOM 3129 C C . THR A 1 408 ? -12.692 -5.679 -11.091 1.00 92.69 408 THR A C 1
ATOM 3131 O O . THR A 1 408 ? -13.079 -6.799 -10.773 1.00 92.69 408 THR A O 1
ATOM 3134 N N . ASN A 1 409 ? -12.858 -5.187 -12.314 1.00 92.31 409 ASN A N 1
ATOM 3135 C CA . ASN A 1 409 ? -13.111 -6.036 -13.469 1.00 92.31 409 ASN A CA 1
ATOM 3136 C C . ASN A 1 409 ? -11.773 -6.488 -14.048 1.00 92.31 409 ASN A C 1
ATOM 3138 O O . ASN A 1 409 ? -10.913 -5.640 -14.268 1.00 92.31 409 ASN A O 1
ATOM 3142 N N . THR A 1 410 ? -11.629 -7.777 -14.337 1.00 89.25 410 THR A N 1
ATOM 3143 C CA . THR A 1 410 ? -10.545 -8.335 -15.148 1.00 89.25 410 THR A CA 1
ATOM 3144 C C . THR A 1 410 ? -11.133 -8.903 -16.431 1.00 89.25 410 THR A C 1
ATOM 3146 O O . THR A 1 410 ? -11.900 -9.866 -16.406 1.00 89.25 410 THR A O 1
ATOM 3149 N N . ASP A 1 411 ? -10.777 -8.306 -17.558 1.00 83.00 411 ASP A N 1
ATOM 3150 C CA . ASP A 1 411 ? -11.181 -8.730 -18.889 1.00 83.00 411 ASP A CA 1
ATOM 3151 C C . ASP A 1 411 ? -9.945 -9.137 -19.691 1.00 83.00 411 ASP A C 1
ATOM 3153 O O . ASP A 1 411 ? -9.273 -8.309 -20.299 1.00 83.00 411 ASP A O 1
ATOM 3157 N N . ASP A 1 412 ? -9.645 -10.436 -19.711 1.00 79.81 412 ASP A N 1
ATOM 3158 C CA . ASP A 1 412 ? -8.473 -10.962 -20.420 1.00 79.81 412 ASP A CA 1
ATOM 3159 C C . ASP A 1 412 ? -8.547 -10.795 -21.946 1.00 79.81 412 ASP A C 1
ATOM 3161 O O . ASP A 1 412 ? -7.524 -10.969 -22.620 1.00 79.81 412 ASP A O 1
ATOM 3165 N N . THR A 1 413 ? -9.735 -10.462 -22.471 1.00 72.38 413 THR A N 1
ATOM 3166 C CA . THR A 1 413 ? -9.984 -10.177 -23.891 1.00 72.38 413 THR A CA 1
ATOM 3167 C C . THR A 1 413 ? -9.782 -8.709 -24.263 1.00 72.38 413 THR A C 1
ATOM 3169 O O . THR A 1 413 ? -9.753 -8.400 -25.452 1.00 72.38 413 THR A O 1
ATOM 3172 N N . ALA A 1 414 ? -9.599 -7.824 -23.277 1.00 64.94 414 ALA A N 1
ATOM 3173 C CA . ALA A 1 414 ? -9.187 -6.445 -23.503 1.00 64.94 414 ALA A CA 1
ATOM 3174 C C . ALA A 1 414 ? -7.787 -6.398 -24.138 1.00 64.94 414 ALA A C 1
ATOM 3176 O O . ALA A 1 414 ? -6.893 -7.177 -23.786 1.00 64.94 414 ALA A O 1
ATOM 3177 N N . THR A 1 415 ? -7.600 -5.482 -25.082 1.00 52.53 415 THR A N 1
ATOM 3178 C CA . THR A 1 415 ? -6.387 -5.378 -25.910 1.00 52.53 415 THR A CA 1
ATOM 3179 C C . THR A 1 415 ? -5.303 -4.509 -25.274 1.00 52.53 415 THR A C 1
ATOM 3181 O O . THR A 1 415 ? -4.139 -4.644 -25.633 1.00 52.53 415 THR A O 1
ATOM 3184 N N . THR A 1 416 ? -5.679 -3.635 -24.336 1.00 57.78 416 THR A N 1
ATOM 3185 C CA . THR A 1 416 ? -4.796 -2.693 -23.623 1.00 57.78 416 THR A CA 1
ATOM 3186 C C . THR A 1 416 ? -4.895 -2.911 -22.115 1.00 57.78 416 THR A C 1
ATOM 3188 O O . THR A 1 416 ? -4.251 -3.816 -21.580 1.00 57.78 416 THR A O 1
ATOM 3191 N N . ASN A 1 417 ? -5.737 -2.153 -21.404 1.00 61.72 417 ASN A N 1
ATOM 3192 C CA . ASN A 1 417 ? -5.898 -2.313 -19.962 1.00 61.72 417 ASN A CA 1
ATOM 3193 C C . ASN A 1 417 ? -6.843 -3.470 -19.666 1.00 61.72 417 ASN A C 1
ATOM 3195 O O . ASN A 1 417 ? -8.056 -3.350 -19.815 1.00 61.72 417 ASN A O 1
ATOM 3199 N N . LYS A 1 418 ? -6.291 -4.592 -19.203 1.00 81.31 418 LYS A N 1
ATOM 3200 C CA . LYS A 1 418 ? -7.071 -5.784 -18.836 1.00 81.31 418 LYS A CA 1
ATOM 3201 C C . LYS A 1 418 ? -7.838 -5.651 -17.532 1.00 81.31 418 LYS A C 1
ATOM 3203 O O . LYS A 1 418 ? -8.621 -6.538 -17.201 1.00 81.31 418 LYS A O 1
ATOM 3208 N N . THR A 1 419 ? -7.644 -4.566 -16.791 1.00 79.44 419 THR A N 1
ATOM 3209 C CA . THR A 1 419 ? -8.355 -4.326 -15.541 1.00 79.44 419 THR A CA 1
ATOM 3210 C C . THR A 1 419 ? -8.928 -2.921 -15.458 1.00 79.44 419 THR A C 1
ATOM 3212 O O . THR A 1 419 ? -8.369 -1.969 -15.995 1.00 79.44 419 THR A O 1
ATOM 3215 N N . ALA A 1 420 ? -10.057 -2.795 -14.764 1.00 75.62 420 ALA A N 1
ATOM 3216 C CA . ALA A 1 420 ? -10.648 -1.513 -14.403 1.00 75.62 420 ALA A CA 1
ATOM 3217 C C . ALA A 1 420 ? -11.224 -1.586 -12.988 1.00 75.62 420 ALA A C 1
ATOM 3219 O O . ALA A 1 420 ? -11.847 -2.584 -12.620 1.00 75.62 420 ALA A O 1
ATOM 3220 N N . VAL A 1 421 ? -11.009 -0.544 -12.185 1.00 90.00 421 VAL A N 1
ATOM 3221 C CA . VAL A 1 421 ? -11.321 -0.542 -10.747 1.00 90.00 421 VAL A CA 1
ATOM 3222 C C . VAL A 1 421 ? -12.281 0.591 -10.407 1.00 90.00 421 VAL A C 1
ATOM 3224 O O . VAL A 1 421 ? -12.170 1.695 -10.933 1.00 90.00 421 VAL A O 1
ATOM 3227 N N . ILE A 1 422 ? -13.222 0.328 -9.501 1.00 94.12 422 ILE A N 1
ATOM 3228 C CA . ILE A 1 422 ? -14.080 1.347 -8.894 1.00 94.12 422 ILE A CA 1
ATOM 3229 C C . ILE A 1 422 ? -14.214 1.107 -7.387 1.00 94.12 422 ILE A C 1
ATOM 3231 O O . ILE A 1 422 ? -14.444 -0.018 -6.945 1.00 94.12 422 ILE A O 1
ATOM 3235 N N . ALA A 1 423 ? -14.106 2.168 -6.589 1.00 92.75 423 ALA A N 1
ATOM 3236 C CA . ALA A 1 423 ? -14.367 2.115 -5.153 1.00 92.75 423 ALA A CA 1
ATOM 3237 C C . ALA A 1 423 ? -15.856 2.349 -4.852 1.00 92.75 423 ALA A C 1
ATOM 3239 O O . ALA A 1 423 ? -16.498 3.238 -5.420 1.00 92.75 423 ALA A O 1
ATOM 3240 N N . SER A 1 424 ? -16.413 1.581 -3.916 1.00 96.56 424 SER A N 1
ATOM 3241 C CA . SER A 1 424 ? -17.748 1.827 -3.375 1.00 96.56 424 SER A CA 1
ATOM 3242 C C . SER A 1 424 ? -17.811 3.143 -2.599 1.00 96.56 424 SER A C 1
ATOM 3244 O O . SER A 1 424 ? -16.801 3.735 -2.215 1.00 96.56 424 SER A O 1
ATOM 3246 N N . GLN A 1 425 ? -19.029 3.591 -2.304 1.00 94.81 425 GLN A N 1
ATOM 3247 C CA . GLN A 1 425 ? -19.239 4.549 -1.223 1.00 94.81 425 GLN A CA 1
ATOM 3248 C C . GLN A 1 425 ? -18.834 3.917 0.111 1.00 94.81 425 GLN A C 1
ATOM 3250 O O . GLN A 1 425 ? -18.767 2.691 0.252 1.00 94.81 425 GLN A O 1
ATOM 3255 N N . THR A 1 426 ? -18.563 4.766 1.091 1.00 94.69 426 THR A N 1
ATOM 3256 C CA . THR A 1 426 ? -18.219 4.340 2.440 1.00 94.69 426 THR A CA 1
ATOM 3257 C C . THR A 1 426 ? -19.464 3.941 3.236 1.00 94.69 426 THR A C 1
ATOM 3259 O O . THR A 1 426 ? -20.525 4.559 3.145 1.00 94.69 426 THR A O 1
ATOM 3262 N N . ALA A 1 427 ? -19.306 2.931 4.084 1.00 95.56 427 ALA A N 1
ATOM 3263 C CA . ALA A 1 427 ? -20.257 2.517 5.101 1.00 95.56 427 ALA A CA 1
ATOM 3264 C C . ALA A 1 427 ? -19.620 2.665 6.485 1.00 95.56 427 ALA A C 1
ATOM 3266 O O . ALA A 1 427 ? -18.618 2.025 6.798 1.00 95.56 427 ALA A O 1
ATOM 3267 N N . SER A 1 428 ? -20.201 3.503 7.336 1.00 93.94 428 SER A N 1
ATOM 3268 C CA . SER A 1 428 ? -19.827 3.588 8.744 1.00 93.94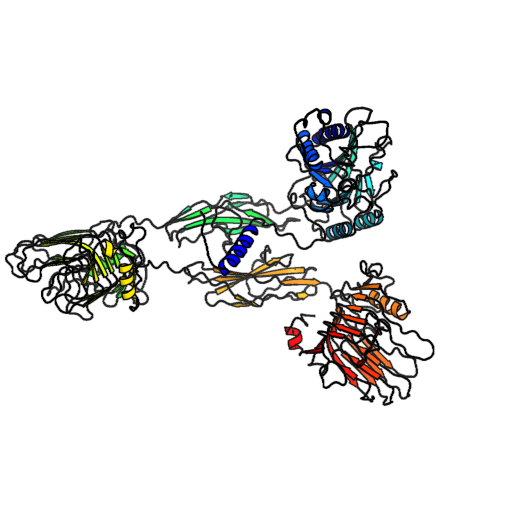 428 SER A CA 1
ATOM 3269 C C . SER A 1 428 ? -20.392 2.411 9.531 1.00 93.94 428 SER A C 1
ATOM 3271 O O . SER A 1 428 ? -21.568 2.072 9.412 1.00 93.94 428 SER A O 1
ATOM 3273 N N . VAL A 1 429 ? -19.563 1.822 10.385 1.00 92.25 429 VAL A N 1
ATOM 3274 C CA . VAL A 1 429 ? -19.987 0.883 11.424 1.00 92.25 429 VAL A CA 1
ATOM 3275 C C . VAL A 1 429 ? -19.679 1.536 12.754 1.00 92.25 429 VAL A C 1
ATOM 3277 O O . VAL A 1 429 ? -18.516 1.680 13.135 1.00 92.25 429 VAL A O 1
ATOM 3280 N N . GLN A 1 430 ? -20.727 1.970 13.446 1.00 88.56 430 GLN A N 1
ATOM 3281 C CA . GLN A 1 430 ? -20.607 2.519 14.786 1.00 88.56 430 GLN A CA 1
ATOM 3282 C C . GLN A 1 430 ? -20.925 1.438 15.821 1.00 88.56 430 GLN A C 1
ATOM 3284 O O . GLN A 1 430 ? -22.066 0.992 15.931 1.00 88.56 430 GLN A O 1
ATOM 3289 N N . VAL A 1 431 ? -19.924 1.062 16.610 1.00 79.62 431 VAL A N 1
ATOM 3290 C CA . VAL A 1 431 ? -20.065 0.153 17.745 1.00 79.62 431 VAL A CA 1
ATOM 3291 C C . VAL A 1 431 ? -20.253 0.978 19.012 1.00 79.62 431 VAL A C 1
ATOM 3293 O O . VAL A 1 431 ? -19.364 1.713 19.450 1.00 79.62 431 VAL A O 1
ATOM 3296 N N . GLN A 1 432 ? -21.432 0.868 19.604 1.00 68.88 432 GLN A N 1
ATOM 3297 C CA . GLN A 1 432 ? -21.798 1.559 20.833 1.00 68.88 432 GLN A CA 1
ATOM 3298 C C . GLN A 1 432 ? -21.834 0.588 22.011 1.00 68.88 432 GLN A C 1
ATOM 3300 O O . GLN A 1 432 ? -21.986 -0.626 21.852 1.00 68.88 432 GLN A O 1
ATOM 3305 N N . ALA A 1 433 ? -21.692 1.129 23.220 1.00 55.06 433 ALA A N 1
ATOM 3306 C CA . ALA A 1 433 ? -21.862 0.331 24.421 1.00 55.06 433 ALA A CA 1
ATOM 3307 C C . ALA A 1 433 ? -23.304 -0.158 24.454 1.00 55.06 433 ALA A C 1
ATOM 3309 O O . ALA A 1 433 ? -24.224 0.600 24.142 1.00 55.06 433 ALA A O 1
ATOM 3310 N N . THR A 1 434 ? -23.501 -1.416 24.837 1.00 47.97 434 THR A N 1
ATOM 3311 C CA . THR A 1 434 ? -24.829 -1.903 25.182 1.00 47.97 434 THR A CA 1
ATOM 3312 C C . THR A 1 434 ? -25.363 -0.970 26.261 1.00 47.97 434 THR A C 1
ATOM 3314 O O . THR A 1 434 ? -24.820 -0.940 27.367 1.00 47.97 434 THR A O 1
ATOM 3317 N N . GLN A 1 435 ? -26.376 -0.158 25.945 1.00 40.69 435 GLN A N 1
ATOM 3318 C CA . GLN A 1 435 ? -27.139 0.490 27.000 1.00 40.69 435 GLN A CA 1
ATOM 3319 C C . GLN A 1 435 ? -27.708 -0.644 27.844 1.00 40.69 435 GLN A C 1
ATOM 3321 O O . GLN A 1 435 ? -28.534 -1.416 27.355 1.00 40.69 435 GLN A O 1
ATOM 3326 N N . GLN A 1 436 ? -27.226 -0.789 29.080 1.00 50.19 436 GLN A N 1
ATOM 3327 C CA . GLN A 1 436 ? -27.937 -1.617 30.036 1.00 50.19 436 GLN A CA 1
ATOM 3328 C C . GLN A 1 436 ? -29.262 -0.917 30.303 1.00 50.19 436 GLN A C 1
ATOM 3330 O O . GLN A 1 436 ? -29.341 0.072 31.023 1.00 50.19 436 GLN A O 1
ATOM 3335 N N . THR A 1 437 ? -30.309 -1.426 29.665 1.00 52.47 437 THR A N 1
ATOM 3336 C CA . THR A 1 437 ? -31.649 -1.336 30.217 1.00 52.47 437 THR A CA 1
ATOM 3337 C C . THR A 1 437 ? -31.580 -2.028 31.574 1.00 52.47 437 THR A C 1
ATOM 3339 O O . THR A 1 437 ? -31.096 -3.162 31.631 1.00 52.47 437 THR A O 1
ATOM 3342 N N . GLY A 1 438 ? -31.973 -1.343 32.651 1.00 63.69 438 GLY A N 1
ATOM 3343 C CA . GLY A 1 438 ? -31.960 -1.917 33.997 1.00 63.69 438 GLY A CA 1
ATOM 3344 C C . GLY A 1 438 ? -32.555 -3.329 34.009 1.00 63.69 438 GLY A C 1
ATOM 3345 O O . GLY A 1 438 ? -33.481 -3.622 33.249 1.00 63.69 438 GLY A O 1
ATOM 3346 N N . TRP A 1 439 ? -31.968 -4.215 34.814 1.00 87.88 439 TRP A N 1
ATOM 3347 C CA . TRP A 1 439 ? -32.418 -5.600 34.956 1.00 87.88 439 TRP A CA 1
ATOM 3348 C C . TRP A 1 439 ? -33.919 -5.688 35.220 1.00 87.88 439 TRP A C 1
ATOM 3350 O O . TRP A 1 439 ? -34.422 -4.957 36.052 1.00 87.88 439 TRP A O 1
ATOM 3360 N N . ASP A 1 440 ? -34.621 -6.613 34.572 1.00 84.38 440 ASP A N 1
ATOM 3361 C CA . ASP A 1 440 ? -36.079 -6.769 34.655 1.00 84.38 440 ASP A CA 1
ATOM 3362 C C . ASP A 1 440 ? -36.546 -7.804 35.700 1.00 84.38 440 ASP A C 1
ATOM 3364 O O . ASP A 1 440 ? -37.741 -8.084 35.818 1.00 84.38 440 ASP A O 1
ATOM 3368 N N . GLY A 1 441 ? -35.616 -8.401 36.451 1.00 87.12 441 GLY A N 1
ATOM 3369 C CA . GLY A 1 441 ? -35.893 -9.495 37.386 1.00 87.12 441 GLY A CA 1
ATOM 3370 C C . GLY A 1 441 ? -35.620 -10.903 36.833 1.00 87.12 441 GLY A C 1
ATOM 3371 O O . GLY A 1 441 ? -35.784 -11.882 37.566 1.00 87.12 441 GLY A O 1
ATOM 3372 N N . ALA A 1 442 ? -35.199 -11.050 35.571 1.00 89.88 442 ALA A N 1
ATOM 3373 C CA . ALA A 1 442 ? -34.931 -12.357 34.966 1.00 89.88 442 ALA A CA 1
ATOM 3374 C C . ALA A 1 442 ? -33.739 -13.101 35.598 1.00 89.88 442 ALA A C 1
ATOM 3376 O O . ALA A 1 442 ? -32.770 -12.500 36.057 1.00 89.88 442 ALA A O 1
ATOM 3377 N N . ILE A 1 443 ? -33.763 -14.436 35.55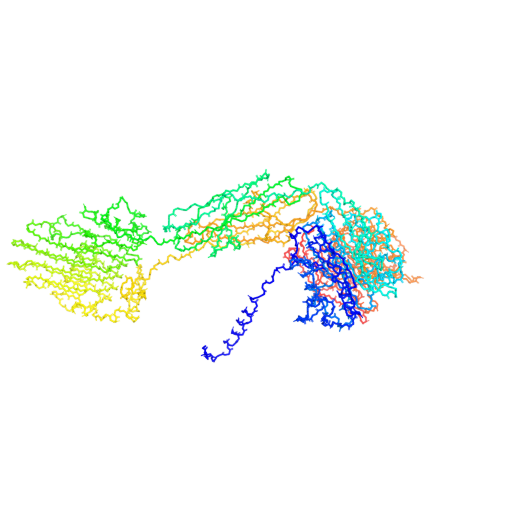6 1.00 94.12 443 ILE A N 1
ATOM 3378 C CA . ILE A 1 443 ? -32.666 -15.298 36.026 1.00 94.12 443 ILE A CA 1
ATOM 3379 C C . ILE A 1 443 ? -32.049 -16.026 34.829 1.00 94.12 443 ILE A C 1
ATOM 3381 O O . ILE A 1 443 ? -32.765 -16.608 34.014 1.00 94.12 443 ILE A O 1
ATOM 3385 N N . ALA A 1 444 ? -30.720 -16.013 34.721 1.00 89.12 444 ALA A N 1
ATOM 3386 C CA . ALA A 1 444 ? -30.019 -16.626 33.598 1.00 89.12 444 ALA A CA 1
ATOM 3387 C C . ALA A 1 444 ? -30.009 -18.164 33.670 1.00 89.12 444 ALA A C 1
ATOM 3389 O O . ALA A 1 444 ? -29.806 -18.770 34.726 1.00 89.12 444 ALA A O 1
ATOM 3390 N N . SER A 1 445 ? -30.127 -18.811 32.509 1.00 90.31 445 SER A N 1
ATOM 3391 C CA . SER A 1 445 ? -30.016 -20.268 32.358 1.00 90.31 445 SER A CA 1
ATOM 3392 C C . SER A 1 445 ? -28.571 -20.788 32.357 1.00 90.31 445 SER A C 1
ATOM 3394 O O . SER A 1 445 ? -28.376 -21.988 32.563 1.00 90.31 445 SER A O 1
ATOM 3396 N N . SER A 1 446 ? -27.569 -19.909 32.239 1.00 86.56 446 SER A N 1
ATOM 3397 C CA . SER A 1 446 ? -26.139 -20.216 32.387 1.00 86.56 446 SER A CA 1
ATOM 3398 C C . SER A 1 446 ? -25.320 -18.976 32.773 1.00 86.56 446 SER A C 1
ATOM 3400 O O . SER A 1 446 ? -25.774 -17.844 32.597 1.00 86.56 446 SER A O 1
ATOM 3402 N N . TYR A 1 447 ? -24.095 -19.187 33.267 1.00 89.38 447 TYR A N 1
ATOM 3403 C CA . TYR A 1 447 ? -23.082 -18.132 33.415 1.00 89.38 447 TYR A CA 1
ATOM 3404 C C . TYR A 1 447 ? -22.473 -17.749 32.054 1.00 89.38 447 TYR A C 1
ATOM 3406 O O . TYR A 1 447 ? -22.683 -18.443 31.057 1.00 89.38 447 TYR A O 1
ATOM 3414 N N . GLY A 1 448 ? -21.728 -16.640 31.998 1.00 72.88 448 GLY A N 1
ATOM 3415 C CA . GLY A 1 448 ? -21.135 -16.106 30.764 1.00 72.88 448 GLY A CA 1
ATOM 3416 C C . GLY A 1 448 ? -19.921 -16.881 30.237 1.00 72.88 448 GLY A C 1
ATOM 3417 O O . GLY A 1 448 ? -19.388 -16.521 29.193 1.00 72.88 448 GLY A O 1
ATOM 3418 N N . GLY A 1 449 ? -19.473 -17.909 30.959 1.00 79.75 449 GLY A N 1
ATOM 3419 C CA . GLY A 1 449 ? -18.303 -18.727 30.645 1.00 79.75 449 GLY A CA 1
ATOM 3420 C C . GLY A 1 449 ? -17.615 -19.241 31.910 1.00 79.75 449 GLY A C 1
ATOM 3421 O O . GLY A 1 449 ? -18.058 -18.943 33.022 1.00 79.75 449 GLY A O 1
ATOM 3422 N N . GLY A 1 450 ? -16.531 -19.990 31.716 1.00 85.56 450 GLY A N 1
ATOM 3423 C CA . GLY A 1 450 ? -15.655 -20.508 32.764 1.00 85.56 450 GLY A CA 1
ATOM 3424 C C . GLY A 1 450 ? -16.080 -21.836 33.392 1.00 85.56 450 GLY A C 1
ATOM 3425 O O . GLY A 1 450 ? -17.202 -22.319 33.220 1.00 85.56 450 GLY A O 1
ATOM 3426 N N . SER A 1 451 ? -15.160 -22.423 34.150 1.00 83.00 451 SER A N 1
ATOM 3427 C CA . SER A 1 451 ? -15.317 -23.688 34.879 1.00 83.00 451 SER A CA 1
ATOM 3428 C C . SER A 1 451 ? -15.558 -23.503 36.378 1.00 83.00 451 SER A C 1
ATOM 3430 O O . SER A 1 451 ? -15.899 -24.465 37.065 1.00 83.00 451 SER A O 1
ATOM 3432 N N . GLY A 1 452 ? -15.385 -22.282 36.891 1.00 87.81 452 GLY A N 1
ATOM 3433 C CA . GLY A 1 452 ? -15.472 -21.979 38.320 1.00 87.81 452 GLY A CA 1
ATOM 3434 C C . GLY A 1 452 ? -14.175 -22.279 39.079 1.00 87.81 452 GLY A C 1
ATOM 3435 O O . GLY A 1 452 ? -14.151 -22.206 40.308 1.00 87.81 452 GLY A O 1
ATOM 3436 N N . SER A 1 453 ? -13.093 -22.611 38.368 1.00 93.12 453 SER A N 1
ATOM 3437 C CA . SER A 1 453 ? -11.759 -22.780 38.949 1.00 93.12 453 SER A CA 1
ATOM 3438 C C . SER A 1 453 ? -11.060 -21.428 39.135 1.00 93.12 453 SER A C 1
ATOM 3440 O O . SER A 1 453 ? -11.450 -20.428 38.542 1.00 93.12 453 SER A O 1
ATOM 3442 N N . ALA A 1 454 ? -9.988 -21.380 39.931 1.00 87.81 454 ALA A N 1
ATOM 3443 C CA . ALA A 1 454 ? -9.231 -20.141 40.138 1.00 87.81 454 ALA A CA 1
ATOM 3444 C C . ALA A 1 454 ? -8.614 -19.576 38.843 1.00 87.81 454 ALA A C 1
ATOM 3446 O O . ALA A 1 454 ? -8.519 -18.361 38.691 1.00 87.81 454 ALA A O 1
ATOM 3447 N N . ALA A 1 455 ? -8.187 -20.453 37.926 1.00 83.88 455 ALA A N 1
ATOM 3448 C CA . ALA A 1 455 ? -7.607 -20.062 36.640 1.00 83.88 455 ALA A CA 1
ATOM 3449 C C . ALA A 1 455 ? -8.674 -19.695 35.596 1.00 83.88 455 ALA A C 1
ATOM 3451 O O . ALA A 1 455 ? -8.381 -18.978 34.646 1.00 83.88 455 ALA A O 1
ATOM 3452 N N . ASP A 1 456 ? -9.897 -20.190 35.779 1.00 87.06 456 ASP A N 1
ATOM 3453 C CA . ASP A 1 456 ? -10.998 -20.052 34.832 1.00 87.06 456 ASP A CA 1
ATOM 3454 C C . ASP A 1 456 ? -12.333 -19.894 35.596 1.00 87.06 456 ASP A C 1
ATOM 3456 O O . ASP A 1 456 ? -13.130 -20.838 35.707 1.00 87.06 456 ASP A O 1
ATOM 3460 N N . PRO A 1 457 ? -12.544 -18.721 36.226 1.00 92.81 457 PRO A N 1
ATOM 3461 C CA . PRO A 1 457 ? -13.690 -18.460 37.089 1.00 92.81 457 PRO A CA 1
ATOM 3462 C C . PRO A 1 457 ? -14.983 -18.356 36.281 1.00 92.81 457 PRO A C 1
ATOM 3464 O O . PRO A 1 457 ? -14.976 -17.962 35.116 1.00 92.81 457 PRO A O 1
ATOM 3467 N N . TRP A 1 458 ? -16.124 -18.631 36.913 1.00 95.12 458 TRP A N 1
ATOM 3468 C CA . TRP A 1 458 ? -17.411 -18.388 36.269 1.00 95.12 458 TRP A CA 1
ATOM 3469 C C . TRP A 1 458 ? -17.639 -16.899 36.032 1.00 95.12 458 TRP A C 1
ATOM 3471 O O . TRP A 1 458 ? -17.541 -16.085 36.953 1.00 95.12 458 TRP A O 1
ATOM 3481 N N . LEU A 1 459 ? -17.959 -16.547 34.788 1.00 93.12 459 LEU A N 1
ATOM 3482 C CA . LEU A 1 459 ? -18.089 -15.155 34.374 1.00 93.12 459 LEU A CA 1
ATOM 3483 C C . LEU A 1 459 ? -19.506 -14.632 34.616 1.00 93.12 459 LEU A C 1
ATOM 3485 O O . LEU A 1 459 ? -20.489 -15.238 34.182 1.00 93.12 459 LEU A O 1
ATOM 3489 N N . ILE A 1 460 ? -19.595 -13.471 35.262 1.00 92.75 460 ILE A N 1
ATOM 3490 C CA . ILE A 1 460 ? -20.838 -12.729 35.480 1.00 92.75 460 ILE A CA 1
ATOM 3491 C C . ILE A 1 460 ? -20.738 -11.404 34.719 1.00 92.75 460 ILE A C 1
ATOM 3493 O O . ILE A 1 460 ? -20.015 -10.488 35.107 1.00 92.75 460 ILE A O 1
ATOM 3497 N N . ASN A 1 461 ? -21.456 -11.310 33.606 1.00 89.88 461 ASN A N 1
ATOM 3498 C CA . ASN A 1 461 ? -21.468 -10.145 32.721 1.00 89.88 461 ASN A CA 1
ATOM 3499 C C . ASN A 1 461 ? -22.811 -9.398 32.710 1.00 89.88 461 ASN A C 1
ATOM 3501 O O . ASN A 1 461 ? -22.936 -8.380 32.035 1.00 89.88 461 ASN A O 1
ATOM 3505 N N . ASN A 1 462 ? -23.814 -9.880 33.449 1.00 89.25 462 ASN A N 1
ATOM 3506 C CA . ASN A 1 462 ? -25.113 -9.223 33.572 1.00 89.25 462 ASN A CA 1
ATOM 3507 C C . ASN A 1 462 ? -25.826 -9.572 34.891 1.00 89.25 462 ASN A C 1
ATOM 3509 O O . ASN A 1 462 ? -25.456 -10.510 35.602 1.00 89.25 462 ASN A O 1
ATOM 3513 N N . ALA A 1 463 ? -26.885 -8.819 35.194 1.00 93.12 463 ALA A N 1
ATOM 3514 C CA . ALA A 1 463 ? -27.685 -8.978 36.406 1.00 93.12 463 ALA A CA 1
ATOM 3515 C C . ALA A 1 463 ? -28.398 -10.334 36.510 1.00 93.12 463 ALA A C 1
ATOM 3517 O O . ALA A 1 463 ? -28.458 -10.903 37.597 1.00 93.12 463 ALA A O 1
ATOM 3518 N N . ALA A 1 464 ? -28.876 -10.902 35.398 1.00 93.62 464 ALA A N 1
ATOM 3519 C CA . ALA A 1 464 ? -29.575 -12.187 35.412 1.00 93.62 464 ALA A CA 1
ATOM 3520 C C . ALA A 1 464 ? -28.659 -13.349 35.842 1.00 93.62 464 ALA A C 1
ATOM 3522 O O . ALA A 1 464 ? -29.103 -14.299 36.490 1.00 93.62 464 ALA A O 1
ATOM 3523 N N . GLN A 1 465 ? -27.365 -13.270 35.525 1.00 96.69 465 GLN A N 1
ATOM 3524 C CA . GLN A 1 465 ? -26.342 -14.215 35.985 1.00 96.69 465 GLN A CA 1
ATOM 3525 C C . GLN A 1 465 ? -25.998 -14.026 37.465 1.00 96.69 465 GLN A C 1
ATOM 3527 O O . GLN A 1 465 ? -25.803 -15.009 38.178 1.00 96.69 465 GLN A O 1
ATOM 3532 N N . LEU A 1 466 ? -25.975 -12.785 37.956 1.00 97.00 466 LEU A N 1
ATOM 3533 C CA . LEU A 1 466 ? -25.819 -12.528 39.389 1.00 97.00 466 LEU A CA 1
ATOM 3534 C C . LEU A 1 466 ? -27.041 -13.029 40.179 1.00 97.00 466 LEU A C 1
ATOM 3536 O O . LEU A 1 466 ? -26.897 -13.636 41.239 1.00 97.00 466 LEU A O 1
ATOM 3540 N N . ALA A 1 467 ? -28.247 -12.858 39.631 1.00 96.81 467 ALA A N 1
ATOM 3541 C CA . ALA A 1 467 ? -29.483 -13.392 40.198 1.00 96.81 467 ALA A CA 1
ATOM 3542 C C . ALA A 1 467 ? -29.503 -14.929 40.199 1.00 96.81 467 ALA A C 1
ATOM 3544 O O . ALA A 1 467 ? -30.006 -15.543 41.141 1.00 96.81 467 ALA A O 1
ATOM 3545 N N . ARG A 1 468 ? -28.893 -15.570 39.192 1.00 97.19 468 ARG A N 1
ATOM 3546 C CA . ARG A 1 468 ? -28.671 -17.023 39.182 1.00 97.19 468 ARG A CA 1
ATOM 3547 C C . ARG A 1 468 ? -27.795 -17.461 40.355 1.00 97.19 468 ARG A C 1
ATOM 3549 O O . ARG A 1 468 ? -28.170 -18.399 41.054 1.00 97.19 468 ARG A O 1
ATOM 3556 N N . LEU A 1 469 ? -26.688 -16.764 40.619 1.00 98.31 469 LEU A N 1
ATOM 3557 C CA . LEU A 1 469 ? -25.842 -17.052 41.782 1.00 98.31 469 LEU A CA 1
ATOM 3558 C C . LEU A 1 469 ? -26.641 -16.958 43.092 1.00 98.31 469 LEU A C 1
ATOM 3560 O O . LEU A 1 469 ? -26.524 -17.828 43.960 1.00 98.31 469 LEU A O 1
ATOM 3564 N N . ALA A 1 470 ? -27.501 -15.944 43.223 1.00 97.44 470 ALA A N 1
ATOM 3565 C CA . ALA A 1 470 ? -28.394 -15.826 44.372 1.00 97.44 470 ALA A CA 1
ATOM 3566 C C . ALA A 1 470 ? -29.363 -17.016 44.471 1.00 97.44 470 ALA A C 1
ATOM 3568 O O . ALA A 1 470 ? -29.477 -17.631 45.533 1.00 97.44 470 ALA A O 1
ATOM 3569 N N . GLN A 1 471 ? -30.023 -17.378 43.367 1.00 97.31 471 GLN A N 1
ATOM 3570 C CA . GLN A 1 471 ? -30.961 -18.500 43.308 1.00 97.31 471 GLN A CA 1
ATOM 3571 C C . GLN A 1 471 ? -30.295 -19.822 43.705 1.00 97.31 471 GLN A C 1
ATOM 3573 O O . GLN A 1 471 ? -30.803 -20.529 44.575 1.00 97.31 471 GLN A O 1
ATOM 3578 N N . GLU A 1 472 ? -29.160 -20.155 43.095 1.00 97.00 472 GLU A N 1
ATOM 3579 C CA . GLU A 1 472 ? -28.466 -21.419 43.338 1.00 97.00 472 GLU A CA 1
ATOM 3580 C C . GLU A 1 472 ? -27.892 -21.485 44.766 1.00 97.00 472 GLU A C 1
ATOM 3582 O O . GLU A 1 472 ? -27.986 -22.525 45.425 1.00 97.00 472 GLU A O 1
ATOM 3587 N N . THR A 1 473 ? -27.390 -20.363 45.300 1.00 96.19 473 THR A N 1
ATOM 3588 C CA . THR A 1 473 ? -26.944 -20.294 46.703 1.00 96.19 473 THR A CA 1
ATOM 3589 C C . THR A 1 473 ? -28.106 -20.535 47.663 1.00 96.19 473 THR A C 1
ATOM 3591 O O . THR A 1 473 ? -28.004 -21.331 48.601 1.00 96.19 473 THR A O 1
ATOM 3594 N N . ASN A 1 474 ? -29.251 -19.900 47.409 1.00 94.06 474 ASN A N 1
ATOM 3595 C CA . ASN A 1 474 ? -30.447 -20.051 48.236 1.00 94.06 474 ASN A CA 1
ATOM 3596 C C . ASN A 1 474 ? -31.098 -21.441 48.100 1.00 94.06 474 ASN A C 1
ATOM 3598 O O . ASN A 1 474 ? -31.750 -21.909 49.038 1.00 94.06 474 ASN A O 1
ATOM 3602 N N . ALA A 1 475 ? -30.848 -22.144 46.992 1.00 94.00 475 ALA A N 1
ATOM 3603 C CA . ALA A 1 475 ? -31.215 -23.546 46.806 1.00 94.00 475 ALA A CA 1
ATOM 3604 C C . ALA A 1 475 ? -30.305 -24.531 47.573 1.00 94.00 475 ALA A C 1
ATOM 3606 O O . ALA A 1 475 ? -30.692 -25.684 47.756 1.00 94.00 475 ALA A O 1
ATOM 3607 N N . GLY A 1 476 ? -29.146 -24.089 48.079 1.00 91.00 476 GLY A N 1
ATOM 3608 C CA . GLY A 1 476 ? -28.266 -24.882 48.950 1.00 91.00 476 GLY A CA 1
ATOM 3609 C C . GLY A 1 476 ? -26.818 -25.022 48.476 1.00 91.00 476 GLY A C 1
ATOM 3610 O O . GLY A 1 476 ? -26.010 -25.604 49.201 1.00 91.00 476 GLY A O 1
ATOM 3611 N N . THR A 1 477 ? -26.457 -24.494 47.305 1.00 94.62 477 THR A N 1
ATOM 3612 C CA . THR A 1 477 ? -25.082 -24.577 46.793 1.00 94.62 477 THR A CA 1
ATOM 3613 C C . THR A 1 477 ? -24.191 -23.549 47.489 1.00 94.62 477 THR A C 1
ATOM 3615 O O . THR A 1 477 ? -24.387 -22.351 47.337 1.00 94.62 477 THR A O 1
ATOM 3618 N N . ASN A 1 478 ? -23.192 -23.989 48.259 1.00 91.06 478 ASN A N 1
ATOM 3619 C CA . ASN A 1 478 ? -22.361 -23.064 49.042 1.00 91.06 478 ASN A CA 1
ATOM 3620 C C . ASN A 1 478 ? -21.126 -22.519 48.302 1.00 91.06 478 ASN A C 1
ATOM 3622 O O . ASN A 1 478 ? -20.518 -21.569 48.779 1.00 91.06 478 ASN A O 1
ATOM 3626 N N . TYR A 1 479 ? -20.737 -23.107 47.166 1.00 95.56 479 TYR A N 1
ATOM 3627 C CA . TYR A 1 479 ? -19.589 -22.689 46.346 1.00 95.56 479 TYR A CA 1
ATOM 3628 C C . TYR A 1 479 ? -18.218 -22.688 47.039 1.00 95.56 479 TYR A C 1
ATOM 3630 O O . TYR A 1 479 ? -17.321 -21.961 46.619 1.00 95.56 479 TYR A O 1
ATOM 3638 N N . SER A 1 480 ? -18.007 -23.503 48.076 1.00 93.50 480 SER A N 1
ATOM 3639 C CA . SER A 1 480 ? -16.681 -23.602 48.702 1.00 93.50 480 SER A CA 1
ATOM 3640 C C . SER A 1 480 ? -15.607 -24.007 47.678 1.00 93.50 480 SER A C 1
ATOM 3642 O O . SER A 1 480 ? -15.747 -25.024 47.001 1.00 93.50 480 SER A O 1
ATOM 3644 N N . GLY A 1 481 ? -14.550 -23.195 47.549 1.00 92.31 481 GLY A N 1
ATOM 3645 C CA . GLY A 1 481 ? -13.460 -23.408 46.584 1.00 92.31 481 GLY A CA 1
ATOM 3646 C C . GLY A 1 481 ? -13.773 -23.019 45.132 1.00 92.31 481 GLY A C 1
ATOM 3647 O O . GLY A 1 481 ? -12.940 -23.255 44.261 1.00 92.31 481 GLY A O 1
ATOM 3648 N N . VAL A 1 482 ? -14.941 -22.427 44.866 1.00 97.75 482 VAL A N 1
ATOM 3649 C CA . VAL A 1 482 ? -15.377 -21.998 43.528 1.00 97.75 482 VAL A CA 1
ATOM 3650 C C . VAL A 1 482 ? -15.185 -20.492 43.353 1.00 97.75 482 VAL A C 1
ATOM 3652 O O . VAL A 1 482 ? -15.381 -19.716 44.293 1.00 97.75 482 VAL A O 1
ATOM 3655 N N . TYR A 1 483 ? -14.814 -20.082 42.140 1.00 97.81 483 TYR A N 1
ATOM 3656 C CA . TYR A 1 483 ? -14.462 -18.709 41.790 1.00 97.81 483 TYR A CA 1
ATOM 3657 C C . TYR A 1 483 ? -15.438 -18.123 40.770 1.00 97.81 483 TYR A C 1
ATOM 3659 O O . TYR A 1 483 ? -15.732 -18.736 39.744 1.00 97.81 483 TYR A O 1
ATOM 3667 N N . PHE A 1 484 ? -15.889 -16.903 41.041 1.00 98.31 484 PHE A N 1
ATOM 3668 C CA . PHE A 1 484 ? -16.709 -16.079 40.164 1.00 98.31 484 PHE A CA 1
ATOM 3669 C C . PHE A 1 484 ? -15.968 -14.784 39.854 1.00 98.31 484 PHE A C 1
ATOM 3671 O O . PHE A 1 484 ? -15.334 -14.210 40.743 1.00 98.31 484 PHE A O 1
ATOM 3678 N N . ARG A 1 485 ? -16.082 -14.302 38.615 1.00 95.81 485 ARG A N 1
ATOM 3679 C CA . ARG A 1 485 ? -15.518 -13.020 38.193 1.00 95.81 485 ARG A CA 1
ATOM 3680 C C . ARG A 1 485 ? -16.547 -12.190 37.444 1.00 95.81 485 ARG A C 1
ATOM 3682 O O . ARG A 1 485 ? -17.084 -12.619 36.423 1.00 95.81 485 ARG A O 1
ATOM 3689 N N . GLN A 1 486 ? -16.780 -10.975 37.920 1.00 94.00 486 GLN A N 1
ATOM 3690 C CA . GLN A 1 486 ? -17.593 -9.998 37.216 1.00 94.00 486 GLN A CA 1
ATOM 3691 C C . GLN A 1 486 ? -16.782 -9.363 36.076 1.00 94.00 486 GLN A C 1
ATOM 3693 O O . GLN A 1 486 ? -15.649 -8.922 36.268 1.00 94.00 486 GLN A O 1
ATOM 3698 N N . THR A 1 487 ? -17.349 -9.324 34.870 1.00 88.69 487 THR A N 1
ATOM 3699 C CA . THR A 1 487 ? -16.659 -8.822 33.664 1.00 88.69 487 THR A CA 1
ATOM 3700 C C . THR A 1 487 ? -17.291 -7.566 33.070 1.00 88.69 487 THR A C 1
ATOM 3702 O O . THR A 1 487 ? -16.666 -6.901 32.243 1.00 88.69 487 THR A O 1
ATOM 3705 N N . ALA A 1 488 ? -18.472 -7.172 33.545 1.00 85.06 488 ALA A N 1
ATOM 3706 C CA . ALA A 1 488 ? -19.158 -5.939 33.165 1.00 85.06 488 ALA A CA 1
ATOM 3707 C C . ALA A 1 488 ? -19.758 -5.247 34.394 1.00 85.06 488 ALA A C 1
ATOM 3709 O O . ALA A 1 488 ? -19.940 -5.885 35.428 1.00 85.06 488 ALA A O 1
ATOM 3710 N N . ASP A 1 489 ? -20.076 -3.954 34.293 1.00 89.19 489 ASP A N 1
ATOM 3711 C CA . ASP A 1 489 ? -20.935 -3.322 35.302 1.00 89.19 489 ASP A CA 1
ATOM 3712 C C . ASP A 1 489 ? -22.330 -3.968 35.260 1.00 89.19 489 ASP A C 1
ATOM 3714 O O . ASP A 1 489 ? -22.801 -4.402 34.205 1.00 89.19 489 ASP A O 1
ATOM 3718 N N . ILE A 1 490 ? -22.978 -4.051 36.416 1.00 92.69 490 ILE A N 1
ATOM 3719 C CA . ILE A 1 490 ? -24.279 -4.688 36.596 1.00 92.69 490 ILE A CA 1
ATOM 3720 C C . ILE A 1 490 ? -25.251 -3.654 37.151 1.00 92.69 490 ILE A C 1
ATOM 3722 O O . ILE A 1 490 ? -25.086 -3.186 38.274 1.00 92.69 490 ILE A O 1
ATOM 3726 N N . ASP A 1 491 ? -26.283 -3.329 36.386 1.00 92.38 491 ASP A N 1
ATOM 3727 C CA . ASP A 1 491 ? -27.412 -2.527 36.838 1.00 92.38 491 ASP A CA 1
ATOM 3728 C C . ASP A 1 491 ? -28.593 -3.436 37.206 1.00 92.38 491 ASP A C 1
ATOM 3730 O O . ASP A 1 491 ? -29.188 -4.089 36.346 1.00 92.38 491 ASP A O 1
ATOM 3734 N N . LEU A 1 492 ? -28.929 -3.485 38.496 1.00 93.75 492 LEU A N 1
ATOM 3735 C CA . LEU A 1 492 ? -30.079 -4.222 39.027 1.00 93.75 492 LEU A CA 1
ATOM 3736 C C . LEU A 1 492 ? -31.412 -3.478 38.809 1.00 93.75 492 LEU A C 1
ATOM 3738 O O . LEU A 1 492 ? -32.464 -3.970 39.214 1.00 93.75 492 LEU A O 1
ATOM 3742 N N . GLY A 1 493 ? -31.388 -2.299 38.182 1.00 88.00 493 GLY A N 1
ATOM 3743 C CA . GLY A 1 493 ? -32.571 -1.563 37.734 1.00 88.00 493 GLY A CA 1
ATOM 3744 C C . GLY A 1 493 ? -33.466 -1.027 38.854 1.00 88.00 493 GLY A C 1
ATOM 3745 O O . GLY A 1 493 ? -34.583 -0.602 38.576 1.00 88.00 493 GLY A O 1
ATOM 3746 N N . GLY A 1 494 ? -33.028 -1.072 40.118 1.00 87.06 494 GLY A N 1
ATOM 3747 C CA . GLY A 1 494 ? -33.876 -0.744 41.269 1.00 87.06 494 GLY A CA 1
ATOM 3748 C C . GLY A 1 494 ? -34.939 -1.805 41.574 1.00 87.06 494 GLY A C 1
ATOM 3749 O O . GLY A 1 494 ? -35.837 -1.561 42.378 1.00 87.06 494 GLY A O 1
ATOM 3750 N N . HIS A 1 495 ? -34.869 -2.978 40.940 1.00 89.19 495 HIS A N 1
ATOM 3751 C CA . HIS A 1 495 ? -35.783 -4.080 41.219 1.00 89.19 495 HIS A CA 1
ATOM 3752 C C . HIS A 1 495 ? -35.485 -4.720 42.578 1.00 89.19 495 HIS A C 1
ATOM 3754 O O . HIS A 1 495 ? -34.358 -4.688 43.073 1.00 89.19 495 HIS A O 1
ATOM 3760 N N . ALA A 1 496 ? -36.510 -5.342 43.170 1.00 90.38 496 ALA A N 1
ATOM 3761 C CA . ALA A 1 496 ? -36.377 -6.047 44.439 1.00 90.38 496 ALA A CA 1
ATOM 3762 C C . ALA A 1 496 ? -35.305 -7.147 44.348 1.00 90.38 496 ALA A C 1
ATOM 3764 O O . ALA A 1 496 ? -35.431 -8.099 43.573 1.00 90.38 496 ALA A O 1
ATOM 3765 N N . TRP A 1 497 ? -34.258 -7.027 45.163 1.00 95.81 497 TRP A N 1
ATOM 3766 C CA . TRP A 1 497 ? -33.140 -7.963 45.172 1.00 95.81 497 TRP A CA 1
ATOM 3767 C C . TRP A 1 497 ? -33.334 -9.090 46.191 1.00 95.81 497 TRP A C 1
ATOM 3769 O O . TRP A 1 497 ? -33.672 -8.859 47.353 1.00 95.81 497 TRP A O 1
ATOM 3779 N N . THR A 1 498 ? -33.058 -10.327 45.770 1.00 94.06 498 THR A N 1
ATOM 3780 C CA . THR A 1 498 ? -32.916 -11.467 46.686 1.00 94.06 498 THR A CA 1
ATOM 3781 C C . THR A 1 498 ? -31.432 -11.655 47.014 1.00 94.06 498 THR A C 1
ATOM 3783 O O . THR A 1 498 ? -30.665 -11.961 46.101 1.00 94.06 498 THR A O 1
ATOM 3786 N N . PRO A 1 499 ? -31.005 -11.523 48.286 1.00 96.75 499 PRO A N 1
ATOM 3787 C CA . PRO A 1 499 ? -29.597 -11.650 48.655 1.00 96.75 499 PRO A CA 1
ATOM 3788 C C . PRO A 1 499 ? -28.985 -13.004 48.278 1.00 96.75 499 PRO A C 1
ATOM 3790 O O . PRO A 1 499 ? -29.641 -14.048 48.355 1.00 96.75 499 PRO A O 1
ATOM 3793 N N . VAL A 1 500 ? -27.693 -13.002 47.936 1.00 97.69 500 VAL A N 1
ATOM 3794 C CA . VAL A 1 500 ? -26.923 -14.242 47.759 1.00 97.69 500 VAL A CA 1
ATOM 3795 C C . VAL A 1 500 ? -26.672 -14.878 49.131 1.00 97.69 500 VAL A C 1
ATOM 3797 O O . VAL A 1 500 ? -25.866 -14.387 49.926 1.00 97.69 500 VAL A O 1
ATOM 3800 N N . GLY A 1 501 ? -27.385 -15.968 49.417 1.00 94.62 501 GLY A N 1
ATOM 3801 C CA . GLY A 1 501 ? -27.378 -16.622 50.723 1.00 94.62 501 GLY A CA 1
ATOM 3802 C C . GLY A 1 501 ? -28.241 -15.902 51.765 1.00 94.62 501 GLY A C 1
ATOM 3803 O O . GLY A 1 501 ? -28.623 -14.746 51.613 1.00 94.62 501 GLY A O 1
ATOM 3804 N N . GLY A 1 502 ? -28.528 -16.586 52.869 1.00 91.44 502 GLY A N 1
ATOM 3805 C CA . GLY A 1 502 ? -29.352 -16.089 53.960 1.00 91.44 502 GLY A CA 1
ATOM 3806 C C . GLY A 1 502 ? -29.146 -16.862 55.261 1.00 91.44 502 GLY A C 1
ATOM 3807 O O . GLY A 1 502 ? -29.076 -18.094 55.276 1.00 91.44 502 GLY A O 1
ATOM 3808 N N . TYR A 1 503 ? -29.077 -16.138 56.377 1.00 85.81 503 TYR A N 1
ATOM 3809 C CA . TYR A 1 503 ? -28.991 -16.719 57.719 1.00 85.81 503 TYR A CA 1
ATOM 3810 C C . TYR A 1 503 ? -30.338 -16.639 58.440 1.00 85.81 503 TYR A C 1
ATOM 3812 O O . TYR A 1 503 ? -30.944 -15.573 58.529 1.00 85.81 503 TYR A O 1
ATOM 3820 N N . ILE A 1 504 ? -30.786 -17.759 59.006 1.00 80.94 504 ILE A N 1
ATOM 3821 C CA . ILE A 1 504 ? -32.068 -17.883 59.713 1.00 80.94 504 ILE A CA 1
ATOM 3822 C C . ILE A 1 504 ? -31.826 -18.019 61.223 1.00 80.94 504 ILE A C 1
ATOM 3824 O O . ILE A 1 504 ? -32.391 -17.271 62.026 1.00 80.94 504 ILE A O 1
ATOM 3828 N N . SER A 1 505 ? -30.981 -18.961 61.648 1.00 76.56 505 SER A N 1
ATOM 3829 C CA . SER A 1 505 ? -30.586 -19.121 63.055 1.00 76.56 505 SER A CA 1
ATOM 3830 C C . SER A 1 505 ? -29.304 -19.944 63.192 1.00 76.56 505 SER A C 1
ATOM 3832 O O . SER A 1 505 ? -28.903 -20.653 62.273 1.00 76.56 505 SER A O 1
ATOM 3834 N N . SER A 1 506 ? -28.672 -19.898 64.365 1.00 68.94 506 SER A N 1
ATOM 3835 C CA . SER A 1 506 ? -27.399 -20.579 64.640 1.00 68.94 506 SER A CA 1
ATOM 3836 C C . SER A 1 506 ? -27.492 -22.108 64.645 1.00 68.94 506 SER A C 1
ATOM 3838 O O . SER A 1 506 ? -26.465 -22.774 64.680 1.00 68.94 506 SER A O 1
ATOM 3840 N N . SER A 1 507 ? -28.704 -22.660 64.649 1.00 68.12 507 SER A N 1
ATOM 3841 C CA . SER A 1 507 ? -28.982 -24.098 64.710 1.00 68.12 507 SER A CA 1
ATOM 3842 C C . SER A 1 507 ? -29.818 -24.582 63.521 1.00 68.12 507 SER A C 1
ATOM 3844 O O . SER A 1 507 ? -30.434 -25.639 63.604 1.00 68.12 507 SER A O 1
ATOM 3846 N N . SER A 1 508 ? -29.921 -23.778 62.456 1.00 72.06 508 SER A N 1
ATOM 3847 C CA . SER A 1 508 ? -30.744 -24.090 61.287 1.00 72.06 508 SER A CA 1
ATOM 3848 C C . SER A 1 508 ? -29.918 -24.702 60.157 1.00 72.06 508 SER A C 1
ATOM 3850 O O . SER A 1 508 ? -29.067 -24.026 59.577 1.00 72.06 508 SER A O 1
ATOM 3852 N N . ASP A 1 509 ? -30.266 -25.925 59.750 1.00 74.50 509 ASP A N 1
ATOM 3853 C CA . ASP A 1 509 ? -29.784 -26.554 58.504 1.00 74.50 509 ASP A CA 1
ATOM 3854 C C . ASP A 1 509 ? -30.309 -25.829 57.246 1.00 74.50 509 ASP A C 1
ATOM 3856 O O . ASP A 1 509 ? -29.885 -26.078 56.115 1.00 74.50 509 ASP A O 1
ATOM 3860 N N . SER A 1 510 ? -31.251 -24.897 57.429 1.00 81.56 510 SER A N 1
ATOM 3861 C CA . SER A 1 510 ? -31.791 -24.055 56.360 1.00 81.56 510 SER A CA 1
ATOM 3862 C C . SER A 1 510 ? -30.971 -22.786 56.108 1.00 81.56 510 SER A C 1
ATOM 3864 O O . SER A 1 510 ? -31.336 -22.006 55.235 1.00 81.56 510 SER A O 1
ATOM 3866 N N . ASN A 1 511 ? -29.863 -22.566 56.825 1.00 86.31 511 ASN A N 1
ATOM 3867 C CA . ASN A 1 511 ? -28.928 -21.497 56.472 1.00 86.31 511 ASN A CA 1
ATOM 3868 C C . ASN A 1 511 ? -28.361 -21.729 55.062 1.00 86.31 511 ASN A C 1
ATOM 3870 O O . ASN A 1 511 ? -28.039 -22.855 54.673 1.00 86.31 511 ASN A O 1
ATOM 3874 N N . ARG A 1 512 ? -28.232 -20.653 54.292 1.00 92.62 512 ARG A N 1
ATOM 3875 C CA . ARG A 1 512 ? -27.681 -20.654 52.934 1.00 92.62 512 ARG A CA 1
ATOM 3876 C C . ARG A 1 512 ? -26.478 -19.735 52.940 1.00 92.62 512 ARG A C 1
ATOM 3878 O O . ARG A 1 512 ? -26.631 -18.539 53.141 1.00 92.62 512 ARG A O 1
ATOM 3885 N N . VAL A 1 513 ? -25.282 -20.295 52.832 1.00 92.19 513 VAL A N 1
ATOM 3886 C CA . VAL A 1 513 ? -24.033 -19.542 52.974 1.00 92.19 513 VAL A CA 1
ATOM 3887 C C . VAL A 1 513 ? -23.292 -19.519 51.649 1.00 92.19 513 VAL A C 1
ATOM 3889 O O . VAL A 1 513 ? -23.149 -20.559 51.013 1.00 92.19 513 VAL A O 1
ATOM 3892 N N . PHE A 1 514 ? -22.799 -18.350 51.254 1.00 96.12 514 PHE A N 1
ATOM 3893 C CA . PHE A 1 514 ? -21.853 -18.227 50.154 1.00 96.12 514 PHE A CA 1
ATOM 3894 C C . PHE A 1 514 ? -20.420 -18.365 50.687 1.00 96.12 514 PHE A C 1
ATOM 3896 O O . PHE A 1 514 ? -19.931 -17.515 51.435 1.00 96.12 514 PHE A O 1
ATOM 3903 N N . ALA A 1 515 ? -19.753 -19.453 50.316 1.00 94.50 515 ALA A N 1
ATOM 3904 C CA . ALA A 1 515 ? -18.402 -19.835 50.725 1.00 94.50 515 ALA A CA 1
ATOM 3905 C C . ALA A 1 515 ? -17.368 -19.761 49.580 1.00 94.50 515 ALA A C 1
ATOM 3907 O O . ALA A 1 515 ? -16.226 -20.180 49.775 1.00 94.50 515 ALA A O 1
ATOM 3908 N N . GLY A 1 516 ? -17.757 -19.254 48.406 1.00 95.81 516 GLY A N 1
ATOM 3909 C CA . GLY A 1 516 ? -16.871 -19.081 47.251 1.00 95.81 516 GLY A CA 1
ATOM 3910 C C . GLY A 1 516 ? -16.073 -17.778 47.260 1.00 95.81 516 GLY A C 1
ATOM 3911 O O . GLY A 1 516 ? -16.129 -16.995 48.212 1.00 95.81 516 GLY A O 1
ATOM 3912 N N . THR A 1 517 ? -15.342 -17.539 46.173 1.00 97.00 517 THR A N 1
ATOM 3913 C CA . THR A 1 517 ? -14.665 -16.266 45.897 1.00 97.00 517 THR A CA 1
ATOM 3914 C C . THR A 1 517 ? -15.423 -15.518 44.807 1.00 97.00 517 THR A C 1
ATOM 3916 O O . THR A 1 517 ? -15.537 -16.013 43.689 1.00 97.00 517 THR A O 1
ATOM 3919 N N . TYR A 1 518 ? -15.922 -14.325 45.120 1.00 98.06 518 TYR A N 1
ATOM 3920 C CA . TYR A 1 518 ? -16.501 -13.392 44.155 1.00 98.06 518 TYR A CA 1
ATOM 3921 C C . TYR A 1 518 ? -15.530 -12.229 43.931 1.00 98.06 518 TYR A C 1
ATOM 3923 O O . TYR A 1 518 ? -15.349 -11.387 44.813 1.00 98.06 518 TYR A O 1
ATOM 3931 N N . ASP A 1 519 ? -14.899 -12.196 42.759 1.00 96.94 519 ASP A N 1
ATOM 3932 C CA . ASP A 1 519 ? -14.054 -11.095 42.296 1.00 96.94 519 ASP A CA 1
ATOM 3933 C C . ASP A 1 519 ? -14.882 -10.147 41.417 1.00 96.94 519 ASP A C 1
ATOM 3935 O O . ASP A 1 519 ? -15.283 -10.488 40.305 1.00 96.94 519 ASP A O 1
ATOM 3939 N N . GLY A 1 520 ? -15.138 -8.937 41.909 1.00 95.25 520 GLY A N 1
ATOM 3940 C CA . GLY A 1 520 ? -15.878 -7.897 41.199 1.00 95.25 520 GLY A CA 1
ATOM 3941 C C . GLY A 1 520 ? -15.165 -7.366 39.953 1.00 95.25 520 GLY A C 1
ATOM 3942 O O . GLY A 1 520 ? -15.764 -6.598 39.202 1.00 95.25 520 GLY A O 1
ATOM 3943 N N . GLY A 1 521 ? -13.898 -7.730 39.712 1.00 91.25 521 GLY A N 1
ATOM 3944 C CA . GLY A 1 521 ? -13.165 -7.339 38.503 1.00 91.25 521 GLY A CA 1
ATOM 3945 C C . GLY A 1 521 ? -13.034 -5.822 38.320 1.00 91.25 521 GLY A C 1
ATOM 3946 O O . GLY A 1 521 ? -12.837 -5.346 37.200 1.00 91.25 521 GLY A O 1
ATOM 3947 N N . GLY A 1 522 ? -13.200 -5.052 39.403 1.00 89.44 522 GLY A N 1
ATOM 3948 C CA . GLY A 1 522 ? -13.195 -3.590 39.386 1.00 89.44 522 GLY A CA 1
ATOM 3949 C C . GLY A 1 522 ? -14.434 -2.983 38.728 1.00 89.44 522 GLY A C 1
ATOM 3950 O O . GLY A 1 522 ? -14.414 -1.821 38.320 1.00 89.44 522 GLY A O 1
ATOM 3951 N N . LYS A 1 523 ? -15.496 -3.775 38.569 1.00 90.25 523 LYS A N 1
ATOM 3952 C CA . LYS A 1 523 ? -16.774 -3.371 37.987 1.00 90.25 523 LYS A CA 1
ATOM 3953 C C . LYS A 1 523 ? -17.763 -2.958 39.076 1.00 90.25 523 LYS A C 1
ATOM 3955 O O . LYS A 1 523 ? -17.581 -3.251 40.261 1.00 90.25 523 LYS A O 1
ATOM 3960 N N . LEU A 1 524 ? -18.801 -2.243 38.655 1.00 93.38 524 LEU A N 1
ATOM 3961 C CA . LEU A 1 524 ? -19.816 -1.694 39.552 1.00 93.38 524 LEU A CA 1
ATOM 3962 C C . LEU A 1 524 ? -21.069 -2.566 39.597 1.00 93.38 524 LEU A C 1
ATOM 3964 O O . LEU A 1 524 ? -21.443 -3.174 38.597 1.00 93.38 524 LEU A O 1
ATOM 3968 N N . VAL A 1 525 ? -21.742 -2.573 40.744 1.00 96.12 525 VAL A N 1
ATOM 3969 C CA . VAL A 1 525 ? -23.134 -3.008 40.891 1.00 96.12 525 VAL A CA 1
ATOM 3970 C C . VAL A 1 525 ? -23.964 -1.786 41.275 1.00 96.12 525 VAL A C 1
ATOM 3972 O O . VAL A 1 525 ? -23.618 -1.090 42.230 1.00 96.12 525 VAL A O 1
ATOM 3975 N N . ARG A 1 526 ? -25.031 -1.506 40.527 1.00 93.31 526 ARG A N 1
ATOM 3976 C CA . ARG A 1 526 ? -25.914 -0.343 40.711 1.00 93.31 526 ARG A CA 1
ATOM 3977 C C . ARG A 1 526 ? -27.357 -0.764 40.904 1.00 93.31 526 ARG A C 1
ATOM 3979 O O . ARG A 1 526 ? -27.726 -1.880 40.545 1.00 93.31 526 ARG A O 1
ATOM 3986 N N . GLY A 1 527 ? -28.169 0.143 41.444 1.00 89.69 527 GLY A N 1
ATOM 3987 C CA . GLY A 1 527 ? -29.612 -0.064 41.560 1.00 89.69 527 GLY A CA 1
ATOM 3988 C C . GLY A 1 527 ? -29.984 -1.205 42.509 1.00 89.69 527 GLY A C 1
ATOM 3989 O O . GLY A 1 527 ? -31.038 -1.813 42.343 1.00 89.69 527 GLY A O 1
ATOM 3990 N N . LEU A 1 528 ? -29.116 -1.533 43.474 1.00 96.69 528 LEU A N 1
ATOM 3991 C CA . LEU A 1 528 ? -29.418 -2.515 44.513 1.00 96.69 528 LEU A CA 1
ATOM 3992 C C . LEU A 1 528 ? -30.536 -1.966 45.403 1.00 96.69 528 LEU A C 1
ATOM 3994 O O . LEU A 1 528 ? -30.295 -1.030 46.161 1.00 96.69 528 LEU A O 1
ATOM 3998 N N . HIS A 1 529 ? -31.722 -2.572 45.335 1.00 95.50 529 HIS A N 1
ATOM 3999 C CA . HIS A 1 529 ? -32.878 -2.175 46.133 1.00 95.50 529 HIS A CA 1
ATOM 4000 C C . HIS A 1 529 ? -33.441 -3.361 46.927 1.00 95.50 529 HIS A C 1
ATOM 4002 O O . HIS A 1 529 ? -33.831 -4.393 46.372 1.00 95.50 529 HIS A O 1
ATOM 4008 N N . ILE A 1 530 ? -33.476 -3.218 48.250 1.00 95.81 530 ILE A N 1
ATOM 4009 C CA . ILE A 1 530 ? -34.148 -4.132 49.174 1.00 95.81 530 ILE A CA 1
ATOM 4010 C C . ILE A 1 530 ? -35.023 -3.278 50.083 1.00 95.81 530 ILE A C 1
ATOM 4012 O O . ILE A 1 530 ? -34.499 -2.459 50.827 1.00 95.81 530 ILE A O 1
ATOM 4016 N N . ASP A 1 531 ? -36.330 -3.518 50.081 1.00 93.50 531 ASP A N 1
ATOM 4017 C CA . ASP A 1 531 ? -37.256 -2.944 51.058 1.00 93.50 531 ASP A CA 1
ATOM 4018 C C . ASP A 1 531 ? -38.213 -4.036 51.539 1.00 93.50 531 ASP A C 1
ATOM 4020 O O . ASP A 1 531 ? -39.162 -4.422 50.852 1.00 93.50 531 ASP A O 1
ATOM 4024 N N . LEU A 1 532 ? -37.891 -4.634 52.686 1.00 89.81 532 LEU A N 1
ATOM 4025 C CA . LEU A 1 532 ? -38.584 -5.819 53.187 1.00 89.81 532 LEU A CA 1
ATOM 4026 C C . LEU A 1 532 ? -39.021 -5.647 54.638 1.00 89.81 532 LEU A C 1
ATOM 4028 O O . LEU A 1 532 ? -38.233 -5.281 55.508 1.00 89.81 532 LEU A O 1
ATOM 4032 N N . THR A 1 533 ? -40.276 -6.006 54.914 1.00 87.81 533 THR A N 1
ATOM 4033 C CA . THR A 1 533 ? -40.826 -6.081 56.271 1.00 87.81 533 THR A CA 1
ATOM 4034 C C . THR A 1 533 ? -41.233 -7.518 56.599 1.00 87.81 533 THR A C 1
ATOM 4036 O O . THR A 1 533 ? -42.077 -8.105 55.926 1.00 87.81 533 THR A O 1
ATOM 4039 N N . ALA A 1 534 ? -40.632 -8.102 57.636 1.00 81.94 534 ALA A N 1
ATOM 4040 C CA . ALA A 1 534 ? -40.964 -9.427 58.144 1.00 81.94 534 ALA A CA 1
ATOM 4041 C C . ALA A 1 534 ? -41.982 -9.336 59.291 1.00 81.94 534 ALA A C 1
ATOM 4043 O O . ALA A 1 534 ? -41.659 -8.844 60.374 1.00 81.94 534 ALA A O 1
ATOM 4044 N N . GLU A 1 535 ? -43.177 -9.891 59.072 1.00 76.56 535 GLU A N 1
ATOM 4045 C CA . GLU A 1 535 ? -44.277 -9.956 60.046 1.00 76.56 535 GLU A CA 1
ATOM 4046 C C . GLU A 1 535 ? -44.611 -11.419 60.429 1.00 76.56 535 GLU A C 1
ATOM 4048 O O . GLU A 1 535 ? -44.287 -12.357 59.695 1.00 76.56 535 GLU A O 1
ATOM 4053 N N . GLY A 1 536 ? -45.257 -11.637 61.584 1.00 67.75 536 GLY A N 1
ATOM 4054 C CA . GLY A 1 536 ? -45.713 -12.967 62.038 1.00 67.75 536 GLY A CA 1
ATOM 4055 C C . GLY A 1 536 ? -44.593 -13.974 62.371 1.00 67.75 536 GLY A C 1
ATOM 4056 O O . GLY A 1 536 ? -43.441 -13.607 62.549 1.00 67.75 536 GLY A O 1
ATOM 4057 N N . SER A 1 537 ? -44.897 -15.273 62.486 1.00 60.34 537 SER A N 1
ATOM 4058 C CA . SER A 1 537 ? -43.873 -16.321 62.664 1.00 60.34 537 SER A CA 1
ATOM 4059 C C . SER A 1 537 ? -43.293 -16.740 61.305 1.00 60.34 537 SER A C 1
ATOM 4061 O O . SER A 1 537 ? -43.654 -17.792 60.775 1.00 60.34 537 SER A O 1
ATOM 4063 N N . SER A 1 538 ? -42.445 -15.905 60.700 1.00 59.59 538 SER A N 1
ATOM 4064 C CA . SER A 1 538 ? -41.827 -16.208 59.400 1.00 59.59 538 SER A CA 1
ATOM 4065 C C . SER A 1 538 ? -40.424 -16.808 59.549 1.00 59.59 538 SER A C 1
ATOM 4067 O O . SER A 1 538 ? -39.627 -16.381 60.384 1.00 59.59 538 SER A O 1
ATOM 4069 N N . SER A 1 539 ? -40.101 -17.801 58.713 1.00 66.75 539 SER A N 1
ATOM 4070 C CA . SER A 1 539 ? -38.766 -18.411 58.593 1.00 66.75 539 SER A CA 1
ATOM 4071 C C . SER A 1 539 ? -37.841 -17.627 57.652 1.00 66.75 539 SER A C 1
ATOM 4073 O O . SER A 1 539 ? -36.925 -18.208 57.069 1.00 66.75 539 SER A O 1
ATOM 4075 N N . LEU A 1 540 ? -38.114 -16.334 57.444 1.00 70.69 540 LEU A N 1
ATOM 4076 C CA . LEU A 1 540 ? -37.337 -15.500 56.532 1.00 70.69 540 LEU A CA 1
ATOM 4077 C C . LEU A 1 540 ? -35.879 -15.385 57.007 1.00 70.69 540 LEU A C 1
ATOM 4079 O O . LEU A 1 540 ? -35.619 -15.366 58.219 1.00 70.69 540 LEU A O 1
ATOM 4083 N N . PRO A 1 541 ? -34.920 -15.276 56.070 1.00 79.81 541 PRO A N 1
ATOM 4084 C CA . PRO A 1 541 ? -33.566 -14.873 56.401 1.00 79.81 541 PRO A CA 1
ATOM 4085 C C . PRO A 1 541 ? -33.561 -13.539 57.150 1.00 79.81 541 PRO A C 1
ATOM 4087 O O . PRO A 1 541 ? -34.409 -12.670 56.948 1.00 79.81 541 PRO A O 1
ATOM 4090 N N . LYS A 1 542 ? -32.577 -13.371 58.024 1.00 86.19 542 LYS A N 1
ATOM 4091 C CA . LYS A 1 542 ? -32.392 -12.187 58.873 1.00 86.19 542 LYS A CA 1
ATOM 4092 C C . LYS A 1 542 ? -31.304 -11.266 58.337 1.00 86.19 542 LYS A C 1
ATOM 4094 O O . LYS A 1 542 ? -30.886 -10.352 59.038 1.00 86.19 542 LYS A O 1
ATOM 4099 N N . THR A 1 543 ? -30.801 -11.557 57.143 1.00 92.06 543 THR A N 1
ATOM 4100 C CA . THR A 1 543 ? -29.584 -10.981 56.580 1.00 92.06 543 THR A CA 1
ATOM 4101 C C . THR A 1 543 ? -29.840 -10.426 55.196 1.00 92.06 543 THR A C 1
ATOM 4103 O O . THR A 1 543 ? -30.237 -11.187 54.313 1.00 92.06 543 THR A O 1
ATOM 4106 N N . TYR A 1 544 ? -29.563 -9.140 55.008 1.00 95.25 544 TYR A N 1
ATOM 4107 C CA . TYR A 1 544 ? -29.866 -8.423 53.773 1.00 95.25 544 TYR A CA 1
ATOM 4108 C C . TYR A 1 544 ? -28.686 -7.564 53.323 1.00 95.25 544 TYR A C 1
ATOM 4110 O O . TYR A 1 544 ? -27.990 -6.971 54.148 1.00 95.25 544 TYR A O 1
ATOM 4118 N N . GLY A 1 545 ? -28.483 -7.552 52.008 1.00 96.88 545 GLY A N 1
ATOM 4119 C CA . GLY A 1 545 ? -27.363 -6.957 51.286 1.00 96.88 545 GLY A CA 1
ATOM 4120 C C . GLY A 1 545 ? -27.287 -7.533 49.875 1.00 96.88 545 GLY A C 1
ATOM 4121 O O . GLY A 1 545 ? -28.117 -8.373 49.513 1.00 96.88 545 GLY A O 1
ATOM 4122 N N . LEU A 1 546 ? -26.271 -7.148 49.096 1.00 98.25 546 LEU A N 1
ATOM 4123 C CA . LEU A 1 546 ? -25.962 -7.840 47.838 1.00 98.25 546 LEU A CA 1
ATOM 4124 C C . LEU A 1 546 ? -25.781 -9.346 48.100 1.00 98.25 546 LEU A C 1
ATOM 4126 O O . LEU A 1 546 ? -26.408 -10.189 47.453 1.00 98.25 546 LEU A O 1
ATOM 4130 N N . PHE A 1 547 ? -25.013 -9.662 49.145 1.00 98.25 547 PHE A N 1
ATOM 4131 C CA . PHE A 1 547 ? -24.925 -10.977 49.765 1.00 98.25 547 PHE A CA 1
ATOM 4132 C C . PHE A 1 547 ? -25.638 -10.964 51.122 1.00 98.25 547 PHE A C 1
ATOM 4134 O O . PHE A 1 547 ? -25.513 -10.025 51.907 1.00 98.25 547 PHE A O 1
ATOM 4141 N N . GLY A 1 548 ? -26.379 -12.021 51.442 1.00 95.88 548 GLY A N 1
ATOM 4142 C CA . GLY A 1 548 ? -27.009 -12.153 52.753 1.00 95.88 548 GLY A CA 1
ATOM 4143 C C . GLY A 1 548 ? -26.037 -12.743 53.767 1.00 95.88 548 GLY A C 1
ATOM 4144 O O . GLY A 1 548 ? -25.753 -12.119 54.787 1.00 95.88 548 GLY A O 1
ATOM 4145 N N . TYR A 1 549 ? -25.481 -13.923 53.482 1.00 94.31 549 TYR A N 1
ATOM 4146 C CA . TYR A 1 549 ? -24.616 -14.642 54.420 1.00 94.31 549 TYR A CA 1
ATOM 4147 C C . TYR A 1 549 ? -23.347 -15.175 53.747 1.00 94.31 549 TYR A C 1
ATOM 4149 O O . TYR A 1 549 ? -23.415 -16.055 52.889 1.00 94.31 549 TYR A O 1
ATOM 4157 N N . VAL A 1 550 ? -22.186 -14.659 54.162 1.00 95.56 550 VAL A N 1
ATOM 4158 C CA . VAL A 1 550 ? -20.885 -14.926 53.533 1.00 95.56 550 VAL A CA 1
ATOM 4159 C C . VAL A 1 550 ? -19.931 -15.613 54.509 1.00 95.56 550 VAL A C 1
ATOM 4161 O O . VAL A 1 550 ? -19.646 -15.087 55.585 1.00 95.56 550 VAL A O 1
ATOM 4164 N N . SER A 1 551 ? -19.376 -16.757 54.104 1.00 93.31 551 SER A N 1
ATOM 4165 C CA . SER A 1 551 ? -18.191 -17.376 54.719 1.00 93.31 551 SER A CA 1
ATOM 4166 C C . SER A 1 551 ? -16.972 -17.428 53.785 1.00 93.31 551 SER A C 1
ATOM 4168 O O . SER A 1 551 ? -15.922 -17.912 54.190 1.00 93.31 551 SER A O 1
ATOM 4170 N N . GLY A 1 552 ? -17.125 -16.978 52.536 1.00 94.12 552 GLY A N 1
ATOM 4171 C CA . GLY A 1 552 ? -16.082 -16.941 51.509 1.00 94.12 552 GLY A CA 1
ATOM 4172 C C . GLY A 1 552 ? -15.382 -15.584 51.392 1.00 94.12 552 GLY A C 1
ATOM 4173 O O . GLY A 1 552 ? -15.254 -14.849 52.373 1.00 94.12 552 GLY A O 1
ATOM 4174 N N . THR A 1 553 ? -14.929 -15.247 50.183 1.00 95.50 553 THR A N 1
ATOM 4175 C CA . THR A 1 553 ? -14.242 -13.980 49.874 1.00 95.50 553 THR A CA 1
ATOM 4176 C C . THR A 1 553 ? -15.054 -13.154 48.888 1.00 95.50 553 THR A C 1
ATOM 4178 O O . THR A 1 553 ? -15.397 -13.635 47.813 1.00 95.50 553 THR A O 1
ATOM 4181 N N . ILE A 1 554 ? -15.308 -11.894 49.227 1.00 97.88 554 ILE A N 1
ATOM 4182 C CA . ILE A 1 554 ? -15.797 -10.871 48.303 1.00 97.88 554 ILE A CA 1
ATOM 4183 C C . ILE A 1 554 ? -14.663 -9.873 48.093 1.00 97.88 554 ILE A C 1
ATOM 4185 O O . ILE A 1 554 ? -14.108 -9.360 49.070 1.00 97.88 554 ILE A O 1
ATOM 4189 N N . MET A 1 555 ? -14.289 -9.608 46.844 1.00 96.06 555 MET A N 1
ATOM 4190 C CA . MET A 1 555 ? -13.201 -8.680 46.547 1.00 96.06 555 MET A CA 1
ATOM 4191 C C . MET A 1 555 ? -13.426 -7.837 45.299 1.00 96.06 555 MET A C 1
ATOM 4193 O O . MET A 1 555 ? -14.189 -8.231 44.425 1.00 96.06 555 MET A O 1
ATOM 4197 N N . ASN A 1 556 ? -12.747 -6.688 45.212 1.00 95.62 556 ASN A N 1
ATOM 4198 C CA . ASN A 1 556 ? -12.749 -5.792 44.046 1.00 95.62 556 ASN A CA 1
ATOM 4199 C C . ASN A 1 556 ? -14.151 -5.353 43.575 1.00 95.62 556 ASN A C 1
ATOM 4201 O O . ASN A 1 556 ? -14.330 -5.053 42.392 1.00 95.62 556 ASN A O 1
ATOM 4205 N N . VAL A 1 557 ? -15.149 -5.339 44.467 1.00 95.75 557 VAL A N 1
ATOM 4206 C CA . VAL A 1 557 ? -16.533 -4.982 44.127 1.00 95.75 557 VAL A CA 1
ATOM 4207 C C . VAL A 1 557 ? -16.857 -3.567 44.599 1.00 95.75 557 VAL A C 1
ATOM 4209 O O . VAL A 1 557 ? -16.542 -3.184 45.728 1.00 95.75 557 VAL A O 1
ATOM 4212 N N . GLY A 1 558 ? -17.491 -2.790 43.725 1.00 96.69 558 GLY A N 1
ATOM 4213 C CA . GLY A 1 558 ? -18.058 -1.488 44.057 1.00 96.69 558 GLY A CA 1
ATOM 4214 C C . GLY A 1 558 ? -19.574 -1.524 43.964 1.00 96.69 558 GLY A C 1
ATOM 4215 O O . GLY A 1 558 ? -20.101 -1.698 42.869 1.00 96.69 558 GLY A O 1
ATOM 4216 N N . VAL A 1 559 ? -20.277 -1.351 45.082 1.00 97.94 559 VAL A N 1
ATOM 4217 C CA . VAL A 1 559 ? -21.742 -1.218 45.083 1.00 97.94 559 VAL A CA 1
ATOM 4218 C C . VAL A 1 559 ? -22.093 0.258 45.221 1.00 97.94 559 VAL A C 1
ATOM 4220 O O . VAL A 1 559 ? -21.708 0.886 46.205 1.00 97.94 559 VAL A O 1
ATOM 4223 N N . VAL A 1 560 ? -22.792 0.824 44.242 1.00 95.69 560 VAL A N 1
ATOM 4224 C CA . VAL A 1 560 ? -23.109 2.258 44.224 1.00 95.69 560 VAL A CA 1
ATOM 4225 C C . VAL A 1 560 ? -24.604 2.510 44.211 1.00 95.69 560 VAL A C 1
ATOM 4227 O O . VAL A 1 560 ? -25.367 1.722 43.649 1.00 95.69 560 VAL A O 1
ATOM 4230 N N . ASP A 1 561 ? -24.995 3.619 44.839 1.00 91.69 561 ASP A N 1
ATOM 4231 C CA . ASP A 1 561 ? -26.383 4.079 44.938 1.00 91.69 561 ASP A CA 1
ATOM 4232 C C . ASP A 1 561 ? -27.332 2.993 45.477 1.00 91.69 561 ASP A C 1
ATOM 4234 O O . ASP A 1 561 ? -28.449 2.816 44.994 1.00 91.69 561 ASP A O 1
ATOM 4238 N N . ALA A 1 562 ? -26.863 2.221 46.461 1.00 96.88 562 ALA A N 1
ATOM 4239 C CA . ALA A 1 562 ? -27.651 1.155 47.066 1.00 96.88 562 ALA A CA 1
ATOM 4240 C C . ALA A 1 562 ? -28.716 1.699 48.025 1.00 96.88 562 ALA A C 1
ATOM 4242 O O . ALA A 1 562 ? -28.471 2.660 48.753 1.00 96.88 562 ALA A O 1
ATOM 4243 N N . ASP A 1 563 ? -29.850 1.012 48.104 1.00 96.94 563 ASP A N 1
ATOM 4244 C CA . ASP A 1 563 ? -30.890 1.249 49.100 1.00 96.94 563 ASP A CA 1
ATOM 4245 C C . ASP A 1 563 ? -31.311 -0.077 49.740 1.00 96.94 563 ASP A C 1
ATOM 4247 O O . ASP A 1 563 ? -31.994 -0.898 49.125 1.00 96.94 563 ASP A O 1
ATOM 4251 N N . VAL A 1 564 ? -30.842 -0.321 50.967 1.00 97.88 564 VAL A N 1
ATOM 4252 C CA . VAL A 1 564 ? -31.078 -1.581 51.683 1.00 97.88 564 VAL A CA 1
ATOM 4253 C C . VAL A 1 564 ? -31.808 -1.318 52.997 1.00 97.88 564 VAL A C 1
ATOM 4255 O O . VAL A 1 564 ? -31.219 -0.845 53.968 1.00 97.88 564 VAL A O 1
ATOM 4258 N N . SER A 1 565 ? -33.081 -1.694 53.050 1.00 95.31 565 SER A N 1
ATOM 4259 C CA . SER A 1 565 ? -33.995 -1.543 54.180 1.00 95.31 565 SER A CA 1
ATOM 4260 C C . SER A 1 565 ? -34.589 -2.892 54.586 1.00 95.31 565 SER A C 1
ATOM 4262 O O . SER A 1 565 ? -35.199 -3.604 53.784 1.00 95.31 565 SER A O 1
ATOM 4264 N N . PHE A 1 566 ? -34.430 -3.255 55.861 1.00 92.31 566 PHE A N 1
ATOM 4265 C CA . PHE A 1 566 ? -35.103 -4.417 56.436 1.00 92.31 566 PHE A CA 1
ATOM 4266 C C . PHE A 1 566 ? -35.716 -4.118 57.804 1.00 92.31 566 PHE A C 1
ATOM 4268 O O . PHE A 1 566 ? -35.043 -3.667 58.736 1.00 92.31 566 PHE A O 1
ATOM 4275 N N . ILE A 1 567 ? -36.998 -4.446 57.943 1.00 88.75 567 ILE A N 1
ATOM 4276 C CA . ILE A 1 567 ? -37.803 -4.230 59.143 1.00 88.75 567 ILE A CA 1
ATOM 4277 C C . ILE A 1 567 ? -38.313 -5.580 59.650 1.00 88.75 567 ILE A C 1
ATOM 4279 O O . ILE A 1 567 ? -39.008 -6.300 58.947 1.00 88.75 567 ILE A O 1
ATOM 4283 N N . ASN A 1 568 ? -38.029 -5.931 60.900 1.00 84.12 568 ASN A N 1
ATOM 4284 C CA . ASN A 1 568 ? -38.529 -7.144 61.542 1.00 84.12 568 ASN A CA 1
ATOM 4285 C C . ASN A 1 568 ? -39.534 -6.783 62.647 1.00 84.12 568 ASN A C 1
ATOM 4287 O O . ASN A 1 568 ? -39.141 -6.375 63.739 1.00 84.12 568 ASN A O 1
ATOM 4291 N N . THR A 1 569 ? -40.836 -6.919 62.390 1.00 82.25 569 THR A N 1
ATOM 4292 C CA . THR A 1 569 ? -41.898 -6.531 63.341 1.00 82.25 569 THR A CA 1
ATOM 4293 C C . THR A 1 569 ? -42.395 -7.681 64.223 1.00 82.25 569 THR A C 1
ATOM 4295 O O . THR A 1 569 ? -43.365 -7.523 64.967 1.00 82.25 569 THR A O 1
ATOM 4298 N N . GLN A 1 570 ? -41.741 -8.844 64.180 1.00 76.69 570 GLN A N 1
ATOM 4299 C CA . GLN A 1 570 ? -42.180 -10.031 64.912 1.00 76.69 570 GLN A CA 1
ATOM 4300 C C . GLN A 1 570 ? -42.177 -9.802 66.432 1.00 76.69 570 GLN A C 1
ATOM 4302 O O . GLN A 1 570 ? -41.220 -9.282 67.002 1.00 76.69 570 GLN A O 1
ATOM 4307 N N . THR A 1 571 ? -43.240 -10.239 67.111 1.00 68.81 571 THR A N 1
ATOM 4308 C CA . THR A 1 571 ? -43.394 -10.148 68.572 1.00 68.81 571 THR A CA 1
ATOM 4309 C C . THR A 1 571 ? -43.571 -11.550 69.168 1.00 68.81 571 THR A C 1
ATOM 4311 O O . THR A 1 571 ? -44.195 -12.415 68.562 1.00 68.81 571 THR A O 1
ATOM 4314 N N . GLY A 1 572 ? -42.963 -11.821 70.330 1.00 58.56 572 GLY A N 1
ATOM 4315 C CA . GLY A 1 572 ? -43.059 -13.123 71.020 1.00 58.56 572 GLY A CA 1
ATOM 4316 C C . GLY A 1 572 ? -42.151 -14.252 70.494 1.00 58.56 572 GLY A C 1
ATOM 4317 O O . GLY A 1 572 ? -42.135 -15.331 71.080 1.00 58.56 572 GLY A O 1
ATOM 4318 N N . SER A 1 573 ? -41.369 -14.015 69.435 1.00 58.88 573 SER A N 1
ATOM 4319 C CA . SER A 1 573 ? -40.352 -14.952 68.925 1.00 58.88 573 SER A CA 1
ATOM 4320 C C . SER A 1 573 ? -39.047 -14.863 69.730 1.00 58.88 573 SER A C 1
ATOM 4322 O O . SER A 1 573 ? -38.643 -13.782 70.159 1.00 58.88 573 SER A O 1
ATOM 4324 N N . SER A 1 574 ? -38.350 -15.991 69.912 1.00 56.69 574 SER A N 1
ATOM 4325 C CA . SER A 1 574 ? -37.051 -16.045 70.602 1.00 56.69 574 SER A CA 1
ATOM 4326 C C . SER A 1 574 ? -35.890 -15.461 69.786 1.00 56.69 574 SER A C 1
ATOM 4328 O O . SER A 1 574 ? -34.779 -15.377 70.304 1.00 56.69 574 SER A O 1
ATOM 4330 N N . ASN A 1 575 ? -36.103 -15.058 68.524 1.00 64.19 575 ASN A N 1
ATOM 4331 C CA . ASN A 1 575 ? -35.034 -14.521 67.679 1.00 64.19 575 ASN A CA 1
ATOM 4332 C C . ASN A 1 575 ? -35.567 -13.621 66.538 1.00 64.19 575 ASN A C 1
ATOM 4334 O O . ASN A 1 575 ? -35.830 -14.106 65.435 1.00 64.19 575 ASN A O 1
ATOM 4338 N N . THR A 1 576 ? -35.679 -12.313 66.798 1.00 74.44 576 THR A N 1
ATOM 4339 C CA . THR A 1 576 ? -36.215 -11.269 65.894 1.00 74.44 576 THR A CA 1
ATOM 4340 C C . THR A 1 576 ? -35.112 -10.393 65.275 1.00 74.44 576 THR A C 1
ATOM 4342 O O . THR A 1 576 ? -35.258 -9.175 65.178 1.00 74.44 576 THR A O 1
ATOM 4345 N N . ASN A 1 577 ? -33.967 -10.987 64.923 1.00 83.69 577 ASN A N 1
ATOM 4346 C CA . ASN A 1 577 ? -32.795 -10.216 64.496 1.00 83.69 577 ASN A CA 1
ATOM 4347 C C . ASN A 1 577 ? -32.947 -9.618 63.089 1.00 83.69 577 ASN A C 1
ATOM 4349 O O . ASN A 1 577 ? -33.661 -10.158 62.239 1.00 83.69 577 ASN A O 1
ATOM 4353 N N . ALA A 1 578 ? -32.216 -8.532 62.857 1.00 89.25 578 ALA A N 1
ATOM 4354 C CA . ALA A 1 578 ? -32.044 -7.861 61.579 1.00 89.25 578 ALA A CA 1
ATOM 4355 C C . ALA A 1 578 ? -30.558 -7.523 61.396 1.00 89.25 578 ALA A C 1
ATOM 4357 O O . ALA A 1 578 ? -29.988 -6.794 62.210 1.00 89.25 578 ALA A O 1
ATOM 4358 N N . TYR A 1 579 ? -29.937 -8.059 60.347 1.00 92.12 579 TYR A N 1
ATOM 4359 C CA . TYR A 1 579 ? -28.553 -7.791 59.966 1.00 92.12 579 TYR A CA 1
ATOM 4360 C C . TYR A 1 579 ? -28.522 -7.238 58.544 1.00 92.12 579 TYR A C 1
ATOM 4362 O O . TYR A 1 579 ? -28.818 -7.946 57.581 1.00 92.12 579 TYR A O 1
ATOM 4370 N N . VAL A 1 580 ? -28.184 -5.964 58.416 1.00 95.94 580 VAL A N 1
ATOM 4371 C CA . VAL A 1 580 ? -28.249 -5.235 57.153 1.00 95.94 580 VAL A CA 1
ATOM 4372 C C . VAL A 1 580 ? -26.882 -4.666 56.824 1.00 95.94 580 VAL A C 1
ATOM 4374 O O . VAL A 1 580 ? -26.315 -3.921 57.620 1.00 95.94 580 VAL A O 1
ATOM 4377 N N . GLY A 1 581 ? -26.356 -4.988 55.650 1.00 97.19 581 GLY A N 1
ATOM 4378 C CA . GLY A 1 581 ? -25.176 -4.325 55.113 1.00 97.19 581 GLY A CA 1
ATOM 4379 C C . GLY A 1 581 ? -25.194 -4.311 53.598 1.00 97.19 581 GLY A C 1
ATOM 4380 O O . GLY A 1 581 ? -25.716 -5.235 52.990 1.00 97.19 581 GLY A O 1
ATOM 4381 N N . ILE A 1 582 ? -24.648 -3.263 52.980 1.00 98.44 582 ILE A N 1
ATOM 4382 C CA . ILE A 1 582 ? -24.780 -3.077 51.526 1.00 98.44 582 ILE A CA 1
ATOM 4383 C C . ILE A 1 582 ? -24.114 -4.227 50.756 1.00 98.44 582 ILE A C 1
ATOM 4385 O O . ILE A 1 582 ? -24.728 -4.803 49.859 1.00 98.44 582 ILE A O 1
ATOM 4389 N N . ILE A 1 583 ? -22.889 -4.614 51.130 1.00 98.19 583 ILE A N 1
ATOM 4390 C CA . ILE A 1 583 ? -22.195 -5.747 50.499 1.00 98.19 583 ILE A CA 1
ATOM 4391 C C . ILE A 1 583 ? -22.652 -7.067 51.121 1.00 98.19 583 ILE A C 1
ATOM 4393 O O . ILE A 1 583 ? -22.976 -8.000 50.387 1.00 98.19 583 ILE A O 1
ATOM 4397 N N . ALA A 1 584 ? -22.680 -7.158 52.455 1.00 97.44 584 ALA A N 1
ATOM 4398 C CA . ALA A 1 584 ? -23.024 -8.390 53.163 1.00 97.44 584 ALA A CA 1
ATOM 4399 C C . ALA A 1 584 ? -23.940 -8.148 54.374 1.00 97.44 584 ALA A C 1
ATOM 4401 O O . ALA A 1 584 ? -23.643 -7.327 55.233 1.00 97.44 584 ALA A O 1
ATOM 4402 N N . GLY A 1 585 ? -25.009 -8.927 54.534 1.00 95.44 585 GLY A N 1
ATOM 4403 C CA . GLY A 1 585 ? -25.804 -8.896 55.768 1.00 95.44 585 GLY A CA 1
ATOM 4404 C C . GLY A 1 585 ? -25.028 -9.447 56.972 1.00 95.44 585 GLY A C 1
ATOM 4405 O O . GLY A 1 585 ? -25.004 -8.840 58.044 1.00 95.44 585 GLY A O 1
ATOM 4406 N N . TYR A 1 586 ? -24.367 -10.592 56.790 1.00 93.00 586 TYR A N 1
ATOM 4407 C CA . TYR A 1 586 ? -23.623 -11.308 57.828 1.00 93.00 586 TYR A CA 1
ATOM 4408 C C . TYR A 1 586 ? -22.326 -11.892 57.270 1.00 93.00 586 TYR A C 1
ATOM 4410 O O . TYR A 1 586 ? -22.342 -12.643 56.291 1.00 93.00 586 TYR A O 1
ATOM 4418 N N . LEU A 1 587 ? -21.208 -11.579 57.922 1.00 93.31 587 LEU A N 1
ATOM 4419 C CA . LEU A 1 587 ? -19.863 -11.987 57.531 1.00 93.31 587 LEU A CA 1
ATOM 4420 C C . LEU A 1 587 ? -19.259 -12.929 58.583 1.00 93.31 587 LEU A C 1
ATOM 4422 O O . LEU A 1 587 ? -19.082 -12.553 59.744 1.00 93.31 587 LEU A O 1
ATOM 4426 N N . GLY A 1 588 ? -18.903 -14.142 58.170 1.00 88.06 588 GLY A N 1
ATOM 4427 C CA . GLY A 1 588 ? -18.211 -15.119 59.010 1.00 88.06 588 GLY A CA 1
ATOM 4428 C C . GLY A 1 588 ? -19.112 -16.157 59.668 1.00 88.06 588 GLY A C 1
ATOM 4429 O O . GLY A 1 588 ? -20.329 -16.020 59.752 1.00 88.06 588 GLY A O 1
ATOM 4430 N N . ASN A 1 589 ? -18.498 -17.234 60.145 1.00 79.94 589 ASN A N 1
ATOM 4431 C CA . ASN A 1 589 ? -19.134 -18.316 60.898 1.00 79.94 589 ASN A CA 1
ATOM 4432 C C . ASN A 1 589 ? -18.073 -19.043 61.759 1.00 79.94 589 ASN A C 1
ATOM 4434 O O . ASN A 1 589 ? -16.950 -18.570 61.901 1.00 79.94 589 ASN A O 1
ATOM 4438 N N . ASN A 1 590 ? -18.382 -20.201 62.347 1.00 70.94 590 ASN A N 1
ATOM 4439 C CA . ASN A 1 590 ? -17.395 -20.971 63.127 1.00 70.94 590 ASN A CA 1
ATOM 4440 C C . ASN A 1 590 ? -16.348 -21.729 62.269 1.00 70.94 590 ASN A C 1
ATOM 4442 O O . ASN A 1 590 ? -15.647 -22.585 62.805 1.00 70.94 590 ASN A O 1
ATOM 4446 N N . SER A 1 591 ? -16.248 -21.467 60.961 1.00 63.56 591 SER A N 1
ATOM 4447 C CA . SER A 1 591 ? -15.366 -22.203 60.038 1.00 63.56 591 SER A CA 1
ATOM 4448 C C . SER A 1 591 ? -14.072 -21.443 59.754 1.00 63.56 591 SER A C 1
ATOM 4450 O O . SER A 1 591 ? -14.036 -20.214 59.780 1.00 63.56 591 SER A O 1
ATOM 4452 N N . THR A 1 592 ? -13.016 -22.186 59.425 1.00 62.69 592 THR A N 1
ATOM 4453 C CA . THR A 1 592 ? -11.774 -21.668 58.842 1.00 62.69 592 THR A CA 1
ATOM 4454 C C . THR A 1 592 ? -11.731 -22.004 57.344 1.00 62.69 592 THR A C 1
ATOM 4456 O O . THR A 1 592 ? -12.125 -23.112 56.973 1.00 62.69 592 THR A O 1
ATOM 4459 N N . PRO A 1 593 ? -11.247 -21.104 56.465 1.00 69.44 593 PRO A N 1
ATOM 4460 C CA . PRO A 1 593 ? -10.728 -19.755 56.729 1.00 69.44 593 PRO A CA 1
ATOM 4461 C C . PRO A 1 593 ? -11.827 -18.723 57.053 1.00 69.44 593 PRO A C 1
ATOM 4463 O O . PRO A 1 593 ? -12.996 -18.939 56.755 1.00 69.44 593 PRO A O 1
ATOM 4466 N N . ALA A 1 594 ? -11.439 -17.603 57.676 1.00 79.62 594 ALA A N 1
ATOM 4467 C CA . ALA A 1 594 ? -12.354 -16.505 57.994 1.00 79.62 594 ALA A CA 1
ATOM 4468 C C . ALA A 1 594 ? -12.888 -15.825 56.721 1.00 79.62 594 ALA A C 1
ATOM 4470 O O . ALA A 1 594 ? -12.166 -15.715 55.726 1.00 79.62 594 ALA A O 1
ATOM 4471 N N . ALA A 1 595 ? -14.128 -15.338 56.781 1.00 91.81 595 ALA A N 1
ATOM 4472 C CA . ALA A 1 595 ? -14.779 -14.656 55.666 1.00 91.81 595 ALA A CA 1
ATOM 4473 C C . ALA A 1 595 ? -14.137 -13.291 55.390 1.00 91.81 595 ALA A C 1
ATOM 4475 O O . ALA A 1 595 ? -13.667 -12.630 56.320 1.00 91.81 595 ALA A O 1
ATOM 4476 N N . LYS A 1 596 ? -14.130 -12.846 54.131 1.00 93.94 596 LYS A N 1
ATOM 4477 C CA . LYS A 1 596 ? -13.364 -11.659 53.729 1.00 93.94 596 LYS A CA 1
ATOM 4478 C C . LYS A 1 596 ? -14.158 -10.684 52.870 1.00 93.94 596 LYS A C 1
ATOM 4480 O O . LYS A 1 596 ? -14.834 -11.103 51.933 1.00 93.94 596 LYS A O 1
ATOM 4485 N N . ILE A 1 597 ? -13.998 -9.392 53.151 1.00 96.88 597 ILE A N 1
ATOM 4486 C CA . ILE A 1 597 ? -14.318 -8.289 52.234 1.00 96.88 597 ILE A CA 1
ATOM 4487 C C . ILE A 1 597 ? -13.021 -7.526 51.972 1.00 96.88 597 ILE A C 1
ATOM 4489 O O . ILE A 1 597 ? -12.469 -6.891 52.872 1.00 96.88 597 ILE A O 1
ATOM 4493 N N . LEU A 1 598 ? -12.510 -7.615 50.750 1.00 95.44 598 LEU A N 1
ATOM 4494 C CA . LEU A 1 598 ? -11.202 -7.074 50.385 1.00 95.44 598 LEU A CA 1
ATOM 4495 C C . LEU A 1 598 ? -11.346 -6.060 49.262 1.00 95.44 598 LEU A C 1
ATOM 4497 O O . LEU A 1 598 ? -12.088 -6.295 48.314 1.00 95.44 598 LEU A O 1
ATOM 4501 N N . ASN A 1 599 ? -10.598 -4.964 49.320 1.00 95.38 599 ASN A N 1
ATOM 4502 C CA . ASN A 1 599 ? -10.467 -4.042 48.193 1.00 95.38 599 ASN A CA 1
ATOM 4503 C C . ASN A 1 599 ? -11.828 -3.622 47.594 1.00 95.38 599 ASN A C 1
ATOM 4505 O O . ASN A 1 599 ? -12.030 -3.707 46.389 1.00 95.38 599 ASN A O 1
ATOM 4509 N N . SER A 1 600 ? -12.821 -3.308 48.426 1.00 97.62 600 SER A N 1
ATOM 4510 C CA . SER A 1 600 ? -14.219 -3.142 47.996 1.00 97.62 600 SER A CA 1
ATOM 4511 C C . SER A 1 600 ? -14.842 -1.889 48.595 1.00 97.62 600 SER A C 1
ATOM 4513 O O . SER A 1 600 ? -14.352 -1.349 49.588 1.00 97.62 600 SER A O 1
ATOM 4515 N N . PHE A 1 601 ? -15.930 -1.402 48.005 1.00 98.06 601 PHE A N 1
ATOM 4516 C CA . PHE A 1 601 ? -16.594 -0.208 48.513 1.00 98.06 601 PHE A CA 1
ATOM 4517 C C . PHE A 1 601 ? -18.108 -0.220 48.345 1.00 98.06 601 PHE A C 1
ATOM 4519 O O . PHE A 1 601 ? -18.652 -0.957 47.521 1.00 98.06 601 PHE A O 1
ATOM 4526 N N . ALA A 1 602 ? -18.772 0.623 49.138 1.00 98.25 602 ALA A N 1
ATOM 4527 C CA . ALA A 1 602 ? -20.211 0.833 49.061 1.00 98.25 602 ALA A CA 1
ATOM 4528 C C . ALA A 1 602 ? -20.616 2.307 49.227 1.00 98.25 602 ALA A C 1
ATOM 4530 O O . ALA A 1 602 ? -20.084 3.014 50.092 1.00 98.25 602 ALA A O 1
ATOM 4531 N N . THR A 1 603 ? -21.607 2.751 48.455 1.00 97.56 603 THR A N 1
ATOM 4532 C CA . THR A 1 603 ? -22.306 4.036 48.633 1.00 97.56 603 THR A CA 1
ATOM 4533 C C . THR A 1 603 ? -23.824 3.832 48.634 1.00 97.56 603 THR A C 1
ATOM 4535 O O . THR A 1 603 ? -24.320 2.880 48.030 1.00 97.56 603 THR A O 1
ATOM 4538 N N . GLY A 1 604 ? -24.565 4.688 49.351 1.00 96.00 604 GLY A N 1
ATOM 4539 C CA . GLY A 1 604 ? -26.032 4.603 49.450 1.00 96.00 604 GLY A CA 1
ATOM 4540 C C . GLY A 1 604 ? -26.583 4.638 50.883 1.00 96.00 604 GLY A C 1
ATOM 4541 O O . GLY A 1 604 ? -26.078 5.382 51.729 1.00 96.00 604 GLY A O 1
ATOM 4542 N N . SER A 1 605 ? -27.615 3.841 51.166 1.00 96.94 605 SER A N 1
ATOM 4543 C CA . SER A 1 605 ? -28.301 3.741 52.464 1.00 96.94 605 SER A CA 1
ATOM 4544 C C . SER A 1 605 ? -28.410 2.304 52.980 1.00 96.94 605 SER A C 1
ATOM 4546 O O . SER A 1 605 ? -28.643 1.357 52.230 1.00 96.94 605 SER A O 1
ATOM 4548 N N . ALA A 1 606 ? -28.278 2.152 54.302 1.00 97.12 606 ALA A N 1
ATOM 4549 C CA . ALA A 1 606 ? -28.546 0.906 55.017 1.00 97.12 606 ALA A CA 1
ATOM 4550 C C . ALA A 1 606 ? -29.422 1.170 56.255 1.00 97.12 606 ALA A C 1
ATOM 4552 O O . ALA A 1 606 ? -29.049 1.951 57.139 1.00 97.12 606 ALA A O 1
ATOM 4553 N N . TYR A 1 607 ? -30.571 0.499 56.329 1.00 95.56 607 TYR A N 1
ATOM 4554 C CA . TYR A 1 607 ? -31.565 0.642 57.389 1.00 95.56 607 TYR A CA 1
ATOM 4555 C C . TYR A 1 607 ? -31.977 -0.709 57.974 1.00 95.56 607 TYR A C 1
ATOM 4557 O O . TYR A 1 607 ? -32.397 -1.612 57.253 1.00 95.56 607 TYR A O 1
ATOM 4565 N N . ALA A 1 608 ? -31.911 -0.830 59.301 1.00 92.19 608 ALA A N 1
ATOM 4566 C CA . ALA A 1 608 ? -32.429 -1.988 60.026 1.00 92.19 608 ALA A CA 1
ATOM 4567 C C . ALA A 1 608 ? -33.431 -1.564 61.106 1.00 92.19 608 ALA A C 1
ATOM 4569 O O . ALA A 1 608 ? -33.152 -0.659 61.896 1.00 92.19 608 ALA A O 1
ATOM 4570 N N . GLN A 1 609 ? -34.557 -2.264 61.219 1.00 89.00 609 GLN A N 1
ATOM 4571 C CA . GLN A 1 609 ? -35.493 -2.079 62.328 1.00 89.00 609 GLN A CA 1
ATOM 4572 C C . GLN A 1 609 ? -35.937 -3.408 62.937 1.00 89.00 609 GLN A C 1
ATOM 4574 O O . GLN A 1 609 ? -36.137 -4.393 62.232 1.00 89.00 609 GLN A O 1
ATOM 4579 N N . THR A 1 610 ? -36.148 -3.423 64.254 1.00 84.44 610 THR A N 1
ATOM 4580 C CA . THR A 1 610 ? -36.788 -4.536 64.971 1.00 84.44 610 THR A CA 1
ATOM 4581 C C . THR A 1 610 ? -37.924 -4.038 65.875 1.00 84.44 610 THR A C 1
ATOM 4583 O O . THR A 1 610 ? -37.890 -2.908 66.370 1.00 84.44 610 THR A O 1
ATOM 4586 N N . ALA A 1 611 ? -38.957 -4.857 66.101 1.00 75.62 611 ALA A N 1
ATOM 4587 C CA . ALA A 1 611 ? -40.017 -4.562 67.069 1.00 75.62 611 ALA A CA 1
ATOM 4588 C C . ALA A 1 611 ? -39.491 -4.516 68.515 1.00 75.62 611 ALA A C 1
ATOM 4590 O O . ALA A 1 611 ? -38.492 -5.150 68.864 1.00 75.62 611 ALA A O 1
ATOM 4591 N N . ALA A 1 612 ? -40.207 -3.791 69.382 1.00 60.72 612 ALA A N 1
ATOM 4592 C CA . ALA A 1 612 ? -39.937 -3.750 70.816 1.00 60.72 612 ALA A CA 1
ATOM 4593 C C . ALA A 1 612 ? -40.274 -5.103 71.470 1.00 60.72 612 ALA A C 1
ATOM 4595 O O . ALA A 1 612 ? -41.415 -5.364 71.847 1.00 60.72 612 ALA A O 1
ATOM 4596 N N . GLY A 1 613 ? -39.288 -5.997 71.557 1.00 54.59 613 GLY A N 1
ATOM 4597 C CA . GLY A 1 613 ? -39.435 -7.312 72.180 1.00 54.59 613 GLY A CA 1
ATOM 4598 C C . GLY A 1 613 ? -39.138 -7.301 73.683 1.00 54.59 613 GLY A C 1
ATOM 4599 O O . GLY A 1 613 ? -38.240 -6.605 74.144 1.00 54.59 613 GLY A O 1
ATOM 4600 N N . SER A 1 614 ? -39.842 -8.137 74.453 1.00 48.84 614 SER A N 1
ATOM 4601 C CA . SER A 1 614 ? -39.608 -8.376 75.891 1.00 48.84 614 SER A CA 1
ATOM 4602 C C . SER A 1 614 ? -38.434 -9.336 76.186 1.00 48.84 614 SER A C 1
ATOM 4604 O O . SER A 1 614 ? -38.325 -9.844 77.301 1.00 48.84 614 SER A O 1
ATOM 4606 N N . SER A 1 615 ? -37.601 -9.648 75.184 1.00 54.56 615 SER A N 1
ATOM 4607 C CA . SER A 1 615 ? -36.522 -10.650 75.221 1.00 54.56 615 SER A CA 1
ATOM 4608 C C . SER A 1 615 ? -35.147 -9.980 75.212 1.00 54.56 615 SER A C 1
ATOM 4610 O O . SER A 1 615 ? -34.896 -9.074 74.426 1.00 54.56 615 SER A O 1
ATOM 4612 N N . THR A 1 616 ? -34.222 -10.480 76.032 1.00 54.09 616 THR A N 1
ATOM 4613 C CA . THR A 1 616 ? -32.856 -9.959 76.219 1.00 54.09 616 THR A CA 1
ATOM 4614 C C . THR A 1 616 ? -31.885 -10.215 75.048 1.00 54.09 616 THR A C 1
ATOM 4616 O O . THR A 1 616 ? -30.697 -9.934 75.188 1.00 54.09 616 THR A O 1
ATOM 4619 N N . THR A 1 617 ? -32.333 -10.735 73.894 1.00 62.81 617 THR A N 1
ATOM 4620 C CA . THR A 1 617 ? -31.442 -11.267 72.827 1.00 62.81 617 THR A CA 1
ATOM 4621 C C . THR A 1 617 ? -31.714 -10.769 71.398 1.00 62.81 617 THR A C 1
ATOM 4623 O O . THR A 1 617 ? -31.175 -11.333 70.447 1.00 62.81 617 THR A O 1
ATOM 4626 N N . VAL A 1 618 ? -32.496 -9.701 71.213 1.00 72.62 618 VAL A N 1
ATOM 4627 C CA . VAL A 1 618 ? -32.742 -9.121 69.876 1.00 72.62 618 VAL A CA 1
ATOM 4628 C C . VAL A 1 618 ? -31.517 -8.339 69.380 1.00 72.62 618 VAL A C 1
ATOM 4630 O O . VAL A 1 618 ? -30.962 -7.521 70.121 1.00 72.62 618 VAL A O 1
ATOM 4633 N N . LEU A 1 619 ? -31.101 -8.591 68.131 1.00 80.88 619 LEU A N 1
ATOM 4634 C CA . LEU A 1 619 ? -29.999 -7.901 67.447 1.00 80.88 619 LEU A CA 1
ATOM 4635 C C . LEU A 1 619 ? -30.508 -7.094 66.252 1.00 80.88 619 LEU A C 1
ATOM 4637 O O . LEU A 1 619 ? -31.054 -7.664 65.311 1.00 80.88 619 LEU A O 1
ATOM 4641 N N . CYS A 1 620 ? -30.305 -5.779 66.289 1.00 86.88 620 CYS A N 1
ATOM 4642 C CA . CYS A 1 620 ? -30.604 -4.870 65.186 1.00 86.88 620 CYS A CA 1
ATOM 4643 C C . CYS A 1 620 ? -29.306 -4.203 64.719 1.00 86.88 620 CYS A C 1
ATOM 4645 O O . CYS A 1 620 ? -28.819 -3.269 65.366 1.00 86.88 620 CYS A O 1
ATOM 4647 N N . CYS A 1 621 ? -28.737 -4.698 63.621 1.00 90.25 621 CYS A N 1
ATOM 4648 C CA . CYS A 1 621 ? -27.415 -4.311 63.141 1.00 90.25 621 CYS A CA 1
ATOM 4649 C C . CYS A 1 621 ? -27.481 -3.771 61.710 1.00 90.25 621 CYS A C 1
ATOM 4651 O O . CYS A 1 621 ? -27.948 -4.476 60.817 1.00 90.25 621 CYS A O 1
ATOM 4653 N N . ALA A 1 622 ? -26.981 -2.554 61.493 1.00 93.56 622 ALA A N 1
ATOM 4654 C CA . ALA A 1 622 ? -26.876 -1.942 60.167 1.00 93.56 622 ALA A CA 1
ATOM 4655 C C . ALA A 1 622 ? -25.450 -1.433 59.922 1.00 93.56 622 ALA A C 1
ATOM 4657 O O . ALA A 1 622 ? -24.916 -0.713 60.764 1.00 93.56 622 ALA A O 1
ATOM 4658 N N . GLY A 1 623 ? -24.832 -1.784 58.794 1.00 95.31 623 GLY A N 1
ATOM 4659 C CA . GLY A 1 623 ? -23.486 -1.332 58.437 1.00 95.31 623 GLY A CA 1
ATOM 4660 C C . GLY A 1 623 ? -23.346 -0.904 56.981 1.00 95.31 623 GLY A C 1
ATOM 4661 O O . GLY A 1 623 ? -24.024 -1.434 56.107 1.00 95.31 623 GLY A O 1
ATOM 4662 N N . GLY A 1 624 ? -22.444 0.039 56.701 1.00 95.69 624 GLY A N 1
ATOM 4663 C CA . GLY A 1 624 ? -22.217 0.514 55.330 1.00 95.69 624 GLY A CA 1
ATOM 4664 C C . GLY A 1 624 ? -21.587 -0.536 54.408 1.00 95.69 624 GLY A C 1
ATOM 4665 O O . GLY A 1 624 ? -21.897 -0.560 53.226 1.00 95.69 624 GLY A O 1
ATOM 4666 N N . LEU A 1 625 ? -20.763 -1.449 54.935 1.00 96.88 625 LEU A N 1
ATOM 4667 C CA . LEU A 1 625 ? -20.282 -2.630 54.205 1.00 96.88 625 LEU A CA 1
ATOM 4668 C C . LEU A 1 625 ? -20.991 -3.899 54.671 1.00 96.88 625 LEU A C 1
ATOM 4670 O O . LEU A 1 625 ? -21.478 -4.668 53.841 1.00 96.88 625 LEU A O 1
ATOM 4674 N N . THR A 1 626 ? -21.048 -4.122 55.989 1.00 95.81 626 THR A N 1
ATOM 4675 C CA . THR A 1 626 ? -21.631 -5.346 56.551 1.00 95.81 626 THR A CA 1
ATOM 4676 C C . THR A 1 626 ? -22.443 -5.135 57.822 1.00 95.81 626 THR A C 1
ATOM 4678 O O . THR A 1 626 ? -22.069 -4.348 58.689 1.00 95.81 626 THR A O 1
ATOM 4681 N N . GLY A 1 627 ? -23.555 -5.857 57.965 1.00 93.81 627 GLY A N 1
ATOM 4682 C CA . GLY A 1 627 ? -24.431 -5.743 59.132 1.00 93.81 627 GLY A CA 1
ATOM 4683 C C . GLY A 1 627 ? -23.822 -6.335 60.399 1.00 93.81 627 GLY A C 1
ATOM 4684 O O . GLY A 1 627 ? -23.784 -5.677 61.438 1.00 93.81 627 GLY A O 1
ATOM 4685 N N . TYR A 1 628 ? -23.318 -7.563 60.325 1.00 90.94 628 TYR A N 1
ATOM 4686 C CA . TYR A 1 628 ? -22.739 -8.269 61.468 1.00 90.94 628 TYR A CA 1
ATOM 4687 C C . TYR A 1 628 ? -21.488 -9.034 61.056 1.00 90.94 628 TYR A C 1
ATOM 4689 O O . TYR A 1 628 ? -21.516 -9.782 60.079 1.00 90.94 628 TYR A O 1
ATOM 4697 N N . VAL A 1 629 ? -20.407 -8.896 61.821 1.00 90.25 629 VAL A N 1
ATOM 4698 C CA . VAL A 1 629 ? -19.189 -9.695 61.640 1.00 90.25 629 VAL A CA 1
ATOM 4699 C C . VAL A 1 629 ? -19.049 -10.645 62.817 1.00 90.25 629 VAL A C 1
ATOM 4701 O O . VAL A 1 629 ? -18.937 -10.212 63.959 1.00 90.25 629 VAL A O 1
ATOM 4704 N N . TYR A 1 630 ? -19.072 -11.944 62.532 1.00 85.88 630 TYR A N 1
ATOM 4705 C CA . TYR A 1 630 ? -18.845 -12.998 63.519 1.00 85.88 630 TYR A CA 1
ATOM 4706 C C . TYR A 1 630 ? -17.370 -13.409 63.600 1.00 85.88 630 TYR A C 1
ATOM 4708 O O . TYR A 1 630 ? -16.859 -13.684 64.682 1.00 85.88 630 TYR A O 1
ATOM 4716 N N . SER A 1 631 ? -16.730 -13.529 62.436 1.00 85.44 631 SER A N 1
ATOM 4717 C CA . SER A 1 631 ? -15.319 -13.878 62.250 1.00 85.44 631 SER A CA 1
ATOM 4718 C C . SER A 1 631 ? -14.920 -13.497 60.822 1.00 85.44 631 SER A C 1
ATOM 4720 O O . SER A 1 631 ? -15.327 -14.127 59.843 1.00 85.44 631 SER A O 1
ATOM 4722 N N . GLY A 1 632 ? -14.156 -12.421 60.664 1.00 86.94 632 GLY A N 1
ATOM 4723 C CA . GLY A 1 632 ? -13.844 -11.945 59.322 1.00 86.94 632 GLY A CA 1
ATOM 4724 C C . GLY A 1 632 ? -12.717 -10.934 59.238 1.00 86.94 632 GLY A C 1
ATOM 4725 O O . GLY A 1 632 ? -12.278 -10.359 60.236 1.00 86.94 632 GLY A O 1
ATOM 4726 N N . GLU A 1 633 ? -12.263 -10.745 58.007 1.00 91.25 633 GLU A N 1
ATOM 4727 C CA . GLU A 1 633 ? -11.277 -9.753 57.598 1.00 91.25 633 GLU A CA 1
ATOM 4728 C C . GLU A 1 633 ? -11.968 -8.719 56.701 1.00 91.25 633 GLU A C 1
ATOM 4730 O O . GLU A 1 633 ? -12.579 -9.079 55.691 1.00 91.25 633 GLU A O 1
ATOM 4735 N N . ILE A 1 634 ? -11.868 -7.435 57.050 1.00 93.81 634 ILE A N 1
ATOM 4736 C CA . ILE A 1 634 ? -12.200 -6.343 56.128 1.00 93.81 634 ILE A CA 1
ATOM 4737 C C . ILE A 1 634 ? -10.941 -5.526 55.898 1.00 93.81 634 ILE A C 1
ATOM 4739 O O . ILE A 1 634 ? -10.333 -5.022 56.847 1.00 93.81 634 ILE A O 1
ATOM 4743 N N . ARG A 1 635 ? -10.542 -5.389 54.635 1.00 93.38 635 ARG A N 1
ATOM 4744 C CA . ARG A 1 635 ? -9.273 -4.748 54.298 1.00 93.38 635 ARG A CA 1
ATOM 4745 C C . ARG A 1 635 ? -9.367 -3.874 53.060 1.00 93.38 635 ARG A C 1
ATOM 4747 O O . ARG A 1 635 ? -10.058 -4.223 52.105 1.00 93.38 635 ARG A O 1
ATOM 4754 N N . ASN A 1 636 ? -8.653 -2.751 53.089 1.00 94.62 636 ASN A N 1
ATOM 4755 C CA . ASN A 1 636 ? -8.530 -1.798 51.983 1.00 94.62 636 ASN A CA 1
ATOM 4756 C C . ASN A 1 636 ? -9.878 -1.418 51.366 1.00 94.62 636 ASN A C 1
ATOM 4758 O O . ASN A 1 636 ? -10.072 -1.518 50.164 1.00 94.62 636 ASN A O 1
ATOM 4762 N N . SER A 1 637 ? -10.856 -1.109 52.208 1.00 96.81 637 SER A N 1
ATOM 4763 C CA . SER A 1 637 ? -12.250 -0.964 51.792 1.00 96.81 637 SER A CA 1
ATOM 4764 C C . SER A 1 637 ? -12.851 0.295 52.393 1.00 96.81 637 SER A C 1
ATOM 4766 O O . SER A 1 637 ? -12.400 0.761 53.443 1.00 96.81 637 SER A O 1
ATOM 4768 N N . TYR A 1 638 ? -13.879 0.857 51.763 1.00 97.75 638 TYR A N 1
ATOM 4769 C CA . TYR A 1 638 ? -14.526 2.047 52.310 1.00 97.75 638 TYR A CA 1
ATOM 4770 C C . TYR A 1 638 ? -16.031 2.078 52.097 1.00 97.75 638 TYR A C 1
ATOM 4772 O O . TYR A 1 638 ? -16.555 1.493 51.155 1.00 97.75 638 TYR A O 1
ATOM 4780 N N . ALA A 1 639 ? -16.726 2.807 52.964 1.00 98.00 639 ALA A N 1
ATOM 4781 C CA . ALA A 1 639 ? -18.152 3.058 52.811 1.00 98.00 639 ALA A CA 1
ATOM 4782 C C . ALA A 1 639 ? -18.482 4.546 52.937 1.00 98.00 639 ALA A C 1
ATOM 4784 O O . ALA A 1 639 ? -18.075 5.222 53.884 1.00 98.00 639 ALA A O 1
ATOM 4785 N N . SER A 1 640 ? -19.272 5.054 51.996 1.00 97.12 640 SER A N 1
ATOM 4786 C CA . SER A 1 640 ? -19.895 6.372 52.089 1.00 97.12 640 SER A CA 1
ATOM 4787 C C . SER A 1 640 ? -21.405 6.212 52.021 1.00 97.12 640 SER A C 1
ATOM 4789 O O . SER A 1 640 ? -22.027 6.469 50.992 1.00 97.12 640 SER A O 1
ATOM 4791 N N . ALA A 1 641 ? -21.974 5.745 53.132 1.00 95.94 641 ALA A N 1
ATOM 4792 C CA . ALA A 1 641 ? -23.390 5.446 53.250 1.00 95.94 641 ALA A CA 1
ATOM 4793 C C . ALA A 1 641 ? -24.016 6.098 54.489 1.00 95.94 641 ALA A C 1
ATOM 4795 O O . ALA A 1 641 ? -23.364 6.253 55.530 1.00 95.94 641 ALA A O 1
ATOM 4796 N N . THR A 1 642 ? -25.298 6.441 54.383 1.00 96.75 642 THR A N 1
ATOM 4797 C CA . THR A 1 642 ? -26.133 6.786 55.537 1.00 96.75 642 THR A CA 1
ATOM 4798 C C . THR A 1 642 ? -26.617 5.495 56.181 1.00 96.75 642 THR A C 1
ATOM 4800 O O . THR A 1 642 ? -27.374 4.734 55.578 1.00 96.75 642 THR A O 1
ATOM 4803 N N . VAL A 1 643 ? -26.178 5.239 57.412 1.00 95.44 643 VAL A N 1
ATOM 4804 C CA . VAL A 1 643 ? -26.486 3.998 58.125 1.00 95.44 643 VAL A CA 1
ATOM 4805 C C . VAL A 1 643 ? -27.285 4.316 59.373 1.00 95.44 643 VAL A C 1
ATOM 4807 O O . VAL A 1 643 ? -26.848 5.086 60.229 1.00 95.44 643 VAL A O 1
ATOM 4810 N N . THR A 1 644 ? -28.460 3.709 59.494 1.00 90.69 644 THR A N 1
ATOM 4811 C CA . THR A 1 644 ? -29.349 3.930 60.638 1.00 90.69 644 THR A CA 1
ATOM 4812 C C . THR A 1 644 ? -29.980 2.624 61.103 1.00 90.69 644 THR A C 1
ATOM 4814 O O . THR A 1 644 ? -30.176 1.686 60.332 1.00 90.69 644 THR A O 1
ATOM 4817 N N . ASN A 1 645 ? -30.303 2.545 62.392 1.00 84.94 645 ASN A N 1
ATOM 4818 C CA . ASN A 1 645 ? -31.113 1.463 62.929 1.00 84.94 645 ASN A CA 1
ATOM 4819 C C . ASN A 1 645 ? -32.186 1.991 63.894 1.00 84.94 645 ASN A C 1
ATOM 4821 O O . ASN A 1 645 ? -32.050 3.067 64.479 1.00 84.94 645 ASN A O 1
ATOM 4825 N N . ARG A 1 646 ? -33.279 1.241 64.061 1.00 80.19 646 ARG A N 1
ATOM 4826 C CA . ARG A 1 646 ? -34.360 1.575 65.000 1.00 80.19 646 ARG A CA 1
ATOM 4827 C C . ARG A 1 646 ? -34.880 0.312 65.686 1.00 80.19 646 ARG A C 1
ATOM 4829 O O . ARG A 1 646 ? -35.512 -0.515 65.052 1.00 80.19 646 ARG A O 1
ATOM 4836 N N . GLY A 1 647 ? -34.663 0.151 66.987 1.00 69.12 647 GLY A N 1
ATOM 4837 C CA . GLY A 1 647 ? -35.153 -1.026 67.718 1.00 69.12 647 GLY A CA 1
ATOM 4838 C C . GLY A 1 647 ? -35.000 -0.890 69.230 1.00 69.12 647 GLY A C 1
ATOM 4839 O O . GLY A 1 647 ? -34.391 0.062 69.713 1.00 69.12 647 GLY A O 1
ATOM 4840 N N . SER A 1 648 ? -35.565 -1.824 70.001 1.00 57.59 648 SER A N 1
ATOM 4841 C CA . SER A 1 648 ? -35.364 -1.866 71.457 1.00 57.59 648 SER A CA 1
ATOM 4842 C C . SER A 1 648 ? -33.984 -2.433 71.799 1.00 57.59 648 SER A C 1
ATOM 4844 O O . SER A 1 648 ? -33.733 -3.629 71.675 1.00 57.59 648 SER A O 1
ATOM 4846 N N . PHE A 1 649 ? -33.087 -1.557 72.253 1.00 59.53 649 PHE A N 1
ATOM 4847 C CA . PHE A 1 649 ? -31.701 -1.866 72.608 1.00 59.53 649 PHE A CA 1
ATOM 4848 C C . PHE A 1 649 ? -31.599 -2.515 73.999 1.00 59.53 649 PHE A C 1
ATOM 4850 O O . PHE A 1 649 ? -31.226 -1.862 74.970 1.00 59.53 649 PHE A O 1
ATOM 4857 N N . SER A 1 650 ? -31.957 -3.794 74.138 1.00 51.78 650 SER A N 1
ATOM 4858 C CA . SER A 1 650 ? -31.772 -4.513 75.413 1.00 51.78 650 SER A CA 1
ATOM 4859 C C . SER A 1 650 ? -30.455 -5.299 75.497 1.00 51.78 650 SER A C 1
ATOM 4861 O O . SER A 1 650 ? -30.186 -5.902 76.532 1.00 51.78 650 SER A O 1
ATOM 4863 N N . SER A 1 651 ? -29.654 -5.346 74.422 1.00 54.59 651 SER A N 1
ATOM 4864 C CA . SER A 1 651 ? -28.416 -6.132 74.337 1.00 54.59 651 SER A CA 1
ATOM 4865 C C . SER A 1 651 ? -27.207 -5.256 73.983 1.00 54.59 651 SER A C 1
ATOM 4867 O O . SER A 1 651 ? -27.306 -4.352 73.157 1.00 54.59 651 SER A O 1
ATOM 4869 N N . GLN A 1 652 ? -26.039 -5.569 74.554 1.00 57.03 652 GLN A N 1
ATOM 4870 C CA . GLN A 1 652 ? -24.728 -4.960 74.244 1.00 57.03 652 GLN A CA 1
ATOM 4871 C C . GLN A 1 652 ? -24.223 -5.220 72.804 1.00 57.03 652 GLN A C 1
ATOM 4873 O O . GLN A 1 652 ? -23.051 -5.013 72.504 1.00 57.03 652 GLN A O 1
ATOM 4878 N N . TYR A 1 653 ? -25.091 -5.747 71.940 1.00 62.72 653 TYR A N 1
ATOM 4879 C CA . TYR A 1 653 ? -24.764 -6.336 70.644 1.00 62.72 653 TYR A CA 1
ATOM 4880 C C . TYR A 1 653 ? -25.621 -5.768 69.491 1.00 62.72 653 TYR A C 1
ATOM 4882 O O . TYR A 1 653 ? -25.504 -6.235 68.362 1.00 62.72 653 TYR A O 1
ATOM 4890 N N . SER A 1 654 ? -26.509 -4.799 69.752 1.00 74.88 654 SER A N 1
ATOM 4891 C CA . SER A 1 654 ? -27.210 -4.047 68.698 1.00 74.88 654 SER A CA 1
ATOM 4892 C C . SER A 1 654 ? -26.477 -2.741 68.424 1.00 74.88 654 SER A C 1
ATOM 4894 O O . SER A 1 654 ? -26.086 -2.050 69.364 1.00 74.88 654 SER A O 1
ATOM 4896 N N . GLY A 1 655 ? -26.328 -2.375 67.154 1.00 82.12 655 GLY A N 1
ATOM 4897 C CA . GLY A 1 655 ? -25.502 -1.237 66.780 1.00 82.12 655 GLY A CA 1
ATOM 4898 C C . GLY A 1 655 ? -25.598 -0.871 65.309 1.00 82.12 655 GLY A C 1
ATOM 4899 O O . GLY A 1 655 ? -26.110 -1.630 64.488 1.00 82.12 655 GLY A O 1
ATOM 4900 N N . TYR A 1 656 ? -25.132 0.324 64.986 1.00 87.81 656 TYR A N 1
ATOM 4901 C CA . TYR A 1 656 ? -24.954 0.757 63.612 1.00 87.81 656 TYR A CA 1
ATOM 4902 C C . TYR A 1 656 ? -23.555 1.340 63.449 1.00 87.81 656 TYR A C 1
ATOM 4904 O O . TYR A 1 656 ? -22.978 1.869 64.404 1.00 87.81 656 TYR A O 1
ATOM 4912 N N . GLY A 1 657 ? -23.010 1.250 62.241 1.00 90.62 657 GLY A N 1
ATOM 4913 C CA . GLY A 1 657 ? -21.708 1.823 61.939 1.00 90.62 657 GLY A CA 1
ATOM 4914 C C . GLY A 1 657 ? -21.505 2.075 60.455 1.00 90.62 657 GLY A C 1
ATOM 4915 O O . GLY A 1 657 ? -22.036 1.370 59.604 1.00 90.62 657 GLY A O 1
ATOM 4916 N N . GLY A 1 658 ? -20.704 3.085 60.132 1.00 90.94 658 GLY A N 1
ATOM 4917 C CA . GLY A 1 658 ? -20.391 3.477 58.765 1.00 90.94 658 GLY A CA 1
ATOM 4918 C C . GLY A 1 658 ? -19.726 2.359 57.969 1.00 90.94 658 GLY A C 1
ATOM 4919 O O . GLY A 1 658 ? -19.870 2.336 56.758 1.00 90.94 658 GLY A O 1
ATOM 4920 N N . VAL A 1 659 ? -19.068 1.398 58.627 1.00 94.38 659 VAL A N 1
ATOM 4921 C CA . VAL A 1 659 ? -18.509 0.188 58.002 1.00 94.38 659 VAL A CA 1
ATOM 4922 C C . VAL A 1 659 ? -19.278 -1.057 58.440 1.00 94.38 659 VAL A C 1
ATOM 4924 O O . VAL A 1 659 ? -19.776 -1.803 57.597 1.00 94.38 659 VAL A O 1
ATOM 4927 N N . VAL A 1 660 ? -19.367 -1.290 59.752 1.00 93.00 660 VAL A N 1
ATOM 4928 C CA . VAL A 1 660 ? -19.908 -2.528 60.329 1.00 93.00 660 VAL A CA 1
ATOM 4929 C C . VAL A 1 660 ? -21.007 -2.210 61.333 1.00 93.00 660 VAL A C 1
ATOM 4931 O O . VAL A 1 660 ? -20.808 -1.367 62.198 1.00 93.00 660 VAL A O 1
ATOM 4934 N N . GLY A 1 661 ? -22.140 -2.909 61.284 1.00 91.00 661 GLY A N 1
ATOM 4935 C CA . GLY A 1 661 ? -23.199 -2.718 62.279 1.00 91.00 661 GLY A CA 1
ATOM 4936 C C . GLY A 1 661 ? -22.804 -3.204 63.669 1.00 91.00 661 GLY A C 1
ATOM 4937 O O . GLY A 1 661 ? -22.888 -2.439 64.625 1.00 91.00 661 GLY A O 1
ATOM 4938 N N . GLN A 1 662 ? -22.332 -4.446 63.782 1.00 88.31 662 GLN A N 1
ATOM 4939 C CA . GLN A 1 662 ? -21.810 -5.018 65.025 1.00 88.31 662 GLN A CA 1
ATOM 4940 C C . GLN A 1 662 ? -20.668 -6.009 64.761 1.00 88.31 662 GLN A C 1
ATOM 4942 O O . GLN A 1 662 ? -20.730 -6.812 63.830 1.00 88.31 662 GLN A O 1
ATOM 4947 N N . ILE A 1 663 ? -19.662 -5.991 65.634 1.00 85.62 663 ILE A N 1
ATOM 4948 C CA . ILE A 1 663 ? -18.509 -6.901 65.623 1.00 85.62 663 ILE A CA 1
ATOM 4949 C C . ILE A 1 663 ? -18.623 -7.907 66.786 1.00 85.62 663 ILE A C 1
ATOM 4951 O O . ILE A 1 663 ? -19.062 -7.529 67.883 1.00 85.62 663 ILE A O 1
ATOM 4955 N N . ARG A 1 664 ? -18.266 -9.180 66.547 1.00 76.19 664 ARG A N 1
ATOM 4956 C CA . ARG A 1 664 ? -18.084 -10.210 67.581 1.00 76.19 664 ARG A CA 1
ATOM 4957 C C . ARG A 1 664 ? -16.653 -10.077 68.131 1.00 76.19 664 ARG A C 1
ATOM 4959 O O . ARG A 1 664 ? -16.328 -8.985 68.553 1.00 76.19 664 ARG A O 1
ATOM 4966 N N . SER A 1 665 ? -15.820 -11.094 68.291 1.00 68.88 665 SER A N 1
ATOM 4967 C CA . SER A 1 665 ? -14.467 -10.887 68.844 1.00 68.88 665 SER A CA 1
ATOM 4968 C C . SER A 1 665 ? -13.462 -11.704 68.046 1.00 68.88 665 SER A C 1
ATOM 4970 O O . SER A 1 665 ? -13.708 -12.886 67.811 1.00 68.88 665 SER A O 1
ATOM 4972 N N . GLY A 1 666 ? -12.330 -11.096 67.672 1.00 68.00 666 GLY A N 1
ATOM 4973 C CA . GLY A 1 666 ? -11.255 -11.740 66.903 1.00 68.00 666 GLY A CA 1
ATOM 4974 C C . GLY A 1 666 ? -11.162 -11.329 65.425 1.00 68.00 666 GLY A C 1
ATOM 4975 O O . GLY A 1 666 ? -10.512 -12.019 64.644 1.00 68.00 666 GLY A O 1
ATOM 4976 N N . GLU A 1 667 ? -11.807 -10.235 65.023 1.00 81.69 667 GLU A N 1
ATOM 4977 C CA . GLU A 1 667 ? -11.847 -9.709 63.655 1.00 81.69 667 GLU A CA 1
ATOM 4978 C C . GLU A 1 667 ? -10.624 -8.851 63.309 1.00 81.69 667 GLU A C 1
ATOM 4980 O O . GLU A 1 667 ? -10.018 -8.217 64.174 1.00 81.69 667 GLU A O 1
ATOM 4985 N N . THR A 1 668 ? -10.276 -8.798 62.020 1.00 85.94 668 THR A N 1
ATOM 4986 C CA . THR A 1 668 ? -9.150 -7.994 61.519 1.00 85.94 668 THR A CA 1
ATOM 4987 C C . THR A 1 668 ? -9.644 -6.890 60.589 1.00 85.94 668 THR A C 1
ATOM 4989 O O . THR A 1 668 ? -10.265 -7.167 59.564 1.00 85.94 668 THR A O 1
ATOM 4992 N N . PHE A 1 669 ? -9.320 -5.641 60.928 1.00 89.50 669 PHE A N 1
ATOM 4993 C CA . PHE A 1 669 ? -9.566 -4.468 60.091 1.00 89.50 669 PHE A CA 1
ATOM 4994 C C . PHE A 1 669 ? -8.241 -3.799 59.738 1.00 89.50 669 PHE A C 1
ATOM 4996 O O . PHE A 1 669 ? -7.429 -3.525 60.623 1.00 89.50 669 PHE A O 1
ATOM 5003 N N . ALA A 1 670 ? -8.017 -3.513 58.457 1.00 90.75 670 ALA A N 1
ATOM 5004 C CA . ALA A 1 670 ? -6.816 -2.806 58.016 1.00 90.75 670 ALA A CA 1
ATOM 5005 C C . ALA A 1 670 ? -7.092 -1.914 56.800 1.00 90.75 670 ALA A C 1
ATOM 5007 O O . ALA A 1 670 ? -7.631 -2.360 55.791 1.00 90.75 670 ALA A O 1
ATOM 5008 N N . ASN A 1 671 ? -6.702 -0.644 56.900 1.00 91.75 671 ASN A N 1
ATOM 5009 C CA . ASN A 1 671 ? -6.997 0.391 55.909 1.00 91.75 671 ASN A CA 1
ATOM 5010 C C . ASN A 1 671 ? -8.485 0.454 55.519 1.00 91.75 671 ASN A C 1
ATOM 5012 O O . ASN A 1 671 ? -8.842 0.369 54.346 1.00 91.75 671 ASN A O 1
ATOM 5016 N N . VAL A 1 672 ? -9.368 0.543 56.514 1.00 95.06 672 VAL A N 1
ATOM 5017 C CA . VAL A 1 672 ? -10.811 0.620 56.275 1.00 95.06 672 VAL A CA 1
ATOM 5018 C C . VAL A 1 672 ? -11.320 1.984 56.709 1.00 95.06 672 VAL A C 1
ATOM 5020 O O . VAL A 1 672 ? -11.026 2.434 57.817 1.00 95.06 672 VAL A O 1
ATOM 5023 N N . SER A 1 673 ? -12.062 2.665 55.839 1.00 96.12 673 SER A N 1
ATOM 5024 C CA . SER A 1 673 ? -12.551 4.021 56.118 1.00 96.12 673 SER A CA 1
ATOM 5025 C C . SER A 1 673 ? -14.058 4.158 55.939 1.00 96.12 673 SER A C 1
ATOM 5027 O O . SER A 1 673 ? -14.678 3.404 55.194 1.00 96.12 673 SER A O 1
ATOM 5029 N N . TRP A 1 674 ? -14.660 5.142 56.605 1.00 97.12 674 TRP A N 1
ATOM 5030 C CA . TRP A 1 674 ? -16.055 5.510 56.359 1.00 97.12 674 TRP A CA 1
ATOM 5031 C C . TRP A 1 674 ? -16.260 7.017 56.337 1.00 97.12 674 TRP A C 1
ATOM 5033 O O . TRP A 1 674 ? -15.453 7.770 56.889 1.00 97.12 674 TRP A O 1
ATOM 5043 N N . ASN A 1 675 ? -17.368 7.438 55.731 1.00 97.19 675 ASN A N 1
ATOM 5044 C CA . ASN A 1 675 ? -17.788 8.831 55.733 1.00 97.19 675 ASN A CA 1
ATOM 5045 C C . ASN A 1 675 ? -18.406 9.219 57.087 1.00 97.19 675 ASN A C 1
ATOM 5047 O O . ASN A 1 675 ? -19.557 8.878 57.377 1.00 97.19 675 ASN A O 1
ATOM 5051 N N . ASN A 1 676 ? -17.644 9.937 57.914 1.00 94.44 676 ASN A N 1
ATOM 5052 C CA . ASN A 1 676 ? -18.070 10.326 59.261 1.00 94.44 676 ASN A CA 1
ATOM 5053 C C . ASN A 1 676 ? -19.046 11.515 59.295 1.00 94.44 676 ASN A C 1
ATOM 5055 O O . ASN A 1 676 ? -19.600 11.809 60.355 1.00 94.44 676 ASN A O 1
ATOM 5059 N N . GLU A 1 677 ? -19.292 12.160 58.151 1.00 95.75 677 GLU A N 1
ATOM 5060 C CA . GLU A 1 677 ? -20.335 13.180 57.989 1.00 95.75 677 GLU A CA 1
ATOM 5061 C C . GLU A 1 677 ? -21.715 12.547 57.754 1.00 95.75 677 GLU A C 1
ATOM 5063 O O . GLU A 1 677 ? -22.728 13.155 58.090 1.00 95.75 677 GLU A O 1
ATOM 5068 N N . LEU A 1 678 ? -21.759 11.320 57.213 1.00 93.56 678 LEU A N 1
ATOM 5069 C CA . LEU A 1 678 ? -23.000 10.572 56.969 1.00 93.56 678 LEU A CA 1
ATOM 5070 C C . LEU A 1 678 ? -23.361 9.625 58.117 1.00 93.56 678 LEU A C 1
ATOM 5072 O O . LEU A 1 678 ? -24.540 9.450 58.415 1.00 93.56 678 LEU A O 1
ATOM 5076 N N . THR A 1 679 ? -22.359 9.012 58.758 1.00 91.12 679 THR A N 1
ATOM 5077 C CA . THR A 1 679 ? -22.553 8.099 59.895 1.00 91.12 679 THR A CA 1
ATOM 5078 C C . THR A 1 679 ? -21.469 8.320 60.948 1.00 91.12 679 THR A C 1
ATOM 5080 O O . THR A 1 679 ? -20.280 8.169 60.676 1.00 91.12 679 THR A O 1
ATOM 5083 N N . THR A 1 680 ? -21.864 8.637 62.182 1.00 85.94 680 THR A N 1
ATOM 5084 C CA . THR A 1 680 ? -20.937 9.088 63.237 1.00 85.94 680 THR A CA 1
ATOM 5085 C C . THR A 1 680 ? -19.875 8.052 63.625 1.00 85.94 680 THR A C 1
ATOM 5087 O O . THR A 1 680 ? -18.703 8.395 63.771 1.00 85.94 680 THR A O 1
ATOM 5090 N N . TYR A 1 681 ? -20.260 6.785 63.791 1.00 85.50 681 TYR A N 1
ATOM 5091 C CA . TYR A 1 681 ? -19.377 5.716 64.272 1.00 85.50 681 TYR A CA 1
ATOM 5092 C C . TYR A 1 681 ? -19.007 4.763 63.141 1.00 85.50 681 TYR A C 1
ATOM 5094 O O . TYR A 1 681 ? -19.843 4.495 62.291 1.00 85.50 681 TYR A O 1
ATOM 5102 N N . GLY A 1 682 ? -17.790 4.214 63.135 1.00 77.19 682 GLY A N 1
ATOM 5103 C CA . GLY A 1 682 ? -17.361 3.241 62.120 1.00 77.19 682 GLY A CA 1
ATOM 5104 C C . GLY A 1 682 ? -17.903 1.832 62.355 1.00 77.19 682 GLY A C 1
ATOM 5105 O O . GLY A 1 682 ? -18.236 1.136 61.395 1.00 77.19 682 GLY A O 1
ATOM 5106 N N . ALA A 1 683 ? -18.031 1.434 63.623 1.00 85.19 683 ALA A N 1
ATOM 5107 C CA . ALA A 1 683 ? -18.635 0.173 64.033 1.00 85.19 683 ALA A CA 1
ATOM 5108 C C . ALA A 1 683 ? -19.157 0.218 65.474 1.00 85.19 683 ALA A C 1
ATOM 5110 O O . ALA A 1 683 ? -18.613 0.960 66.297 1.00 85.19 683 ALA A O 1
ATOM 5111 N N . ALA A 1 684 ? -20.141 -0.627 65.798 1.00 80.75 684 ALA A N 1
ATOM 5112 C CA . ALA A 1 684 ? -20.455 -0.975 67.183 1.00 80.75 684 ALA A CA 1
ATOM 5113 C C . ALA A 1 684 ? -19.699 -2.248 67.611 1.00 80.75 684 ALA A C 1
ATOM 5115 O O . ALA A 1 684 ? -19.568 -3.204 66.843 1.00 80.75 684 ALA A O 1
ATOM 5116 N N . SER A 1 685 ? -19.182 -2.262 68.842 1.00 68.44 685 SER A N 1
ATOM 5117 C CA . SER A 1 685 ? -18.413 -3.382 69.400 1.00 68.44 685 SER A CA 1
ATOM 5118 C C . SER A 1 685 ? -18.872 -3.711 70.816 1.00 68.44 685 SER A C 1
ATOM 5120 O O . SER A 1 685 ? -19.125 -2.816 71.621 1.00 68.44 685 SER A O 1
ATOM 5122 N N . SER A 1 686 ? -18.942 -5.007 71.127 1.00 56.81 686 SER A N 1
ATOM 5123 C CA . SER A 1 686 ? -19.238 -5.527 72.467 1.00 56.81 686 SER A CA 1
ATOM 5124 C C . SER A 1 686 ? -17.997 -5.702 73.355 1.00 56.81 686 SER A C 1
ATOM 5126 O O . SER A 1 686 ? -18.132 -6.080 74.517 1.00 56.81 686 SER A O 1
ATOM 5128 N N . SER A 1 687 ? -16.786 -5.467 72.834 1.00 53.62 687 SER A N 1
ATOM 5129 C CA . SER A 1 687 ? -15.530 -5.577 73.591 1.00 53.62 687 SER A CA 1
ATOM 5130 C C . SER A 1 687 ? -14.403 -4.755 72.954 1.00 53.62 687 SER A C 1
ATOM 5132 O O . SER A 1 687 ? -14.075 -4.979 71.793 1.00 53.62 687 SER A O 1
ATOM 5134 N N . SER A 1 688 ? -13.770 -3.879 73.745 1.00 55.69 688 SER A N 1
ATOM 5135 C CA . SER A 1 688 ? -12.554 -3.103 73.417 1.00 55.69 688 SER A CA 1
ATOM 5136 C C . SER A 1 688 ? -12.646 -2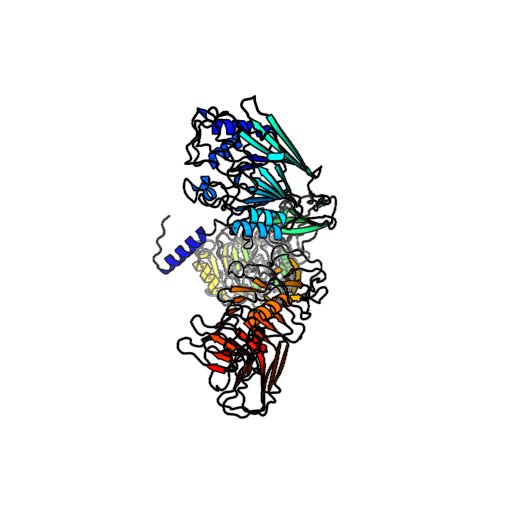.146 72.212 1.00 55.69 688 SER A C 1
ATOM 5138 O O . SER A 1 688 ? -13.523 -2.247 71.357 1.00 55.69 688 SER A O 1
ATOM 5140 N N . ALA A 1 689 ? -11.722 -1.180 72.150 1.00 60.97 689 ALA A N 1
ATOM 5141 C CA . ALA A 1 689 ? -11.599 -0.259 71.022 1.00 60.97 689 ALA A CA 1
ATOM 5142 C C . ALA A 1 689 ? -11.229 -1.023 69.737 1.00 60.97 689 ALA A C 1
ATOM 5144 O O . ALA A 1 689 ? -10.215 -1.718 69.700 1.00 60.97 689 ALA A O 1
ATOM 5145 N N . VAL A 1 690 ? -12.049 -0.885 68.694 1.00 72.19 690 VAL A N 1
ATOM 5146 C CA . VAL A 1 690 ? -11.792 -1.461 67.366 1.00 72.19 690 VAL A CA 1
ATOM 5147 C C . VAL A 1 690 ? -10.686 -0.647 66.695 1.00 72.19 690 VAL A C 1
ATOM 5149 O O . VAL A 1 690 ? -10.835 0.558 66.497 1.00 72.19 690 VAL A O 1
ATOM 5152 N N . THR A 1 691 ? -9.566 -1.284 66.361 1.00 80.75 691 THR A N 1
ATOM 5153 C CA . THR A 1 691 ? -8.450 -0.659 65.638 1.00 80.75 691 THR A CA 1
ATOM 5154 C C . THR A 1 691 ? -8.580 -0.906 64.131 1.00 80.75 691 THR A C 1
ATOM 5156 O O . THR A 1 691 ? -9.265 -1.831 63.707 1.00 80.75 691 THR A O 1
ATOM 5159 N N . GLY A 1 692 ? -7.956 -0.062 63.302 1.00 85.44 692 GLY A N 1
ATOM 5160 C CA . GLY A 1 692 ? -7.927 -0.243 61.840 1.00 85.44 692 GLY A CA 1
ATOM 5161 C C . GLY A 1 692 ? -9.091 0.377 61.051 1.00 85.44 692 GLY A C 1
ATOM 5162 O O . GLY A 1 692 ? -9.062 0.343 59.820 1.00 85.44 692 GLY A O 1
ATOM 5163 N N . LEU A 1 693 ? -10.069 0.988 61.734 1.00 90.62 693 LEU A N 1
ATOM 5164 C CA . LEU A 1 693 ? -11.141 1.789 61.129 1.00 90.62 693 LEU A CA 1
ATOM 5165 C C . LEU A 1 693 ? -10.831 3.290 61.251 1.00 90.62 693 LEU A C 1
ATOM 5167 O O . LEU A 1 693 ? -10.514 3.760 62.343 1.00 90.62 693 LEU A O 1
ATOM 5171 N N . THR A 1 694 ? -10.991 4.059 60.170 1.00 93.50 694 THR A N 1
ATOM 5172 C CA . THR A 1 694 ? -10.759 5.519 60.166 1.00 93.50 694 THR A CA 1
ATOM 5173 C C . THR A 1 694 ? -11.950 6.303 59.611 1.00 93.50 694 THR A C 1
ATOM 5175 O O . THR A 1 694 ? -12.334 6.139 58.456 1.00 93.50 694 THR A O 1
ATOM 5178 N N . GLY A 1 695 ? -12.517 7.202 60.418 1.00 94.12 695 GLY A N 1
ATOM 5179 C CA . GLY A 1 695 ? -13.564 8.120 59.968 1.00 94.12 695 GLY A CA 1
ATOM 5180 C C . GLY A 1 695 ? -12.950 9.275 59.185 1.00 94.12 695 GLY A C 1
ATOM 5181 O O . GLY A 1 695 ? -12.021 9.919 59.673 1.00 94.12 695 GLY A O 1
ATOM 5182 N N . LYS A 1 696 ? -13.451 9.531 57.980 1.00 96.06 696 LYS A N 1
ATOM 5183 C CA . LYS A 1 696 ? -12.969 10.584 57.077 1.00 96.06 696 LYS A CA 1
ATOM 5184 C C . LYS A 1 696 ? -14.156 11.405 56.572 1.00 96.06 696 LYS A C 1
ATOM 5186 O O . LYS A 1 696 ? -15.253 10.874 56.425 1.00 96.06 696 LYS A O 1
ATOM 5191 N N . THR A 1 697 ? -13.934 12.688 56.301 1.00 97.25 697 THR A N 1
ATOM 5192 C CA . THR A 1 697 ? -14.960 13.563 55.712 1.00 97.25 697 THR A CA 1
ATOM 5193 C C . THR A 1 697 ? -15.200 13.207 54.248 1.00 97.25 697 THR A C 1
ATOM 5195 O O . THR A 1 697 ? -14.356 12.566 53.609 1.00 97.25 697 THR A O 1
ATOM 5198 N N . THR A 1 698 ? -16.306 13.683 53.670 1.00 96.12 698 THR A N 1
ATOM 5199 C CA . THR A 1 698 ? -16.575 13.549 52.231 1.00 96.12 698 THR A CA 1
ATOM 5200 C C . THR A 1 698 ? -15.424 14.099 51.393 1.00 96.12 698 THR A C 1
ATOM 5202 O O . THR A 1 698 ? -15.009 13.465 50.428 1.00 96.12 698 THR A O 1
ATOM 5205 N N . ALA A 1 699 ? -14.873 15.255 51.776 1.00 96.38 699 ALA A N 1
ATOM 5206 C CA . ALA A 1 699 ? -13.765 15.880 51.060 1.00 96.38 699 ALA A CA 1
ATOM 5207 C C . ALA A 1 699 ? -12.485 15.031 51.108 1.00 96.38 699 ALA A C 1
ATOM 5209 O O . ALA A 1 699 ? -11.828 14.861 50.084 1.00 96.38 699 ALA A O 1
ATOM 5210 N N . THR A 1 700 ? -12.144 14.456 52.268 1.00 97.31 700 THR A N 1
ATOM 5211 C CA . THR A 1 700 ? -10.971 13.579 52.394 1.00 97.31 700 THR A CA 1
ATOM 5212 C C . THR A 1 700 ? -11.157 12.279 51.620 1.00 97.31 700 THR A C 1
ATOM 5214 O O . THR A 1 700 ? -10.230 11.853 50.948 1.00 97.31 700 THR A O 1
ATOM 5217 N N . LEU A 1 701 ? -12.341 11.661 51.654 1.00 96.12 701 LEU A N 1
ATOM 5218 C CA . LEU A 1 701 ? -12.598 10.429 50.896 1.00 96.12 701 LEU A CA 1
ATOM 5219 C C . LEU A 1 701 ? -12.541 10.623 49.374 1.00 96.12 701 LEU A C 1
ATOM 5221 O O . LEU A 1 701 ? -12.381 9.645 48.658 1.00 96.12 701 LEU A O 1
ATOM 5225 N N . LYS A 1 702 ? -12.667 11.856 48.872 1.00 95.69 702 LYS A N 1
ATOM 5226 C CA . LYS A 1 702 ? -12.544 12.188 47.442 1.00 95.69 702 LYS A CA 1
ATOM 5227 C C . LYS A 1 702 ? -11.173 12.763 47.070 1.00 95.69 702 LYS A C 1
ATOM 5229 O O . LYS A 1 702 ? -10.961 13.128 45.916 1.00 95.69 702 LYS A O 1
ATOM 5234 N N . SER A 1 703 ? -10.253 12.896 48.027 1.00 95.31 703 SER A N 1
ATOM 5235 C CA . SER A 1 703 ? -8.956 13.520 47.773 1.00 95.31 703 SER A CA 1
ATOM 5236 C C . SER A 1 703 ? -7.979 12.565 47.086 1.00 95.31 703 SER A C 1
ATOM 5238 O O . SER A 1 703 ? -8.043 11.342 47.232 1.00 95.31 703 SER A O 1
ATOM 5240 N N . THR A 1 704 ? -7.016 13.143 46.369 1.00 92.75 704 THR A N 1
ATOM 5241 C CA . THR A 1 704 ? -5.892 12.407 45.777 1.00 92.75 704 THR A CA 1
ATOM 5242 C C . THR A 1 704 ? -5.025 11.718 46.829 1.00 92.75 704 THR A C 1
ATOM 5244 O O . THR A 1 704 ? -4.492 10.647 46.563 1.00 92.75 704 THR A O 1
ATOM 5247 N N . ASP A 1 705 ? -4.913 12.295 48.028 1.00 94.50 705 ASP A N 1
ATOM 5248 C CA . ASP A 1 705 ? -4.133 11.712 49.125 1.00 94.50 705 ASP A CA 1
ATOM 5249 C C . ASP A 1 705 ? -4.774 10.415 49.619 1.00 94.50 705 ASP A C 1
ATOM 5251 O O . ASP A 1 705 ? -4.094 9.412 49.811 1.00 94.50 705 ASP A O 1
ATOM 5255 N N . TYR A 1 706 ? -6.104 10.392 49.751 1.00 95.25 706 TYR A N 1
ATOM 5256 C CA . TYR A 1 706 ? -6.801 9.172 50.138 1.00 95.25 706 TYR A CA 1
ATOM 5257 C C . TYR A 1 706 ? -6.748 8.097 49.046 1.00 95.25 706 TYR A C 1
ATOM 5259 O O . TYR A 1 706 ? -6.604 6.912 49.346 1.00 95.25 706 TYR A O 1
ATOM 5267 N N . LEU A 1 707 ? -6.799 8.498 47.773 1.00 94.12 707 LEU A N 1
ATOM 5268 C CA . LEU A 1 707 ? -6.550 7.586 46.657 1.00 94.12 707 LEU A CA 1
ATOM 5269 C C . LEU A 1 707 ? -5.141 6.966 46.733 1.00 94.12 707 LEU A C 1
ATOM 5271 O O . LEU A 1 707 ? -4.977 5.767 46.503 1.00 94.12 707 LEU A O 1
ATOM 5275 N N . ALA A 1 708 ? -4.127 7.762 47.081 1.00 92.69 708 ALA A N 1
ATOM 5276 C CA . ALA A 1 708 ? -2.764 7.276 47.278 1.00 92.69 708 ALA A CA 1
ATOM 5277 C C . ALA A 1 708 ? -2.655 6.320 48.481 1.00 92.69 708 ALA A C 1
ATOM 5279 O O . ALA A 1 708 ? -1.971 5.299 48.373 1.00 92.69 708 ALA A O 1
ATOM 5280 N N . ASP A 1 709 ? -3.363 6.588 49.584 1.00 91.06 709 ASP A N 1
ATOM 5281 C CA . ASP A 1 709 ? -3.444 5.684 50.743 1.00 91.06 709 ASP A CA 1
ATOM 5282 C C . ASP A 1 709 ? -4.025 4.313 50.346 1.00 91.06 709 ASP A C 1
ATOM 5284 O O . ASP A 1 709 ? -3.482 3.267 50.714 1.00 91.06 709 ASP A O 1
ATOM 5288 N N . LEU A 1 710 ? -5.117 4.303 49.570 1.00 92.44 710 LEU A N 1
ATOM 5289 C CA . LEU A 1 710 ? -5.763 3.080 49.073 1.00 92.44 710 LEU A CA 1
ATOM 5290 C C . LEU A 1 710 ? -4.842 2.257 48.159 1.00 92.44 710 LEU A C 1
ATOM 5292 O O . LEU A 1 710 ? -4.786 1.031 48.276 1.00 92.44 710 LEU A O 1
ATOM 5296 N N . ASN A 1 711 ? -4.093 2.924 47.279 1.00 92.44 711 ASN A N 1
ATOM 5297 C CA . ASN A 1 711 ? -3.145 2.270 46.373 1.00 92.44 711 ASN A CA 1
ATOM 5298 C C . ASN A 1 711 ? -1.885 1.766 47.082 1.00 92.44 711 ASN A C 1
ATOM 5300 O O . ASN A 1 711 ? -1.407 0.671 46.791 1.00 92.44 711 ASN A O 1
ATOM 5304 N N . SER A 1 712 ? -1.380 2.510 48.065 1.00 88.38 712 SER A N 1
ATOM 5305 C CA . SER A 1 712 ? -0.209 2.091 48.845 1.00 88.38 712 SER A CA 1
ATOM 5306 C C . SER A 1 712 ? -0.486 0.810 49.633 1.00 88.38 712 SER A C 1
ATOM 5308 O O . SER A 1 712 ? 0.378 -0.052 49.746 1.00 88.38 712 SER A O 1
ATOM 5310 N N . ALA A 1 713 ? -1.710 0.642 50.139 1.00 78.19 713 ALA A N 1
ATOM 5311 C CA . ALA A 1 713 ? -2.121 -0.583 50.818 1.00 78.19 713 ALA A CA 1
ATOM 5312 C C . ALA A 1 713 ? -2.347 -1.778 49.868 1.00 78.19 713 ALA A C 1
ATOM 5314 O O . ALA A 1 713 ? -2.384 -2.915 50.347 1.00 78.19 713 ALA A O 1
ATOM 5315 N N . ALA A 1 714 ? -2.511 -1.533 48.561 1.00 72.31 714 ALA A N 1
ATOM 5316 C CA . ALA A 1 714 ? -2.772 -2.556 47.549 1.00 72.31 714 ALA A CA 1
ATOM 5317 C C . ALA A 1 714 ? -1.508 -3.163 46.922 1.00 72.31 714 ALA A C 1
ATOM 5319 O O . ALA A 1 714 ? -1.539 -4.328 46.530 1.00 72.31 714 ALA A O 1
ATOM 5320 N N . ALA A 1 715 ? -0.401 -2.413 46.878 1.00 66.31 715 ALA A N 1
ATOM 5321 C CA . ALA A 1 715 ? 0.829 -2.780 46.166 1.00 66.31 715 ALA A CA 1
ATOM 5322 C C . ALA A 1 715 ? 1.428 -4.150 46.554 1.00 66.31 715 ALA A C 1
ATOM 5324 O O . ALA A 1 715 ? 2.047 -4.810 45.723 1.00 66.31 715 ALA A O 1
ATOM 5325 N N . ASP A 1 716 ? 1.197 -4.609 47.787 1.00 63.66 716 ASP A N 1
ATOM 5326 C CA . ASP A 1 716 ? 1.774 -5.849 48.318 1.00 63.66 716 ASP A CA 1
ATOM 5327 C C . ASP A 1 716 ? 0.809 -7.055 48.277 1.00 63.66 716 ASP A C 1
ATOM 5329 O O . ASP A 1 716 ? 1.060 -8.067 48.937 1.00 63.66 716 ASP A O 1
ATOM 5333 N N . GLN A 1 717 ? -0.340 -6.963 47.591 1.00 77.56 717 GLN A N 1
ATOM 5334 C CA . GLN A 1 717 ? -1.393 -7.991 47.638 1.00 77.56 717 GLN A CA 1
ATOM 5335 C C . GLN A 1 717 ? -1.751 -8.543 46.251 1.00 77.56 717 GLN A C 1
ATOM 5337 O O . GLN A 1 717 ? -2.236 -7.839 45.368 1.00 77.56 717 GLN A O 1
ATOM 5342 N N . THR A 1 718 ? -1.569 -9.853 46.068 1.00 78.94 718 THR A N 1
ATOM 5343 C CA . THR A 1 718 ? -1.915 -10.553 44.824 1.00 78.94 718 THR A CA 1
ATOM 5344 C C . THR A 1 718 ? -3.429 -10.550 44.584 1.00 78.94 718 THR A C 1
ATOM 5346 O O . THR A 1 718 ? -4.205 -10.948 45.452 1.00 78.94 718 THR A O 1
ATOM 5349 N N . GLY A 1 719 ? -3.847 -10.142 43.383 1.00 81.12 719 GLY A N 1
ATOM 5350 C CA . GLY A 1 719 ? -5.248 -10.155 42.941 1.00 81.12 719 GLY A CA 1
ATOM 5351 C C . GLY A 1 719 ? -6.041 -8.881 43.245 1.00 81.12 719 GLY A C 1
ATOM 5352 O O . GLY A 1 719 ? -7.205 -8.789 42.855 1.00 81.12 719 GLY A O 1
ATOM 5353 N N . TRP A 1 720 ? -5.451 -7.893 43.921 1.00 89.94 720 TRP A N 1
ATOM 5354 C CA . TRP A 1 720 ? -6.100 -6.598 44.119 1.00 89.94 720 TRP A CA 1
ATOM 5355 C C . TRP A 1 720 ? -5.940 -5.722 42.883 1.00 89.94 720 TRP A C 1
ATOM 5357 O O . TRP A 1 720 ? -4.900 -5.731 42.227 1.00 89.94 720 TRP A O 1
ATOM 5367 N N . LEU A 1 721 ? -6.991 -4.971 42.573 1.00 88.69 721 LEU A N 1
ATOM 5368 C CA . LEU A 1 721 ? -6.956 -3.952 41.534 1.00 88.69 721 LEU A CA 1
ATOM 5369 C C . LEU A 1 721 ? -6.548 -2.608 42.131 1.00 88.69 721 LEU A C 1
ATOM 5371 O O . LEU A 1 721 ? -6.894 -2.297 43.274 1.00 88.69 721 LEU A O 1
ATOM 5375 N N . GLU A 1 722 ? -5.815 -1.828 41.340 1.00 89.94 722 GLU A N 1
ATOM 5376 C CA . GLU A 1 722 ? -5.485 -0.445 41.673 1.00 89.94 722 GLU A CA 1
ATOM 5377 C C . GLU A 1 722 ? -6.760 0.392 41.776 1.00 89.94 722 GLU A C 1
ATOM 5379 O O . GLU A 1 722 ? -7.729 0.168 41.056 1.00 89.94 722 GLU A O 1
ATOM 5384 N N . TRP A 1 723 ? -6.748 1.391 42.644 1.00 92.50 723 TRP A N 1
ATOM 5385 C CA . TRP A 1 723 ? -7.770 2.419 42.741 1.00 92.50 723 TRP A CA 1
ATOM 5386 C C . TRP A 1 723 ? -7.451 3.575 41.784 1.00 92.50 723 TRP A C 1
ATOM 5388 O O . TRP A 1 723 ? -6.300 3.977 41.618 1.00 92.50 723 TRP A O 1
ATOM 5398 N N . MET A 1 724 ? -8.487 4.187 41.219 1.00 90.19 724 MET A N 1
ATOM 5399 C CA . MET A 1 724 ? -8.447 5.411 40.423 1.00 90.19 724 MET A CA 1
ATOM 5400 C C . MET A 1 724 ? -9.472 6.438 40.934 1.00 90.19 724 MET A C 1
ATOM 5402 O O . MET A 1 724 ? -10.446 6.105 41.613 1.00 90.19 724 MET A O 1
ATOM 5406 N N . ALA A 1 725 ? -9.271 7.709 40.587 1.00 86.81 725 ALA A N 1
ATOM 5407 C CA . ALA A 1 725 ? -10.254 8.754 40.855 1.00 86.81 725 ALA A CA 1
ATOM 5408 C C . ALA A 1 725 ? -11.460 8.635 39.905 1.00 86.81 725 ALA A C 1
ATOM 5410 O O . ALA A 1 725 ? -11.281 8.465 38.698 1.00 86.81 725 ALA A O 1
ATOM 5411 N N . ASP A 1 726 ? -12.680 8.820 40.420 1.00 87.00 726 ASP A N 1
ATOM 5412 C CA . ASP A 1 726 ? -13.856 9.075 39.580 1.00 87.00 726 ASP A CA 1
ATOM 5413 C C . ASP A 1 726 ? -13.879 10.545 39.141 1.00 87.00 726 ASP A C 1
ATOM 5415 O O . ASP A 1 726 ? -14.564 11.391 39.718 1.00 87.00 726 ASP A O 1
ATOM 5419 N N . THR A 1 727 ? -13.104 10.867 38.109 1.00 75.94 727 THR A N 1
ATOM 5420 C CA . THR A 1 727 ? -13.003 12.236 37.578 1.00 75.94 727 THR A CA 1
ATOM 5421 C C . THR A 1 727 ? -14.280 12.710 36.886 1.00 75.94 727 THR A C 1
ATOM 5423 O O . THR A 1 727 ? -14.495 13.913 36.760 1.00 75.94 727 THR A O 1
ATOM 5426 N N . THR A 1 728 ? -15.138 11.783 36.452 1.00 72.50 728 THR A N 1
ATOM 5427 C CA . THR A 1 728 ? -16.399 12.103 35.768 1.00 72.50 728 THR A CA 1
ATOM 5428 C C . THR A 1 728 ? -17.518 12.447 36.739 1.00 72.50 728 THR A C 1
ATOM 5430 O O . THR A 1 728 ? -18.496 13.073 36.340 1.00 72.50 728 THR A O 1
ATOM 5433 N N . THR A 1 729 ? -17.405 12.012 38.000 1.00 76.69 729 THR A N 1
ATOM 5434 C CA . THR A 1 729 ? -18.452 12.015 39.042 1.00 76.69 729 THR A CA 1
ATOM 5435 C C . THR A 1 729 ? -19.723 11.231 38.703 1.00 76.69 729 THR A C 1
ATOM 5437 O O . THR A 1 729 ? -20.569 11.031 39.570 1.00 76.69 729 THR A O 1
ATOM 5440 N N . ALA A 1 730 ? -19.850 10.755 37.464 1.00 75.19 730 ALA A N 1
ATOM 5441 C CA . ALA A 1 730 ? -21.014 10.049 36.959 1.00 75.19 730 ALA A CA 1
ATOM 5442 C C . ALA A 1 730 ? -21.042 8.579 37.388 1.00 75.19 730 ALA A C 1
ATOM 5444 O O . ALA A 1 730 ? -22.067 7.921 37.215 1.00 75.19 730 ALA A O 1
ATOM 5445 N N . LEU A 1 731 ? -19.923 8.036 37.890 1.00 84.38 731 LEU A N 1
ATOM 5446 C CA . LEU A 1 731 ? -19.828 6.609 38.174 1.00 84.38 731 LEU A CA 1
ATOM 5447 C C . LEU A 1 731 ? -20.040 6.249 39.642 1.00 84.38 731 LEU A C 1
ATOM 5449 O O . LEU A 1 731 ? -20.655 5.220 39.918 1.00 84.38 731 LEU A O 1
ATOM 5453 N N . ASN A 1 732 ? -19.493 7.058 40.544 1.00 92.38 732 ASN A N 1
ATOM 5454 C CA . ASN A 1 732 ? -19.511 6.852 41.988 1.00 92.38 732 ASN A CA 1
ATOM 5455 C C . ASN A 1 732 ? -19.479 8.200 42.733 1.00 92.38 732 ASN A C 1
ATOM 5457 O O . ASN A 1 732 ? -18.823 8.353 43.764 1.00 92.38 732 ASN A O 1
ATOM 5461 N N . GLY A 1 733 ? -20.101 9.241 42.174 1.00 87.38 733 GLY A N 1
ATOM 5462 C CA . GLY A 1 733 ? -20.214 10.551 42.821 1.00 87.38 733 GLY A CA 1
ATOM 5463 C C . GLY A 1 733 ? -18.874 11.221 43.153 1.00 87.38 733 GLY A C 1
ATOM 5464 O O . GLY A 1 733 ? -18.821 12.047 44.069 1.00 87.38 733 GLY A O 1
ATOM 5465 N N . GLY A 1 734 ? -17.786 10.866 42.462 1.00 88.94 734 GLY A N 1
ATOM 5466 C CA . GLY A 1 734 ? -16.439 11.387 42.719 1.00 88.94 734 GLY A CA 1
ATOM 5467 C C . GLY A 1 734 ? -15.648 10.660 43.814 1.00 88.94 734 GLY A C 1
ATOM 5468 O O . GLY A 1 734 ? -14.540 11.090 44.128 1.00 88.94 734 GLY A O 1
ATOM 5469 N N . TYR A 1 735 ? -16.183 9.594 44.418 1.00 94.81 735 TYR A N 1
ATOM 5470 C CA . TYR A 1 735 ? -15.410 8.731 45.320 1.00 94.81 735 TYR A CA 1
ATOM 5471 C C . TYR A 1 735 ? -14.506 7.764 44.524 1.00 94.81 735 TYR A C 1
ATOM 5473 O O . TYR A 1 735 ? -14.858 7.391 43.401 1.00 94.81 735 TYR A O 1
ATOM 5481 N N . PRO A 1 736 ? -13.358 7.326 45.081 1.00 94.75 736 PRO A N 1
ATOM 5482 C CA . PRO A 1 736 ? -12.450 6.386 44.426 1.00 94.75 736 PRO A CA 1
ATOM 5483 C C . PRO A 1 736 ? -13.145 5.108 43.950 1.00 94.75 736 PRO A C 1
ATOM 5485 O O . PRO A 1 736 ? -13.977 4.540 44.652 1.00 94.75 736 PRO A O 1
ATOM 5488 N N . LEU A 1 737 ? -12.780 4.619 42.776 1.00 92.19 737 LEU A N 1
ATOM 5489 C CA . LEU A 1 737 ? -13.245 3.342 42.225 1.00 92.19 737 LEU A CA 1
ATOM 5490 C C . LEU A 1 737 ? -12.045 2.575 41.668 1.00 92.19 737 LEU A C 1
ATOM 5492 O O . LEU A 1 737 ? -10.951 3.119 41.628 1.00 92.19 737 LEU A O 1
ATOM 5496 N N . HIS A 1 738 ? -12.200 1.319 41.266 1.00 89.62 738 HIS A N 1
ATOM 5497 C CA . HIS A 1 738 ? -11.065 0.545 40.746 1.00 89.62 738 HIS A CA 1
ATOM 5498 C C . HIS A 1 738 ? -10.670 0.987 39.341 1.00 89.62 738 HIS A C 1
ATOM 5500 O O . HIS A 1 738 ? -11.541 1.269 38.516 1.00 89.62 738 HIS A O 1
ATOM 5506 N N . LEU A 1 739 ? -9.363 1.005 39.060 1.00 71.56 739 LEU A N 1
ATOM 5507 C CA . LEU A 1 739 ? -8.810 1.109 37.720 1.00 71.56 739 LEU A CA 1
ATOM 5508 C C . LEU A 1 739 ? -9.470 0.022 36.888 1.00 71.56 739 LEU A C 1
ATOM 5510 O O . LEU A 1 739 ? -9.210 -1.174 37.041 1.00 71.56 739 LEU A O 1
ATOM 5514 N N . ARG A 1 740 ? -10.397 0.452 36.035 1.00 65.38 740 ARG A N 1
ATOM 5515 C CA . ARG A 1 740 ? -11.127 -0.464 35.176 1.00 65.38 740 ARG A CA 1
ATOM 5516 C C . ARG A 1 740 ? -10.069 -1.069 34.269 1.00 65.38 740 ARG A C 1
ATOM 5518 O O . ARG A 1 740 ? -9.472 -0.327 33.496 1.00 65.38 740 ARG A O 1
ATOM 5525 N N . GLN A 1 741 ? -9.823 -2.379 34.380 1.00 51.03 741 GLN A N 1
ATOM 5526 C CA . GLN A 1 741 ? -9.028 -3.098 33.387 1.00 51.03 741 GLN A CA 1
ATOM 5527 C C . GLN A 1 741 ? -9.674 -2.825 32.026 1.00 51.03 741 GLN A C 1
ATOM 5529 O O . GLN A 1 741 ? -10.705 -3.402 31.673 1.00 51.03 741 GLN A O 1
ATOM 5534 N N . VAL A 1 742 ? -9.105 -1.867 31.305 1.00 42.50 742 VAL A N 1
ATOM 5535 C CA . VAL A 1 742 ? -9.155 -1.828 29.859 1.00 42.50 742 VAL A CA 1
ATOM 5536 C C . VAL A 1 742 ? -8.260 -2.995 29.492 1.00 42.50 742 VAL A C 1
ATOM 5538 O O . VAL A 1 742 ? -7.093 -3.005 29.889 1.00 42.50 742 VAL A O 1
ATOM 5541 N N . ASN A 1 743 ? -8.819 -4.030 28.861 1.00 42.34 743 ASN A N 1
ATOM 5542 C CA . ASN A 1 743 ? -7.987 -5.071 28.275 1.00 42.34 743 ASN A CA 1
ATOM 5543 C C . ASN A 1 743 ? -6.895 -4.350 27.493 1.00 42.34 743 ASN A C 1
ATOM 5545 O O . ASN A 1 743 ? -7.212 -3.538 26.623 1.00 42.34 743 ASN A O 1
ATOM 5549 N N . VAL A 1 744 ? -5.633 -4.576 27.857 1.00 37.91 744 VAL A N 1
ATOM 5550 C CA . VAL A 1 744 ? -4.536 -4.087 27.035 1.00 37.91 744 VAL A CA 1
ATOM 5551 C C . VAL A 1 744 ? -4.756 -4.751 25.687 1.00 37.91 744 VAL A C 1
ATOM 5553 O O . VAL A 1 744 ? -4.778 -5.978 25.588 1.00 37.91 744 VAL A O 1
ATOM 5556 N N . ILE A 1 745 ? -5.063 -3.925 24.697 1.00 48.59 745 ILE A N 1
ATOM 5557 C CA . ILE A 1 745 ? -5.155 -4.319 23.304 1.00 48.59 745 ILE A CA 1
ATOM 5558 C C . ILE A 1 745 ? -3.731 -4.721 22.932 1.00 48.59 745 ILE A C 1
ATOM 5560 O O . ILE A 1 745 ? -2.836 -3.879 22.884 1.00 48.59 745 ILE A O 1
ATOM 5564 N N . VAL A 1 746 ? -3.503 -6.024 22.802 1.00 58.84 746 VAL A N 1
ATOM 5565 C CA . VAL A 1 746 ? -2.269 -6.574 22.253 1.00 58.84 746 VAL A CA 1
ATOM 5566 C C . VAL A 1 746 ? -2.599 -6.930 20.817 1.00 58.84 746 VAL A C 1
ATOM 5568 O O . VAL A 1 746 ? -3.388 -7.847 20.587 1.00 58.84 746 VAL A O 1
ATOM 5571 N N . ASP A 1 747 ? -2.050 -6.162 19.881 1.00 73.94 747 ASP A N 1
ATOM 5572 C CA . ASP A 1 747 ? -2.127 -6.457 18.453 1.00 73.94 747 ASP A CA 1
ATOM 5573 C C . ASP A 1 747 ? -1.207 -7.638 18.111 1.00 73.94 747 ASP A C 1
ATOM 5575 O O . ASP A 1 747 ? -0.215 -7.899 18.800 1.00 73.94 747 ASP A O 1
ATOM 5579 N N . ALA A 1 748 ? -1.527 -8.348 17.033 1.00 76.38 748 ALA A N 1
ATOM 5580 C CA . ALA A 1 748 ? -0.651 -9.339 16.437 1.00 76.38 748 ALA A CA 1
ATOM 5581 C C . ALA A 1 748 ? 0.696 -8.693 16.090 1.00 76.38 748 ALA A C 1
ATOM 5583 O O . ALA A 1 748 ? 0.772 -7.570 15.588 1.00 76.38 748 ALA A O 1
ATOM 5584 N N . GLN A 1 749 ? 1.780 -9.411 16.363 1.00 85.81 749 GLN A N 1
ATOM 5585 C CA . GLN A 1 749 ? 3.127 -8.933 16.078 1.00 85.81 749 GLN A CA 1
ATOM 5586 C C . GLN A 1 749 ? 3.355 -8.887 14.562 1.00 85.81 749 GLN A C 1
ATOM 5588 O O . GLN A 1 749 ? 3.064 -9.865 13.867 1.00 85.81 749 GLN A O 1
ATOM 5593 N N . VAL A 1 750 ? 3.906 -7.771 14.070 1.00 88.81 750 VAL A N 1
ATOM 5594 C CA . VAL A 1 750 ? 4.402 -7.654 12.691 1.00 88.81 750 VAL A CA 1
ATOM 5595 C C . VAL A 1 750 ? 5.472 -8.733 12.471 1.00 88.81 750 VAL A C 1
ATOM 5597 O O . VAL A 1 750 ? 6.427 -8.789 13.253 1.00 88.81 750 VAL A O 1
ATOM 5600 N N . PRO A 1 751 ? 5.320 -9.617 11.470 1.00 93.06 751 PRO A N 1
ATOM 5601 C CA . PRO A 1 751 ? 6.304 -10.658 11.205 1.00 93.06 751 PRO A CA 1
ATOM 5602 C C . PRO A 1 751 ? 7.648 -10.047 10.802 1.00 93.06 751 PRO A C 1
ATOM 5604 O O . PRO A 1 751 ? 7.693 -9.082 10.052 1.00 93.06 751 PRO A O 1
ATOM 5607 N N . VAL A 1 752 ? 8.753 -10.623 11.278 1.00 92.50 752 VAL A N 1
ATOM 5608 C CA . VAL A 1 752 ? 10.106 -10.160 10.941 1.00 92.50 752 VAL A CA 1
ATOM 5609 C C . VAL A 1 752 ? 10.629 -10.959 9.758 1.00 92.50 752 VAL A C 1
ATOM 5611 O O . VAL A 1 752 ? 10.808 -12.175 9.869 1.00 92.50 752 VAL A O 1
ATOM 5614 N N . ILE A 1 753 ? 10.913 -10.292 8.639 1.00 94.25 753 ILE A N 1
ATOM 5615 C CA . ILE A 1 753 ? 11.519 -10.922 7.461 1.00 94.25 753 ILE A CA 1
ATOM 5616 C C . ILE A 1 753 ? 13.017 -11.139 7.712 1.00 94.25 753 ILE A C 1
ATOM 5618 O O . ILE A 1 753 ? 13.800 -10.200 7.828 1.00 94.25 753 ILE A O 1
ATOM 5622 N N . LEU A 1 754 ? 13.422 -12.405 7.801 1.00 91.31 754 LEU A N 1
ATOM 5623 C CA . LEU A 1 754 ? 14.801 -12.844 8.033 1.00 91.31 754 LEU A CA 1
ATOM 5624 C C . LEU A 1 754 ? 15.585 -13.036 6.730 1.00 91.31 754 LEU A C 1
ATOM 5626 O O . LEU A 1 754 ? 16.815 -12.999 6.731 1.00 91.31 754 LEU A O 1
ATOM 5630 N N . THR A 1 755 ? 14.902 -13.296 5.615 1.00 93.75 755 THR A N 1
ATOM 5631 C CA . THR A 1 755 ? 15.529 -13.474 4.299 1.00 93.75 755 THR A CA 1
ATOM 5632 C C . THR A 1 755 ? 14.622 -12.908 3.218 1.00 93.75 755 THR A C 1
ATOM 5634 O O . THR A 1 755 ? 13.459 -13.301 3.121 1.00 93.75 755 THR A O 1
ATOM 5637 N N . GLN A 1 756 ? 15.179 -11.989 2.430 1.00 95.50 756 GLN A N 1
ATOM 5638 C CA . GLN A 1 756 ? 14.522 -11.344 1.295 1.00 95.50 756 GLN A CA 1
ATOM 5639 C C . GLN A 1 756 ? 14.656 -12.204 0.025 1.00 95.50 756 GLN A C 1
ATOM 5641 O O . GLN A 1 756 ? 15.635 -12.952 -0.086 1.00 95.50 756 GLN A O 1
ATOM 5646 N N . PRO A 1 757 ? 13.722 -12.099 -0.939 1.00 94.88 757 PRO A N 1
ATOM 5647 C CA . PRO A 1 757 ? 13.897 -12.733 -2.239 1.00 94.88 757 PRO A CA 1
ATOM 5648 C C . PRO A 1 757 ? 15.060 -12.071 -2.993 1.00 94.88 757 PRO A C 1
ATOM 5650 O O . PRO A 1 757 ? 15.302 -10.875 -2.844 1.00 94.88 757 PRO A O 1
ATOM 5653 N N . ALA A 1 758 ? 15.794 -12.850 -3.788 1.00 87.44 758 ALA A N 1
ATOM 5654 C CA . ALA A 1 758 ? 16.953 -12.376 -4.544 1.00 87.44 758 ALA A CA 1
ATOM 5655 C C . ALA A 1 758 ? 16.634 -12.291 -6.041 1.00 87.44 758 ALA A C 1
ATOM 5657 O O . ALA A 1 758 ? 15.978 -13.183 -6.581 1.00 87.44 758 ALA A O 1
ATOM 5658 N N . ALA A 1 759 ? 17.108 -11.229 -6.697 1.00 86.50 759 ALA A N 1
ATOM 5659 C CA . ALA A 1 759 ? 16.993 -11.073 -8.143 1.00 86.50 759 ALA A CA 1
ATOM 5660 C C . ALA A 1 759 ? 17.772 -12.170 -8.885 1.00 86.50 759 ALA A C 1
ATOM 5662 O O . ALA A 1 759 ? 18.755 -12.703 -8.363 1.00 86.50 759 ALA A O 1
ATOM 5663 N N . ARG A 1 760 ? 17.337 -12.514 -10.100 1.00 82.62 760 ARG A N 1
ATOM 5664 C CA . ARG A 1 760 ? 17.957 -13.573 -10.900 1.00 82.62 760 ARG A CA 1
ATOM 5665 C C . ARG A 1 760 ? 17.834 -13.310 -12.396 1.00 82.62 760 ARG A C 1
ATOM 5667 O O . ARG A 1 760 ? 16.752 -12.981 -12.870 1.00 82.62 760 ARG A O 1
ATOM 5674 N N . THR A 1 761 ? 18.908 -13.571 -13.135 1.00 82.62 761 THR A N 1
ATOM 5675 C CA . THR A 1 761 ? 18.885 -13.637 -14.601 1.00 82.62 761 THR A CA 1
ATOM 5676 C C . THR A 1 761 ? 18.859 -15.094 -15.053 1.00 82.62 761 THR A C 1
ATOM 5678 O O . THR A 1 761 ? 19.595 -15.930 -14.525 1.00 82.62 761 THR A O 1
ATOM 5681 N N . VAL A 1 762 ? 17.991 -15.428 -16.003 1.00 82.69 762 VAL A N 1
ATOM 5682 C CA . VAL A 1 762 ? 17.844 -16.780 -16.557 1.00 82.69 762 VAL A CA 1
ATOM 5683 C C . VAL A 1 762 ? 17.664 -16.726 -18.074 1.00 82.69 762 VAL A C 1
ATOM 5685 O O . VAL A 1 762 ? 17.160 -15.751 -18.619 1.00 82.69 762 VAL A O 1
ATOM 5688 N N . ALA A 1 763 ? 18.059 -17.796 -18.764 1.00 80.31 763 ALA A N 1
ATOM 5689 C CA . ALA A 1 763 ? 17.715 -17.976 -20.173 1.00 80.31 763 ALA A CA 1
ATOM 5690 C C . ALA A 1 763 ? 16.199 -18.222 -20.339 1.00 80.31 763 ALA A C 1
ATOM 5692 O O . ALA A 1 763 ? 15.555 -18.659 -19.376 1.00 80.31 763 ALA A O 1
ATOM 5693 N N . PRO A 1 764 ? 15.627 -18.029 -21.545 1.00 82.19 764 PRO A N 1
ATOM 5694 C CA . PRO A 1 764 ? 14.239 -18.386 -21.822 1.00 82.19 764 PRO A CA 1
ATOM 5695 C C . PRO A 1 764 ? 13.937 -19.834 -21.422 1.00 82.19 764 PRO A C 1
ATOM 5697 O O . PRO A 1 764 ? 14.658 -20.760 -21.803 1.00 82.19 764 PRO A O 1
ATOM 5700 N N . ASN A 1 765 ? 12.859 -20.033 -20.665 1.00 81.88 765 ASN A N 1
ATOM 5701 C CA . ASN A 1 765 ? 12.438 -21.303 -20.057 1.00 81.88 765 ASN A CA 1
ATOM 5702 C C . ASN A 1 765 ? 13.391 -21.860 -18.979 1.00 81.88 765 ASN A C 1
ATOM 5704 O O . ASN A 1 765 ? 13.290 -23.027 -18.590 1.00 81.88 765 ASN A O 1
ATOM 5708 N N . GLY A 1 766 ? 14.328 -21.049 -18.485 1.00 79.62 766 GLY A N 1
ATOM 5709 C CA . GLY A 1 766 ? 15.202 -21.394 -17.368 1.00 79.62 766 GLY A CA 1
ATOM 5710 C C . GLY A 1 766 ? 14.450 -21.427 -16.035 1.00 79.62 766 GLY A C 1
ATOM 5711 O O . GLY A 1 766 ? 13.472 -20.713 -15.833 1.00 79.62 766 GLY A O 1
ATOM 5712 N N . ALA A 1 767 ? 14.907 -22.247 -15.088 1.00 83.94 767 ALA A N 1
ATOM 5713 C CA . ALA A 1 767 ? 14.278 -22.322 -13.771 1.00 83.94 767 ALA A CA 1
ATOM 5714 C C . ALA A 1 767 ? 14.628 -21.094 -12.908 1.00 83.94 767 ALA A C 1
ATOM 5716 O O . ALA A 1 767 ? 15.792 -20.892 -12.553 1.00 83.94 767 ALA A O 1
ATOM 5717 N N . ALA A 1 768 ? 13.612 -20.326 -12.508 1.00 89.25 768 ALA A N 1
ATOM 5718 C CA . ALA A 1 768 ? 13.711 -19.265 -11.509 1.00 89.25 768 ALA A CA 1
ATOM 5719 C C . ALA A 1 768 ? 12.955 -19.660 -10.227 1.00 89.25 768 ALA A C 1
ATOM 5721 O O . ALA A 1 768 ? 11.883 -20.262 -10.273 1.00 89.25 768 ALA A O 1
ATOM 5722 N N . SER A 1 769 ? 13.523 -19.336 -9.064 1.00 92.56 769 SER A N 1
ATOM 5723 C CA . SER A 1 769 ? 12.886 -19.555 -7.762 1.00 92.56 769 SER A CA 1
ATOM 5724 C C . SER A 1 769 ? 13.214 -18.397 -6.835 1.00 92.56 769 SER A C 1
ATOM 5726 O O . SER A 1 769 ? 14.382 -18.043 -6.683 1.00 92.56 769 SER A O 1
ATOM 5728 N N . LEU A 1 770 ? 12.184 -17.868 -6.188 1.00 95.75 770 LEU A N 1
ATOM 5729 C CA . LEU A 1 770 ? 12.236 -16.843 -5.155 1.00 95.75 770 LEU A CA 1
ATOM 5730 C C . LEU A 1 770 ? 11.819 -17.455 -3.816 1.00 95.75 770 LEU A C 1
ATOM 5732 O O . LEU A 1 770 ? 11.018 -18.392 -3.780 1.00 95.75 770 LEU A O 1
ATOM 5736 N N . SER A 1 771 ? 12.357 -16.940 -2.713 1.00 95.69 771 SER A N 1
ATOM 5737 C CA . SER A 1 771 ? 12.043 -17.428 -1.368 1.00 95.69 771 SER A CA 1
ATOM 5738 C C . SER A 1 771 ? 12.085 -16.313 -0.336 1.00 95.69 771 SER A C 1
ATOM 5740 O O . SER A 1 771 ? 12.993 -15.485 -0.374 1.00 95.69 771 SER A O 1
ATOM 5742 N N . VAL A 1 772 ? 11.165 -16.359 0.623 1.00 96.31 772 VAL A N 1
ATOM 5743 C CA . VAL A 1 772 ? 11.158 -15.515 1.820 1.00 96.31 772 VAL A CA 1
ATOM 5744 C C . VAL A 1 772 ? 11.202 -16.372 3.078 1.00 96.31 772 VAL A C 1
ATOM 5746 O O . VAL A 1 772 ? 10.581 -17.430 3.153 1.00 96.31 772 VAL A O 1
ATOM 5749 N N . VAL A 1 773 ? 11.922 -15.901 4.093 1.00 96.00 773 VAL 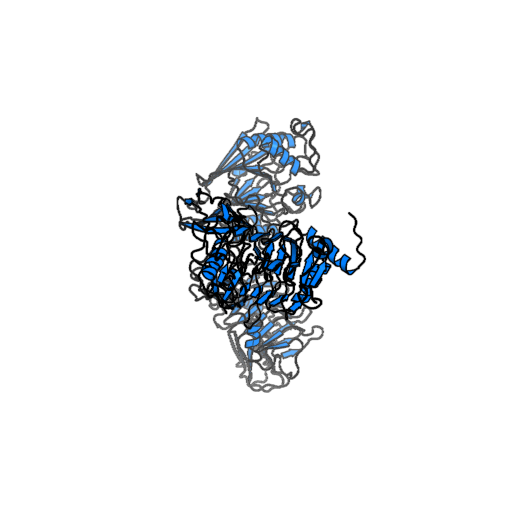A N 1
ATOM 5750 C CA . VAL A 1 773 ? 11.904 -16.497 5.436 1.00 96.00 773 VAL A CA 1
ATOM 5751 C C . VAL A 1 773 ? 11.475 -15.416 6.408 1.00 96.00 773 VAL A C 1
ATOM 5753 O O . VAL A 1 773 ? 12.068 -14.342 6.422 1.00 96.00 773 VAL A O 1
ATOM 5756 N N . ALA A 1 774 ? 10.463 -15.695 7.224 1.00 95.12 774 ALA A N 1
ATOM 5757 C CA . ALA A 1 774 ? 9.955 -14.770 8.228 1.00 95.12 774 ALA A CA 1
ATOM 5758 C C . ALA A 1 774 ? 9.675 -15.502 9.544 1.00 95.12 774 ALA A C 1
ATOM 5760 O O . ALA A 1 774 ? 9.463 -16.717 9.546 1.00 95.12 774 ALA A O 1
ATOM 5761 N N . ALA A 1 775 ? 9.693 -14.769 10.654 1.00 93.00 775 ALA A N 1
ATOM 5762 C CA . ALA A 1 775 ? 9.464 -15.305 11.991 1.00 93.00 775 ALA A CA 1
ATOM 5763 C C . ALA A 1 775 ? 8.556 -14.396 12.822 1.00 93.00 775 ALA A C 1
ATOM 5765 O O . ALA A 1 775 ? 8.493 -13.184 12.609 1.00 93.00 775 ALA A O 1
ATOM 5766 N N . VAL A 1 776 ? 7.871 -15.003 13.790 1.00 94.38 776 VAL A N 1
ATOM 5767 C CA . VAL A 1 776 ? 7.056 -14.308 14.784 1.00 94.38 776 VAL A CA 1
ATOM 5768 C C . VAL A 1 776 ? 7.037 -15.107 16.085 1.00 94.38 776 VAL A C 1
ATOM 5770 O O . VAL A 1 776 ? 7.106 -16.337 16.043 1.00 94.38 776 VAL A O 1
ATOM 5773 N N . ASP A 1 777 ? 6.968 -14.430 17.233 1.00 84.19 777 ASP A N 1
ATOM 5774 C CA . ASP A 1 777 ? 7.031 -15.095 18.544 1.00 84.19 777 ASP A CA 1
ATOM 5775 C C . ASP A 1 777 ? 5.707 -15.795 18.889 1.00 84.19 777 ASP A C 1
ATOM 5777 O O . ASP A 1 777 ? 5.693 -16.821 19.575 1.00 84.19 777 ASP A O 1
ATOM 5781 N N . ARG A 1 778 ? 4.586 -15.249 18.397 1.00 86.38 778 ARG A N 1
ATOM 5782 C CA . ARG A 1 778 ? 3.235 -15.794 18.568 1.00 86.38 778 ARG A CA 1
ATOM 5783 C C . ARG A 1 778 ? 2.367 -15.534 17.333 1.00 86.38 778 ARG A C 1
ATOM 5785 O O . ARG A 1 778 ? 2.385 -14.438 16.772 1.00 86.38 778 ARG A O 1
ATOM 5792 N N . GLY A 1 779 ? 1.582 -16.540 16.953 1.00 88.25 779 GLY A N 1
ATOM 5793 C CA . GLY A 1 779 ? 0.695 -16.523 15.789 1.00 88.25 779 GLY A CA 1
ATOM 5794 C C . GLY A 1 779 ? 1.140 -17.492 14.691 1.00 88.25 779 GLY A C 1
ATOM 5795 O O . GLY A 1 779 ? 1.969 -18.376 14.915 1.00 88.25 779 GLY A O 1
ATOM 5796 N N . SER A 1 780 ? 0.540 -17.364 13.512 1.00 89.56 780 SER A N 1
ATOM 5797 C CA . SER A 1 780 ? 0.795 -18.209 12.340 1.00 89.56 780 SER A CA 1
ATOM 5798 C C . SER A 1 780 ? 1.023 -17.357 11.094 1.00 89.56 780 SER A C 1
ATOM 5800 O O . SER A 1 780 ? 0.290 -16.399 10.860 1.00 89.56 780 SER A O 1
ATOM 5802 N N . LEU A 1 781 ? 2.042 -17.693 10.297 1.00 92.88 781 LEU A N 1
ATOM 5803 C CA . LEU A 1 781 ? 2.408 -16.938 9.095 1.00 92.88 781 LEU A CA 1
ATOM 5804 C C . LEU A 1 781 ? 1.712 -17.480 7.845 1.00 92.88 781 LEU A C 1
ATOM 5806 O O . LEU A 1 781 ? 1.623 -18.690 7.638 1.00 92.88 781 LEU A O 1
ATOM 5810 N N . SER A 1 782 ? 1.287 -16.562 6.985 1.00 92.69 782 SER A N 1
ATOM 5811 C CA . SER A 1 782 ? 0.771 -16.816 5.640 1.00 92.69 782 SER A CA 1
ATOM 5812 C C . SER A 1 782 ? 1.461 -15.895 4.633 1.00 92.69 782 SER A C 1
ATOM 5814 O O . SER A 1 782 ? 1.972 -14.840 5.008 1.00 92.69 782 SER A O 1
ATOM 5816 N N . TYR A 1 783 ? 1.501 -16.311 3.367 1.00 96.44 783 TYR A N 1
ATOM 5817 C CA . TYR A 1 783 ? 2.265 -15.658 2.303 1.00 96.44 783 TYR A CA 1
ATOM 5818 C C . TYR A 1 783 ? 1.347 -15.373 1.118 1.00 96.44 783 TYR A C 1
ATOM 5820 O O . TYR A 1 783 ? 0.423 -16.143 0.861 1.00 96.44 783 TYR A O 1
ATOM 5828 N N . GLN A 1 784 ? 1.613 -14.293 0.392 1.00 96.94 784 GLN A N 1
ATOM 5829 C CA . GLN A 1 784 ? 0.974 -14.003 -0.887 1.00 96.94 784 GLN A CA 1
ATOM 5830 C C . GLN A 1 784 ? 1.946 -13.230 -1.780 1.00 96.94 784 GLN A C 1
ATOM 5832 O O . GLN A 1 784 ? 2.401 -12.149 -1.401 1.00 96.94 784 GLN A O 1
ATOM 5837 N N . TRP A 1 785 ? 2.255 -13.775 -2.957 1.00 96.88 785 TRP A N 1
ATOM 5838 C CA . TRP A 1 785 ? 3.142 -13.139 -3.934 1.00 96.88 785 TRP A CA 1
ATOM 5839 C C . TRP A 1 785 ? 2.403 -12.198 -4.887 1.00 96.88 785 TRP A C 1
ATOM 5841 O O . TRP A 1 785 ? 1.232 -12.411 -5.221 1.00 96.88 785 TRP A O 1
ATOM 5851 N N . TYR A 1 786 ? 3.140 -11.187 -5.336 1.00 95.50 786 TYR A N 1
ATOM 5852 C CA . TYR A 1 786 ? 2.738 -10.144 -6.270 1.00 95.50 786 TYR A CA 1
ATOM 5853 C C . TYR A 1 786 ? 3.838 -9.954 -7.317 1.00 95.50 786 TYR A C 1
ATOM 5855 O O . TYR A 1 786 ? 5.016 -10.183 -7.027 1.00 95.50 786 TYR A O 1
ATOM 5863 N N . SER A 1 787 ? 3.459 -9.540 -8.523 1.00 93.56 787 SER A N 1
ATOM 5864 C CA . SER A 1 787 ? 4.372 -9.147 -9.601 1.00 93.56 787 SER A CA 1
ATOM 5865 C C . SER A 1 787 ? 4.273 -7.656 -9.888 1.00 93.56 787 SER A C 1
ATOM 5867 O O . SER A 1 787 ? 3.208 -7.068 -9.745 1.00 93.56 787 SER A O 1
ATOM 5869 N N . ASN A 1 788 ? 5.347 -7.051 -10.366 1.00 88.38 788 ASN A N 1
ATOM 5870 C CA . ASN A 1 788 ? 5.414 -5.641 -10.704 1.00 88.38 788 ASN A CA 1
ATOM 5871 C C . ASN A 1 788 ? 6.271 -5.445 -11.964 1.00 88.38 788 ASN A C 1
ATOM 5873 O O . ASN A 1 788 ? 7.210 -6.206 -12.205 1.00 88.38 788 ASN A O 1
ATOM 5877 N N . SER A 1 789 ? 5.944 -4.447 -12.783 1.00 85.00 789 SER A N 1
ATOM 5878 C CA . SER A 1 789 ? 6.750 -4.072 -13.955 1.00 85.00 789 SER A CA 1
ATOM 5879 C C . SER A 1 789 ? 7.968 -3.225 -13.574 1.00 85.00 789 SER A C 1
ATOM 5881 O O . SER A 1 789 ? 8.898 -3.092 -14.364 1.00 85.00 789 SER A O 1
ATOM 5883 N N . VAL A 1 790 ? 7.989 -2.692 -12.351 1.00 76.62 790 VAL A N 1
ATOM 5884 C CA . VAL A 1 790 ? 9.076 -1.879 -11.793 1.00 76.62 790 VAL A CA 1
ATOM 5885 C C . VAL A 1 790 ? 9.576 -2.464 -10.470 1.00 76.62 790 VAL A C 1
ATOM 5887 O O . VAL A 1 790 ? 8.861 -3.233 -9.826 1.00 76.62 790 VAL A O 1
ATOM 5890 N N . ASP A 1 791 ? 10.790 -2.093 -10.049 1.00 89.88 791 ASP A N 1
ATOM 5891 C CA . ASP A 1 791 ? 11.393 -2.496 -8.767 1.00 89.88 791 ASP A CA 1
ATOM 5892 C C . ASP A 1 791 ? 10.673 -1.832 -7.581 1.00 89.88 791 ASP A C 1
ATOM 5894 O O . ASP A 1 791 ? 11.140 -0.863 -6.983 1.00 89.88 791 ASP A O 1
ATOM 5898 N N . SER A 1 792 ? 9.464 -2.309 -7.296 1.00 84.12 792 SER A N 1
ATOM 5899 C CA . SER A 1 792 ? 8.598 -1.796 -6.244 1.00 84.12 792 SER A CA 1
ATOM 5900 C C . SER A 1 792 ? 7.811 -2.928 -5.598 1.00 84.12 792 SER A C 1
ATOM 5902 O O . SER A 1 792 ? 7.301 -3.835 -6.264 1.00 84.12 792 SER A O 1
ATOM 5904 N N . ASN A 1 793 ? 7.681 -2.838 -4.279 1.00 84.19 793 ASN A N 1
ATOM 5905 C CA . ASN A 1 793 ? 6.813 -3.686 -3.471 1.00 84.19 793 ASN A CA 1
ATOM 5906 C C . ASN A 1 793 ? 5.450 -3.037 -3.162 1.00 84.19 793 ASN A C 1
ATOM 5908 O O . ASN A 1 793 ? 4.710 -3.522 -2.307 1.00 84.19 793 ASN A O 1
ATOM 5912 N N . ASP A 1 794 ? 5.122 -1.964 -3.884 1.00 75.00 794 ASP A N 1
ATOM 5913 C CA . ASP A 1 794 ? 3.834 -1.277 -3.870 1.00 75.00 794 ASP A CA 1
ATOM 5914 C C . ASP A 1 794 ? 3.207 -1.261 -5.275 1.00 75.00 794 ASP A C 1
ATOM 5916 O O . ASP A 1 794 ? 3.917 -1.220 -6.287 1.00 75.00 794 ASP A O 1
ATOM 5920 N N . GLY A 1 795 ? 1.875 -1.310 -5.333 1.00 73.19 795 GLY A N 1
ATOM 5921 C CA . GLY A 1 795 ? 1.102 -1.294 -6.581 1.00 73.19 795 GLY A CA 1
ATOM 5922 C C . GLY A 1 795 ? 1.236 -2.542 -7.466 1.00 73.19 795 GLY A C 1
ATOM 5923 O O . GLY A 1 795 ? 0.854 -2.498 -8.632 1.00 73.19 795 GLY A O 1
ATOM 5924 N N . GLY A 1 796 ? 1.781 -3.650 -6.953 1.00 72.75 796 GLY A N 1
ATOM 5925 C CA . GLY A 1 796 ? 1.950 -4.884 -7.719 1.00 72.75 796 GLY A CA 1
ATOM 5926 C C . GLY A 1 796 ? 0.644 -5.628 -8.010 1.00 72.75 796 GLY A C 1
ATOM 5927 O O . GLY A 1 796 ? -0.327 -5.583 -7.254 1.00 72.75 796 GLY A O 1
ATOM 5928 N N . PHE A 1 797 ? 0.650 -6.393 -9.096 1.00 78.69 797 PHE A N 1
ATOM 5929 C CA . PHE A 1 797 ? -0.420 -7.301 -9.486 1.00 78.69 797 PHE A CA 1
ATOM 5930 C C . PHE A 1 797 ? -0.397 -8.568 -8.629 1.00 78.69 797 PHE A C 1
ATOM 5932 O O . PHE A 1 797 ? 0.628 -9.242 -8.513 1.00 78.69 797 PHE A O 1
ATOM 5939 N N . LEU A 1 798 ? -1.544 -8.913 -8.043 1.00 91.19 798 LEU A N 1
ATOM 5940 C CA . LEU A 1 798 ? -1.731 -10.156 -7.297 1.00 91.19 798 LEU A CA 1
ATOM 5941 C C . LEU A 1 798 ? -1.457 -11.370 -8.190 1.00 91.19 798 LEU A C 1
ATOM 5943 O O . LEU A 1 798 ? -1.983 -11.448 -9.297 1.00 91.19 798 LEU A O 1
ATOM 5947 N N . ILE A 1 799 ? -0.720 -12.354 -7.670 1.00 87.31 799 ILE A N 1
ATOM 5948 C CA . ILE A 1 799 ? -0.524 -13.653 -8.325 1.00 87.31 799 ILE A CA 1
ATOM 5949 C C . ILE A 1 799 ? -1.427 -14.689 -7.637 1.00 87.31 799 ILE A C 1
ATOM 5951 O O . ILE A 1 799 ? -1.097 -15.171 -6.544 1.00 87.31 799 ILE A O 1
ATOM 5955 N N . PRO A 1 800 ? -2.581 -15.056 -8.225 1.00 78.62 800 PRO A N 1
ATOM 5956 C CA . PRO A 1 800 ? -3.545 -15.922 -7.557 1.00 78.62 800 PRO A CA 1
ATOM 5957 C C . PRO A 1 800 ? -2.946 -17.285 -7.191 1.00 78.62 800 PRO A C 1
ATOM 5959 O O . PRO A 1 800 ? -2.340 -17.963 -8.018 1.00 78.62 800 PRO A O 1
ATOM 5962 N N . GLY A 1 801 ? -3.126 -17.703 -5.935 1.00 80.69 801 GLY A N 1
ATOM 5963 C CA . GLY A 1 801 ? -2.692 -19.020 -5.452 1.00 80.69 801 GLY A CA 1
ATOM 5964 C C . GLY A 1 801 ? -1.199 -19.148 -5.128 1.00 80.69 801 GLY A C 1
ATOM 5965 O O . GLY A 1 801 ? -0.786 -20.186 -4.610 1.00 80.69 801 GLY A O 1
ATOM 5966 N N . ALA A 1 802 ? -0.391 -18.108 -5.350 1.00 91.75 802 ALA A N 1
ATOM 5967 C CA . ALA A 1 802 ? 1.006 -18.071 -4.925 1.00 91.75 802 ALA A CA 1
ATOM 5968 C C . ALA A 1 802 ? 1.112 -17.774 -3.416 1.00 91.75 802 ALA A C 1
ATOM 5970 O O . ALA A 1 802 ? 1.479 -16.675 -3.009 1.00 91.75 802 ALA A O 1
ATOM 5971 N N . ILE A 1 803 ? 0.761 -18.763 -2.587 1.00 94.69 803 ILE A N 1
ATOM 5972 C CA . ILE A 1 803 ? 0.623 -18.625 -1.122 1.00 94.69 803 ILE A CA 1
ATOM 5973 C C . ILE A 1 803 ? 1.714 -19.332 -0.301 1.00 94.69 803 ILE A C 1
ATOM 5975 O O . ILE A 1 803 ? 1.617 -19.462 0.920 1.00 94.69 803 ILE A O 1
ATOM 5979 N N . ALA A 1 804 ? 2.743 -19.848 -0.969 1.00 95.19 804 ALA A N 1
ATOM 5980 C CA . ALA A 1 804 ? 3.875 -20.500 -0.322 1.00 95.19 804 ALA A CA 1
ATOM 5981 C C . ALA A 1 804 ? 4.998 -19.493 -0.025 1.00 95.19 804 ALA A C 1
ATOM 5983 O O . ALA A 1 804 ? 5.128 -18.470 -0.692 1.00 95.19 804 ALA A O 1
ATOM 5984 N N . ALA A 1 805 ? 5.877 -19.823 0.926 1.00 94.94 805 ALA A N 1
ATOM 5985 C CA . ALA A 1 805 ? 7.080 -19.034 1.220 1.00 94.94 805 ALA A CA 1
ATOM 5986 C C . ALA A 1 805 ? 8.091 -18.994 0.050 1.00 94.94 805 ALA A C 1
ATOM 5988 O O . ALA A 1 805 ? 9.059 -18.238 0.077 1.00 94.94 805 ALA A O 1
ATOM 5989 N N . THR A 1 806 ? 7.870 -19.807 -0.983 1.00 96.06 806 THR A N 1
ATOM 5990 C CA . THR A 1 806 ? 8.642 -19.843 -2.225 1.00 96.06 806 THR A CA 1
ATOM 5991 C C . THR A 1 806 ? 7.730 -19.632 -3.424 1.00 96.06 806 THR A C 1
ATOM 5993 O O . THR A 1 806 ? 6.599 -20.119 -3.421 1.00 96.06 806 THR A O 1
ATOM 5996 N N . TYR A 1 807 ? 8.245 -18.998 -4.473 1.00 96.75 807 TYR A N 1
ATOM 5997 C CA . TYR A 1 807 ? 7.542 -18.814 -5.741 1.00 96.75 807 TYR A CA 1
ATOM 5998 C C . TYR A 1 807 ? 8.460 -19.107 -6.933 1.00 96.75 807 TYR A C 1
ATOM 6000 O O . TYR A 1 807 ? 9.656 -18.833 -6.870 1.00 96.75 807 TYR A O 1
ATOM 6008 N N . SER A 1 808 ? 7.905 -19.669 -8.010 1.00 95.12 808 SER A N 1
ATOM 6009 C CA . SER A 1 808 ? 8.614 -19.969 -9.263 1.00 95.12 808 SER A CA 1
ATOM 6010 C C . SER A 1 808 ? 8.036 -19.118 -10.396 1.00 95.12 808 SER A C 1
ATOM 6012 O O . SER A 1 808 ? 7.014 -19.498 -10.967 1.00 95.12 808 SER A O 1
ATOM 6014 N N . PRO A 1 809 ? 8.649 -17.958 -10.689 1.00 93.56 809 PRO A N 1
ATOM 6015 C CA . PRO A 1 809 ? 8.207 -17.055 -11.748 1.00 93.56 809 PRO A CA 1
ATOM 6016 C C . PRO A 1 809 ? 8.237 -17.696 -13.145 1.00 93.56 809 PRO A C 1
ATOM 6018 O O . PRO A 1 809 ? 9.122 -18.518 -13.401 1.00 93.56 809 PRO A O 1
ATOM 6021 N N . PRO A 1 810 ? 7.316 -17.321 -14.053 1.00 89.38 810 PRO A N 1
ATOM 6022 C CA . PRO A 1 810 ? 7.405 -17.691 -15.463 1.00 89.38 810 PRO A CA 1
ATOM 6023 C C . PRO A 1 810 ? 8.625 -17.036 -16.120 1.00 89.38 810 PRO A C 1
ATOM 6025 O O . PRO A 1 810 ? 8.998 -15.912 -15.788 1.00 89.38 810 PRO A O 1
ATOM 6028 N N . THR A 1 811 ? 9.260 -17.763 -17.038 1.00 89.44 811 THR A N 1
ATOM 6029 C CA . THR A 1 811 ? 10.515 -17.361 -17.701 1.00 89.44 811 THR A CA 1
ATOM 6030 C C . THR A 1 811 ? 10.470 -17.592 -19.213 1.00 89.44 811 THR A C 1
ATOM 6032 O O . THR A 1 811 ? 11.499 -17.709 -19.872 1.00 89.44 811 THR A O 1
ATOM 6035 N N . ASP A 1 812 ? 9.270 -17.720 -19.770 1.00 81.75 812 ASP A N 1
ATOM 6036 C CA . ASP A 1 812 ? 8.996 -18.016 -21.180 1.00 81.75 812 ASP A CA 1
ATOM 6037 C C . ASP A 1 812 ? 9.049 -16.778 -22.089 1.00 81.75 812 ASP A C 1
ATOM 6039 O O . ASP A 1 812 ? 9.172 -16.916 -23.305 1.00 81.75 812 ASP A O 1
ATOM 6043 N N . THR A 1 813 ? 9.010 -15.581 -21.504 1.00 76.56 813 THR A N 1
ATOM 6044 C CA . THR A 1 813 ? 9.018 -14.298 -22.215 1.00 76.56 813 THR A CA 1
ATOM 6045 C C . THR A 1 813 ? 10.269 -13.504 -21.853 1.00 76.56 813 THR A C 1
ATOM 6047 O O . THR A 1 813 ? 10.605 -13.400 -20.676 1.00 76.56 813 THR A O 1
ATOM 6050 N N . LEU A 1 814 ? 10.960 -12.951 -22.857 1.00 73.62 814 LEU A N 1
ATOM 6051 C CA . LEU A 1 814 ? 12.106 -12.059 -22.653 1.00 73.62 814 LEU A CA 1
ATOM 6052 C C . LEU A 1 814 ? 11.684 -10.781 -21.915 1.00 73.62 814 LEU A C 1
ATOM 6054 O O . LEU A 1 814 ? 10.587 -10.270 -22.132 1.00 73.62 814 LEU A O 1
ATOM 6058 N N . GLY A 1 815 ? 12.577 -10.238 -21.091 1.00 77.38 815 GLY A N 1
ATOM 6059 C CA . GLY A 1 815 ? 12.340 -9.013 -20.326 1.00 77.38 815 GLY A CA 1
ATOM 6060 C C . GLY A 1 815 ? 12.535 -9.209 -18.828 1.00 77.38 815 GLY A C 1
ATOM 6061 O O . GLY A 1 815 ? 13.038 -10.238 -18.383 1.00 77.38 815 GLY A O 1
ATOM 6062 N N . GLN A 1 816 ? 12.169 -8.202 -18.040 1.00 87.88 816 GLN A N 1
ATOM 6063 C CA . GLN A 1 816 ? 12.326 -8.224 -16.589 1.00 87.88 816 GLN A CA 1
ATOM 6064 C C . GLN A 1 816 ? 10.978 -8.014 -15.899 1.00 87.88 816 GLN A C 1
ATOM 6066 O O . GLN A 1 816 ? 10.247 -7.089 -16.241 1.00 87.88 816 GLN A O 1
ATOM 6071 N N . ILE A 1 817 ? 10.667 -8.857 -14.912 1.00 89.94 817 ILE A N 1
ATOM 6072 C CA . ILE A 1 817 ? 9.501 -8.699 -14.031 1.00 89.94 817 ILE A CA 1
ATOM 6073 C C . ILE A 1 817 ? 9.965 -8.784 -12.581 1.00 89.94 817 ILE A C 1
ATOM 6075 O O . ILE A 1 817 ? 10.762 -9.650 -12.219 1.00 89.94 817 ILE A O 1
ATOM 6079 N N . TRP A 1 818 ? 9.459 -7.895 -11.738 1.00 94.06 818 TRP A N 1
ATOM 6080 C CA . TRP A 1 818 ? 9.769 -7.832 -10.315 1.00 94.06 818 TRP A CA 1
ATOM 6081 C C . TRP A 1 818 ? 8.718 -8.572 -9.503 1.00 94.06 818 TRP A C 1
ATOM 6083 O O . TRP A 1 818 ? 7.544 -8.579 -9.853 1.00 94.06 818 TRP A O 1
ATOM 6093 N N . TYR A 1 819 ? 9.123 -9.199 -8.404 1.00 96.50 819 TYR A N 1
ATOM 6094 C CA . TYR A 1 819 ? 8.220 -9.957 -7.544 1.00 96.50 819 TYR A CA 1
ATOM 6095 C C . TYR A 1 819 ? 8.482 -9.656 -6.078 1.00 96.50 819 TYR A C 1
ATOM 6097 O O . TYR A 1 819 ? 9.633 -9.583 -5.651 1.00 96.50 819 TYR A O 1
ATOM 6105 N N . TYR A 1 820 ? 7.421 -9.556 -5.289 1.00 97.62 820 TYR A N 1
ATOM 6106 C CA . TYR A 1 820 ? 7.503 -9.409 -3.838 1.00 97.62 820 TYR A CA 1
ATOM 6107 C C . TYR A 1 820 ? 6.427 -10.251 -3.152 1.00 97.62 820 TYR A C 1
ATOM 6109 O O . TYR A 1 820 ? 5.463 -10.696 -3.777 1.00 97.62 820 TYR A O 1
ATOM 6117 N N . CYS A 1 821 ? 6.599 -10.496 -1.858 1.00 97.00 821 CYS A N 1
ATOM 6118 C CA . CYS A 1 821 ? 5.680 -11.269 -1.040 1.00 97.00 821 CYS A CA 1
ATOM 6119 C C . CYS A 1 821 ? 5.187 -10.423 0.133 1.00 97.00 821 CYS A C 1
ATOM 6121 O O . CYS A 1 821 ? 5.988 -9.817 0.842 1.00 97.00 821 CYS A O 1
ATOM 6123 N N . ILE A 1 822 ? 3.880 -10.440 0.383 1.00 96.25 822 ILE A N 1
ATOM 6124 C CA . ILE A 1 822 ? 3.296 -9.957 1.637 1.00 96.25 822 ILE A CA 1
ATOM 6125 C C . ILE A 1 822 ? 3.232 -11.139 2.602 1.00 96.25 822 ILE A C 1
ATOM 6127 O O . ILE A 1 822 ? 2.699 -12.198 2.259 1.00 96.25 822 ILE A O 1
ATOM 6131 N N . ILE A 1 823 ? 3.786 -10.973 3.801 1.00 97.44 823 ILE A N 1
ATOM 6132 C CA . ILE A 1 823 ? 3.789 -11.983 4.857 1.00 97.44 823 ILE A CA 1
ATOM 6133 C C . ILE A 1 823 ? 2.864 -11.503 5.964 1.00 97.44 823 ILE A C 1
ATOM 6135 O O . ILE A 1 823 ? 3.111 -10.462 6.560 1.00 97.44 823 ILE A O 1
ATOM 6139 N N . THR A 1 824 ? 1.816 -12.268 6.262 1.00 91.56 824 THR A N 1
ATOM 6140 C CA . THR A 1 824 ? 0.820 -11.923 7.286 1.00 91.56 824 THR A CA 1
ATOM 6141 C C . THR A 1 824 ? 0.905 -12.890 8.457 1.00 91.56 824 THR A C 1
ATOM 6143 O O . THR A 1 824 ? 0.731 -14.096 8.281 1.00 91.56 824 THR A O 1
ATOM 6146 N N . ASN A 1 825 ? 1.130 -12.363 9.657 1.00 93.69 825 ASN A N 1
ATOM 6147 C CA . ASN A 1 825 ? 0.922 -13.070 10.912 1.00 93.69 825 ASN A CA 1
ATOM 6148 C C . ASN A 1 825 ? -0.553 -12.995 11.326 1.00 93.69 825 ASN A C 1
ATOM 6150 O O . ASN A 1 825 ? -1.121 -11.906 11.358 1.00 93.69 825 ASN A O 1
ATOM 6154 N N . THR A 1 826 ? -1.142 -14.132 11.692 1.00 87.44 826 THR A N 1
ATOM 6155 C CA . THR A 1 826 ? -2.464 -14.238 12.324 1.00 87.44 826 THR A CA 1
ATOM 6156 C C . THR A 1 826 ? -2.323 -14.805 13.734 1.00 87.44 826 THR A C 1
ATOM 6158 O O . THR A 1 826 ? -1.940 -15.966 13.906 1.00 87.44 826 THR A O 1
ATOM 6161 N N . ASP A 1 827 ? -2.665 -14.001 14.738 1.00 83.44 827 ASP A N 1
ATOM 6162 C CA . ASP A 1 827 ? -2.661 -14.346 16.159 1.00 83.44 827 ASP A CA 1
ATOM 6163 C C . ASP A 1 827 ? -4.092 -14.290 16.714 1.00 83.44 827 ASP A C 1
ATOM 6165 O O . ASP A 1 827 ? -4.611 -13.229 17.059 1.00 83.44 827 ASP A O 1
ATOM 6169 N N . ILE A 1 828 ? -4.745 -15.452 16.797 1.00 74.75 828 ILE A N 1
ATOM 6170 C CA . ILE A 1 828 ? -6.140 -15.565 17.255 1.00 74.75 828 ILE A CA 1
ATOM 6171 C C . ILE A 1 828 ? -6.323 -15.231 18.743 1.00 74.75 828 ILE A C 1
ATOM 6173 O O . ILE A 1 828 ? -7.451 -15.022 19.189 1.00 74.75 828 ILE A O 1
ATOM 6177 N N . GLU A 1 829 ? -5.233 -15.198 19.514 1.00 74.12 829 GLU A N 1
ATOM 6178 C CA . GLU A 1 829 ? -5.242 -14.862 20.940 1.00 74.12 829 GLU A CA 1
ATOM 6179 C C . GLU A 1 829 ? -4.961 -13.370 21.187 1.00 74.12 829 GLU A C 1
ATOM 6181 O O . GLU A 1 829 ? -5.042 -12.905 22.328 1.00 74.12 829 GLU A O 1
ATOM 6186 N N . ALA A 1 830 ? -4.642 -12.598 20.139 1.00 66.50 830 ALA A N 1
ATOM 6187 C CA . ALA A 1 830 ? -4.525 -11.147 20.217 1.00 66.50 830 ALA A CA 1
ATOM 6188 C C . ALA A 1 830 ? -5.873 -10.522 20.618 1.00 66.50 830 ALA A C 1
ATOM 6190 O O . ALA A 1 830 ? -6.931 -10.846 20.072 1.00 66.50 830 ALA A O 1
ATOM 6191 N N . THR A 1 831 ? -5.830 -9.617 21.596 1.00 60.41 831 THR A N 1
ATOM 6192 C CA . THR A 1 831 ? -7.002 -8.884 22.103 1.00 60.41 831 THR A CA 1
ATOM 6193 C C . THR A 1 831 ? -7.290 -7.615 21.297 1.00 60.41 831 THR A C 1
ATOM 6195 O O . THR A 1 831 ? -8.344 -7.007 21.491 1.00 60.41 831 THR A O 1
ATOM 6198 N N . GLY A 1 832 ? -6.354 -7.213 20.426 1.00 66.81 832 GLY A N 1
ATOM 6199 C CA . GLY A 1 832 ? -6.482 -6.140 19.443 1.00 66.81 832 GLY A CA 1
ATOM 6200 C C . GLY A 1 832 ? -6.652 -6.632 18.011 1.00 66.81 832 GLY A C 1
ATOM 6201 O O . GLY A 1 832 ? -7.466 -7.514 17.743 1.00 66.81 832 GLY A O 1
ATOM 6202 N N . ASN A 1 833 ? -5.894 -6.055 17.078 1.00 67.06 833 ASN A N 1
ATOM 6203 C CA . ASN A 1 833 ? -5.831 -6.525 15.697 1.00 67.06 833 ASN A CA 1
ATOM 6204 C C . ASN A 1 833 ? -5.229 -7.930 15.664 1.00 67.06 833 ASN A C 1
ATOM 6206 O O . ASN A 1 833 ? -4.084 -8.126 16.051 1.00 67.06 833 ASN A O 1
ATOM 6210 N N . GLN A 1 834 ? -5.984 -8.912 15.176 1.00 81.88 834 GLN A N 1
ATOM 6211 C CA . GLN A 1 834 ? -5.529 -10.308 15.120 1.00 81.88 834 GLN A CA 1
ATOM 6212 C C . GLN A 1 834 ? -4.576 -10.597 13.959 1.00 81.88 834 GLN A C 1
ATOM 6214 O O . GLN A 1 834 ? -4.063 -11.707 13.846 1.00 81.88 834 GLN A O 1
ATOM 6219 N N . THR A 1 835 ? -4.321 -9.609 13.105 1.00 80.50 835 THR A N 1
ATOM 6220 C CA . THR A 1 835 ? -3.415 -9.734 11.969 1.00 80.50 835 THR A CA 1
ATOM 6221 C C . THR A 1 835 ? -2.445 -8.570 11.906 1.00 80.50 835 THR A C 1
ATOM 6223 O O . THR A 1 835 ? -2.840 -7.423 12.111 1.00 80.50 835 THR A O 1
ATOM 6226 N N . ALA A 1 836 ? -1.201 -8.862 11.547 1.00 73.94 836 ALA A N 1
ATOM 6227 C CA . ALA A 1 836 ? -0.187 -7.878 11.191 1.00 73.94 836 ALA A CA 1
ATOM 6228 C C . ALA A 1 836 ? 0.645 -8.424 10.032 1.00 73.94 836 ALA A C 1
ATOM 6230 O O . ALA A 1 836 ? 0.794 -9.638 9.903 1.00 73.94 836 ALA A O 1
ATOM 6231 N N . PHE A 1 837 ? 1.177 -7.556 9.179 1.00 92.69 837 PHE A N 1
ATOM 6232 C CA . PHE A 1 837 ? 1.923 -7.984 8.001 1.00 92.69 837 PHE A CA 1
ATOM 6233 C C . PHE A 1 837 ? 3.182 -7.151 7.793 1.00 92.69 837 PHE A C 1
ATOM 6235 O O . PHE A 1 837 ? 3.277 -6.030 8.289 1.00 92.69 837 PHE A O 1
ATOM 6242 N N . ASP A 1 838 ? 4.122 -7.723 7.052 1.00 93.44 838 ASP A N 1
ATOM 6243 C CA . ASP A 1 838 ? 5.300 -7.046 6.515 1.00 93.44 838 ASP A CA 1
ATOM 6244 C C . ASP A 1 838 ? 5.460 -7.425 5.035 1.00 93.44 838 ASP A C 1
ATOM 6246 O O . ASP A 1 838 ? 4.924 -8.447 4.583 1.00 93.44 838 ASP A O 1
ATOM 6250 N N . VAL A 1 839 ? 6.160 -6.597 4.266 1.00 94.38 839 VAL A N 1
ATOM 6251 C CA . VAL A 1 839 ? 6.312 -6.757 2.813 1.00 94.38 839 VAL A CA 1
ATOM 6252 C C . VAL A 1 839 ? 7.779 -6.991 2.481 1.00 94.38 839 VAL A C 1
ATOM 6254 O O . VAL A 1 839 ? 8.657 -6.258 2.932 1.00 94.38 839 VAL A O 1
ATOM 6257 N N . SER A 1 840 ? 8.067 -8.022 1.687 1.00 95.81 840 SER A N 1
ATOM 6258 C CA . SER A 1 840 ? 9.431 -8.270 1.228 1.00 95.81 840 SER A CA 1
ATOM 6259 C C . SER A 1 840 ? 9.925 -7.159 0.301 1.00 95.81 840 SER A C 1
ATOM 6261 O O . SER A 1 840 ? 9.145 -6.410 -0.290 1.00 95.81 840 SER A O 1
ATOM 6263 N N . ASN A 1 841 ? 11.238 -7.099 0.102 1.00 94.62 841 ASN A N 1
ATOM 6264 C CA . ASN A 1 841 ? 11.805 -6.361 -1.021 1.00 94.62 841 ASN A CA 1
ATOM 6265 C C . ASN A 1 841 ? 11.306 -6.976 -2.337 1.00 94.62 841 ASN A C 1
ATOM 6267 O O . ASN A 1 841 ? 10.991 -8.173 -2.386 1.00 94.62 841 ASN A O 1
ATOM 6271 N N . ALA A 1 842 ? 11.260 -6.164 -3.389 1.00 92.25 842 ALA A N 1
ATOM 6272 C CA . ALA A 1 842 ? 11.060 -6.662 -4.737 1.00 92.25 842 ALA A CA 1
ATOM 6273 C C . ALA A 1 842 ? 12.343 -7.338 -5.253 1.00 92.25 842 ALA A C 1
ATOM 6275 O O . ALA A 1 842 ? 13.462 -6.950 -4.918 1.00 92.25 842 ALA A O 1
ATOM 6276 N N . ALA A 1 843 ? 12.169 -8.402 -6.032 1.00 94.25 843 ALA A N 1
ATOM 6277 C CA . ALA A 1 843 ? 13.241 -9.155 -6.667 1.00 94.25 843 ALA A CA 1
ATOM 6278 C C . ALA A 1 843 ? 12.942 -9.326 -8.158 1.00 94.25 843 ALA A C 1
ATOM 6280 O O . ALA A 1 843 ? 11.923 -9.913 -8.525 1.00 94.25 843 ALA A O 1
ATOM 6281 N N . GLY A 1 844 ? 13.833 -8.814 -9.006 1.00 91.12 844 GLY A N 1
ATOM 6282 C CA . GLY A 1 844 ? 13.711 -8.886 -10.459 1.00 91.12 844 GLY A CA 1
ATOM 6283 C C . GLY A 1 844 ? 14.097 -10.258 -11.002 1.00 91.12 844 GLY A C 1
ATOM 6284 O O . GLY A 1 844 ? 15.182 -10.760 -10.710 1.00 91.12 844 GLY A O 1
ATOM 6285 N N . ILE A 1 845 ? 13.235 -10.847 -11.823 1.00 94.94 845 ILE A N 1
ATOM 6286 C CA . ILE A 1 845 ? 13.578 -11.954 -12.712 1.00 94.94 845 ILE A CA 1
ATOM 6287 C C . ILE A 1 845 ? 13.775 -11.390 -14.106 1.00 94.94 845 ILE A C 1
ATOM 6289 O O . ILE A 1 845 ? 12.821 -10.910 -14.714 1.00 94.94 845 ILE A O 1
ATOM 6293 N N . THR A 1 846 ? 15.005 -11.466 -14.598 1.00 87.06 846 THR A N 1
ATOM 6294 C CA . THR A 1 846 ? 15.365 -11.064 -15.957 1.00 87.06 846 THR A CA 1
ATOM 6295 C C . THR A 1 846 ? 15.507 -12.304 -16.823 1.00 87.06 846 THR A C 1
ATOM 6297 O O . THR A 1 846 ? 16.305 -13.194 -16.533 1.00 87.06 846 THR A O 1
ATOM 6300 N N . VAL A 1 847 ? 14.746 -12.358 -17.904 1.00 84.25 847 VAL A N 1
ATOM 6301 C CA . VAL A 1 847 ? 14.855 -13.370 -18.945 1.00 84.25 847 VAL A CA 1
ATOM 6302 C C . VAL A 1 847 ? 15.547 -12.725 -20.139 1.00 84.25 847 VAL A C 1
ATOM 6304 O O . VAL A 1 847 ? 14.994 -11.823 -20.768 1.00 84.25 847 VAL A O 1
ATOM 6307 N N . SER A 1 848 ? 16.761 -13.164 -20.456 1.00 76.44 848 SER A N 1
ATOM 6308 C CA . SER A 1 848 ? 17.529 -12.640 -21.591 1.00 76.44 848 SER A CA 1
ATOM 6309 C C . SER A 1 848 ? 18.130 -13.769 -22.419 1.00 76.44 848 SER A C 1
ATOM 6311 O O . SER A 1 848 ? 18.449 -14.840 -21.898 1.00 76.44 848 SER A O 1
ATOM 6313 N N . GLU A 1 849 ? 18.295 -13.540 -23.722 1.00 67.88 849 GLU A N 1
ATOM 6314 C CA . GLU A 1 849 ? 19.021 -14.475 -24.582 1.00 67.88 849 GLU A CA 1
ATOM 6315 C C . GLU A 1 849 ? 20.506 -14.528 -24.193 1.00 67.88 849 GLU A C 1
ATOM 6317 O O . GLU A 1 849 ? 21.074 -13.555 -23.691 1.00 67.88 849 GLU A O 1
ATOM 6322 N N . ALA A 1 850 ? 21.142 -15.682 -24.405 1.00 62.19 850 ALA A N 1
ATOM 6323 C CA . ALA A 1 850 ? 22.588 -15.796 -24.246 1.00 62.19 850 ALA A CA 1
ATOM 6324 C C . ALA A 1 850 ? 23.299 -14.962 -25.332 1.00 62.19 850 ALA A C 1
ATOM 6326 O O . ALA A 1 850 ? 22.829 -14.946 -26.474 1.00 62.19 850 ALA A O 1
ATOM 6327 N N . PRO A 1 851 ? 24.427 -14.293 -25.021 1.00 66.81 851 PRO A N 1
ATOM 6328 C CA . PRO A 1 851 ? 25.164 -13.525 -26.017 1.00 66.81 851 PRO A CA 1
ATOM 6329 C C . PRO A 1 851 ? 25.637 -14.440 -27.164 1.00 66.81 851 PRO A C 1
ATOM 6331 O O . PRO A 1 851 ? 26.020 -15.586 -26.910 1.00 66.81 851 PRO A O 1
ATOM 6334 N N . PRO A 1 852 ? 25.637 -13.968 -28.426 1.00 77.38 852 PRO A N 1
ATOM 6335 C CA . PRO A 1 852 ? 26.158 -14.743 -29.545 1.00 77.38 852 PRO A CA 1
ATOM 6336 C C . PRO A 1 852 ? 27.626 -15.121 -29.321 1.00 77.38 852 PRO A C 1
ATOM 6338 O O . PRO A 1 852 ? 28.461 -14.255 -29.051 1.00 77.38 852 PRO A O 1
ATOM 6341 N N . VAL A 1 853 ? 27.944 -16.409 -29.468 1.00 86.19 853 VAL A N 1
ATOM 6342 C CA . VAL A 1 853 ? 29.319 -16.917 -29.370 1.00 86.19 853 VAL A CA 1
ATOM 6343 C C . VAL A 1 853 ? 30.140 -16.388 -30.543 1.00 86.19 853 VAL A C 1
ATOM 6345 O O . VAL A 1 853 ? 29.727 -16.516 -31.699 1.00 86.19 853 VAL A O 1
ATOM 6348 N N . TRP A 1 854 ? 31.307 -15.809 -30.260 1.00 94.25 854 TRP A N 1
ATOM 6349 C CA . TRP A 1 854 ? 32.210 -15.315 -31.293 1.00 94.25 854 TRP A CA 1
ATOM 6350 C C . TRP A 1 854 ? 32.656 -16.436 -32.230 1.00 94.25 854 TRP A C 1
ATOM 6352 O O . TRP A 1 854 ? 33.072 -17.509 -31.802 1.00 94.25 854 TRP A O 1
ATOM 6362 N N . ASP A 1 855 ? 32.628 -16.156 -33.526 1.00 90.94 855 ASP A N 1
ATOM 6363 C CA . ASP A 1 855 ? 33.027 -17.072 -34.595 1.00 90.94 855 ASP A CA 1
ATOM 6364 C C . ASP A 1 855 ? 34.436 -16.774 -35.146 1.00 90.94 855 ASP A C 1
ATOM 6366 O O . ASP A 1 855 ? 34.864 -17.372 -36.135 1.00 90.94 855 ASP A O 1
ATOM 6370 N N . GLY A 1 856 ? 35.167 -15.840 -34.527 1.00 91.25 856 GLY A N 1
ATOM 6371 C CA . GLY A 1 856 ? 36.472 -15.372 -35.000 1.00 91.25 856 GLY A CA 1
ATOM 6372 C C . GLY A 1 856 ? 36.405 -14.204 -35.993 1.00 91.25 856 GLY A C 1
ATOM 6373 O O . GLY A 1 856 ? 37.449 -13.752 -36.472 1.00 91.25 856 GLY A O 1
ATOM 6374 N N . SER A 1 857 ? 35.209 -13.707 -36.330 1.00 93.75 857 SER A N 1
ATOM 6375 C CA . SER A 1 857 ? 35.033 -12.580 -37.253 1.00 93.75 857 SER A CA 1
ATOM 6376 C C . SER A 1 857 ? 35.512 -11.243 -36.673 1.00 93.75 857 SER A C 1
ATOM 6378 O O . SER A 1 857 ? 35.604 -11.044 -35.463 1.00 93.75 857 SER A O 1
ATOM 6380 N N . ILE A 1 858 ? 35.827 -10.295 -37.558 1.00 96.19 858 ILE A N 1
ATOM 6381 C CA . ILE A 1 858 ? 36.196 -8.919 -37.204 1.00 96.19 858 ILE A CA 1
ATOM 6382 C C . ILE A 1 858 ? 35.176 -7.989 -37.854 1.00 96.19 858 ILE A C 1
ATOM 6384 O O . ILE A 1 858 ? 34.945 -8.078 -39.062 1.00 96.19 858 ILE A O 1
ATOM 6388 N N . ALA A 1 859 ? 34.573 -7.100 -37.069 1.00 94.19 859 ALA A N 1
ATOM 6389 C CA . ALA A 1 859 ? 33.589 -6.152 -37.576 1.00 94.19 859 ALA A CA 1
ATOM 6390 C C . ALA A 1 859 ? 34.242 -5.096 -38.488 1.00 94.19 859 ALA A C 1
ATOM 6392 O O . ALA A 1 859 ? 35.389 -4.698 -38.287 1.00 94.19 859 ALA A O 1
ATOM 6393 N N . SER A 1 860 ? 33.497 -4.596 -39.477 1.00 92.88 860 SER A N 1
ATOM 6394 C CA . SER A 1 860 ? 33.932 -3.486 -40.341 1.00 92.88 860 SER A CA 1
ATOM 6395 C C . SER A 1 860 ? 33.709 -2.101 -39.719 1.00 92.88 860 SER A C 1
ATOM 6397 O O . SER A 1 860 ? 34.304 -1.122 -40.165 1.00 92.88 860 SER A O 1
ATOM 6399 N N . SER A 1 861 ? 32.840 -2.012 -38.711 1.00 92.94 861 SER A N 1
ATOM 6400 C CA . SER A 1 861 ? 32.466 -0.795 -37.983 1.00 92.94 861 SER A CA 1
ATOM 6401 C C . SER A 1 861 ? 32.225 -1.114 -36.498 1.00 92.94 861 SER A C 1
ATOM 6403 O O . SER A 1 861 ? 32.166 -2.279 -36.128 1.00 92.94 861 SER A O 1
ATOM 6405 N N . TYR A 1 862 ? 32.151 -0.091 -35.640 1.00 96.25 862 TYR A N 1
ATOM 6406 C CA . TYR A 1 862 ? 31.709 -0.219 -34.243 1.00 96.25 862 TYR A CA 1
ATOM 6407 C C . TYR A 1 862 ? 30.183 -0.053 -34.200 1.00 96.25 862 TYR A C 1
ATOM 6409 O O . TYR A 1 862 ? 29.631 0.524 -35.141 1.00 96.25 862 TYR A O 1
ATOM 6417 N N . GLY A 1 863 ? 29.516 -0.493 -33.129 1.00 81.12 863 GLY A N 1
ATOM 6418 C CA . GLY A 1 863 ? 28.049 -0.444 -33.013 1.00 81.12 863 GLY A CA 1
ATOM 6419 C C . GLY A 1 863 ? 27.449 0.970 -32.988 1.00 81.12 863 GLY A C 1
ATOM 6420 O O . GLY A 1 863 ? 26.241 1.136 -33.088 1.00 81.12 863 GLY A O 1
ATOM 6421 N N . GLY A 1 864 ? 28.287 2.003 -32.872 1.00 84.81 864 GLY A N 1
ATOM 6422 C CA . GLY A 1 864 ? 27.898 3.411 -32.912 1.00 84.81 864 GLY A CA 1
ATOM 6423 C C . GLY A 1 864 ? 28.982 4.316 -32.329 1.00 84.81 864 GLY A C 1
ATOM 6424 O O . GLY A 1 864 ? 30.027 3.835 -31.886 1.00 84.81 864 GLY A O 1
ATOM 6425 N N . GLY A 1 865 ? 28.727 5.626 -32.316 1.00 91.56 865 GLY A N 1
ATOM 6426 C CA . GLY A 1 865 ? 29.552 6.630 -31.637 1.00 91.56 865 GLY A CA 1
ATOM 6427 C C . GLY A 1 865 ? 30.707 7.231 -32.449 1.00 91.56 865 GLY A C 1
ATOM 6428 O O . GLY A 1 865 ? 31.044 6.794 -33.550 1.00 91.56 865 GLY A O 1
ATOM 6429 N N . SER A 1 866 ? 31.330 8.266 -31.881 1.00 89.81 866 SER A N 1
ATOM 6430 C CA . SER A 1 866 ? 32.429 9.040 -32.494 1.00 89.81 866 SER A CA 1
ATOM 6431 C C . SER A 1 866 ? 33.773 8.899 -31.763 1.00 89.81 866 SER A C 1
ATOM 6433 O O . SER A 1 866 ? 34.770 9.519 -32.147 1.00 89.81 866 SER A O 1
ATOM 6435 N N . GLY A 1 867 ? 33.809 8.093 -30.698 1.00 90.12 867 GLY A N 1
ATOM 6436 C CA . GLY A 1 867 ? 34.985 7.896 -29.853 1.00 90.12 867 GLY A CA 1
ATOM 6437 C C . GLY A 1 867 ? 35.269 9.069 -28.910 1.00 90.12 867 GLY A C 1
ATOM 6438 O O . GLY A 1 867 ? 36.390 9.186 -28.417 1.00 90.12 867 GLY A O 1
ATOM 6439 N N . THR A 1 868 ? 34.293 9.952 -28.676 1.00 95.56 868 THR A N 1
ATOM 6440 C CA . THR A 1 868 ? 34.364 11.040 -27.682 1.00 95.56 868 THR A CA 1
ATOM 6441 C C . THR A 1 868 ? 33.754 10.591 -26.353 1.00 95.56 868 THR A C 1
ATOM 6443 O O . THR A 1 868 ? 33.040 9.600 -26.313 1.00 95.56 868 THR A O 1
ATOM 6446 N N . GLU A 1 869 ? 34.002 11.302 -25.252 1.00 89.94 869 GLU A N 1
ATOM 6447 C CA . GLU A 1 869 ? 33.441 10.927 -23.940 1.00 89.94 869 GLU A CA 1
ATOM 6448 C C . GLU A 1 869 ? 31.903 10.937 -23.924 1.00 89.94 869 GLU A C 1
ATOM 6450 O O . GLU A 1 869 ? 31.287 10.026 -23.381 1.00 89.94 869 GLU A O 1
ATOM 6455 N N . ALA A 1 870 ? 31.288 11.926 -24.582 1.00 85.88 870 ALA A N 1
ATOM 6456 C CA . ALA A 1 870 ? 29.834 12.033 -24.722 1.00 85.88 870 ALA A CA 1
ATOM 6457 C C . ALA A 1 870 ? 29.246 11.045 -25.748 1.00 85.88 870 ALA A C 1
ATOM 6459 O O . ALA A 1 870 ? 28.055 10.762 -25.721 1.00 85.88 870 ALA A O 1
ATOM 6460 N N . SER A 1 871 ? 30.069 10.532 -26.666 1.00 90.69 871 SER A N 1
ATOM 6461 C CA . SER A 1 871 ? 29.658 9.612 -27.729 1.00 90.69 871 SER A CA 1
ATOM 6462 C C . SER A 1 871 ? 30.765 8.570 -27.957 1.00 90.69 871 SER A C 1
ATOM 6464 O O . SER A 1 871 ? 31.504 8.641 -28.953 1.00 90.69 871 SER A O 1
ATOM 6466 N N . PRO A 1 872 ? 30.946 7.639 -27.000 1.00 95.31 872 PRO A N 1
ATOM 6467 C CA . PRO A 1 872 ? 31.988 6.624 -27.073 1.00 95.31 872 PRO A CA 1
ATOM 6468 C C . PRO A 1 872 ? 31.685 5.642 -28.201 1.00 95.31 872 PRO A C 1
ATOM 6470 O O . PRO A 1 872 ? 30.524 5.421 -28.540 1.00 95.31 872 PRO A O 1
ATOM 6473 N N . TRP A 1 873 ? 32.715 5.020 -28.771 1.00 97.94 873 TRP A N 1
ATOM 6474 C CA . TRP A 1 873 ? 32.488 3.912 -29.692 1.00 97.94 873 TRP A CA 1
ATOM 6475 C C . TRP A 1 873 ? 31.876 2.725 -28.952 1.00 97.94 873 TRP A C 1
ATOM 6477 O O . TRP A 1 873 ? 32.409 2.284 -27.929 1.00 97.94 873 TRP A O 1
ATOM 6487 N N . LEU A 1 874 ? 30.748 2.229 -29.454 1.00 95.75 874 LEU A N 1
ATOM 6488 C CA . LEU A 1 874 ? 30.018 1.141 -28.815 1.00 95.75 874 LEU A CA 1
ATOM 6489 C C . LEU A 1 874 ? 30.607 -0.211 -29.213 1.00 95.75 874 LEU A C 1
ATOM 6491 O O . LEU A 1 874 ? 30.845 -0.467 -30.394 1.00 95.75 874 LEU A O 1
ATOM 6495 N N . ILE A 1 875 ? 30.820 -1.059 -28.209 1.00 97.00 875 ILE A N 1
ATOM 6496 C CA . ILE A 1 875 ? 31.145 -2.475 -28.369 1.00 97.00 875 ILE A CA 1
ATOM 6497 C C . ILE A 1 875 ? 29.907 -3.265 -27.940 1.00 97.00 875 ILE A C 1
ATOM 6499 O O . ILE A 1 875 ? 29.581 -3.359 -26.755 1.00 97.00 875 ILE A O 1
ATOM 6503 N N . THR A 1 876 ? 29.182 -3.772 -28.925 1.00 92.88 876 THR A N 1
ATOM 6504 C CA . THR A 1 876 ? 27.917 -4.506 -28.776 1.00 92.88 876 THR A CA 1
ATOM 6505 C C . THR A 1 876 ? 28.117 -6.015 -28.904 1.00 92.88 876 THR A C 1
ATOM 6507 O O . THR A 1 876 ? 27.277 -6.792 -28.471 1.00 92.88 876 THR A O 1
ATOM 6510 N N . ASN A 1 877 ? 29.231 -6.449 -29.502 1.00 92.50 877 ASN A N 1
ATOM 6511 C CA . ASN A 1 877 ? 29.519 -7.854 -29.773 1.00 92.50 877 ASN A CA 1
ATOM 6512 C C . ASN A 1 877 ? 31.034 -8.133 -29.839 1.00 92.50 877 ASN A C 1
ATOM 6514 O O . ASN A 1 877 ? 31.872 -7.225 -29.854 1.00 92.50 877 ASN A O 1
ATOM 6518 N N . ALA A 1 878 ? 31.390 -9.417 -29.907 1.00 94.94 878 ALA A N 1
ATOM 6519 C CA . ALA A 1 878 ? 32.777 -9.874 -29.943 1.00 94.94 878 ALA A CA 1
ATOM 6520 C C . ALA A 1 878 ? 33.558 -9.437 -31.197 1.00 94.94 878 ALA A C 1
ATOM 6522 O O . ALA A 1 878 ? 34.754 -9.159 -31.105 1.00 94.94 878 ALA A O 1
ATOM 6523 N N . ALA A 1 879 ? 32.905 -9.335 -32.360 1.00 95.44 879 ALA A N 1
ATOM 6524 C CA . ALA A 1 879 ? 33.565 -8.949 -33.609 1.00 95.44 879 ALA A CA 1
ATOM 6525 C C . ALA A 1 879 ? 34.038 -7.484 -33.580 1.00 95.44 879 ALA A C 1
ATOM 6527 O O . ALA A 1 879 ? 35.086 -7.146 -34.138 1.00 95.44 879 ALA A O 1
ATOM 6528 N N . GLU A 1 880 ? 33.304 -6.613 -32.888 1.00 97.75 880 GLU A N 1
ATOM 6529 C CA . GLU A 1 880 ? 33.684 -5.219 -32.630 1.00 97.75 880 GLU A CA 1
ATOM 6530 C C . GLU A 1 880 ? 34.841 -5.114 -31.630 1.00 97.75 880 GLU A C 1
ATOM 6532 O O . GLU A 1 880 ? 35.761 -4.316 -31.827 1.00 97.75 880 GLU A O 1
ATOM 6537 N N . LEU A 1 881 ? 34.861 -5.963 -30.597 1.00 97.38 881 LEU A N 1
ATOM 6538 C CA . LEU A 1 881 ? 36.002 -6.052 -29.680 1.00 97.38 881 LEU A CA 1
ATOM 6539 C C . LEU A 1 881 ? 37.262 -6.561 -30.402 1.00 97.38 881 LEU A C 1
ATOM 6541 O O . LEU A 1 881 ? 38.361 -6.042 -30.193 1.00 97.38 881 LEU A O 1
ATOM 6545 N N . ALA A 1 882 ? 37.110 -7.531 -31.308 1.00 96.81 882 ALA A N 1
ATOM 6546 C CA . ALA A 1 882 ? 38.190 -8.026 -32.158 1.00 96.81 882 ALA A CA 1
ATOM 6547 C C . ALA A 1 882 ? 38.700 -6.951 -33.135 1.00 96.81 882 ALA A C 1
ATOM 6549 O O . ALA A 1 882 ? 39.901 -6.878 -33.411 1.00 96.81 882 ALA A O 1
ATOM 6550 N N . ARG A 1 883 ? 37.822 -6.057 -33.609 1.00 97.06 883 ARG A N 1
ATOM 6551 C CA . ARG A 1 883 ? 38.215 -4.879 -34.397 1.00 97.06 883 ARG A CA 1
ATOM 6552 C C . ARG A 1 883 ? 39.095 -3.929 -33.587 1.00 97.06 883 ARG A C 1
ATOM 6554 O O . ARG A 1 883 ? 40.136 -3.509 -34.088 1.00 97.06 883 ARG A O 1
ATOM 6561 N N . LEU A 1 884 ? 38.752 -3.657 -32.327 1.00 97.88 884 LEU A N 1
ATOM 6562 C CA . LEU A 1 884 ? 39.606 -2.855 -31.444 1.00 97.88 884 LEU A CA 1
ATOM 6563 C C . LEU A 1 884 ? 40.996 -3.491 -31.269 1.00 97.88 884 LEU A C 1
ATOM 6565 O O . LEU A 1 884 ? 42.016 -2.792 -31.300 1.00 97.88 884 LEU A O 1
ATOM 6569 N N . ALA A 1 885 ? 41.058 -4.819 -31.141 1.00 96.19 885 ALA A N 1
ATOM 6570 C CA . ALA A 1 885 ? 42.327 -5.541 -31.105 1.00 96.19 885 ALA A CA 1
ATOM 6571 C C . ALA A 1 885 ? 43.122 -5.361 -32.406 1.00 96.19 885 ALA A C 1
ATOM 6573 O O . ALA A 1 885 ? 44.324 -5.086 -32.358 1.00 96.19 885 ALA A O 1
ATOM 6574 N N . GLN A 1 886 ? 42.469 -5.476 -33.565 1.00 95.94 886 GLN A N 1
ATOM 6575 C CA . GLN A 1 886 ? 43.091 -5.281 -34.875 1.00 95.94 886 GLN A CA 1
ATOM 6576 C C . GLN A 1 886 ? 43.652 -3.862 -35.035 1.00 95.94 886 GLN A C 1
ATOM 6578 O O . GLN A 1 886 ? 44.818 -3.711 -35.398 1.00 95.94 886 GLN A O 1
ATOM 6583 N N . GLU A 1 887 ? 42.859 -2.833 -34.734 1.00 95.62 887 GLU A N 1
ATOM 6584 C CA . GLU A 1 887 ? 43.254 -1.428 -34.889 1.00 95.62 887 GLU A CA 1
ATOM 6585 C C . GLU A 1 887 ? 44.384 -1.050 -33.924 1.00 95.62 887 GLU A C 1
ATOM 6587 O O . GLU A 1 887 ? 45.381 -0.458 -34.338 1.00 95.62 887 GLU A O 1
ATOM 6592 N N . THR A 1 888 ? 44.309 -1.488 -32.664 1.00 93.31 888 THR A N 1
ATOM 6593 C CA . THR A 1 888 ? 45.394 -1.260 -31.691 1.00 93.31 888 THR A CA 1
ATOM 6594 C C . THR A 1 888 ? 46.690 -1.933 -32.147 1.00 93.31 888 THR A C 1
ATOM 6596 O O . THR A 1 888 ? 47.778 -1.369 -32.036 1.00 93.31 888 THR A O 1
ATOM 6599 N N . ASN A 1 889 ? 46.599 -3.140 -32.714 1.00 90.62 889 ASN A N 1
ATOM 6600 C CA . ASN A 1 889 ? 47.766 -3.851 -33.233 1.00 90.62 889 ASN A CA 1
ATOM 6601 C C . ASN A 1 889 ? 48.297 -3.298 -34.565 1.00 90.62 889 ASN A C 1
ATOM 6603 O O . ASN A 1 889 ? 49.426 -3.622 -34.945 1.00 90.62 889 ASN A O 1
ATOM 6607 N N . ALA A 1 890 ? 47.521 -2.455 -35.244 1.00 90.75 890 ALA A N 1
ATOM 6608 C CA . ALA A 1 890 ? 47.940 -1.662 -36.394 1.00 90.75 890 ALA A CA 1
ATOM 6609 C C . ALA A 1 890 ? 48.561 -0.305 -35.999 1.00 90.75 890 ALA A C 1
ATOM 6611 O O . ALA A 1 890 ? 48.835 0.502 -36.883 1.00 90.75 890 ALA A O 1
ATOM 6612 N N . ASP A 1 891 ? 48.826 -0.084 -34.702 1.00 86.88 891 ASP A N 1
ATOM 6613 C CA . ASP A 1 891 ? 49.434 1.139 -34.150 1.00 86.88 891 ASP A CA 1
ATOM 6614 C C . ASP A 1 891 ? 48.530 2.383 -34.285 1.00 86.88 891 ASP A C 1
ATOM 6616 O O . ASP A 1 891 ? 49.003 3.510 -34.434 1.00 86.88 891 ASP A O 1
ATOM 6620 N N . VAL A 1 892 ? 47.203 2.184 -34.251 1.00 91.94 892 VAL A N 1
ATOM 6621 C CA . VAL A 1 892 ? 46.231 3.285 -34.171 1.00 91.94 892 VAL A CA 1
ATOM 6622 C C . VAL A 1 892 ? 46.289 3.916 -32.777 1.00 91.94 892 VAL A C 1
ATOM 6624 O O . VAL A 1 892 ? 46.116 3.235 -31.766 1.00 91.94 892 VAL A O 1
ATOM 6627 N N . ASP A 1 893 ? 46.505 5.232 -32.724 1.00 89.31 893 ASP A N 1
ATOM 6628 C CA . ASP A 1 893 ? 46.528 5.985 -31.469 1.00 89.31 893 ASP A CA 1
ATOM 6629 C C . ASP A 1 893 ? 45.106 6.276 -30.964 1.00 89.31 893 ASP A C 1
ATOM 6631 O O . ASP A 1 893 ? 44.340 7.025 -31.577 1.00 89.31 893 ASP A O 1
ATOM 6635 N N . PHE A 1 894 ? 44.770 5.698 -29.811 1.00 94.00 894 PHE A N 1
ATOM 6636 C CA . PHE A 1 894 ? 43.494 5.902 -29.121 1.00 94.00 894 PHE A CA 1
ATOM 6637 C C . PHE A 1 894 ? 43.581 6.885 -27.946 1.00 94.00 89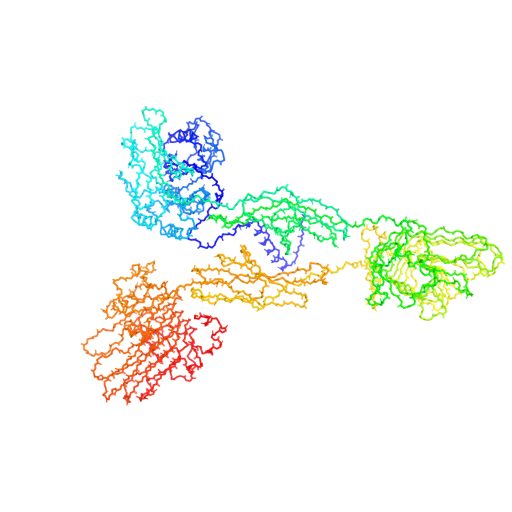4 PHE A C 1
ATOM 6639 O O . PHE A 1 894 ? 42.651 6.961 -27.142 1.00 94.00 894 PHE A O 1
ATOM 6646 N N . SER A 1 895 ? 44.664 7.654 -27.825 1.00 91.50 895 SER A N 1
ATOM 6647 C CA . SER A 1 895 ? 44.811 8.666 -26.775 1.00 91.50 895 SER A CA 1
ATOM 6648 C C . SER A 1 895 ? 43.631 9.647 -26.775 1.00 91.50 895 SER A C 1
ATOM 6650 O O . SER A 1 895 ? 43.327 10.294 -27.778 1.00 91.50 895 SER A O 1
ATOM 6652 N N . GLY A 1 896 ? 42.934 9.750 -25.639 1.00 90.44 896 GLY A N 1
ATOM 6653 C CA . GLY A 1 896 ? 41.743 10.600 -25.492 1.00 90.44 896 GLY A CA 1
ATOM 6654 C C . GLY A 1 896 ? 40.479 10.081 -26.192 1.00 90.44 896 GLY A C 1
ATOM 6655 O O . GLY A 1 896 ? 39.515 10.836 -26.320 1.00 90.44 896 GLY A O 1
ATOM 6656 N N . LYS A 1 897 ? 40.468 8.824 -26.658 1.00 96.94 897 LYS A N 1
ATOM 6657 C CA . LYS A 1 897 ? 39.291 8.157 -27.236 1.00 96.94 897 LYS A CA 1
ATOM 6658 C C . LYS A 1 897 ? 38.584 7.268 -26.222 1.00 96.94 897 LYS A C 1
ATOM 6660 O O . LYS A 1 897 ? 39.217 6.731 -25.314 1.00 96.94 897 LYS A O 1
ATOM 6665 N N . PHE A 1 898 ? 37.275 7.105 -26.399 1.00 98.00 898 PHE A N 1
ATOM 6666 C CA . PHE A 1 898 ? 36.401 6.398 -25.463 1.00 98.00 898 PHE A CA 1
ATOM 6667 C C . PHE A 1 898 ? 35.641 5.263 -26.150 1.00 98.00 898 PHE A C 1
ATOM 6669 O O . PHE A 1 898 ? 35.090 5.446 -27.235 1.00 98.00 898 PHE A O 1
ATOM 6676 N N . PHE A 1 899 ? 35.588 4.117 -25.478 1.00 98.44 899 PHE A N 1
ATOM 6677 C CA . PHE A 1 899 ? 34.844 2.923 -25.860 1.00 98.44 899 PHE A CA 1
ATOM 6678 C C . PHE A 1 899 ? 33.906 2.522 -24.722 1.00 98.44 899 PHE A C 1
ATOM 6680 O O . PHE A 1 899 ? 34.294 2.597 -23.550 1.00 98.44 899 PHE A O 1
ATOM 6687 N N . ARG A 1 900 ? 32.690 2.079 -25.053 1.00 97.19 900 ARG A N 1
ATOM 6688 C CA . ARG A 1 900 ? 31.708 1.585 -24.080 1.00 97.19 900 ARG A CA 1
ATOM 6689 C C . ARG A 1 900 ? 31.133 0.249 -24.531 1.00 97.19 900 ARG A C 1
ATOM 6691 O O . ARG A 1 900 ? 30.548 0.158 -25.606 1.00 97.19 900 ARG A O 1
ATOM 6698 N N . GLN A 1 901 ? 31.271 -0.767 -23.690 1.00 96.50 901 GLN A N 1
ATOM 6699 C CA . GLN A 1 901 ? 30.591 -2.042 -23.877 1.00 96.50 901 GLN A CA 1
ATOM 6700 C C . GLN A 1 901 ? 29.116 -1.912 -23.481 1.00 96.50 901 GLN A C 1
ATOM 6702 O O . GLN A 1 901 ? 28.779 -1.220 -22.516 1.00 96.50 901 GLN A O 1
ATOM 6707 N N . THR A 1 902 ? 28.244 -2.542 -24.263 1.00 90.94 902 THR A N 1
ATOM 6708 C CA . THR A 1 902 ? 26.778 -2.426 -24.134 1.00 90.94 902 THR A CA 1
ATOM 6709 C C . THR A 1 902 ? 26.062 -3.770 -24.031 1.00 90.94 902 THR A C 1
ATOM 6711 O O . THR A 1 902 ? 24.853 -3.789 -23.839 1.00 90.94 902 THR A O 1
ATOM 6714 N N . ALA A 1 903 ? 26.800 -4.875 -24.122 1.00 86.50 903 ALA A N 1
ATOM 6715 C CA . ALA A 1 903 ? 26.290 -6.227 -23.954 1.00 86.50 903 ALA A CA 1
ATOM 6716 C C . ALA A 1 903 ? 27.394 -7.150 -23.423 1.00 86.50 903 ALA A C 1
ATOM 6718 O O . ALA A 1 903 ? 28.583 -6.833 -23.539 1.00 86.50 903 ALA A O 1
ATOM 6719 N N . ASP A 1 904 ? 27.011 -8.300 -22.871 1.00 89.81 904 ASP A N 1
ATOM 6720 C CA . ASP A 1 904 ? 27.946 -9.389 -22.582 1.00 89.81 904 ASP A CA 1
ATOM 6721 C C . ASP A 1 904 ? 28.590 -9.918 -23.873 1.00 89.81 904 ASP A C 1
ATOM 6723 O O . ASP A 1 904 ? 27.947 -10.016 -24.917 1.00 89.81 904 ASP A O 1
ATOM 6727 N N . ILE A 1 905 ? 29.868 -10.287 -23.796 1.00 94.06 905 ILE A N 1
ATOM 6728 C CA . ILE A 1 905 ? 30.663 -10.771 -24.929 1.00 94.06 905 ILE A CA 1
ATOM 6729 C C . ILE A 1 905 ? 31.160 -12.179 -24.625 1.00 94.06 905 ILE A C 1
ATOM 6731 O O . ILE A 1 905 ? 31.853 -12.389 -23.632 1.00 94.06 905 ILE A O 1
ATOM 6735 N N . ASP A 1 906 ? 30.866 -13.131 -25.505 1.00 93.50 906 ASP A N 1
ATOM 6736 C CA . ASP A 1 906 ? 31.417 -14.484 -25.450 1.00 93.50 906 ASP A CA 1
ATOM 6737 C C . ASP A 1 906 ? 32.440 -14.683 -26.573 1.00 93.50 906 ASP A C 1
ATOM 6739 O O . ASP A 1 906 ? 32.091 -14.650 -27.751 1.00 93.50 906 ASP A O 1
ATOM 6743 N N . LEU 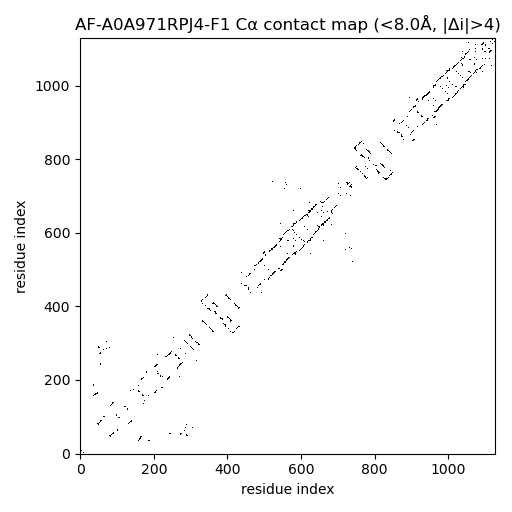A 1 907 ? 33.713 -14.868 -26.212 1.00 94.88 907 LEU A N 1
ATOM 6744 C CA . LEU A 1 907 ? 34.815 -15.111 -27.151 1.00 94.88 907 LEU A CA 1
ATOM 6745 C C . LEU A 1 907 ? 34.909 -16.580 -27.608 1.00 94.88 907 LEU A C 1
ATOM 6747 O O . LEU A 1 907 ? 35.788 -16.919 -28.403 1.00 94.88 907 LEU A O 1
ATOM 6751 N N . GLY A 1 908 ? 34.021 -17.453 -27.127 1.00 89.81 908 GLY A N 1
ATOM 6752 C CA . GLY A 1 908 ? 33.846 -18.823 -27.611 1.00 89.81 908 GLY A CA 1
ATOM 6753 C C . GLY A 1 908 ? 35.020 -19.761 -27.356 1.00 89.81 908 GLY A C 1
ATOM 6754 O O . GLY A 1 908 ? 35.163 -20.749 -28.074 1.00 89.81 908 GLY A O 1
ATOM 6755 N N . GLU A 1 909 ? 35.896 -19.433 -26.400 1.00 90.88 909 GLU A N 1
ATOM 6756 C CA . GLU A 1 909 ? 37.170 -20.132 -26.159 1.00 90.88 909 GLU A CA 1
ATOM 6757 C C . GLU A 1 909 ? 38.074 -20.205 -27.404 1.00 90.88 909 GLU A C 1
ATOM 6759 O O . GLU A 1 909 ? 39.009 -21.009 -27.480 1.00 90.88 909 GLU A O 1
ATOM 6764 N N . LEU A 1 910 ? 37.824 -19.346 -28.397 1.00 91.75 910 LEU A N 1
ATOM 6765 C CA . LEU A 1 910 ? 38.656 -19.232 -29.584 1.00 91.75 910 LEU A CA 1
ATOM 6766 C C . LEU A 1 910 ? 39.951 -18.490 -29.253 1.00 91.75 910 LEU A C 1
ATOM 6768 O O . LEU A 1 910 ? 40.013 -17.654 -28.350 1.00 91.75 910 LEU A O 1
ATOM 6772 N N . ALA A 1 911 ? 41.003 -18.779 -30.022 1.00 91.75 911 ALA A N 1
ATOM 6773 C CA . ALA A 1 911 ? 42.301 -18.141 -29.846 1.00 91.75 911 ALA A CA 1
ATOM 6774 C C . ALA A 1 911 ? 42.190 -16.610 -29.980 1.00 91.75 911 ALA A C 1
ATOM 6776 O O . ALA A 1 911 ? 41.932 -16.080 -31.063 1.00 91.75 911 ALA A O 1
ATOM 6777 N N . TRP A 1 912 ? 42.427 -15.902 -28.877 1.00 95.38 912 TRP A N 1
ATOM 6778 C CA . TRP A 1 912 ? 42.326 -14.450 -28.804 1.00 95.38 912 TRP A CA 1
ATOM 6779 C C . TRP A 1 912 ? 43.647 -13.764 -29.157 1.00 95.38 912 TRP A C 1
ATOM 6781 O O . TRP A 1 912 ? 44.722 -14.146 -28.687 1.00 95.38 912 TRP A O 1
ATOM 6791 N N . THR A 1 913 ? 43.564 -12.695 -29.952 1.00 92.25 913 THR A N 1
ATOM 6792 C CA . THR A 1 913 ? 44.687 -11.774 -30.165 1.00 92.25 913 THR A CA 1
ATOM 6793 C C . THR A 1 913 ? 44.568 -10.615 -29.174 1.00 92.25 913 THR A C 1
ATOM 6795 O O . THR A 1 913 ? 43.600 -9.863 -29.272 1.00 92.25 913 THR A O 1
ATOM 6798 N N . PRO A 1 914 ? 45.533 -10.417 -28.254 1.00 94.94 914 PRO A N 1
ATOM 6799 C CA . PRO A 1 914 ? 45.463 -9.340 -27.270 1.00 94.94 914 PRO A CA 1
ATOM 6800 C C . PRO A 1 914 ? 45.285 -7.953 -27.900 1.00 94.94 914 PRO A C 1
ATOM 6802 O O . PRO A 1 914 ? 45.882 -7.647 -28.938 1.00 94.94 914 PRO A O 1
ATOM 6805 N N . ILE A 1 915 ? 44.513 -7.085 -27.240 1.00 95.62 915 ILE A N 1
ATOM 6806 C CA . ILE A 1 915 ? 44.387 -5.676 -27.633 1.00 95.62 915 ILE A CA 1
ATOM 6807 C C . ILE A 1 915 ? 45.696 -4.960 -27.278 1.00 95.62 915 ILE A C 1
ATOM 6809 O O . ILE A 1 915 ? 45.988 -4.696 -26.107 1.00 95.62 915 ILE A O 1
ATOM 6813 N N . GLY A 1 916 ? 46.512 -4.702 -28.301 1.00 90.44 916 GLY A N 1
ATOM 6814 C CA . GLY A 1 916 ? 47.883 -4.221 -28.144 1.00 90.44 916 GLY A CA 1
ATOM 6815 C C . GLY A 1 916 ? 48.854 -5.297 -27.641 1.00 90.44 916 GLY A C 1
ATOM 6816 O O . GLY A 1 916 ? 48.471 -6.409 -27.292 1.00 90.44 916 GLY A O 1
ATOM 6817 N N . GLY A 1 917 ? 50.140 -4.965 -27.581 1.00 86.50 917 GLY A N 1
ATOM 6818 C CA . GLY A 1 917 ? 51.204 -5.847 -27.126 1.00 86.50 917 GLY A CA 1
ATOM 6819 C C . GLY A 1 917 ? 52.537 -5.124 -26.928 1.00 86.50 917 GLY A C 1
ATOM 6820 O O . GLY A 1 917 ? 52.947 -4.290 -27.739 1.00 86.50 917 GLY A O 1
ATOM 6821 N N . TYR A 1 918 ? 53.244 -5.494 -25.859 1.00 77.06 918 TYR A N 1
ATOM 6822 C CA . TYR A 1 918 ? 54.598 -5.022 -25.579 1.00 77.06 918 TYR A CA 1
ATOM 6823 C C . TYR A 1 918 ? 55.610 -5.811 -26.420 1.00 77.06 918 TYR A C 1
ATOM 6825 O O . TYR A 1 918 ? 55.665 -7.041 -26.338 1.00 77.06 918 TYR A O 1
ATOM 6833 N N . ILE A 1 919 ? 56.425 -5.123 -27.225 1.00 75.62 919 ILE A N 1
ATOM 6834 C CA . ILE A 1 919 ? 57.388 -5.737 -28.151 1.00 75.62 919 ILE A CA 1
ATOM 6835 C C . ILE A 1 919 ? 58.752 -5.088 -27.901 1.00 75.62 919 ILE A C 1
ATOM 6837 O O . ILE A 1 919 ? 58.931 -3.907 -28.179 1.00 75.62 919 ILE A O 1
ATOM 6841 N N . SER A 1 920 ? 59.749 -5.840 -27.418 1.00 58.88 920 SER A N 1
ATOM 6842 C CA . SER A 1 920 ? 61.131 -5.335 -27.377 1.00 58.88 920 SER A CA 1
ATOM 6843 C C . SER A 1 920 ? 62.025 -6.114 -28.336 1.00 58.88 920 SER A C 1
ATOM 6845 O O . SER A 1 920 ? 62.358 -7.276 -28.118 1.00 58.88 920 SER A O 1
ATOM 6847 N N . SER A 1 921 ? 62.420 -5.454 -29.425 1.00 52.38 921 SER A N 1
ATOM 6848 C CA . SER A 1 921 ? 63.586 -5.846 -30.214 1.00 52.38 921 SER A CA 1
ATOM 6849 C C . SER A 1 921 ? 64.261 -4.603 -30.791 1.00 52.38 921 SER A C 1
ATOM 6851 O O . SER A 1 921 ? 63.594 -3.647 -31.181 1.00 52.38 921 SER A O 1
ATOM 6853 N N . ALA A 1 922 ? 65.593 -4.614 -30.832 1.00 45.59 922 ALA A N 1
ATOM 6854 C CA . ALA A 1 922 ? 66.451 -3.482 -31.186 1.00 45.59 922 ALA A CA 1
ATOM 6855 C C . ALA A 1 922 ? 66.420 -3.063 -32.678 1.00 45.59 922 ALA A C 1
ATOM 6857 O O . ALA A 1 922 ? 67.335 -2.377 -33.123 1.00 45.59 922 ALA A O 1
ATOM 6858 N N . ALA A 1 923 ? 65.414 -3.473 -33.462 1.00 46.72 923 ALA A N 1
ATOM 6859 C CA . ALA A 1 923 ? 65.394 -3.255 -34.913 1.00 46.72 923 ALA A CA 1
ATOM 6860 C C . ALA A 1 923 ? 64.366 -2.216 -35.403 1.00 46.72 923 ALA A C 1
ATOM 6862 O O . ALA A 1 923 ? 64.670 -1.507 -36.353 1.00 46.72 923 ALA A O 1
ATOM 6863 N N . THR A 1 924 ? 63.208 -2.052 -34.757 1.00 48.28 924 THR A N 1
ATOM 6864 C CA . THR A 1 924 ? 62.210 -1.009 -35.083 1.00 48.28 924 THR A CA 1
ATOM 6865 C C . THR A 1 924 ? 61.273 -0.837 -33.886 1.00 48.28 924 THR A C 1
ATOM 6867 O O . THR A 1 924 ? 60.524 -1.751 -33.549 1.00 48.28 924 THR A O 1
ATOM 6870 N N . SER A 1 925 ? 61.340 0.295 -33.196 1.00 51.91 925 SER A N 1
ATOM 6871 C CA . SER A 1 925 ? 60.547 0.583 -31.998 1.00 51.91 925 SER A CA 1
ATOM 6872 C C . SER A 1 925 ? 59.121 1.045 -32.333 1.00 51.91 925 SER A C 1
ATOM 6874 O O . SER A 1 925 ? 58.959 2.187 -32.754 1.00 51.91 925 SER A O 1
ATOM 6876 N N . SER A 1 926 ? 58.104 0.230 -32.048 1.00 61.12 926 SER A N 1
ATOM 6877 C CA . SER A 1 926 ? 56.803 0.729 -31.567 1.00 61.12 926 SER A CA 1
ATOM 6878 C C . SER A 1 926 ? 56.077 -0.357 -30.759 1.00 61.12 926 SER A C 1
ATOM 6880 O O . SER A 1 926 ? 55.746 -1.428 -31.264 1.00 61.12 926 SER A O 1
ATOM 6882 N N . ASN A 1 927 ? 55.889 -0.111 -29.457 1.00 73.81 927 ASN A N 1
ATOM 6883 C CA . ASN A 1 927 ? 54.955 -0.894 -28.646 1.00 73.81 927 ASN A CA 1
ATOM 6884 C C . ASN A 1 927 ? 53.542 -0.605 -29.146 1.00 73.81 927 ASN A C 1
ATOM 6886 O O . ASN A 1 927 ? 53.189 0.562 -29.289 1.00 73.81 927 ASN A O 1
ATOM 6890 N N . ARG A 1 928 ? 52.723 -1.637 -29.336 1.00 85.75 928 ARG A N 1
ATOM 6891 C CA . ARG A 1 928 ? 51.324 -1.468 -29.743 1.00 85.75 928 ARG A CA 1
ATOM 6892 C C . ARG A 1 928 ? 50.503 -1.284 -28.481 1.00 85.75 928 ARG A C 1
ATOM 6894 O O . ARG A 1 928 ? 50.251 -2.257 -27.781 1.00 85.75 928 ARG A O 1
ATOM 6901 N N . THR A 1 929 ? 50.164 -0.052 -28.132 1.00 88.88 929 THR A N 1
ATOM 6902 C CA . THR A 1 929 ? 49.607 0.247 -26.806 1.00 88.88 929 THR A CA 1
ATOM 6903 C C . THR A 1 929 ? 48.178 0.747 -26.917 1.00 88.88 929 THR A C 1
ATOM 6905 O O . THR A 1 929 ? 47.903 1.661 -27.688 1.00 88.88 929 THR A O 1
ATOM 6908 N N . PHE A 1 930 ? 47.272 0.209 -26.102 1.00 94.31 930 PHE A N 1
ATOM 6909 C CA . PHE A 1 930 ? 45.950 0.802 -25.945 1.00 94.31 930 PHE A CA 1
ATOM 6910 C C . PHE A 1 930 ? 46.022 2.005 -24.991 1.00 94.31 930 PHE A C 1
ATOM 6912 O O . PHE A 1 930 ? 46.187 1.845 -23.776 1.00 94.31 930 PHE A O 1
ATOM 6919 N N . ALA A 1 931 ? 45.905 3.209 -25.554 1.00 92.00 931 ALA A N 1
ATOM 6920 C CA . ALA A 1 931 ? 45.979 4.488 -24.838 1.00 92.00 931 ALA A CA 1
ATOM 6921 C C . ALA A 1 931 ? 44.605 5.146 -24.570 1.00 92.00 931 ALA A C 1
ATOM 6923 O O . ALA A 1 931 ? 44.544 6.253 -24.033 1.00 92.00 931 ALA A O 1
ATOM 6924 N N . GLY A 1 932 ? 43.505 4.482 -24.942 1.00 94.50 932 GLY A N 1
ATOM 6925 C CA . GLY A 1 932 ? 42.142 4.993 -24.775 1.00 94.50 932 GLY A CA 1
ATOM 6926 C C . GLY A 1 932 ? 41.497 4.665 -23.428 1.00 94.50 932 GLY A C 1
ATOM 6927 O O . GLY A 1 932 ? 42.110 4.083 -22.531 1.00 94.50 932 GLY A O 1
ATOM 6928 N N . THR A 1 933 ? 40.222 5.023 -23.301 1.00 97.62 933 THR A N 1
ATOM 6929 C CA . THR A 1 933 ? 39.357 4.648 -22.179 1.00 97.62 933 THR A CA 1
ATOM 6930 C C . THR A 1 933 ? 38.385 3.565 -22.630 1.00 97.62 933 THR A C 1
ATOM 6932 O O . THR A 1 933 ? 37.549 3.822 -23.492 1.00 97.62 933 THR A O 1
ATOM 6935 N N . TYR A 1 934 ? 38.465 2.373 -22.044 1.00 98.25 934 TYR A N 1
ATOM 6936 C CA . TYR A 1 934 ? 37.501 1.292 -22.243 1.00 98.25 934 TYR A CA 1
ATOM 6937 C C . TYR A 1 934 ? 36.632 1.142 -20.993 1.00 98.25 934 TYR A C 1
ATOM 6939 O O . TYR A 1 934 ? 37.128 0.783 -19.922 1.00 98.25 934 TYR A O 1
ATOM 6947 N N . ASN A 1 935 ? 35.339 1.427 -21.125 1.00 97.06 935 ASN A N 1
ATOM 6948 C CA . ASN A 1 935 ? 34.347 1.241 -20.075 1.00 97.06 935 ASN A CA 1
ATOM 6949 C C . ASN A 1 935 ? 33.513 -0.012 -20.374 1.00 97.06 935 ASN A C 1
ATOM 6951 O O . ASN A 1 935 ? 32.717 -0.013 -21.309 1.00 97.06 935 ASN A O 1
ATOM 6955 N N . GLY A 1 936 ? 33.681 -1.061 -19.571 1.00 94.12 936 GLY A N 1
ATOM 6956 C CA . GLY A 1 936 ? 32.947 -2.322 -19.696 1.00 94.12 936 GLY A CA 1
ATOM 6957 C C . GLY A 1 936 ? 31.455 -2.209 -19.365 1.00 94.12 936 GLY A C 1
ATOM 6958 O O . GLY A 1 936 ? 30.707 -3.143 -19.618 1.00 94.12 936 GLY A O 1
ATOM 6959 N N . GLY A 1 937 ? 30.999 -1.081 -18.811 1.00 86.56 937 GLY A N 1
ATOM 6960 C CA . GLY A 1 937 ? 29.579 -0.831 -18.554 1.00 86.56 937 GLY A CA 1
ATOM 6961 C C . GLY A 1 937 ? 28.936 -1.746 -17.506 1.00 86.56 937 GLY A C 1
ATOM 6962 O O . GLY A 1 937 ? 27.726 -1.673 -17.337 1.00 86.56 937 GLY A O 1
ATOM 6963 N N . GLY A 1 938 ? 29.719 -2.574 -16.803 1.00 83.31 938 GLY A N 1
ATOM 6964 C CA . GLY A 1 938 ? 29.219 -3.628 -15.914 1.00 83.31 938 GLY A CA 1
ATOM 6965 C C . GLY A 1 938 ? 28.993 -4.981 -16.601 1.00 83.31 938 GLY A C 1
ATOM 6966 O O . GLY A 1 938 ? 28.657 -5.939 -15.913 1.00 83.31 938 GLY A O 1
ATOM 6967 N N . TYR A 1 939 ? 29.215 -5.075 -17.915 1.00 88.25 939 TYR A N 1
ATOM 6968 C CA . TYR A 1 939 ? 29.055 -6.302 -18.695 1.00 88.25 939 TYR A CA 1
ATOM 6969 C C . TYR A 1 939 ? 30.273 -7.231 -18.598 1.00 88.25 939 TYR A C 1
ATOM 6971 O O . TYR A 1 939 ? 31.386 -6.825 -18.228 1.00 88.25 939 TYR A O 1
ATOM 6979 N N . LEU A 1 940 ? 30.052 -8.496 -18.955 1.00 92.25 940 LEU A N 1
ATOM 6980 C CA . LEU A 1 940 ? 31.044 -9.563 -18.901 1.00 92.25 940 LEU A CA 1
ATOM 6981 C C . LEU A 1 940 ? 31.717 -9.798 -20.257 1.00 92.25 940 LEU A C 1
ATOM 6983 O O . LEU A 1 940 ? 31.109 -9.668 -21.317 1.00 92.25 940 LEU A O 1
ATOM 6987 N N . VAL A 1 941 ? 32.980 -10.214 -20.214 1.00 95.12 941 VAL A N 1
ATOM 6988 C CA . VAL A 1 941 ? 33.683 -10.878 -21.316 1.00 95.12 941 VAL A CA 1
ATOM 6989 C C . VAL A 1 941 ? 34.020 -12.290 -20.852 1.00 95.12 941 VAL A C 1
ATOM 6991 O O . VAL A 1 941 ? 34.752 -12.452 -19.875 1.00 95.12 941 VAL A O 1
ATOM 6994 N N . ARG A 1 942 ? 33.489 -13.305 -21.532 1.00 93.31 942 ARG A N 1
ATOM 6995 C CA . ARG A 1 942 ? 33.665 -14.725 -21.197 1.00 93.31 942 ARG A CA 1
ATOM 6996 C C . ARG A 1 942 ? 34.383 -15.492 -22.304 1.00 93.31 942 ARG A C 1
ATOM 6998 O O . ARG A 1 942 ? 34.478 -15.013 -23.434 1.00 93.31 942 ARG A O 1
ATOM 7005 N N . GLY A 1 943 ? 34.925 -16.662 -21.968 1.00 88.12 943 GLY A N 1
ATOM 7006 C CA . GLY A 1 943 ? 35.567 -17.552 -22.942 1.00 88.12 943 GLY A CA 1
ATOM 7007 C C . GLY A 1 943 ? 36.879 -17.008 -23.522 1.00 88.12 943 GLY A C 1
ATOM 7008 O O . GLY A 1 943 ? 37.245 -17.348 -24.644 1.00 88.12 943 GLY A O 1
ATOM 7009 N N . LEU A 1 944 ? 37.591 -16.135 -22.801 1.00 96.56 944 LEU A N 1
ATOM 7010 C CA . LEU A 1 944 ? 38.900 -15.631 -23.231 1.00 96.56 944 LEU A CA 1
ATOM 7011 C C . LEU A 1 944 ? 39.930 -16.771 -23.236 1.00 96.56 944 LEU A C 1
ATOM 7013 O O . LEU A 1 944 ? 40.282 -17.266 -22.167 1.00 96.56 944 LEU A O 1
ATOM 7017 N N . LYS A 1 945 ? 40.479 -17.124 -24.406 1.00 96.06 945 LYS A N 1
ATOM 7018 C CA . LYS A 1 945 ? 41.501 -18.174 -24.544 1.00 96.06 945 LYS A CA 1
ATOM 7019 C C . LYS A 1 945 ? 42.769 -17.663 -25.225 1.00 96.06 945 LYS A C 1
ATOM 7021 O O . LYS A 1 945 ? 42.751 -17.246 -26.381 1.00 96.06 945 LYS A O 1
ATOM 7026 N N . ILE A 1 946 ? 43.901 -17.725 -24.526 1.00 93.75 946 ILE A N 1
ATOM 7027 C CA . ILE A 1 946 ? 45.227 -17.408 -25.074 1.00 93.75 946 ILE A CA 1
ATOM 7028 C C . ILE A 1 946 ? 46.185 -18.536 -24.696 1.00 93.75 946 ILE A C 1
ATOM 7030 O O . ILE A 1 946 ? 46.566 -18.640 -23.538 1.00 93.75 946 ILE A O 1
ATOM 7034 N N . ASP A 1 947 ? 46.634 -19.321 -25.676 1.00 89.31 947 ASP A N 1
ATOM 7035 C CA . ASP A 1 947 ? 47.635 -20.376 -25.482 1.00 89.31 947 ASP A CA 1
ATOM 7036 C C . ASP A 1 947 ? 48.860 -20.110 -26.360 1.00 89.31 947 ASP A C 1
ATOM 7038 O O . ASP A 1 947 ? 48.855 -20.353 -27.570 1.00 89.31 947 ASP A O 1
ATOM 7042 N N . ILE A 1 948 ? 49.938 -19.609 -25.760 1.00 86.25 948 ILE A N 1
ATOM 7043 C CA . ILE A 1 948 ? 51.165 -19.269 -26.486 1.00 86.25 948 ILE A CA 1
ATOM 7044 C C . ILE A 1 948 ? 52.259 -20.287 -26.187 1.00 86.25 948 ILE A C 1
ATOM 7046 O O . ILE A 1 948 ? 52.718 -20.410 -25.053 1.00 86.25 948 ILE A O 1
ATOM 7050 N N . LEU A 1 949 ? 52.740 -20.957 -27.236 1.00 81.75 949 LEU A N 1
ATOM 7051 C CA . LEU A 1 949 ? 53.914 -21.825 -27.192 1.00 81.75 949 LEU A CA 1
ATOM 7052 C C . LEU A 1 949 ? 55.076 -21.178 -27.960 1.00 81.75 949 LEU A C 1
ATOM 7054 O O . LEU A 1 949 ? 55.090 -21.128 -29.189 1.00 81.75 949 LEU A O 1
ATOM 7058 N N . ALA A 1 950 ? 56.075 -20.678 -27.235 1.00 74.75 950 ALA A N 1
ATOM 7059 C CA . ALA A 1 950 ? 57.233 -20.010 -27.817 1.00 74.75 950 ALA A CA 1
ATOM 7060 C C . ALA A 1 950 ? 58.339 -21.014 -28.204 1.00 74.75 950 ALA A C 1
ATOM 7062 O O . ALA A 1 950 ? 59.166 -21.395 -27.373 1.00 74.75 950 ALA A O 1
ATOM 7063 N N . THR A 1 951 ? 58.404 -21.385 -29.490 1.00 66.88 951 THR A N 1
ATOM 7064 C CA . THR A 1 951 ? 59.454 -22.246 -30.077 1.00 66.88 951 THR A CA 1
ATOM 7065 C C . THR A 1 951 ? 60.281 -21.482 -31.130 1.00 66.88 951 THR A C 1
ATOM 7067 O O . THR A 1 951 ? 59.768 -21.172 -32.202 1.00 66.88 951 THR A O 1
ATOM 7070 N N . GLY A 1 952 ? 61.561 -21.179 -30.861 1.00 62.62 952 GLY A N 1
ATOM 7071 C CA . GLY A 1 952 ? 62.499 -20.544 -31.820 1.00 62.62 952 GLY A CA 1
ATOM 7072 C C . GLY A 1 952 ? 62.716 -19.021 -31.672 1.00 62.62 952 GLY A C 1
ATOM 7073 O O . GLY A 1 952 ? 62.074 -18.364 -30.856 1.00 62.62 952 GLY A O 1
ATOM 7074 N N . SER A 1 953 ? 63.650 -18.430 -32.432 1.00 55.44 953 SER A N 1
ATOM 7075 C CA . SER A 1 953 ? 64.154 -17.047 -32.245 1.00 55.44 953 SER A CA 1
ATOM 7076 C C . SER A 1 953 ? 63.353 -15.946 -32.976 1.00 55.44 953 SER A C 1
ATOM 7078 O O . SER A 1 953 ? 63.934 -15.070 -33.616 1.00 55.44 953 SER A O 1
ATOM 7080 N N . THR A 1 954 ? 62.021 -15.954 -32.898 1.00 52.22 954 THR A N 1
ATOM 7081 C CA . THR A 1 954 ? 61.190 -14.838 -33.395 1.00 52.22 954 THR A CA 1
ATOM 7082 C C . THR A 1 954 ? 60.944 -13.789 -32.303 1.00 52.22 954 THR A C 1
ATOM 7084 O O . THR A 1 954 ? 60.885 -14.114 -31.113 1.00 52.22 954 THR A O 1
ATOM 7087 N N . SER A 1 955 ? 60.847 -12.516 -32.707 1.00 56.03 955 SER A N 1
ATOM 7088 C CA . SER A 1 955 ? 60.488 -11.382 -31.842 1.00 56.03 955 SER A CA 1
ATOM 7089 C C . SER A 1 955 ? 59.024 -11.527 -31.427 1.00 56.03 955 SER A C 1
ATOM 7091 O O . SER A 1 955 ? 58.121 -11.257 -32.216 1.00 56.03 955 SER A O 1
ATOM 7093 N N . LEU A 1 956 ? 58.791 -12.060 -30.229 1.00 63.22 956 LEU A N 1
ATOM 7094 C CA . LEU A 1 956 ? 57.449 -12.315 -29.717 1.00 63.22 956 LEU A CA 1
ATOM 7095 C C . LEU A 1 956 ? 56.941 -11.088 -28.955 1.00 63.22 956 LEU A C 1
ATOM 7097 O O . LEU A 1 956 ? 57.690 -10.477 -28.191 1.00 63.22 956 LEU A O 1
ATOM 7101 N N . VAL A 1 957 ? 55.654 -10.771 -29.141 1.00 72.06 957 VAL A N 1
ATOM 7102 C CA . VAL A 1 957 ? 54.873 -9.977 -28.179 1.00 72.06 957 VAL A CA 1
ATOM 7103 C C . VAL A 1 957 ? 55.076 -10.601 -26.803 1.00 72.06 957 VAL A C 1
ATOM 7105 O O . VAL A 1 957 ? 55.049 -11.821 -26.679 1.00 72.06 957 VAL A O 1
ATOM 7108 N N . LYS A 1 958 ? 55.322 -9.782 -25.786 1.00 80.94 958 LYS A N 1
ATOM 7109 C CA . LYS A 1 958 ? 55.750 -10.220 -24.451 1.00 80.94 958 LYS A CA 1
ATOM 7110 C C . LYS A 1 958 ? 54.633 -10.151 -23.413 1.00 80.94 958 LYS A C 1
ATOM 7112 O O . LYS A 1 958 ? 54.871 -10.485 -22.258 1.00 80.94 958 LYS A O 1
ATOM 7117 N N . SER A 1 959 ? 53.449 -9.671 -23.779 1.00 89.50 959 SER A N 1
ATOM 7118 C CA . SER A 1 959 ? 52.365 -9.397 -22.840 1.00 89.50 959 SER A CA 1
ATOM 7119 C C . SER A 1 959 ? 51.028 -9.952 -23.328 1.00 89.50 959 SER A C 1
ATOM 7121 O O . SER A 1 959 ? 50.665 -9.785 -24.491 1.00 89.50 959 SER A O 1
ATOM 7123 N N . TYR A 1 960 ? 50.318 -10.633 -22.430 1.00 91.88 960 TYR A N 1
ATOM 7124 C CA . TYR A 1 960 ? 49.166 -11.473 -22.744 1.00 91.88 960 TYR A CA 1
ATOM 7125 C C . TYR A 1 960 ? 48.037 -11.245 -21.740 1.00 91.88 960 TYR A C 1
ATOM 7127 O O . TYR A 1 960 ? 48.277 -11.234 -20.532 1.00 91.88 960 TYR A O 1
ATOM 7135 N N . GLY A 1 961 ? 46.832 -11.069 -22.272 1.00 94.44 961 GLY A N 1
ATOM 7136 C CA . GLY A 1 961 ? 45.577 -10.800 -21.576 1.00 94.44 961 GLY A CA 1
ATOM 7137 C C . GLY A 1 961 ? 44.521 -10.355 -22.580 1.00 94.44 961 GLY A C 1
ATOM 7138 O O . GLY A 1 961 ? 44.836 -10.262 -23.772 1.00 94.44 961 GLY A O 1
ATOM 7139 N N . LEU A 1 962 ? 43.303 -10.038 -22.126 1.00 97.50 962 LEU A N 1
ATOM 7140 C CA . LEU A 1 962 ? 42.304 -9.416 -23.007 1.00 97.50 962 LEU A CA 1
ATOM 7141 C C . LEU A 1 962 ? 42.918 -8.195 -23.716 1.00 97.50 962 LEU A C 1
ATOM 7143 O O . LEU A 1 962 ? 42.878 -8.083 -24.944 1.00 97.50 962 LEU A O 1
ATOM 7147 N N . PHE A 1 963 ? 43.610 -7.365 -22.932 1.00 97.31 963 PHE A N 1
ATOM 7148 C CA . PHE A 1 963 ? 44.548 -6.356 -23.399 1.00 97.31 963 PHE A CA 1
ATOM 7149 C C . PHE A 1 963 ? 45.988 -6.848 -23.224 1.00 97.31 963 PHE A C 1
ATOM 7151 O O . PHE A 1 963 ? 46.386 -7.317 -22.156 1.00 97.31 963 PHE A O 1
ATOM 7158 N N . GLY A 1 964 ? 46.820 -6.710 -24.252 1.00 93.00 964 GLY A N 1
ATOM 7159 C CA . GLY A 1 964 ? 48.236 -7.053 -24.140 1.00 93.00 964 GLY A CA 1
ATOM 7160 C C . GLY A 1 964 ? 49.028 -5.932 -23.476 1.00 93.00 964 GLY A C 1
ATOM 7161 O O . GLY A 1 964 ? 49.826 -6.200 -22.578 1.00 93.00 964 GLY A O 1
ATOM 7162 N N . HIS A 1 965 ? 48.821 -4.674 -23.868 1.00 92.38 965 HIS A N 1
ATOM 7163 C CA . HIS A 1 965 ? 49.545 -3.524 -23.308 1.00 92.38 965 HIS A CA 1
ATOM 7164 C C . HIS A 1 965 ? 48.629 -2.305 -23.188 1.00 92.38 965 HIS A C 1
ATOM 7166 O O . HIS A 1 965 ? 48.108 -1.811 -24.186 1.00 92.38 965 HIS A O 1
ATOM 7172 N N . VAL A 1 966 ? 48.453 -1.815 -21.958 1.00 94.69 966 VAL A N 1
ATOM 7173 C CA . VAL A 1 966 ? 47.582 -0.683 -21.621 1.00 94.69 966 VAL A CA 1
ATOM 7174 C C . VAL A 1 966 ? 48.406 0.489 -21.088 1.00 94.69 966 VAL A C 1
ATOM 7176 O O . VAL A 1 966 ? 49.145 0.337 -20.110 1.00 94.69 966 VAL A O 1
ATOM 7179 N N . SER A 1 967 ? 48.225 1.664 -21.695 1.00 91.75 967 SER A N 1
ATOM 7180 C CA . SER A 1 967 ? 48.637 2.966 -21.146 1.00 91.75 967 SER A CA 1
ATOM 7181 C C . SER A 1 967 ? 47.466 3.893 -20.814 1.00 91.75 967 SER A C 1
ATOM 7183 O O . SER A 1 967 ? 47.668 4.904 -20.145 1.00 91.75 967 SER A O 1
ATOM 7185 N N . GLY A 1 968 ? 46.253 3.536 -21.247 1.00 92.56 968 GLY A N 1
ATOM 7186 C CA . GLY A 1 968 ? 45.010 4.246 -20.958 1.00 92.56 968 GLY A CA 1
ATOM 7187 C C . GLY A 1 968 ? 44.276 3.741 -19.709 1.00 92.56 968 GLY A C 1
ATOM 7188 O O . GLY A 1 968 ? 44.890 3.368 -18.706 1.00 92.56 968 GLY A O 1
ATOM 7189 N N . THR A 1 969 ? 42.943 3.747 -19.756 1.00 95.88 969 THR A N 1
ATOM 7190 C CA . THR A 1 969 ? 42.072 3.362 -18.632 1.00 95.88 969 THR A CA 1
ATOM 7191 C C . THR A 1 969 ? 41.140 2.221 -19.018 1.00 95.88 969 THR A C 1
ATOM 7193 O O . THR A 1 969 ? 40.413 2.326 -20.000 1.00 95.88 969 THR A O 1
ATOM 7196 N N . ILE A 1 970 ? 41.107 1.171 -18.201 1.00 98.06 970 ILE A N 1
ATOM 7197 C CA . ILE A 1 970 ? 40.087 0.119 -18.230 1.00 98.06 970 ILE A CA 1
ATOM 7198 C C . ILE A 1 970 ? 39.215 0.279 -16.985 1.00 98.06 970 ILE A C 1
ATOM 7200 O O . ILE A 1 970 ? 39.743 0.391 -15.874 1.00 98.06 970 ILE A O 1
ATOM 7204 N N . MET A 1 971 ? 37.893 0.316 -17.147 1.00 96.19 971 MET A N 1
ATOM 7205 C CA . MET A 1 971 ? 36.971 0.443 -16.018 1.00 96.19 971 MET A CA 1
ATOM 7206 C C . MET A 1 971 ? 35.692 -0.380 -16.176 1.00 96.19 971 MET A C 1
ATOM 7208 O O . MET A 1 971 ? 35.247 -0.597 -17.298 1.00 96.19 971 MET A O 1
ATOM 7212 N N . ASN A 1 972 ? 35.082 -0.769 -15.052 1.00 93.25 972 ASN A N 1
ATOM 7213 C CA . ASN A 1 972 ? 33.775 -1.443 -14.982 1.00 93.25 972 ASN A CA 1
ATOM 7214 C C . ASN A 1 972 ? 33.681 -2.704 -15.863 1.00 93.25 972 ASN A C 1
ATOM 7216 O O . ASN A 1 972 ? 32.674 -2.908 -16.540 1.00 93.25 972 ASN A O 1
ATOM 7220 N N . LEU A 1 973 ? 34.748 -3.505 -15.907 1.00 96.06 973 LEU A N 1
ATOM 7221 C CA . LEU A 1 973 ? 34.864 -4.675 -16.778 1.00 96.06 973 LEU A CA 1
ATOM 7222 C C . LEU A 1 973 ? 34.988 -5.967 -15.960 1.00 96.06 973 LEU A C 1
ATOM 7224 O O . LEU A 1 973 ? 35.878 -6.075 -15.111 1.00 96.06 973 LEU A O 1
ATOM 7228 N N . GLY A 1 974 ? 34.140 -6.956 -16.248 1.00 95.00 974 GLY A N 1
ATOM 7229 C CA . GLY A 1 974 ? 34.274 -8.323 -15.738 1.00 95.00 974 GLY A CA 1
ATOM 7230 C C . GLY A 1 974 ? 34.833 -9.264 -16.803 1.00 95.00 974 GLY A C 1
ATOM 7231 O O . GLY A 1 974 ? 34.254 -9.376 -17.876 1.00 95.00 974 GLY A O 1
ATOM 7232 N N . VAL A 1 975 ? 35.939 -9.956 -16.526 1.00 96.12 975 VAL A N 1
ATOM 7233 C CA . VAL A 1 975 ? 36.489 -11.003 -17.409 1.00 96.12 975 VAL A CA 1
ATOM 7234 C C . VAL A 1 975 ? 36.345 -12.357 -16.728 1.00 96.12 975 VAL A C 1
ATOM 7236 O O . VAL A 1 975 ? 37.009 -12.614 -15.728 1.00 96.12 975 VAL A O 1
ATOM 7239 N N . VAL A 1 976 ? 35.484 -13.230 -17.235 1.00 93.19 976 VAL A N 1
ATOM 7240 C CA . VAL A 1 976 ? 35.127 -14.484 -16.559 1.00 93.19 976 VAL A CA 1
ATOM 7241 C C . VAL A 1 976 ? 35.514 -15.704 -17.377 1.00 93.19 976 VAL A C 1
ATOM 7243 O O . VAL A 1 976 ? 35.608 -15.640 -18.601 1.00 93.19 976 VAL A O 1
ATOM 7246 N N . ASP A 1 977 ? 35.776 -16.809 -16.682 1.00 88.69 977 ASP A N 1
ATOM 7247 C CA . ASP A 1 977 ? 36.137 -18.098 -17.284 1.00 88.69 977 ASP A CA 1
ATOM 7248 C C . ASP A 1 977 ? 37.308 -17.988 -18.277 1.00 88.69 977 ASP A C 1
ATOM 7250 O O . ASP A 1 977 ? 37.352 -18.647 -19.312 1.00 88.69 977 ASP A O 1
ATOM 7254 N N . ALA A 1 978 ? 38.268 -17.113 -17.969 1.00 95.19 978 ALA A N 1
ATOM 7255 C CA . ALA A 1 978 ? 39.411 -16.863 -18.832 1.00 95.19 978 ALA A CA 1
ATOM 7256 C C . ALA A 1 978 ? 40.518 -17.904 -18.635 1.00 95.19 978 ALA A C 1
ATOM 7258 O O . ALA A 1 978 ? 40.809 -18.324 -17.515 1.00 95.19 978 ALA A O 1
ATOM 7259 N N . ASP A 1 979 ? 41.216 -18.257 -19.706 1.00 96.31 979 ASP A N 1
ATOM 7260 C CA . ASP A 1 979 ? 42.413 -19.091 -19.658 1.00 96.31 979 ASP A CA 1
ATOM 7261 C C . ASP A 1 979 ? 43.527 -18.465 -20.501 1.00 96.31 979 ASP A C 1
ATOM 7263 O O . ASP A 1 979 ? 43.480 -18.439 -21.735 1.00 96.31 979 ASP A O 1
ATOM 7267 N N . VAL A 1 980 ? 44.527 -17.915 -19.813 1.00 96.31 980 VAL A N 1
ATOM 7268 C CA . VAL A 1 980 ? 45.681 -17.248 -20.421 1.00 96.31 980 VAL A CA 1
ATOM 7269 C C . VAL A 1 980 ? 46.948 -17.983 -20.001 1.00 96.31 980 VAL A C 1
ATOM 7271 O O . VAL A 1 980 ? 47.399 -17.891 -18.855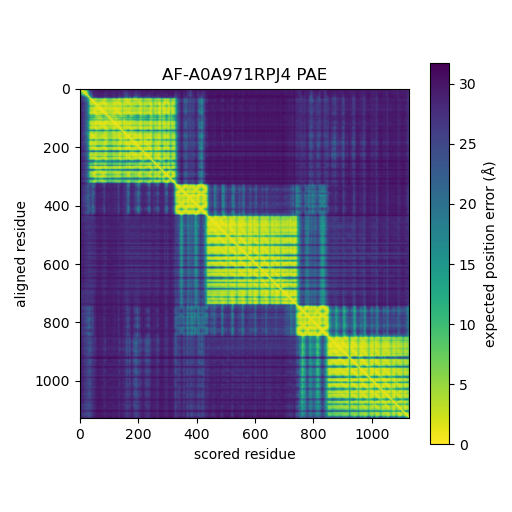 1.00 96.31 980 VAL A O 1
ATOM 7274 N N . ALA A 1 981 ? 47.550 -18.688 -20.952 1.00 91.50 981 ALA A N 1
ATOM 7275 C CA . ALA A 1 981 ? 48.722 -19.521 -20.764 1.00 91.50 981 ALA A CA 1
ATOM 7276 C C . ALA A 1 981 ? 49.866 -19.133 -21.711 1.00 91.50 981 ALA A C 1
ATOM 7278 O O . ALA A 1 981 ? 49.711 -18.997 -22.926 1.00 91.50 981 ALA A O 1
ATOM 7279 N N . PHE A 1 982 ? 51.065 -19.014 -21.145 1.00 88.62 982 PHE A N 1
ATOM 7280 C CA . PHE A 1 982 ? 52.306 -18.845 -21.894 1.00 88.62 982 PHE A CA 1
ATOM 7281 C C . PHE A 1 982 ? 53.316 -19.928 -21.514 1.00 88.62 982 PHE A C 1
ATOM 7283 O O . PHE A 1 982 ? 53.629 -20.113 -20.339 1.00 88.62 982 PHE A O 1
ATOM 7290 N N . VAL A 1 983 ? 53.892 -20.605 -22.506 1.00 84.94 983 VAL A N 1
ATOM 7291 C CA . VAL A 1 983 ? 54.934 -21.620 -22.320 1.00 84.94 983 VAL A CA 1
ATOM 7292 C C . VAL A 1 983 ? 56.124 -21.318 -23.224 1.00 84.94 983 VAL A C 1
ATOM 7294 O O . VAL A 1 983 ? 56.016 -21.287 -24.449 1.00 84.94 983 VAL A O 1
ATOM 7297 N N . ASN A 1 984 ? 57.295 -21.145 -22.617 1.00 77.12 984 ASN A N 1
ATOM 7298 C CA . ASN A 1 984 ? 58.563 -20.966 -23.310 1.00 77.12 984 ASN A CA 1
ATOM 7299 C C . ASN A 1 984 ? 59.456 -22.201 -23.161 1.00 77.12 984 ASN A C 1
ATOM 7301 O O . ASN A 1 984 ? 59.928 -22.509 -22.066 1.00 77.12 984 ASN A O 1
ATOM 7305 N N . THR A 1 985 ? 59.735 -22.865 -24.284 1.00 73.94 985 THR A N 1
ATOM 7306 C CA . THR A 1 985 ? 60.603 -24.052 -24.349 1.00 73.94 985 THR A CA 1
ATOM 7307 C C . THR A 1 985 ? 61.938 -23.774 -25.049 1.00 73.94 985 THR A C 1
ATOM 7309 O O . THR A 1 985 ? 62.609 -24.709 -25.491 1.00 73.94 985 THR A O 1
ATOM 7312 N N . LYS A 1 986 ? 62.317 -22.501 -25.231 1.00 71.31 986 LYS A N 1
ATOM 7313 C CA . LYS A 1 986 ? 63.581 -22.124 -25.879 1.00 71.31 986 LYS A CA 1
ATOM 7314 C C . LYS A 1 986 ? 64.791 -22.562 -25.045 1.00 71.31 986 LYS A C 1
ATOM 7316 O O . LYS A 1 986 ? 64.731 -22.651 -23.819 1.00 71.31 986 LYS A O 1
ATOM 7321 N N . SER A 1 987 ? 65.904 -22.810 -25.736 1.00 61.03 987 SER A N 1
ATOM 7322 C CA . SER A 1 987 ? 67.209 -23.155 -25.153 1.00 61.03 987 SER A CA 1
ATOM 7323 C C . SER A 1 987 ? 68.276 -22.069 -25.369 1.00 61.03 987 SER A C 1
ATOM 7325 O O . SER A 1 987 ? 69.400 -22.229 -24.898 1.00 61.03 987 SER A O 1
ATOM 7327 N N . ASP A 1 988 ? 67.959 -20.993 -26.099 1.00 59.25 988 ASP A N 1
ATOM 7328 C CA . ASP A 1 988 ? 68.855 -19.878 -26.424 1.00 59.25 988 ASP A CA 1
ATOM 7329 C C . ASP A 1 988 ? 68.633 -18.655 -25.509 1.00 59.25 988 ASP A C 1
ATOM 7331 O O . ASP A 1 988 ? 67.549 -18.423 -24.981 1.00 59.25 988 ASP A O 1
ATOM 7335 N N . SER A 1 989 ? 69.683 -17.854 -25.294 1.00 53.41 989 SER A N 1
ATOM 7336 C CA . SER A 1 989 ? 69.710 -16.729 -24.341 1.00 53.41 989 SER A CA 1
ATOM 7337 C C . SER A 1 989 ? 69.057 -15.434 -24.860 1.00 53.41 989 SER A C 1
ATOM 7339 O O . SER A 1 989 ? 69.470 -14.341 -24.468 1.00 53.41 989 SER A O 1
ATOM 7341 N N . GLY A 1 990 ? 68.099 -15.521 -25.788 1.00 57.19 990 GLY A N 1
ATOM 7342 C CA . GLY A 1 990 ? 67.374 -14.349 -26.294 1.00 57.19 990 GLY A CA 1
ATOM 7343 C C . GLY A 1 990 ? 66.434 -13.761 -25.233 1.00 57.19 990 GLY A C 1
ATOM 7344 O O . GLY A 1 990 ? 65.912 -14.494 -24.391 1.00 57.19 990 GLY A O 1
ATOM 7345 N N . GLU A 1 991 ? 66.197 -12.442 -25.254 1.00 56.56 991 GLU A N 1
ATOM 7346 C CA . GLU A 1 991 ? 65.235 -11.801 -24.341 1.00 56.56 991 GLU A CA 1
ATOM 7347 C C . GLU A 1 991 ? 63.839 -12.437 -24.480 1.00 56.56 991 GLU A C 1
ATOM 7349 O O . GLU A 1 991 ? 63.211 -12.369 -25.536 1.00 56.56 991 GLU A O 1
ATOM 7354 N N . THR A 1 992 ? 63.334 -13.026 -23.397 1.00 63.50 992 THR A N 1
ATOM 7355 C CA . THR A 1 992 ? 62.158 -13.916 -23.390 1.00 63.50 992 THR A CA 1
ATOM 7356 C C . THR A 1 992 ? 61.207 -13.569 -22.242 1.00 63.50 992 THR A C 1
ATOM 7358 O O . THR A 1 992 ? 60.837 -14.420 -21.437 1.00 63.50 992 THR A O 1
ATOM 7361 N N . ASN A 1 993 ? 60.833 -12.291 -22.123 1.00 78.31 993 ASN A N 1
ATOM 7362 C CA . ASN A 1 993 ? 59.905 -11.877 -21.068 1.00 78.31 993 ASN A CA 1
ATOM 7363 C C . ASN A 1 993 ? 58.468 -12.270 -21.416 1.00 78.31 993 ASN A C 1
ATOM 7365 O O . ASN A 1 993 ? 58.070 -12.168 -22.577 1.00 78.31 993 ASN A O 1
ATOM 7369 N N . ALA A 1 994 ? 57.703 -12.645 -20.397 1.00 84.44 994 ALA A N 1
ATOM 7370 C CA . ALA A 1 994 ? 56.282 -12.930 -20.488 1.00 84.44 994 ALA A CA 1
ATOM 7371 C C . ALA A 1 994 ? 55.541 -12.265 -19.327 1.00 84.44 994 ALA A C 1
ATOM 7373 O O . ALA A 1 994 ? 55.858 -12.502 -18.160 1.00 84.44 994 ALA A O 1
ATOM 7374 N N . TYR A 1 995 ? 54.554 -11.440 -19.658 1.00 89.88 995 TYR A N 1
ATOM 7375 C CA . TYR A 1 995 ? 53.686 -10.748 -18.715 1.00 89.88 995 TYR A CA 1
ATOM 7376 C C . TYR A 1 995 ? 52.251 -11.212 -18.948 1.00 89.88 995 TYR A C 1
ATOM 7378 O O . TYR A 1 995 ? 51.617 -10.817 -19.923 1.00 89.88 995 TYR A O 1
ATOM 7386 N N . VAL A 1 996 ? 51.766 -12.090 -18.079 1.00 93.06 996 VAL A N 1
ATOM 7387 C CA . VAL A 1 996 ? 50.465 -12.750 -18.206 1.00 93.06 996 VAL A CA 1
ATOM 7388 C C . VAL A 1 996 ? 49.487 -12.158 -17.196 1.00 93.06 996 VAL A C 1
ATOM 7390 O O . VAL A 1 996 ? 49.754 -12.176 -15.995 1.00 93.06 996 VAL A O 1
ATOM 7393 N N . GLY A 1 997 ? 48.353 -11.647 -17.660 1.00 95.44 997 GLY A N 1
ATOM 7394 C CA . GLY A 1 997 ? 47.242 -11.234 -16.807 1.00 95.44 997 GLY A CA 1
ATOM 7395 C C . GLY A 1 997 ? 45.908 -11.384 -17.517 1.00 95.44 997 GLY A C 1
ATOM 7396 O O . GLY A 1 997 ? 45.865 -11.303 -18.736 1.00 95.44 997 GLY A O 1
ATOM 7397 N N . LEU A 1 998 ? 44.818 -11.610 -16.783 1.00 97.12 998 LEU A N 1
ATOM 7398 C CA . LEU A 1 998 ? 43.517 -11.859 -17.418 1.00 97.12 998 LEU A CA 1
ATOM 7399 C C . LEU A 1 998 ? 42.948 -10.600 -18.092 1.00 97.12 998 LEU A C 1
ATOM 7401 O O . LEU A 1 998 ? 42.501 -10.663 -19.235 1.00 97.12 998 LEU A O 1
ATOM 7405 N N . ILE A 1 999 ? 43.039 -9.438 -17.431 1.00 97.31 999 ILE A N 1
ATOM 7406 C CA . ILE A 1 999 ? 42.607 -8.157 -18.013 1.00 97.31 999 ILE A CA 1
ATOM 7407 C C . ILE A 1 999 ? 43.720 -7.551 -18.870 1.00 97.31 999 ILE A C 1
ATOM 7409 O O . ILE A 1 999 ? 43.483 -7.198 -20.023 1.00 97.31 999 ILE A O 1
ATOM 7413 N N . ALA A 1 1000 ? 44.931 -7.419 -18.317 1.00 96.50 1000 ALA A N 1
ATOM 7414 C CA . ALA A 1 1000 ? 46.035 -6.736 -18.988 1.00 96.50 1000 ALA A CA 1
ATOM 7415 C C . ALA A 1 1000 ? 47.376 -7.459 -18.808 1.00 96.50 1000 ALA A C 1
ATOM 7417 O O . ALA A 1 1000 ? 47.840 -7.641 -17.683 1.00 96.50 1000 ALA A O 1
ATOM 7418 N N . GLY A 1 1001 ? 48.089 -7.760 -19.892 1.00 93.62 1001 GLY A N 1
ATOM 7419 C CA . GLY A 1 1001 ? 49.438 -8.325 -19.794 1.00 93.62 1001 GLY A CA 1
ATOM 7420 C C . GLY A 1 1001 ? 50.442 -7.349 -19.167 1.00 93.62 1001 GLY A C 1
ATOM 7421 O O . GLY A 1 1001 ? 51.137 -7.691 -18.210 1.00 93.62 1001 GLY A O 1
ATOM 7422 N N . TYR A 1 1002 ? 50.483 -6.113 -19.669 1.00 91.69 1002 TYR A N 1
ATOM 7423 C CA . TYR A 1 1002 ? 51.390 -5.054 -19.216 1.00 91.69 1002 TYR A CA 1
ATOM 7424 C C . TYR A 1 1002 ? 50.635 -3.734 -19.007 1.00 91.69 1002 TYR A C 1
ATOM 7426 O O . TYR A 1 1002 ? 50.025 -3.217 -19.943 1.00 91.69 1002 TYR A O 1
ATOM 7434 N N . LEU A 1 1003 ? 50.688 -3.181 -17.794 1.00 93.00 1003 LEU A N 1
ATOM 7435 C CA . LEU A 1 1003 ? 50.071 -1.902 -17.427 1.00 93.00 1003 LEU A CA 1
ATOM 7436 C C . LEU A 1 1003 ? 51.167 -0.858 -17.192 1.00 93.00 1003 LEU A C 1
ATOM 7438 O O . LEU A 1 1003 ? 51.952 -0.991 -16.248 1.00 93.00 1003 LEU A O 1
ATOM 7442 N N . SER A 1 1004 ? 51.251 0.180 -18.028 1.00 88.94 1004 SER A N 1
ATOM 7443 C CA . SER A 1 1004 ? 52.333 1.169 -17.917 1.00 88.94 1004 SER A CA 1
ATOM 7444 C C . SER A 1 1004 ? 51.984 2.545 -18.453 1.00 88.94 1004 SER A C 1
ATOM 7446 O O . SER A 1 1004 ? 51.367 2.635 -19.510 1.00 88.94 1004 SER A O 1
ATOM 7448 N N . SER A 1 1005 ? 52.526 3.600 -17.845 1.00 79.81 1005 SER A N 1
ATOM 7449 C CA . SER A 1 1005 ? 52.532 4.935 -18.451 1.00 79.81 1005 SER A CA 1
ATOM 7450 C C . SER A 1 1005 ? 53.930 5.574 -18.490 1.00 79.81 1005 SER A C 1
ATOM 7452 O O . SER A 1 1005 ? 54.799 5.332 -17.641 1.00 79.81 1005 SER A O 1
ATOM 7454 N N . ASP A 1 1006 ? 54.169 6.384 -19.528 1.00 66.94 1006 ASP A N 1
ATOM 7455 C CA . ASP A 1 1006 ? 55.375 7.211 -19.694 1.00 66.94 1006 ASP A CA 1
ATOM 7456 C C . ASP A 1 1006 ? 55.240 8.607 -19.058 1.00 66.94 1006 ASP A C 1
ATOM 7458 O O . ASP A 1 1006 ? 56.248 9.257 -18.775 1.00 66.94 1006 ASP A O 1
ATOM 7462 N N . SER A 1 1007 ? 54.010 9.042 -18.773 1.00 64.31 1007 SER A N 1
ATOM 7463 C CA . SER A 1 1007 ? 53.664 10.342 -18.190 1.00 64.31 1007 SER A CA 1
ATOM 7464 C C . SER A 1 1007 ? 52.392 10.248 -17.336 1.00 64.31 1007 SER A C 1
ATOM 7466 O O . SER A 1 1007 ? 51.698 9.234 -17.357 1.00 64.31 1007 SER A O 1
ATOM 7468 N N . SER A 1 1008 ? 52.092 11.295 -16.560 1.00 61.44 1008 SER A N 1
ATOM 7469 C CA . SER A 1 1008 ? 50.793 11.451 -15.886 1.00 61.44 1008 SER A CA 1
ATOM 7470 C C . SER A 1 1008 ? 49.709 11.816 -16.918 1.00 61.44 1008 SER A C 1
ATOM 7472 O O . SER A 1 1008 ? 49.997 12.665 -17.767 1.00 61.44 1008 SER A O 1
ATOM 7474 N N . PRO A 1 1009 ? 48.489 11.246 -16.856 1.00 69.62 1009 PRO A N 1
ATOM 7475 C CA . PRO A 1 1009 ? 47.986 10.330 -15.824 1.00 69.62 1009 PRO A CA 1
ATOM 7476 C C . PRO A 1 1009 ? 48.505 8.886 -15.959 1.00 69.62 1009 PRO A C 1
ATOM 7478 O O . PRO A 1 1009 ? 48.851 8.433 -17.043 1.00 69.62 1009 PRO A O 1
ATOM 7481 N N . ALA A 1 1010 ? 48.559 8.165 -14.831 1.00 79.69 1010 ALA A N 1
ATOM 7482 C CA . ALA A 1 1010 ? 48.924 6.746 -14.792 1.00 79.69 1010 ALA A CA 1
ATOM 7483 C C . ALA A 1 1010 ? 47.913 5.877 -15.558 1.00 79.69 1010 ALA A C 1
ATOM 7485 O O . ALA A 1 1010 ? 46.729 6.215 -15.595 1.00 79.69 1010 ALA A O 1
ATOM 7486 N N . ALA A 1 1011 ? 48.368 4.744 -16.101 1.00 90.12 1011 ALA A N 1
ATOM 7487 C CA . ALA A 1 1011 ? 47.491 3.733 -16.693 1.00 90.12 1011 ALA A CA 1
ATOM 7488 C C . ALA A 1 1011 ? 46.644 3.061 -15.600 1.00 90.12 1011 ALA A C 1
ATOM 7490 O O . ALA A 1 1011 ? 47.171 2.787 -14.516 1.00 90.12 1011 ALA A O 1
ATOM 7491 N N . LYS A 1 1012 ? 45.355 2.795 -15.851 1.00 94.69 1012 LYS A N 1
ATOM 7492 C CA . LYS A 1 1012 ? 44.399 2.436 -14.783 1.00 94.69 1012 LYS A CA 1
ATOM 7493 C C . LYS A 1 1012 ? 43.584 1.178 -15.065 1.00 94.69 1012 LYS A C 1
ATOM 7495 O O . LYS A 1 1012 ? 43.121 0.981 -16.185 1.00 94.69 1012 LYS A O 1
ATOM 7500 N N . ILE A 1 1013 ? 43.335 0.400 -14.011 1.00 97.00 1013 ILE A N 1
ATOM 7501 C CA . ILE A 1 1013 ? 42.276 -0.617 -13.928 1.00 97.00 1013 ILE A CA 1
ATOM 7502 C C . ILE A 1 1013 ? 41.377 -0.257 -12.742 1.00 97.00 1013 ILE A C 1
ATOM 7504 O O . ILE A 1 1013 ? 41.833 -0.231 -11.596 1.00 97.00 1013 ILE A O 1
ATOM 7508 N N . LEU A 1 1014 ? 40.110 0.051 -13.012 1.00 94.19 1014 LEU A N 1
ATOM 7509 C CA . LEU A 1 1014 ? 39.162 0.565 -12.021 1.00 94.19 1014 LEU A CA 1
ATOM 7510 C C . LEU A 1 1014 ? 37.897 -0.293 -11.992 1.00 94.19 1014 LEU A C 1
ATOM 7512 O O . LEU A 1 1014 ? 37.390 -0.665 -13.046 1.00 94.19 1014 LEU A O 1
ATOM 7516 N N . ASN A 1 1015 ? 37.347 -0.572 -10.811 1.00 91.62 1015 ASN A N 1
ATOM 7517 C CA . ASN A 1 1015 ? 36.041 -1.235 -10.661 1.00 91.62 1015 ASN A CA 1
ATOM 7518 C C . ASN A 1 1015 ? 35.887 -2.509 -11.526 1.00 91.62 1015 ASN A C 1
ATOM 7520 O O . ASN A 1 1015 ? 34.843 -2.722 -12.134 1.00 91.62 1015 ASN A O 1
ATOM 7524 N N . SER A 1 1016 ? 36.950 -3.297 -11.685 1.00 94.94 1016 SER A N 1
ATOM 7525 C CA . SER A 1 1016 ? 36.997 -4.410 -12.643 1.00 94.94 1016 SER A CA 1
ATOM 7526 C C . SER A 1 1016 ? 37.362 -5.714 -11.946 1.00 94.94 1016 SER A C 1
ATOM 7528 O O . SER A 1 1016 ? 38.014 -5.708 -10.899 1.00 94.94 1016 SER A O 1
ATOM 7530 N N . PHE A 1 1017 ? 36.974 -6.853 -12.510 1.00 93.75 1017 PHE A N 1
ATOM 7531 C CA . PHE A 1 1017 ? 37.312 -8.146 -11.924 1.00 93.75 1017 PHE A CA 1
ATOM 7532 C C . PHE A 1 1017 ? 37.656 -9.207 -12.959 1.00 93.75 1017 PHE A C 1
ATOM 7534 O O . PHE A 1 1017 ? 37.309 -9.074 -14.131 1.00 93.75 1017 PHE A O 1
ATOM 7541 N N . ALA A 1 1018 ? 38.351 -10.259 -12.515 1.00 95.19 1018 ALA A N 1
ATOM 7542 C CA . ALA A 1 1018 ? 38.623 -11.409 -13.367 1.00 95.19 1018 ALA A CA 1
ATOM 7543 C C . ALA A 1 1018 ? 38.544 -12.770 -12.654 1.00 95.19 1018 ALA A C 1
ATOM 7545 O O . ALA A 1 1018 ? 38.967 -12.900 -11.499 1.00 95.19 1018 ALA A O 1
ATOM 7546 N N . THR A 1 1019 ? 38.055 -13.797 -13.353 1.00 94.00 1019 THR A N 1
ATOM 7547 C CA . THR A 1 1019 ? 38.056 -15.208 -12.922 1.00 94.00 1019 THR A CA 1
ATOM 7548 C C . THR A 1 1019 ? 38.686 -16.105 -13.989 1.00 94.00 1019 THR A C 1
ATOM 7550 O O . THR A 1 1019 ? 38.678 -15.773 -15.173 1.00 94.00 1019 THR A O 1
ATOM 7553 N N . GLY A 1 1020 ? 39.267 -17.234 -13.565 1.00 92.38 1020 GLY A N 1
ATOM 7554 C CA . GLY A 1 1020 ? 39.882 -18.209 -14.473 1.00 92.38 1020 GLY A CA 1
ATOM 7555 C C . GLY A 1 1020 ? 41.332 -18.560 -14.127 1.00 92.38 1020 GLY A C 1
ATOM 7556 O O . GLY A 1 1020 ? 41.695 -18.627 -12.951 1.00 92.38 1020 GLY A O 1
ATOM 7557 N N . ASN A 1 1021 ? 42.165 -18.799 -15.140 1.00 94.62 1021 ASN A N 1
ATOM 7558 C CA . ASN A 1 1021 ? 43.538 -19.287 -15.009 1.00 94.62 1021 ASN A CA 1
ATOM 7559 C C . ASN A 1 1021 ? 44.538 -18.356 -15.707 1.00 94.62 1021 ASN A C 1
ATOM 7561 O O . ASN A 1 1021 ? 44.410 -18.052 -16.890 1.00 94.62 1021 ASN A O 1
ATOM 7565 N N . ALA A 1 1022 ? 45.577 -17.942 -14.980 1.00 94.44 1022 ALA A N 1
ATOM 7566 C CA . ALA A 1 1022 ? 46.706 -17.189 -15.523 1.00 94.44 1022 ALA A CA 1
ATOM 7567 C C . ALA A 1 1022 ? 47.999 -17.975 -15.277 1.00 94.44 1022 ALA A C 1
ATOM 7569 O O . ALA A 1 1022 ? 48.408 -18.164 -14.127 1.00 94.44 1022 ALA A O 1
ATOM 7570 N N . SER A 1 1023 ? 48.655 -18.445 -16.340 1.00 92.00 1023 SER A N 1
ATOM 7571 C CA . SER A 1 1023 ? 49.845 -19.292 -16.220 1.00 92.00 1023 SER A CA 1
ATOM 7572 C C . SER A 1 1023 ? 51.004 -18.860 -17.118 1.00 92.00 1023 SER A C 1
ATOM 7574 O O . SER A 1 1023 ? 50.828 -18.489 -18.278 1.00 92.00 1023 SER A O 1
ATOM 7576 N N . ALA A 1 1024 ? 52.222 -18.922 -16.577 1.00 87.31 1024 ALA A N 1
ATOM 7577 C CA . ALA A 1 1024 ? 53.451 -18.714 -17.341 1.00 87.31 1024 ALA A CA 1
ATOM 7578 C C . ALA A 1 1024 ? 54.495 -19.798 -17.026 1.00 87.31 1024 ALA A C 1
ATOM 7580 O O . ALA A 1 1024 ? 54.727 -20.142 -15.869 1.00 87.31 1024 ALA A O 1
ATOM 7581 N N . SER A 1 1025 ? 55.170 -20.331 -18.041 1.00 83.88 1025 SER A N 1
ATOM 7582 C CA . SER A 1 1025 ? 56.198 -21.363 -17.881 1.00 83.88 1025 SER A CA 1
ATOM 7583 C C . SER A 1 1025 ? 57.436 -21.072 -18.722 1.00 83.88 1025 SER A C 1
ATOM 7585 O O . SER A 1 1025 ? 57.317 -20.616 -19.859 1.00 83.88 1025 SER A O 1
ATOM 7587 N N . THR A 1 1026 ? 58.632 -21.338 -18.188 1.00 76.19 1026 THR A N 1
ATOM 7588 C CA . THR A 1 1026 ? 59.898 -21.171 -18.927 1.00 76.19 1026 THR A CA 1
ATOM 7589 C C . THR A 1 1026 ? 60.963 -22.200 -18.546 1.00 76.19 1026 THR A C 1
ATOM 7591 O O . THR A 1 1026 ? 61.167 -22.502 -17.372 1.00 76.19 1026 THR A O 1
ATOM 7594 N N . SER A 1 1027 ? 61.703 -22.726 -19.524 1.00 70.56 1027 SER A N 1
ATOM 7595 C CA . SER A 1 1027 ? 62.848 -23.627 -19.297 1.00 70.56 1027 SER A CA 1
ATOM 7596 C C . SER A 1 1027 ? 64.203 -22.918 -19.114 1.00 70.56 1027 SER A C 1
ATOM 7598 O O . SER A 1 1027 ? 65.216 -23.594 -18.931 1.00 70.56 1027 SER A O 1
ATOM 7600 N N . LEU A 1 1028 ? 64.259 -21.580 -19.162 1.00 67.56 1028 LEU A N 1
ATOM 7601 C CA . LEU A 1 1028 ? 65.507 -20.801 -19.220 1.00 67.56 1028 LEU A CA 1
ATOM 7602 C C . LEU A 1 1028 ? 65.917 -20.155 -17.886 1.00 67.56 1028 LEU A C 1
ATOM 7604 O O . LEU A 1 1028 ? 65.345 -19.152 -17.465 1.00 67.56 1028 LEU A O 1
ATOM 7608 N N . ASN A 1 1029 ? 67.024 -20.621 -17.297 1.00 61.75 1029 ASN A N 1
ATOM 7609 C CA . ASN A 1 1029 ? 67.640 -20.013 -16.109 1.00 61.75 1029 ASN A CA 1
ATOM 7610 C C . ASN A 1 1029 ? 68.795 -19.055 -16.462 1.00 61.75 1029 ASN A C 1
ATOM 7612 O O . ASN A 1 1029 ? 69.949 -19.296 -16.104 1.00 61.75 1029 ASN A O 1
ATOM 7616 N N . SER A 1 1030 ? 68.512 -17.987 -17.212 1.00 60.75 1030 SER A N 1
ATOM 7617 C CA . SER A 1 1030 ? 69.489 -16.922 -17.498 1.00 60.75 1030 SER A CA 1
ATOM 7618 C C . SER A 1 1030 ? 69.088 -15.603 -16.837 1.00 60.75 1030 SER A C 1
ATOM 7620 O O . SER A 1 1030 ? 67.903 -15.302 -16.708 1.00 60.75 1030 SER A O 1
ATOM 7622 N N . SER A 1 1031 ? 70.072 -14.786 -16.449 1.00 55.06 1031 SER A N 1
ATOM 7623 C CA . SER A 1 1031 ? 69.938 -13.532 -15.682 1.00 55.06 1031 SER A CA 1
ATOM 7624 C C . SER A 1 1031 ? 69.245 -12.360 -16.414 1.00 55.06 1031 SER A C 1
ATOM 7626 O O . SER A 1 1031 ? 69.551 -11.202 -16.148 1.00 55.06 1031 SER A O 1
ATOM 7628 N N . GLY A 1 1032 ? 68.303 -12.640 -17.318 1.00 57.78 1032 GLY A N 1
ATOM 7629 C CA . GLY A 1 1032 ? 67.560 -11.652 -18.111 1.00 57.78 1032 GLY A CA 1
ATOM 7630 C C . GLY A 1 1032 ? 66.161 -12.096 -18.560 1.00 57.78 1032 GLY A C 1
ATOM 7631 O O . GLY A 1 1032 ? 65.572 -11.431 -19.403 1.00 57.78 1032 GLY A O 1
ATOM 7632 N N . VAL A 1 1033 ? 65.629 -13.204 -18.027 1.00 67.06 1033 VAL A N 1
ATOM 7633 C CA . VAL A 1 1033 ? 64.279 -13.712 -18.344 1.00 67.06 1033 VAL A CA 1
ATOM 7634 C C . VAL A 1 1033 ? 63.306 -13.292 -17.240 1.00 67.06 1033 VAL A C 1
ATOM 7636 O O . VAL A 1 1033 ? 63.484 -13.700 -16.091 1.00 67.06 1033 V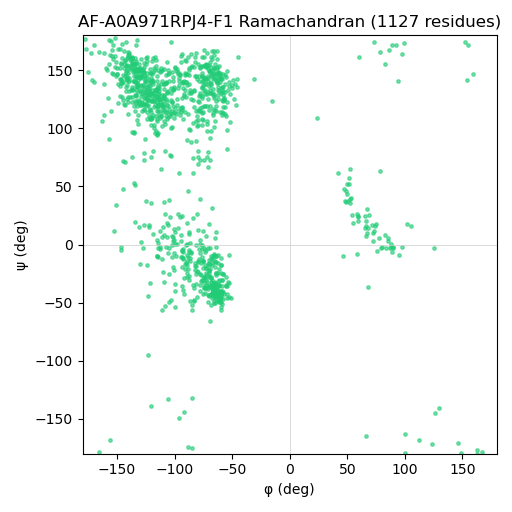AL A O 1
ATOM 7639 N N . LEU A 1 1034 ? 62.292 -12.483 -17.573 1.00 75.19 1034 LEU A N 1
ATOM 7640 C CA . LEU A 1 1034 ? 61.207 -12.114 -16.651 1.00 75.19 1034 LEU A CA 1
ATOM 7641 C C . LEU A 1 1034 ? 59.907 -12.816 -17.042 1.00 75.19 1034 LEU A C 1
ATOM 7643 O O . LEU A 1 1034 ? 59.301 -12.468 -18.051 1.00 75.19 1034 LEU A O 1
ATOM 7647 N N . CYS A 1 1035 ? 59.458 -13.768 -16.230 1.00 81.00 1035 CYS A N 1
ATOM 7648 C CA . CYS A 1 1035 ? 58.135 -14.375 -16.358 1.00 81.00 1035 CYS A CA 1
ATOM 7649 C C . CYS A 1 1035 ? 57.273 -13.944 -15.169 1.00 81.00 1035 CYS A C 1
ATOM 7651 O O . CYS A 1 1035 ? 57.624 -14.206 -14.016 1.00 81.00 1035 CYS A O 1
ATOM 7653 N N . CYS A 1 1036 ? 56.159 -13.271 -15.449 1.00 86.94 1036 CYS A N 1
ATOM 7654 C CA . CYS A 1 1036 ? 55.243 -12.766 -14.436 1.00 86.94 1036 CYS A CA 1
ATOM 7655 C C . CYS A 1 1036 ? 53.803 -13.134 -14.786 1.00 86.94 1036 CYS A C 1
ATOM 7657 O O . CYS A 1 1036 ? 53.395 -12.997 -15.938 1.00 86.94 1036 CYS A O 1
ATOM 7659 N N . ALA A 1 1037 ? 53.037 -13.557 -13.785 1.00 90.69 1037 ALA A N 1
ATOM 7660 C CA . ALA A 1 1037 ? 51.630 -13.913 -13.930 1.00 90.69 1037 ALA A CA 1
ATOM 7661 C C . ALA A 1 1037 ? 50.809 -13.243 -12.824 1.00 90.69 1037 ALA A C 1
ATOM 7663 O O . ALA A 1 1037 ? 51.185 -13.307 -11.654 1.00 90.69 1037 ALA A O 1
ATOM 7664 N N . GLY A 1 1038 ? 49.702 -12.597 -13.174 1.00 92.56 1038 GLY A N 1
ATOM 7665 C CA . GLY A 1 1038 ? 48.801 -11.983 -12.206 1.00 92.56 1038 GLY A CA 1
ATOM 7666 C C . GLY A 1 1038 ? 47.335 -12.213 -12.525 1.00 92.56 1038 GLY A C 1
ATOM 7667 O O . GLY A 1 1038 ? 46.972 -12.353 -13.687 1.00 92.56 1038 GLY A O 1
ATOM 7668 N N . GLY A 1 1039 ? 46.480 -12.228 -11.501 1.00 92.44 1039 GLY A N 1
ATOM 7669 C CA . GLY A 1 1039 ? 45.041 -12.427 -11.698 1.00 92.44 1039 GLY A CA 1
ATOM 7670 C C . GLY A 1 1039 ? 44.370 -11.298 -12.487 1.00 92.44 1039 GLY A C 1
ATOM 7671 O O . GLY A 1 1039 ? 43.501 -11.570 -13.304 1.00 92.44 1039 GLY A O 1
ATOM 7672 N N . LEU A 1 1040 ? 44.809 -10.044 -12.318 1.00 94.50 1040 LEU A N 1
ATOM 7673 C CA . LEU A 1 1040 ? 44.370 -8.915 -13.151 1.00 94.50 1040 LEU A CA 1
ATOM 7674 C C . LEU A 1 1040 ? 45.430 -8.532 -14.179 1.00 94.50 1040 LEU A C 1
ATOM 7676 O O . LEU A 1 1040 ? 45.111 -8.349 -15.356 1.00 94.50 1040 LEU A O 1
ATOM 7680 N N . THR A 1 1041 ? 46.690 -8.405 -13.741 1.00 94.88 1041 THR A N 1
ATOM 7681 C CA . THR A 1 1041 ? 47.769 -7.955 -14.625 1.00 94.88 1041 THR A CA 1
ATOM 7682 C C . THR A 1 1041 ? 49.122 -8.629 -14.415 1.00 94.88 1041 THR A C 1
ATOM 7684 O O . THR A 1 1041 ? 49.541 -8.883 -13.289 1.00 94.88 1041 THR A O 1
ATOM 7687 N N . GLY A 1 1042 ? 49.855 -8.897 -15.498 1.00 91.88 1042 GLY A N 1
ATOM 7688 C CA . GLY A 1 1042 ? 51.171 -9.537 -15.416 1.00 91.88 1042 GLY A CA 1
ATOM 7689 C C . GLY A 1 1042 ? 52.253 -8.634 -14.823 1.00 91.88 1042 GLY A C 1
ATOM 7690 O O . GLY A 1 1042 ? 53.027 -9.068 -13.963 1.00 91.88 1042 GLY A O 1
ATOM 7691 N N . TYR A 1 1043 ? 52.307 -7.370 -15.248 1.00 90.25 1043 TYR A N 1
ATOM 7692 C CA . TYR A 1 1043 ? 53.325 -6.416 -14.802 1.00 90.25 1043 TYR A CA 1
ATOM 7693 C C . TYR A 1 1043 ? 52.796 -4.981 -14.734 1.00 90.25 1043 TYR A C 1
ATOM 7695 O O . TYR A 1 1043 ? 52.165 -4.508 -15.677 1.00 90.25 1043 TYR A O 1
ATOM 7703 N N . VAL A 1 1044 ? 53.131 -4.266 -13.654 1.00 90.69 1044 VAL A N 1
ATOM 7704 C CA . VAL A 1 1044 ? 52.754 -2.857 -13.440 1.00 90.69 1044 VAL A CA 1
ATOM 7705 C C . VAL A 1 1044 ? 53.988 -1.950 -13.429 1.00 90.69 1044 VAL A C 1
ATOM 7707 O O . VAL A 1 1044 ? 54.854 -2.079 -12.555 1.00 90.69 1044 VAL A O 1
ATOM 7710 N N . TYR A 1 1045 ? 54.055 -0.993 -14.356 1.00 87.44 1045 TYR A N 1
ATOM 7711 C CA . TYR A 1 1045 ? 55.140 -0.014 -14.487 1.00 87.44 1045 TYR A CA 1
ATOM 7712 C C . TYR A 1 1045 ? 54.612 1.432 -14.502 1.00 87.44 1045 TYR A C 1
ATOM 7714 O O . TYR A 1 1045 ? 54.494 2.047 -15.560 1.00 87.44 1045 TYR A O 1
ATOM 7722 N N . GLY A 1 1046 ? 54.285 1.977 -13.323 1.00 84.00 1046 GLY A N 1
ATOM 7723 C CA . GLY A 1 1046 ? 53.638 3.289 -13.179 1.00 84.00 1046 GLY A CA 1
ATOM 7724 C C . GLY A 1 1046 ? 52.134 3.233 -13.468 1.00 84.00 1046 GLY A C 1
ATOM 7725 O O . GLY A 1 1046 ? 51.676 3.837 -14.432 1.00 84.00 1046 GLY A O 1
ATOM 7726 N N . GLY A 1 1047 ? 51.375 2.479 -12.662 1.00 87.50 1047 GLY A N 1
ATOM 7727 C CA . GLY A 1 1047 ? 49.942 2.229 -12.881 1.00 87.50 1047 GLY A CA 1
ATOM 7728 C C . GLY A 1 1047 ? 49.087 2.236 -11.609 1.00 87.50 1047 GLY A C 1
ATOM 7729 O O . GLY A 1 1047 ? 49.596 2.158 -10.488 1.00 87.50 1047 GLY A O 1
ATOM 7730 N N . GLU A 1 1048 ? 47.773 2.317 -11.796 1.00 92.06 1048 GLU A N 1
ATOM 7731 C CA . GLU A 1 1048 ? 46.758 2.398 -10.745 1.00 92.06 1048 GLU A CA 1
ATOM 7732 C C . GLU A 1 1048 ? 45.776 1.219 -10.840 1.00 92.06 1048 GLU A C 1
ATOM 7734 O O . GLU A 1 1048 ? 45.230 0.945 -11.908 1.00 92.06 1048 GLU A O 1
ATOM 7739 N N . ILE A 1 1049 ? 45.533 0.530 -9.721 1.00 93.25 1049 ILE A N 1
ATOM 7740 C CA . ILE A 1 1049 ? 44.497 -0.508 -9.610 1.00 93.25 1049 ILE A CA 1
ATOM 7741 C C . ILE A 1 1049 ? 43.600 -0.168 -8.422 1.00 93.25 1049 ILE A C 1
ATOM 7743 O O . ILE A 1 1049 ? 44.064 -0.173 -7.276 1.00 93.25 1049 ILE A O 1
ATOM 7747 N N . ARG A 1 1050 ? 42.319 0.116 -8.682 1.00 89.81 1050 ARG A N 1
ATOM 7748 C CA . ARG A 1 1050 ? 41.348 0.477 -7.637 1.00 89.81 1050 ARG A CA 1
ATOM 7749 C C . ARG A 1 1050 ? 40.069 -0.336 -7.703 1.00 89.81 1050 ARG A C 1
ATOM 7751 O O . ARG A 1 1050 ? 39.584 -0.618 -8.797 1.00 89.81 1050 ARG A O 1
ATOM 7758 N N . ASN A 1 1051 ? 39.504 -0.659 -6.539 1.00 88.56 1051 ASN A N 1
ATOM 7759 C CA . ASN A 1 1051 ? 38.200 -1.324 -6.397 1.00 88.56 1051 ASN A CA 1
ATOM 7760 C C . ASN A 1 1051 ? 38.050 -2.555 -7.305 1.00 88.56 1051 ASN A C 1
ATOM 7762 O O . ASN A 1 1051 ? 37.007 -2.769 -7.911 1.00 88.56 1051 ASN A O 1
ATOM 7766 N N . SER A 1 1052 ? 39.127 -3.318 -7.467 1.00 91.69 1052 SER A N 1
ATOM 7767 C CA . SER A 1 1052 ? 39.211 -4.381 -8.467 1.00 91.69 1052 SER A CA 1
ATOM 7768 C C . SER A 1 1052 ? 39.701 -5.667 -7.825 1.00 91.69 1052 SER A C 1
ATOM 7770 O O . SER A 1 1052 ? 40.548 -5.618 -6.931 1.00 91.69 1052 SER A O 1
ATOM 7772 N N . TYR A 1 1053 ? 39.207 -6.825 -8.253 1.00 91.19 1053 TYR A N 1
ATOM 7773 C CA . TYR A 1 1053 ? 39.609 -8.091 -7.639 1.00 91.19 1053 TYR A CA 1
ATOM 7774 C C . TYR A 1 1053 ? 39.778 -9.229 -8.640 1.00 91.19 1053 TYR A C 1
ATOM 7776 O O . TYR A 1 1053 ? 39.148 -9.241 -9.688 1.00 91.19 1053 TYR A O 1
ATOM 7784 N N . ALA A 1 1054 ? 40.599 -10.221 -8.304 1.00 92.06 1054 ALA A N 1
ATOM 7785 C CA . ALA A 1 1054 ? 40.701 -11.444 -9.095 1.00 92.06 1054 ALA A CA 1
ATOM 7786 C C . ALA A 1 1054 ? 40.413 -12.698 -8.266 1.00 92.06 1054 ALA A C 1
ATOM 7788 O O . ALA A 1 1054 ? 40.966 -12.896 -7.182 1.00 92.06 1054 ALA A O 1
ATOM 7789 N N . SER A 1 1055 ? 39.582 -13.583 -8.807 1.00 91.69 1055 SER A N 1
ATOM 7790 C CA . SER A 1 1055 ? 39.395 -14.949 -8.318 1.00 91.69 1055 SER A CA 1
ATOM 7791 C C . SER A 1 1055 ? 39.940 -15.931 -9.349 1.00 91.69 1055 SER A C 1
ATOM 7793 O O . SER A 1 1055 ? 39.194 -16.695 -9.957 1.00 91.69 1055 SER A O 1
ATOM 7795 N N . ALA A 1 1056 ? 41.255 -15.870 -9.552 1.00 88.94 1056 ALA A N 1
ATOM 7796 C CA . ALA A 1 1056 ? 41.966 -16.656 -10.548 1.00 88.94 1056 ALA A CA 1
ATOM 7797 C C . ALA A 1 1056 ? 43.022 -17.569 -9.911 1.00 88.94 1056 ALA A C 1
ATOM 7799 O O . ALA A 1 1056 ? 43.665 -17.200 -8.919 1.00 88.94 1056 ALA A O 1
ATOM 7800 N N . ALA A 1 1057 ? 43.231 -18.742 -10.507 1.00 91.12 1057 ALA A N 1
ATOM 7801 C CA . ALA A 1 1057 ? 44.393 -19.571 -10.222 1.00 91.12 1057 ALA A CA 1
ATOM 7802 C C . ALA A 1 1057 ? 45.597 -19.011 -10.990 1.00 91.12 1057 ALA A C 1
ATOM 7804 O O . ALA A 1 1057 ? 45.611 -18.990 -12.222 1.00 91.12 1057 ALA A O 1
ATOM 7805 N N . VAL A 1 1058 ? 46.607 -18.533 -10.261 1.00 90.81 1058 VAL A N 1
ATOM 7806 C CA . VAL A 1 1058 ? 47.793 -17.904 -10.855 1.00 90.81 1058 VAL A CA 1
ATOM 7807 C C . VAL A 1 1058 ? 49.012 -18.785 -10.624 1.00 90.81 1058 VAL A C 1
ATOM 7809 O O . VAL A 1 1058 ? 49.375 -19.065 -9.481 1.00 90.81 1058 VAL A O 1
ATOM 7812 N N . THR A 1 1059 ? 49.669 -19.215 -11.702 1.00 88.38 1059 THR A N 1
ATOM 7813 C CA . THR A 1 1059 ? 50.792 -20.160 -11.620 1.00 88.38 1059 THR A CA 1
ATOM 7814 C C . THR A 1 1059 ? 51.996 -19.727 -12.449 1.00 88.38 1059 THR A C 1
ATOM 7816 O O . THR A 1 1059 ? 51.873 -19.178 -13.543 1.00 88.38 1059 THR A O 1
ATOM 7819 N N . ILE A 1 1060 ? 53.193 -20.008 -11.927 1.00 83.94 1060 ILE A N 1
ATOM 7820 C CA . ILE A 1 1060 ? 54.444 -19.946 -12.689 1.00 83.94 1060 ILE A CA 1
ATOM 7821 C C . ILE A 1 1060 ? 55.205 -21.255 -12.500 1.00 83.94 1060 ILE A C 1
ATOM 7823 O O . ILE A 1 1060 ? 55.285 -21.767 -11.384 1.00 83.94 1060 ILE A O 1
ATOM 7827 N N . SER A 1 1061 ? 55.771 -21.801 -13.577 1.00 79.31 1061 SER A N 1
ATOM 7828 C CA . SER A 1 1061 ? 56.541 -23.052 -13.543 1.00 79.31 1061 SER A CA 1
ATOM 7829 C C . SER A 1 1061 ? 57.832 -22.989 -14.372 1.00 79.31 1061 SER A C 1
ATOM 7831 O O . SER A 1 1061 ? 57.992 -22.144 -15.251 1.00 79.31 1061 SER A O 1
ATOM 7833 N N . GLY A 1 1062 ? 58.775 -23.893 -14.085 1.00 72.31 1062 GLY A N 1
ATOM 7834 C CA . GLY A 1 1062 ? 60.043 -24.016 -14.810 1.00 72.31 1062 GLY A CA 1
ATOM 7835 C C . GLY A 1 1062 ? 61.249 -23.370 -14.110 1.00 72.31 1062 GLY A C 1
ATOM 7836 O O . GLY A 1 1062 ? 61.227 -23.149 -12.902 1.00 72.31 1062 GLY A O 1
ATOM 7837 N N . SER A 1 1063 ? 62.340 -23.137 -14.846 1.00 64.44 1063 SER A N 1
ATOM 7838 C CA . SER A 1 1063 ? 63.598 -22.600 -14.299 1.00 64.44 1063 SER A CA 1
ATOM 7839 C C . SER A 1 1063 ? 63.699 -21.104 -14.589 1.00 64.44 1063 SER A C 1
ATOM 7841 O O . SER A 1 1063 ? 63.826 -20.734 -15.745 1.00 64.44 1063 SER A O 1
ATOM 7843 N N . TYR A 1 1064 ? 63.656 -20.253 -13.562 1.00 65.19 1064 TYR A N 1
ATOM 7844 C CA . TYR A 1 1064 ? 63.688 -18.787 -13.680 1.00 65.19 1064 TYR A CA 1
ATOM 7845 C C . TYR A 1 1064 ? 64.543 -18.153 -12.570 1.00 65.19 1064 TYR A C 1
ATOM 7847 O O . TYR A 1 1064 ? 64.799 -18.777 -11.537 1.00 65.19 1064 TYR A O 1
ATOM 7855 N N . SER A 1 1065 ? 64.975 -16.898 -12.747 1.00 59.50 1065 SER A N 1
ATOM 7856 C CA . SER A 1 1065 ? 65.681 -16.174 -11.682 1.00 59.50 1065 SER A CA 1
ATOM 7857 C C . SER A 1 1065 ? 64.690 -15.701 -10.606 1.00 59.50 1065 SER A C 1
ATOM 7859 O O . SER A 1 1065 ? 63.772 -14.915 -10.856 1.00 59.50 1065 SER A O 1
ATOM 7861 N N . ALA A 1 1066 ? 64.870 -16.178 -9.371 1.00 55.34 1066 ALA A N 1
ATOM 7862 C CA . ALA A 1 1066 ? 63.975 -15.875 -8.248 1.00 55.34 1066 ALA A CA 1
ATOM 7863 C C . ALA A 1 1066 ? 63.954 -14.382 -7.848 1.00 55.34 1066 ALA A C 1
ATOM 7865 O O . ALA A 1 1066 ? 63.053 -13.947 -7.139 1.00 55.34 1066 ALA A O 1
ATOM 7866 N N . SER A 1 1067 ? 64.928 -13.582 -8.299 1.00 55.81 1067 SER A N 1
ATOM 7867 C CA . SER A 1 1067 ? 65.024 -12.149 -7.997 1.00 55.81 1067 SER A CA 1
ATOM 7868 C C . SER A 1 1067 ? 64.211 -11.249 -8.937 1.00 55.81 1067 SER A C 1
ATOM 7870 O O . SER A 1 1067 ? 64.176 -10.037 -8.723 1.00 55.81 1067 SER A O 1
ATOM 7872 N N . SER A 1 1068 ? 63.615 -11.779 -10.015 1.00 58.81 1068 SER A N 1
ATOM 7873 C CA . SER A 1 1068 ? 63.020 -10.947 -11.082 1.00 58.81 1068 SER A CA 1
ATOM 7874 C C . SER A 1 1068 ? 61.777 -11.528 -11.767 1.00 58.81 1068 SER A C 1
ATOM 7876 O O . SER A 1 1068 ? 61.228 -10.862 -12.632 1.00 58.81 1068 SER A O 1
ATOM 7878 N N . SER A 1 1069 ? 61.333 -12.732 -11.400 1.00 71.06 1069 SER A N 1
ATOM 7879 C CA . SER A 1 1069 ? 60.092 -13.361 -11.886 1.00 71.06 1069 SER A CA 1
ATOM 7880 C C . SER A 1 1069 ? 59.125 -13.578 -10.722 1.00 71.06 1069 SER A C 1
ATOM 7882 O O . SER A 1 1069 ? 59.570 -13.748 -9.584 1.00 71.06 1069 SER A O 1
ATOM 7884 N N . GLY A 1 1070 ? 57.815 -13.551 -10.973 1.00 78.25 1070 GLY A N 1
ATOM 7885 C CA . GLY A 1 1070 ? 56.859 -13.486 -9.871 1.00 78.25 1070 GLY A CA 1
ATOM 7886 C C . GLY A 1 1070 ? 55.387 -13.660 -10.229 1.00 78.25 1070 GLY A C 1
ATOM 7887 O O . GLY A 1 1070 ? 54.927 -13.141 -11.243 1.00 78.25 1070 GLY A O 1
ATOM 7888 N N . TYR A 1 1071 ? 54.645 -14.358 -9.363 1.00 85.25 1071 TYR A N 1
ATOM 7889 C CA . TYR A 1 1071 ? 53.192 -14.481 -9.453 1.00 85.25 1071 TYR A CA 1
ATOM 7890 C C . TYR A 1 1071 ? 52.470 -13.816 -8.277 1.00 85.25 1071 TYR A C 1
ATOM 7892 O O . TYR A 1 1071 ? 53.000 -13.766 -7.165 1.00 85.25 1071 TYR A O 1
ATOM 7900 N N . GLY A 1 1072 ? 51.253 -13.333 -8.516 1.00 87.56 1072 GLY A N 1
ATOM 7901 C CA . GLY A 1 1072 ? 50.398 -12.778 -7.472 1.00 87.56 1072 GLY A CA 1
ATOM 7902 C C . GLY A 1 1072 ? 48.925 -12.747 -7.858 1.00 87.56 1072 GLY A C 1
ATOM 7903 O O . GLY A 1 1072 ? 48.568 -12.649 -9.026 1.00 87.56 1072 GLY A O 1
ATOM 7904 N N . GLY A 1 1073 ? 48.053 -12.823 -6.859 1.00 86.44 1073 GLY A N 1
ATOM 7905 C CA . GLY A 1 1073 ? 46.608 -12.867 -7.037 1.00 86.44 1073 GLY A CA 1
ATOM 7906 C C . GLY A 1 1073 ? 46.045 -11.619 -7.713 1.00 86.44 1073 GLY A C 1
ATOM 7907 O O . GLY A 1 1073 ? 45.095 -11.742 -8.465 1.00 86.44 1073 GLY A O 1
ATOM 7908 N N . VAL A 1 1074 ? 46.649 -10.438 -7.526 1.00 89.94 1074 VAL A N 1
ATOM 7909 C CA . VAL A 1 1074 ? 46.249 -9.197 -8.217 1.00 89.94 1074 VAL A CA 1
ATOM 7910 C C . VAL A 1 1074 ? 47.175 -8.923 -9.398 1.00 89.94 1074 VAL A C 1
ATOM 7912 O O . VAL A 1 1074 ? 46.714 -8.780 -10.531 1.00 89.94 1074 VAL A O 1
ATOM 7915 N N . PHE A 1 1075 ? 48.487 -8.890 -9.157 1.00 91.62 1075 PHE A N 1
ATOM 7916 C CA . PHE A 1 1075 ? 49.479 -8.703 -10.211 1.00 91.62 1075 PHE A CA 1
ATOM 7917 C C . PHE A 1 1075 ? 50.732 -9.552 -10.004 1.00 91.62 1075 PHE A C 1
ATOM 7919 O O . PHE A 1 1075 ? 51.097 -9.864 -8.870 1.00 91.62 1075 PHE A O 1
ATOM 7926 N N . GLY A 1 1076 ? 51.426 -9.877 -11.097 1.00 88.00 1076 GLY A N 1
ATOM 7927 C CA . GLY A 1 1076 ? 52.668 -10.651 -11.052 1.00 88.00 1076 GLY A CA 1
ATOM 7928 C C . GLY A 1 1076 ? 53.810 -9.862 -10.424 1.00 88.00 1076 GLY A C 1
ATOM 7929 O O . GLY A 1 1076 ? 54.268 -10.177 -9.329 1.00 88.00 1076 GLY A O 1
ATOM 7930 N N . GLN A 1 1077 ? 54.252 -8.783 -11.068 1.00 86.69 1077 GLN A N 1
ATOM 7931 C CA . GLN A 1 1077 ? 55.298 -7.915 -10.519 1.00 86.69 1077 GLN A CA 1
ATOM 7932 C C . GLN A 1 1077 ? 54.991 -6.436 -10.741 1.00 86.69 1077 GLN A C 1
ATOM 7934 O O . GLN A 1 1077 ? 54.219 -6.066 -11.620 1.00 86.69 1077 GLN A O 1
ATOM 7939 N N . SER A 1 1078 ? 55.600 -5.566 -9.934 1.00 86.25 1078 SER A N 1
ATOM 7940 C CA . SER A 1 1078 ? 55.442 -4.124 -10.094 1.00 86.25 1078 SER A CA 1
ATOM 7941 C C . SER A 1 1078 ? 56.743 -3.368 -9.859 1.00 86.25 1078 SER A C 1
ATOM 7943 O O . SER A 1 1078 ? 57.551 -3.763 -9.013 1.00 86.25 1078 SER A O 1
ATOM 7945 N N . ARG A 1 1079 ? 56.927 -2.258 -10.574 1.00 82.25 1079 ARG A N 1
ATOM 7946 C CA . ARG A 1 1079 ? 58.025 -1.311 -10.369 1.00 82.25 1079 ARG A CA 1
ATOM 7947 C C . ARG A 1 1079 ? 57.516 0.115 -10.560 1.00 82.25 1079 ARG A C 1
ATOM 7949 O O . ARG A 1 1079 ? 56.971 0.438 -11.607 1.00 82.25 1079 ARG A O 1
ATOM 7956 N N . SER A 1 1080 ? 57.720 0.972 -9.561 1.00 75.56 1080 SER A N 1
ATOM 7957 C CA . SER A 1 1080 ? 57.421 2.400 -9.698 1.00 75.56 1080 SER A CA 1
ATOM 7958 C C . SER A 1 1080 ? 58.391 3.054 -10.680 1.00 75.56 1080 SER A C 1
ATOM 7960 O O . SER A 1 1080 ? 59.581 2.713 -10.715 1.00 75.56 1080 SER A O 1
ATOM 7962 N N . ARG A 1 1081 ? 57.900 4.027 -11.445 1.00 73.25 1081 ARG A N 1
ATOM 7963 C CA . ARG A 1 1081 ? 58.710 4.821 -12.368 1.00 73.25 1081 ARG A CA 1
ATOM 7964 C C . ARG A 1 1081 ? 58.941 6.223 -11.804 1.00 73.25 1081 ARG A C 1
ATOM 7966 O O . ARG A 1 1081 ? 58.119 6.742 -11.054 1.00 73.25 1081 ARG A O 1
ATOM 7973 N N . SER A 1 1082 ? 60.075 6.840 -12.142 1.00 68.31 1082 SER A N 1
ATOM 7974 C CA . SER A 1 1082 ? 60.397 8.211 -11.721 1.00 68.31 1082 SER A CA 1
ATOM 7975 C C . SER A 1 1082 ? 59.291 9.178 -12.170 1.00 68.31 1082 SER A C 1
ATOM 7977 O O . SER A 1 1082 ? 59.124 9.382 -13.367 1.00 68.31 1082 SER A O 1
ATOM 7979 N N . GLY A 1 1083 ? 58.538 9.744 -11.220 1.00 65.06 1083 GLY A N 1
ATOM 7980 C CA . GLY A 1 1083 ? 57.445 10.695 -11.474 1.00 65.06 1083 GLY A CA 1
ATOM 7981 C C . GLY A 1 1083 ? 56.028 10.106 -11.562 1.00 65.06 1083 GLY A C 1
ATOM 7982 O O . GLY A 1 1083 ? 55.079 10.883 -11.552 1.00 65.06 1083 GLY A O 1
ATOM 7983 N N . VAL A 1 1084 ? 55.860 8.775 -11.586 1.00 73.44 1084 VAL A N 1
ATOM 7984 C CA . VAL A 1 1084 ? 54.542 8.102 -11.604 1.00 73.44 1084 VAL A CA 1
ATOM 7985 C C . VAL A 1 1084 ? 54.562 6.909 -10.628 1.00 73.44 1084 VAL A C 1
ATOM 7987 O O . VAL A 1 1084 ? 55.091 5.843 -10.966 1.00 73.44 1084 VAL A O 1
ATOM 7990 N N . PRO A 1 1085 ? 54.069 7.071 -9.382 1.00 76.75 1085 PRO A N 1
ATOM 7991 C CA . PRO A 1 1085 ? 54.021 5.982 -8.409 1.00 76.75 1085 PRO A CA 1
ATOM 7992 C C . PRO A 1 1085 ? 52.931 4.965 -8.762 1.00 76.75 1085 PRO A C 1
A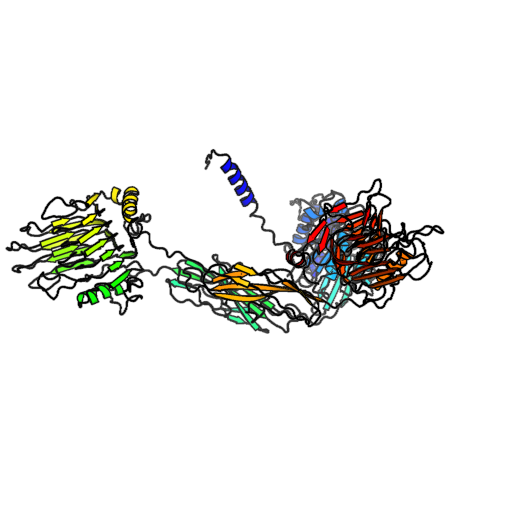TOM 7994 O O . PRO A 1 1085 ? 51.912 5.319 -9.348 1.00 76.75 1085 PRO A O 1
ATOM 7997 N N . ASN A 1 1086 ? 53.123 3.710 -8.347 1.00 81.75 1086 ASN A N 1
ATOM 7998 C CA . ASN A 1 1086 ? 52.040 2.730 -8.383 1.00 81.75 1086 ASN A CA 1
ATOM 7999 C C . ASN A 1 1086 ? 51.045 3.005 -7.248 1.00 81.75 1086 ASN A C 1
ATOM 8001 O O . ASN A 1 1086 ? 51.468 3.246 -6.112 1.00 81.75 1086 ASN A O 1
ATOM 8005 N N . VAL A 1 1087 ? 49.748 2.931 -7.544 1.00 84.88 1087 VAL A N 1
ATOM 8006 C CA . VAL A 1 1087 ? 48.662 3.162 -6.578 1.00 84.88 1087 VAL A CA 1
ATOM 8007 C C . VAL A 1 1087 ? 47.747 1.943 -6.538 1.00 84.88 1087 VAL A C 1
ATOM 8009 O O . VAL A 1 1087 ? 47.233 1.515 -7.569 1.00 84.88 1087 VAL A O 1
ATOM 8012 N N . TYR A 1 1088 ? 47.533 1.397 -5.341 1.00 88.38 1088 TYR A N 1
ATOM 8013 C CA . TYR A 1 1088 ? 46.620 0.281 -5.109 1.00 88.38 1088 TYR A CA 1
ATOM 8014 C C . TYR A 1 1088 ? 45.633 0.659 -4.010 1.00 88.38 1088 TYR A C 1
ATOM 8016 O O . TYR A 1 1088 ? 46.048 1.064 -2.924 1.00 88.38 1088 TYR A O 1
ATOM 8024 N N . GLU A 1 1089 ? 44.338 0.538 -4.281 1.00 86.25 1089 GLU A N 1
ATOM 8025 C CA . GLU A 1 1089 ? 43.290 0.923 -3.334 1.00 86.25 1089 GLU A CA 1
ATOM 8026 C C . GLU A 1 1089 ? 42.111 -0.039 -3.428 1.00 86.25 1089 GLU A C 1
ATOM 8028 O O . GLU A 1 1089 ? 41.520 -0.194 -4.493 1.00 86.25 1089 GLU A O 1
ATOM 8033 N N . ASN A 1 1090 ? 41.772 -0.698 -2.318 1.00 83.62 1090 ASN A N 1
ATOM 8034 C CA . ASN A 1 1090 ? 40.685 -1.680 -2.275 1.00 83.62 1090 ASN A CA 1
ATOM 8035 C C . ASN A 1 1090 ? 40.790 -2.739 -3.397 1.00 83.62 1090 ASN A C 1
ATOM 8037 O O . ASN A 1 1090 ? 39.795 -3.141 -4.000 1.00 83.62 1090 ASN A O 1
ATOM 8041 N N . ALA A 1 1091 ? 42.017 -3.153 -3.718 1.00 84.56 1091 ALA A N 1
ATOM 8042 C CA . ALA A 1 1091 ? 42.263 -4.199 -4.696 1.00 84.56 1091 ALA A CA 1
ATOM 8043 C C . ALA A 1 1091 ? 42.383 -5.548 -3.978 1.00 84.56 1091 ALA A C 1
ATOM 8045 O O . ALA A 1 1091 ? 42.975 -5.627 -2.901 1.00 84.56 1091 ALA A O 1
ATOM 8046 N N . GLY A 1 1092 ? 41.819 -6.618 -4.534 1.00 86.69 1092 GLY A N 1
ATOM 8047 C CA . GLY A 1 1092 ? 41.708 -7.885 -3.810 1.00 86.69 1092 GLY A CA 1
ATOM 8048 C C . GLY A 1 1092 ? 41.975 -9.135 -4.628 1.00 86.69 1092 GLY A C 1
ATOM 8049 O O . GLY A 1 1092 ? 41.984 -9.112 -5.855 1.00 86.69 1092 GLY A O 1
ATOM 8050 N N . TRP A 1 1093 ? 42.196 -10.254 -3.942 1.00 91.06 1093 TRP A N 1
ATOM 8051 C CA . TRP A 1 1093 ? 42.312 -11.556 -4.596 1.00 91.06 1093 TRP A CA 1
ATOM 8052 C C . TRP A 1 1093 ? 41.688 -12.680 -3.771 1.00 91.06 1093 TRP A C 1
ATOM 8054 O O . TRP A 1 1093 ? 41.539 -12.561 -2.550 1.00 91.06 1093 TRP A O 1
ATOM 8064 N N . ASN A 1 1094 ? 41.353 -13.781 -4.444 1.00 89.44 1094 ASN A N 1
ATOM 8065 C CA . ASN A 1 1094 ? 40.912 -15.006 -3.790 1.00 89.44 1094 ASN A CA 1
ATOM 8066 C C . ASN A 1 1094 ? 42.102 -15.744 -3.157 1.00 89.44 1094 ASN A C 1
ATOM 8068 O O . ASN A 1 1094 ? 42.927 -16.346 -3.854 1.00 89.44 1094 ASN A O 1
ATOM 8072 N N . SER A 1 1095 ? 42.174 -15.708 -1.826 1.00 86.81 1095 SER A N 1
ATOM 8073 C CA . SER A 1 1095 ? 43.251 -16.328 -1.050 1.00 86.81 1095 SER A CA 1
ATOM 8074 C C . SER A 1 1095 ? 43.213 -17.856 -1.049 1.00 86.81 1095 SER A C 1
ATOM 8076 O O . SER A 1 1095 ? 44.218 -18.471 -0.702 1.00 86.81 1095 SER A O 1
ATOM 8078 N N . ASP A 1 1096 ? 42.090 -18.470 -1.436 1.00 86.12 1096 ASP A N 1
ATOM 8079 C CA . ASP A 1 1096 ? 41.974 -19.931 -1.541 1.00 86.12 1096 ASP A CA 1
ATOM 8080 C C . ASP A 1 1096 ? 42.663 -20.463 -2.807 1.00 86.12 1096 ASP A C 1
ATOM 8082 O O . ASP A 1 1096 ? 43.091 -21.614 -2.841 1.00 86.12 1096 ASP A O 1
ATOM 8086 N N . LEU A 1 1097 ? 42.778 -19.624 -3.847 1.00 84.50 1097 LEU A N 1
ATOM 8087 C CA . LEU A 1 1097 ? 43.344 -19.994 -5.149 1.00 84.50 1097 LEU A CA 1
ATOM 8088 C C . LEU A 1 1097 ? 44.797 -19.541 -5.317 1.00 84.50 1097 LEU A C 1
ATOM 8090 O O . LEU A 1 1097 ? 45.586 -20.231 -5.958 1.00 84.50 1097 LEU A O 1
ATOM 8094 N N . THR A 1 1098 ? 45.164 -18.391 -4.743 1.00 82.50 1098 THR A N 1
ATOM 8095 C CA . THR A 1 1098 ? 46.530 -17.854 -4.813 1.00 82.50 1098 THR A CA 1
ATOM 8096 C C . THR A 1 1098 ? 46.958 -17.306 -3.451 1.00 82.50 1098 THR A C 1
ATOM 8098 O O . THR A 1 1098 ? 46.285 -16.462 -2.865 1.00 82.50 1098 THR A O 1
ATOM 8101 N N . ALA A 1 1099 ? 48.113 -17.746 -2.944 1.00 77.19 1099 ALA A N 1
ATOM 8102 C CA . ALA A 1 1099 ? 48.542 -17.455 -1.571 1.00 77.19 1099 ALA A CA 1
ATOM 8103 C C . ALA A 1 1099 ? 48.886 -15.974 -1.298 1.00 77.19 1099 ALA A C 1
ATOM 8105 O O . ALA A 1 1099 ? 48.736 -15.504 -0.171 1.00 77.19 1099 ALA A O 1
ATOM 8106 N N . TYR A 1 1100 ? 49.332 -15.224 -2.311 1.00 81.06 1100 TYR A N 1
ATOM 8107 C CA . TYR A 1 1100 ? 49.813 -13.845 -2.164 1.00 81.06 1100 TYR A CA 1
ATOM 8108 C C . TYR A 1 1100 ? 49.215 -12.940 -3.236 1.00 81.06 1100 TYR A C 1
ATOM 8110 O O . TYR A 1 1100 ? 49.093 -13.361 -4.379 1.00 81.06 1100 TYR A O 1
ATOM 8118 N N . GLY A 1 1101 ? 48.909 -11.682 -2.907 1.00 73.94 1101 GLY A N 1
ATOM 8119 C CA . GLY A 1 1101 ? 48.373 -10.707 -3.867 1.00 73.94 1101 GLY A CA 1
ATOM 8120 C C . GLY A 1 1101 ? 49.391 -10.175 -4.886 1.00 73.94 1101 GLY A C 1
ATOM 8121 O O . GLY A 1 1101 ? 48.988 -9.692 -5.941 1.00 73.94 1101 GLY A O 1
ATOM 8122 N N . ALA A 1 1102 ? 50.692 -10.282 -4.593 1.00 83.12 1102 ALA A N 1
ATOM 8123 C CA . ALA A 1 1102 ? 51.803 -9.816 -5.428 1.00 83.12 1102 ALA A CA 1
ATOM 8124 C C . ALA A 1 1102 ? 53.070 -10.656 -5.183 1.00 83.12 1102 ALA A C 1
ATOM 8126 O O . ALA A 1 1102 ? 53.267 -11.159 -4.074 1.00 83.12 1102 ALA A O 1
ATOM 8127 N N . ALA A 1 1103 ? 53.963 -10.763 -6.172 1.00 73.88 1103 ALA A N 1
ATOM 8128 C CA . ALA A 1 1103 ? 55.156 -11.597 -6.038 1.00 73.88 1103 ALA A CA 1
ATOM 8129 C C . ALA A 1 1103 ? 56.228 -11.062 -5.080 1.00 73.88 1103 ALA A C 1
ATOM 8131 O O . ALA A 1 1103 ? 56.523 -9.865 -5.038 1.00 73.88 1103 ALA A O 1
ATOM 8132 N N . GLY A 1 1104 ? 56.897 -11.995 -4.391 1.00 60.72 1104 GLY A N 1
ATOM 8133 C CA . GLY A 1 1104 ? 58.146 -11.749 -3.665 1.00 60.72 1104 GLY A CA 1
ATOM 8134 C C . GLY A 1 1104 ? 58.012 -10.963 -2.360 1.00 60.72 1104 GLY A C 1
ATOM 8135 O O . GLY A 1 1104 ? 59.021 -10.474 -1.855 1.00 60.72 1104 GLY A O 1
ATOM 8136 N N . LYS A 1 1105 ? 56.805 -10.823 -1.798 1.00 53.03 1105 LYS A N 1
ATOM 8137 C CA . LYS A 1 1105 ? 56.595 -10.115 -0.530 1.00 53.03 1105 LYS A CA 1
ATOM 8138 C C . LYS A 1 1105 ? 55.890 -11.003 0.491 1.00 53.03 1105 LYS A C 1
ATOM 8140 O O . LYS A 1 1105 ? 54.724 -11.339 0.332 1.00 53.03 1105 LYS A O 1
ATOM 8145 N N . SER A 1 1106 ? 56.609 -11.339 1.560 1.00 45.47 1106 SER A N 1
ATOM 8146 C CA . SER A 1 1106 ? 56.024 -11.822 2.817 1.00 45.47 1106 SER A CA 1
ATOM 8147 C C . SER A 1 1106 ? 55.264 -10.717 3.568 1.00 45.47 1106 SER A C 1
ATOM 8149 O O . SER A 1 1106 ? 54.501 -11.029 4.476 1.00 45.47 1106 SER A O 1
ATOM 8151 N N . ASP A 1 1107 ? 55.454 -9.450 3.174 1.00 47.09 1107 ASP A N 1
ATOM 8152 C CA . ASP A 1 1107 ? 54.817 -8.275 3.774 1.00 47.09 1107 ASP A CA 1
ATOM 8153 C C . ASP A 1 1107 ? 53.628 -7.775 2.927 1.00 47.09 1107 ASP A C 1
ATOM 8155 O O . ASP A 1 1107 ? 53.723 -7.733 1.694 1.00 47.09 1107 ASP A O 1
ATOM 8159 N N . PRO A 1 1108 ? 52.517 -7.338 3.550 1.00 59.44 1108 PRO A N 1
ATOM 8160 C CA . PRO A 1 1108 ? 51.344 -6.852 2.831 1.00 59.44 1108 PRO A CA 1
ATOM 8161 C C . PRO A 1 1108 ? 51.680 -5.602 2.008 1.00 59.44 1108 PRO A C 1
ATOM 8163 O O . PRO A 1 1108 ? 52.160 -4.592 2.526 1.00 59.44 1108 PRO A O 1
ATOM 8166 N N . VAL A 1 1109 ? 51.401 -5.646 0.704 1.00 74.81 1109 VAL A N 1
ATOM 8167 C CA . VAL A 1 1109 ? 51.370 -4.435 -0.126 1.00 74.81 1109 VAL A CA 1
ATOM 8168 C C . VAL A 1 1109 ? 50.149 -3.624 0.302 1.00 74.81 1109 VAL A C 1
ATOM 8170 O O . VAL A 1 1109 ? 49.026 -4.115 0.216 1.00 74.81 1109 VAL A O 1
ATOM 8173 N N . ALA A 1 1110 ? 50.368 -2.396 0.776 1.00 77.75 1110 ALA A N 1
ATOM 8174 C CA . ALA A 1 1110 ? 49.287 -1.511 1.201 1.00 77.75 1110 ALA A CA 1
ATOM 8175 C C . ALA A 1 1110 ? 48.231 -1.357 0.091 1.00 77.75 1110 ALA A C 1
ATOM 8177 O O . ALA A 1 1110 ? 48.580 -1.142 -1.070 1.00 77.75 1110 ALA A O 1
ATOM 8178 N N . GLY A 1 1111 ? 46.955 -1.495 0.462 1.00 78.94 1111 GLY A N 1
ATOM 8179 C CA . GLY A 1 1111 ? 45.821 -1.424 -0.463 1.00 78.94 1111 GLY A CA 1
ATOM 8180 C C . GLY A 1 1111 ? 45.408 -2.752 -1.110 1.00 78.94 1111 GLY A C 1
ATOM 8181 O O . GLY A 1 1111 ? 44.364 -2.774 -1.761 1.00 78.94 1111 GLY A O 1
ATOM 8182 N N . LEU A 1 1112 ? 46.165 -3.846 -0.912 1.00 86.50 1112 LEU A N 1
ATOM 8183 C CA . LEU A 1 1112 ? 45.783 -5.195 -1.355 1.00 86.50 1112 LEU A CA 1
ATOM 8184 C C . LEU A 1 1112 ? 45.144 -6.014 -0.221 1.00 86.50 1112 LEU A C 1
ATOM 8186 O O . LEU A 1 1112 ? 45.693 -6.072 0.878 1.00 86.50 1112 LEU A O 1
ATOM 8190 N N . THR A 1 1113 ? 44.036 -6.707 -0.501 1.00 85.81 1113 THR A N 1
ATOM 8191 C CA . THR A 1 1113 ? 43.311 -7.537 0.483 1.00 85.81 1113 THR A CA 1
ATOM 8192 C C . THR A 1 1113 ? 43.003 -8.939 -0.049 1.00 85.81 1113 THR A C 1
ATOM 8194 O O . THR A 1 1113 ? 42.302 -9.094 -1.045 1.00 85.81 1113 THR A O 1
ATOM 8197 N N . GLY A 1 1114 ? 43.483 -9.974 0.643 1.00 83.88 1114 GLY A N 1
ATOM 8198 C CA . GLY A 1 1114 ? 43.129 -11.365 0.354 1.00 83.88 1114 GLY A CA 1
ATOM 8199 C C . GLY A 1 1114 ? 41.841 -11.756 1.073 1.00 83.88 1114 GLY A C 1
ATOM 8200 O O . GLY A 1 1114 ? 41.708 -11.503 2.272 1.00 83.88 1114 GLY A O 1
ATOM 8201 N N . LYS A 1 1115 ? 40.894 -12.363 0.359 1.00 83.81 1115 LYS A N 1
ATOM 8202 C CA . LYS A 1 1115 ? 39.634 -12.873 0.920 1.00 83.81 1115 LYS A CA 1
ATOM 8203 C C . LYS A 1 1115 ? 39.411 -14.314 0.461 1.00 83.81 1115 LYS A C 1
ATOM 8205 O O . LYS A 1 1115 ? 39.738 -14.650 -0.673 1.00 83.81 1115 LYS A O 1
ATOM 8210 N N . THR A 1 1116 ? 38.822 -15.145 1.319 1.00 84.94 1116 THR A N 1
ATOM 8211 C CA . THR A 1 1116 ? 38.397 -16.498 0.931 1.00 84.94 1116 THR A CA 1
ATOM 8212 C C . THR A 1 1116 ? 37.240 -16.427 -0.063 1.00 84.94 1116 THR A C 1
ATOM 8214 O O . THR A 1 1116 ? 36.509 -15.432 -0.115 1.00 84.94 1116 THR A O 1
ATOM 8217 N N . THR A 1 1117 ? 37.016 -17.504 -0.810 1.00 78.19 1117 THR A N 1
ATOM 8218 C CA . THR A 1 1117 ? 35.894 -17.654 -1.747 1.00 78.19 1117 THR A CA 1
ATOM 8219 C C . THR A 1 1117 ? 34.565 -17.359 -1.053 1.00 78.19 1117 THR A C 1
ATOM 8221 O O . THR A 1 1117 ? 33.745 -16.598 -1.563 1.00 78.19 1117 THR A O 1
ATOM 8224 N N . SER A 1 1118 ? 34.370 -17.891 0.156 1.00 75.50 1118 SER A N 1
ATOM 8225 C CA . SER A 1 1118 ? 33.158 -17.662 0.949 1.00 75.50 1118 SER A CA 1
ATOM 8226 C C . SER A 1 1118 ? 33.000 -16.200 1.376 1.00 75.50 1118 SER A C 1
ATOM 8228 O O . SER A 1 1118 ? 31.891 -15.673 1.345 1.00 75.50 1118 SER A O 1
ATOM 8230 N N . ALA A 1 1119 ? 34.091 -15.516 1.738 1.00 74.75 1119 ALA A N 1
ATOM 8231 C CA . ALA A 1 1119 ? 34.051 -14.103 2.115 1.00 74.75 1119 ALA A CA 1
ATOM 8232 C C . ALA A 1 1119 ? 33.799 -13.182 0.908 1.00 74.75 1119 ALA A C 1
ATOM 8234 O O . ALA A 1 1119 ? 33.108 -12.172 1.043 1.00 74.75 1119 ALA A O 1
ATOM 8235 N N . LEU A 1 1120 ? 34.319 -13.527 -0.274 1.00 67.81 1120 LEU A N 1
ATOM 8236 C CA . LEU A 1 1120 ? 34.023 -12.817 -1.523 1.00 67.81 1120 LEU A CA 1
ATOM 8237 C C . LEU A 1 1120 ? 32.541 -12.971 -1.917 1.00 67.81 1120 LEU A C 1
ATOM 8239 O O . LEU A 1 1120 ? 31.912 -11.974 -2.263 1.00 67.81 1120 LEU A O 1
ATOM 8243 N N . LYS A 1 1121 ? 31.952 -14.167 -1.755 1.00 63.91 1121 LYS A N 1
ATOM 8244 C CA . LYS A 1 1121 ? 30.507 -14.418 -1.955 1.00 63.91 1121 LYS A CA 1
ATOM 8245 C C . LYS A 1 1121 ? 29.628 -13.660 -0.960 1.00 63.91 1121 LYS A C 1
ATOM 8247 O O . LYS A 1 1121 ? 28.689 -12.988 -1.362 1.00 63.91 1121 LYS A O 1
ATOM 8252 N N . ALA A 1 1122 ? 29.967 -13.698 0.327 1.00 58.50 1122 ALA A N 1
ATOM 8253 C CA . ALA A 1 1122 ? 29.177 -13.052 1.379 1.00 58.50 1122 ALA A CA 1
ATOM 8254 C C . ALA A 1 1122 ? 29.231 -11.514 1.358 1.00 58.50 1122 ALA A C 1
ATOM 8256 O O . ALA A 1 1122 ? 28.326 -10.863 1.866 1.00 58.50 1122 ALA A O 1
ATOM 8257 N N . SER A 1 1123 ? 30.288 -10.919 0.797 1.00 55.28 1123 SER A N 1
ATOM 8258 C CA . SER A 1 1123 ? 30.442 -9.457 0.737 1.00 55.28 1123 SER A CA 1
ATOM 8259 C C . SER A 1 1123 ? 29.787 -8.813 -0.489 1.00 55.28 1123 SER A C 1
ATOM 8261 O O . SER A 1 1123 ? 30.042 -7.645 -0.761 1.00 55.28 1123 SER A O 1
ATOM 8263 N N . GLY A 1 1124 ? 28.971 -9.561 -1.236 1.00 46.62 1124 GLY A N 1
ATOM 8264 C CA . GLY A 1 1124 ? 28.314 -9.066 -2.446 1.00 46.62 1124 GLY A CA 1
ATOM 8265 C C . GLY A 1 1124 ? 29.259 -8.885 -3.644 1.00 46.62 1124 GLY A C 1
ATOM 8266 O O . GLY A 1 1124 ? 28.837 -8.430 -4.698 1.00 46.62 1124 GLY A O 1
ATOM 8267 N N . HIS A 1 1125 ? 30.543 -9.238 -3.508 1.00 43.22 1125 HIS A N 1
ATOM 8268 C CA . HIS A 1 1125 ? 31.540 -9.085 -4.574 1.00 43.22 1125 HIS A CA 1
ATOM 8269 C C . HIS A 1 1125 ? 31.500 -10.223 -5.611 1.00 43.22 1125 HIS A C 1
ATOM 8271 O O . HIS A 1 1125 ? 32.027 -10.048 -6.704 1.00 43.22 1125 HIS A O 1
ATOM 8277 N N . LEU A 1 1126 ? 30.892 -11.367 -5.274 1.00 40.47 1126 LEU A N 1
ATOM 8278 C CA . LEU A 1 1126 ? 30.663 -12.536 -6.142 1.00 40.47 1126 LEU A CA 1
ATOM 8279 C C . LEU A 1 1126 ? 29.151 -12.842 -6.270 1.00 40.47 1126 LEU A C 1
ATOM 8281 O O . LEU A 1 1126 ? 28.775 -14.014 -6.252 1.00 40.47 1126 LEU A O 1
ATOM 8285 N N . VAL A 1 1127 ? 28.269 -11.832 -6.294 1.00 31.05 1127 VAL A N 1
ATOM 8286 C CA . VAL A 1 1127 ? 26.840 -12.099 -6.562 1.00 31.05 1127 VAL A CA 1
ATOM 8287 C C . VAL A 1 1127 ? 26.722 -12.581 -8.004 1.00 31.05 1127 VAL A C 1
ATOM 8289 O O . VAL A 1 1127 ? 27.067 -11.836 -8.911 1.00 31.05 1127 VAL A O 1
ATOM 8292 N N . ASP A 1 1128 ? 26.335 -13.853 -8.118 1.00 30.62 1128 ASP A N 1
ATOM 8293 C CA . ASP A 1 1128 ? 25.926 -14.645 -9.280 1.00 30.62 1128 ASP A CA 1
ATOM 8294 C C . ASP A 1 1128 ? 26.414 -14.193 -10.671 1.00 30.62 1128 ASP A C 1
ATOM 8296 O O . ASP A 1 1128 ? 25.947 -13.209 -11.239 1.00 30.62 1128 ASP A O 1
ATOM 8300 N N . LEU A 1 1129 ? 27.335 -15.006 -11.211 1.00 28.36 1129 LEU A N 1
ATOM 8301 C CA . LEU A 1 1129 ? 27.538 -15.209 -12.651 1.00 28.36 1129 LEU A CA 1
ATOM 8302 C C . LEU A 1 1129 ? 26.222 -15.542 -13.366 1.00 28.36 1129 LEU A C 1
ATOM 8304 O O . LEU A 1 1129 ? 25.456 -16.359 -12.797 1.00 28.36 1129 LEU A O 1
#

Mean predicted aligned error: 22.11 Å

Radius of gyration: 47.49 Å; Cα contacts (8 Å, |Δi|>4): 3137; chains: 1; bounding box: 116×77×128 Å

Nearest PDB structures (foldseek):
  8xci-assembly1_J  TM=3.812E-01  e=4.590E-01  Escherichia phage Lambda
  8iyk-assembly1_J  TM=3.458E-01  e=3.215E-01  Escherichia phage Lambda
  7zn4-assembly1_g  TM=3.985E-01  e=5.246E-01  Escherichia phage T5
  7zlv-assembly1_i  TM=3.733E-01  e=7.490E-01  Escherichia phage T5
  7zn4-assembly1_f  TM=2.569E-01  e=3.514E-01  Escherichia phage T5

Secondary structure (DSSP, 8-state):
-------HHHHHHHHHHHHHHTTTT-------S--SS-B-GGGTT----EEEEEB---TTT-THHHHHHHHHHHHHHTT--SEEEE-S-S-SS---PPPTTTTTTTTTT---SSHHHHHHHHHHHHT-TT--EEE---SGGGTS-SSHHHHHSS-SSSEEEEE-SSEEEEEE--S-SS--S--HHHHHHHHHHHHH-S-TTSEEEEEBSS-SS-TTSS---TTHHHHHHHHHTS-S-EEEEE------TTS----HHHHEEE-SSSEEEEE--BS---STT-TT-EEEEEEEEETTTTEEEEEEEEEETTEEEEEEEEEEEEPP-PPP--PPPPPEEEEPPPPEEEETT----EE-EEE-SSSEEEEEEEEESSS-SSSPEE-TT--SSEE----SSSEEEEEEEEEEEE-TT-SS--EEEEEPPPEEEEEE--------S---SS-SS--SSSSSPEEE-SHHHHHHHHHHHHHT---TT-EEEE-S-EE-TTPBPPPBSB---TT-TT-B-B-SEEE-TT-EEE--EEEEEE-SS----SEESSEEEESSEEES-EEEEEEEEEEE---S-S---EEEESSEEEE--SSSSPEEEES-EEEEEEEEEE---SSTT--EEEESSEEEESSEEEEEEEEEEEEEEES---STT-EEESSEEEE-SS-EEEEEEEETTT-S-SEEESSSPPPSEEEE-HHHHTSHHHHHHHHHTTTT-TTPPPEE--TTSTTTTTS-EE--------PPPPPEEEE----EEE-TT----EE-EEE-SSSEEEEEEEEESSS-SSSPEE-TT--SSEE----SSSEEEEEEEEEEEE-TT-SS-SEEEEEPPPEEEEE-PPPPBP-S---SS-SS--SSSSSPEEE-SHHHHHHHHHHHHTT---TT-EEEE-S-EE-TT-BPPPBSB----TTS---B-B-SEEE-TT-EEE--EEEEEE-SS-----EESSEEEESSEEES-EEEEEEEEEEE---S-S---EEEESSEEEEE-SSSSPEEEES-EEEEEEEEEE----TT--EEEESSEEEEESEEEES-EEEEEEEEEES--TTT-EEESSEEEEE-BTTB--EEESEEEETTT-S-SBTT-SSPPTTEEEE-HHHHHHTTTT---

Foldseek 3Di:
DDDDDDDPVVVVVVVVVVVVVVVPPDPDDDDDDPQLFDEDAPAAAPPFFKEWFAEQLQCVPDLASLVLVLQVLLQCLVVLHLEYEYLENLHAAADDFRDCPRNVNPCNPPGDPGSLRVSLVSNCPRRRNNYYYAYAYEQRCPNHHLPRCCVRRVHVDNWHWYHHDQAIETGQHDNYNPALAGDPSSLVSVLSCCVPPPCQQGAYEYRHAFALDQPPPPDGGPCSVVVVVSQLVGQYQYEYEYHPPLAPPPDPPLDQCNQWDDDPRRYIYGYQWHSDRDDPDWPNKTKGWMWGCPPVQQKIKIWIWMDTPPDGIDTSDMDIDHRDDDDDFDAFDAKAWPDFWAADEEAAPDKDKTFIDIDDPAADKWKWKFKALDQDLPPGHTDPPRTDRMDIDHQNDADKMKMKMKMKGAHPPGPPHRIHIDIGGIYMYGHDHPPPPADPPAADPAFPFFDQAPVTAGEHAEDNPLLNQQVVLQVADQSARGEYEYDEAYHNNLDADRARWFDQDPPDPSGREHAHEYHDLLHEYENAHHADEAEDPDSDGQADANHGHYFHEYENYEYAAHDAEYAFEYEPDQEREHQKEHAYSEFADPDPPGYEYYHYEAEHEWEWEYHAYPYLDYATATEHHIGEYEGYEYELYEGEYQYDYYYPPNYLAHAYAHGYREYDPDYHAANYEGACVRPVHHYRYSDDDDPHYYHDHPVCQLDPVSLVVSQVRPPVDPPHFRKDFPPVCPRHNGGITGPNPPPPQFAADAKAWPDFWAADEDAAVGWDKTATDIDDPAFDKWKWKFKDLDQDQPPTHGDPPPTDRMDIDHQNDAAKMKMKMKMKGAHPPGNHHRIHIDIGGIYMYGHDHDADADPPAADPAFPWFDQAPVTAGEHAEDNPLLNLLVCLQVLNDSARGHYEYDEAYHPNLDADRASWFQWDDPPDDDGSEAAHEYEDVLHEYENAHHEEEDDDDDGDGAFDENHRHYFHEYENYEYEQHDHEEEYPDPDPPQRHHQWEHAYSEFAHPAPPGTEYYLYEYEEETEYEYADADPRYEYATEHHIREEEQHEYENYFYAYQTDYYHHYDLVHYAYAHHYGYYDYDVHRGYYAACYEGACVRGVHHYTDDPDDDPRYYYDHPVRCVVVVNCPDD

Solvent-accessible surface area (backbone atoms only — not comparable to full-atom values): 57265 Å² total; per-residue (Å²): 138,92,82,90,80,95,53,77,69,58,55,54,52,52,55,48,50,54,56,53,64,71,57,74,78,68,85,70,74,86,75,70,78,91,55,80,45,54,73,48,68,90,36,41,82,37,88,52,44,31,34,34,31,26,12,30,35,27,47,57,73,43,73,56,26,40,44,41,45,52,53,48,38,54,56,49,38,78,67,61,48,55,31,38,38,35,21,13,21,64,33,58,78,52,85,67,73,74,57,51,77,28,59,81,40,76,50,58,88,58,82,55,96,46,62,54,56,45,50,52,54,48,42,31,70,52,62,33,77,84,50,49,73,48,69,26,30,16,38,37,45,32,63,72,45,88,64,48,48,46,73,57,55,83,36,90,51,51,41,31,38,37,41,31,59,62,35,36,34,40,40,44,18,31,84,44,65,85,57,66,38,75,53,70,60,55,53,53,25,52,49,52,47,70,74,66,52,87,63,62,81,46,39,35,37,33,42,15,9,64,30,64,79,56,90,83,75,87,64,44,24,78,51,25,68,59,51,51,52,55,53,49,72,40,93,32,48,33,41,39,32,20,22,77,80,31,66,60,74,87,54,89,71,64,44,55,76,79,44,41,47,81,49,101,44,42,33,32,41,35,59,22,30,28,36,46,45,73,44,96,86,48,94,68,34,31,33,29,30,35,41,34,56,37,77,89,77,40,30,41,36,40,37,37,35,34,37,47,92,89,50,78,78,41,78,55,40,74,50,78,43,78,50,85,88,68,80,83,79,36,57,23,52,62,44,44,76,78,38,66,34,62,66,47,78,44,38,57,65,48,92,51,77,36,44,49,40,69,48,63,96,60,59,47,81,48,33,40,32,27,40,22,86,50,98,49,61,64,93,40,48,76,42,88,89,38,47,50,58,50,47,66,66,88,23,80,56,75,47,63,40,22,33,27,38,39,35,34,20,43,13,89,83,28,73,64,44,34,55,20,71,39,63,37,57,56,15,42,45,35,21,37,76,69,77,78,69,50,36,88,81,58,66,42,96,61,64,76,42,64,79,24,38,89,93,37,32,26,28,30,58,43,40,29,34,51,43,30,53,13,52,46,15,60,74,62,49,33,46,70,83,28,24,35,33,30,77,38,61,26,44,34,50,54,39,83,59,73,31,27,9,22,41,62,53,101,85,43,92,79,46,14,44,34,32,23,37,41,35,21,61,35,27,44,38,31,29,46,25,34,83,48,75,47,61,67,99,63,86,60,56,33,23,37,30,62,25,1,18,34,40,20,38,40,27,30,32,35,38,31,68,26,38,39,36,38,34,26,59,36,72,92,64,95,72,46,44,24,22,19,5,50,53,24,2,28,32,27,57,102,56,86,68,62,8,34,44,31,52,28,37,28,30,34,38,19,32,13,24,28,40,82,55,99,57,74,68,44,33,37,12,3,2,17,36,26,1,31,36,56,24,30,38,40,29,49,25,39,11,52,16,42,34,40,63,49,60,58,81,66,34,78,63,43,24,42,6,6,31,28,0,21,44,56,75,86,62,48,47,40,65,25,36,18,21,38,79,57,15,82,42,53,53,27,62,66,67,75,87,80,66,40,67,43,77,34,45,68,70,50,57,47,31,71,66,46,46,49,53,54,34,66,73,37,78,86,44,91,91,61,69,53,60,34,78,33,84,80,36,80,84,52,74,30,32,65,40,43,49,61,76,66,76,76,64,38,54,26,54,61,33,45,75,78,38,66,38,62,61,46,79,37,44,70,69,36,94,49,73,37,44,52,42,70,49,70,98,64,60,45,82,46,36,39,35,27,38,25,85,49,94,40,70,65,93,44,48,77,42,88,88,43,49,52,58,51,49,69,63,89,25,79,58,77,48,64,42,16,33,26,38,43,35,35,21,43,13,91,84,33,70,42,48,37,57,22,57,38,70,39,54,42,20,43,42,33,17,44,82,78,59,71,64,37,84,82,57,64,42,97,60,58,78,39,63,80,27,35,87,94,34,30,26,28,29,59,42,40,26,32,51,44,30,52,16,52,44,17,60,70,64,47,84,32,69,84,26,24,35,33,34,75,42,49,28,25,40,59,56,39,86,57,72,35,25,10,24,40,52,86,59,102,83,71,91,68,60,17,44,35,33,25,35,42,35,25,71,71,29,42,39,30,28,45,22,35,82,46,76,48,78,70,97,68,92,57,67,26,24,37,27,62,26,1,14,36,35,20,36,41,29,31,31,36,37,35,66,24,39,40,39,38,38,36,73,44,90,70,94,64,88,58,46,36,18,25,7,52,53,26,1,30,33,31,36,96,53,89,70,58,6,35,41,31,53,26,38,24,30,34,40,16,32,35,34,32,62,48,75,47,101,70,38,32,49,19,10,2,14,36,22,2,31,35,38,9,20,35,39,30,54,22,39,8,57,16,42,43,42,74,49,73,39,62,41,81,90,65,37,24,46,8,13,34,28,1,43,76,46,70,41,97,94,36,68,61,44,50,38,66,19,25,18,25,40,78,57,19,89,40,54,41,36,95,53,99,60,85,58,76,38,59,46,74,34,42,65,68,54,36,41,74,68,62,75,54,67,75,132

Sequence (1129 aa):
MKFYCSNSKSKRLFSLLLTIVLVFSLISIPTSADTAYPIYNQYIDSDITRISVCSDLHLDEVAQNRGKFASYLTAVDTYDPQMLIFCGDPCTSGYNAPQTTDYGGIFSSRSFANVYDEIRAAVAHYVGADKPVVFVAGNHDYDVNPSPYPTYSGFDSYYGLVPTENFDIFLMGAHNNTNWSFSPAQMTALEEYLDSRADSDKLLLVPAHFPIDDAGGRGDATNAADLKSLLSAYDLPIVYMWGHNHSEADKPYSDMARILKEYPISYTTVNAGAINYRAPADTTAWRGLNLTVDLVNNQLNYTVIGNSSEGPFRVIGTHTQALPTSEPFENAQTPVIQTQPGNTTVTVGAPVSLSVVATVGRGALSYQWFVNTVNANSGGAIIPGAVAASYSPPTSALGQNWYYCEVTNTDDTATTNKTAVIASQTASVQVQATQQTGWDGAIASSYGGGSGSAADPWLINNAAQLARLAQETNAGTNYSGVYFRQTADIDLGGHAWTPVGGYISSSSDSNRVFAGTYDGGGKLVRGLHIDLTAEGSSSLPKTYGLFGYVSGTIMNVGVVDADVSFINTQTGSSNTNAYVGIIAGYLGNNSTPAAKILNSFATGSAYAQTAAGSSTTVLCCAGGLTGYVYSGEIRNSYASATVTNRGSFSSQYSGYGGVVGQIRSGETFANVSWNNELTTYGAASSSSAVTGLTGKTTATLKSTDYLADLNSAAADQTGWLEWMADTTTALNGGYPLHLRQVNVIVDAQVPVILTQPAARTVAPNGAASLSVVAAVDRGSLSYQWYSNSVDSNDGGFLIPGAIAATYSPPTDTLGQIWYYCIITNTDIEATGNQTAFDVSNAAGITVSEAPPVWDGSIASSYGGGSGTEASPWLITNAAELARLAQETNADVDFSGKFFRQTADIDLGELAWTPIGGYISSAATSSNRTFAGTYNGGGYLVRGLKIDILATGSTSLVKSYGLFGHVSGTIMNLGVVDADVAFVNTKSDSGETNAYVGLIAGYLSSDSSPAAKILNSFATGNASASTSLNSSGVLCCAGGLTGYVYGGEIRNSYASAAVTISGSYSASSSGYGGVFGQSRSRSGVPNVYENAGWNSDLTAYGAAGKSDPVAGLTGKTTSALKASGHLVDL